Protein AF-0000000075087066 (afdb_homodimer)

Foldseek 3Di:
DVVVVVVPVVPPPLVPLPAFFEEEEEAQQDVLLCLLCVLQLQVSVVNPHQYEYQYQDDDDDGHPSYHYQHFPRDDLQVLLVHDQDQLLVLLPPDPVRCCVPGQLSSLLSSLLRSLPGPSNLVVLPDDDAGQEYEYEPGSNLLSLLVCQQRVYAYEYEYPFQDDQLLCVLQVNDNPLQQDADLFQDDLDCNDPVNSVSRVVVSVVCNVCCPPPSQVSSVVSNVVRRPDGDPPRDGSSVSSNLHLAYEGQHDCLLPPDDDDFPRYYYLHCVSPDDDPDDDDPVVVVLLVPQQLFEEEEDADDSNAPVSDDPQLNVLVQVLCLPDSGAYEYEHCDPDDPPHHPSYDYHVDDPLLNVLLRPRHQEYEYQQDRSSLSSNLQNQHAYEHEHRGTNRSVNQSSSVVLLQYDYDYPVNRGNVVVNVRVCVSSVDCPNSVSSVVSNVVVCPDPDHSSVVSVVVVSVCSVVRSPSVSGDPCSVPDPCVSVCVVVVVVVVVVVVVVVVVVVVVVVVVVVVVVVVVVVVVPPPDPPD/DVVVVVVPVVPPPLVPLPAFEEEEEEAQQDVLLCLLCVLQLQVSVVNPHQYEYQYQDDDDDGHPSYHYQHFPRDDLQVLLVHDQDQLLVLLPPDPVRCCVPGQLSSLLSSLLRSLPGPSNLVVLPDDDAGQEYEYEPGSNLLSLLVCQQRVYAYEYEYPFQDDQLLCVLQVNDNPLQQDADLFQDDLDCNDPVNSVSRVVVSVVCNVCCPPPSQVSSVVSNVVRRPDGDPPRDGSSVSSNLHLAYEGQHDCLLPPDDDDFPRYYYLHCVSPDDDPDDDDPVVVVLLVPQQLFEEEEDADDSNAPVSADPQLNVLVQVLCLPDSGAYEYEHCDPDDPPHHPSYDYHVDDPLLNNLLRPRHQEYEYQQDRSSLSSNLQNQHAYEHEHRGTNRSVNQSSSVVLLQYDYDYSVNRGNVVVNVRVCVSSVDCPNSVSSVVSNVVVCPDPDRSSVVSVVVVSVCSVVRSPSVSGDPCSVPDPCVSVCVVVVVVVVVVVVVVVVVVVVVVVVVVVVVVVVVVVVVPPPDPPD

InterPro domains:
  IPR002213 UDP-glucuronosyl/UDP-glucosyltransferase [PF00201] (32-506)
  IPR002213 UDP-glucuronosyl/UDP-glucosyltransferase [cd03784] (20-454)
  IPR035595 UDP-glycosyltransferase family, conserved site [PS00375] (347-390)
  IPR050271 UDP-glycosyltransferase [PTHR48043] (28-492)

Structure (mmCIF, N/CA/C/O backbone):
data_AF-0000000075087066-model_v1
#
loop_
_entity.id
_entity.type
_entity.pdbx_description
1 polymer UDP-glucuronosyltransferase
#
loop_
_atom_site.group_PDB
_atom_site.id
_atom_site.type_symbol
_atom_site.label_atom_id
_atom_site.label_alt_id
_atom_site.label_comp_id
_atom_site.label_asym_id
_atom_site.label_entity_id
_atom_site.label_seq_id
_atom_site.pdbx_PDB_ins_code
_atom_site.Cartn_x
_atom_site.Cartn_y
_atom_site.Cartn_z
_atom_site.occupancy
_atom_site.B_iso_or_equiv
_atom_site.auth_seq_id
_atom_site.auth_comp_id
_atom_site.auth_asym_id
_atom_site.auth_atom_id
_atom_site.pdbx_PDB_model_num
ATOM 1 N N . MET A 1 1 ? -14.82 23.375 -43.125 1 31.38 1 MET A N 1
ATOM 2 C CA . MET A 1 1 ? -14.906 21.922 -42.969 1 31.38 1 MET A CA 1
ATOM 3 C C . MET A 1 1 ? -13.969 21.438 -41.875 1 31.38 1 MET A C 1
ATOM 5 O O . MET A 1 1 ? -14.164 20.359 -41.312 1 31.38 1 MET A O 1
ATOM 9 N N . LEU A 1 2 ? -12.781 22.094 -41.719 1 35.44 2 LEU A N 1
ATOM 10 C CA . LEU A 1 2 ? -11.773 21.812 -40.688 1 35.44 2 LEU A CA 1
ATOM 11 C C . LEU A 1 2 ? -12.312 22.125 -39.312 1 35.44 2 LEU A C 1
ATOM 13 O O . LEU A 1 2 ? -11.891 21.5 -38.312 1 35.44 2 LEU A O 1
ATOM 17 N N . GLY A 1 3 ? -13.164 23.125 -39.125 1 34.19 3 GLY A N 1
ATOM 18 C CA . GLY A 1 3 ? -13.758 23.531 -37.875 1 34.19 3 GLY A CA 1
ATOM 19 C C . GLY A 1 3 ? -14.617 22.438 -37.25 1 34.19 3 GLY A C 1
ATOM 20 O O . GLY A 1 3 ? -14.734 22.375 -36 1 34.19 3 GLY A O 1
ATOM 21 N N . ILE A 1 4 ? -15.32 21.641 -38.062 1 40.78 4 ILE A N 1
ATOM 22 C CA . ILE A 1 4 ? -16.266 20.656 -37.562 1 40.78 4 ILE A CA 1
ATOM 23 C C . ILE A 1 4 ? -15.516 19.453 -37 1 40.78 4 ILE A C 1
ATOM 25 O O . ILE A 1 4 ? -16.047 18.734 -36.156 1 40.78 4 ILE A O 1
ATOM 29 N N . LEU A 1 5 ? -14.258 19.156 -37.5 1 32.03 5 LEU A N 1
ATOM 30 C CA . LEU A 1 5 ? -13.562 17.969 -37.031 1 32.03 5 LEU A CA 1
ATOM 31 C C . LEU A 1 5 ? -13.062 18.156 -35.594 1 32.03 5 LEU A C 1
ATOM 33 O O . LEU A 1 5 ? -12.891 17.188 -34.875 1 32.03 5 LEU A O 1
ATOM 37 N N . LYS A 1 6 ? -12.68 19.391 -35.188 1 33.41 6 LYS A N 1
ATOM 38 C CA . LYS A 1 6 ? -12.211 19.578 -33.844 1 33.41 6 LYS A CA 1
ATOM 39 C C . LYS A 1 6 ? -13.328 19.312 -32.812 1 33.41 6 LYS A C 1
ATOM 41 O O . LYS A 1 6 ? -13.07 18.938 -31.688 1 33.41 6 LYS A O 1
ATOM 46 N N . LEU A 1 7 ? -14.578 19.672 -33.344 1 37.97 7 LEU A N 1
ATOM 47 C CA . LEU A 1 7 ? -15.68 19.438 -32.406 1 37.97 7 LEU A CA 1
ATOM 48 C C . LEU A 1 7 ? -15.906 17.953 -32.188 1 37.97 7 LEU A C 1
ATOM 50 O O . LEU A 1 7 ? -16.281 17.531 -31.094 1 37.97 7 LEU A O 1
ATOM 54 N N . GLY A 1 8 ? -15.633 17.094 -33.219 1 34.28 8 GLY A N 1
ATOM 55 C CA . GLY A 1 8 ? -15.938 15.672 -33.094 1 34.28 8 GLY A CA 1
ATOM 56 C C . GLY A 1 8 ? -15.008 14.953 -32.125 1 34.28 8 GLY A C 1
ATOM 57 O O . GLY A 1 8 ? -15.406 13.984 -31.469 1 34.28 8 GLY A O 1
ATOM 58 N N . PHE A 1 9 ? -13.688 15.258 -32.219 1 35.59 9 PHE A N 1
ATOM 59 C CA . PHE A 1 9 ? -12.734 14.43 -31.5 1 35.59 9 PHE A CA 1
ATOM 60 C C . PHE A 1 9 ? -12.82 14.695 -30 1 35.59 9 PHE A C 1
ATOM 62 O O . PHE A 1 9 ? -12.258 13.945 -29.203 1 35.59 9 PHE A O 1
ATOM 69 N N . VAL A 1 10 ? -13.211 15.891 -29.578 1 36.47 10 VAL A N 1
ATOM 70 C CA . VAL A 1 10 ? -13.352 16.109 -28.141 1 36.47 10 VAL A CA 1
ATOM 71 C C . VAL A 1 10 ? -14.469 15.227 -27.594 1 36.47 10 VAL A C 1
ATOM 73 O O . VAL A 1 10 ? -14.727 15.227 -26.391 1 36.47 10 VAL A O 1
ATOM 76 N N . LEU A 1 11 ? -15.336 14.75 -28.453 1 35.25 11 LEU A N 1
ATOM 77 C CA . LEU A 1 11 ? -16.375 13.922 -27.844 1 35.25 11 LEU A CA 1
ATOM 78 C C . LEU A 1 11 ? -15.781 12.656 -27.25 1 35.25 11 LEU A C 1
ATOM 80 O O . LEU A 1 11 ? -16.5 11.812 -26.703 1 35.25 11 LEU A O 1
ATOM 84 N N . THR A 1 12 ? -14.711 12.109 -27.797 1 34.25 12 THR A N 1
ATOM 85 C CA . THR A 1 12 ? -14.438 10.711 -27.516 1 34.25 12 THR A CA 1
ATOM 86 C C . THR A 1 12 ? -14.352 10.477 -26 1 34.25 12 THR A C 1
ATOM 88 O O . THR A 1 12 ? -14.961 9.531 -25.484 1 34.25 12 THR A O 1
ATOM 91 N N . LEU A 1 13 ? -13.062 10.602 -25.391 1 35.25 13 LEU A N 1
ATOM 92 C CA . LEU A 1 13 ? -12.844 9.867 -24.156 1 35.25 13 LEU A CA 1
ATOM 93 C C . LEU A 1 13 ? -13.57 10.539 -23 1 35.25 13 LEU A C 1
ATOM 95 O O . LEU A 1 13 ? -12.938 11.039 -22.062 1 35.25 13 LEU A O 1
ATOM 99 N N . ALA A 1 14 ? -14.547 11.344 -23.219 1 37.16 14 ALA A N 1
ATOM 100 C CA . ALA A 1 14 ? -15.32 11.648 -22.016 1 37.16 14 ALA A CA 1
ATOM 101 C C . ALA A 1 14 ? -15.703 10.375 -21.266 1 37.16 14 ALA A C 1
ATOM 103 O O . ALA A 1 14 ? -16.531 9.594 -21.734 1 37.16 14 ALA A O 1
ATOM 104 N N . THR A 1 15 ? -14.859 9.695 -20.594 1 43.03 15 THR A N 1
ATOM 105 C CA . THR A 1 15 ? -15.328 8.711 -19.625 1 43.03 15 THR A CA 1
ATOM 106 C C . THR A 1 15 ? -16.688 9.133 -19.047 1 43.03 15 THR A C 1
ATOM 108 O O . THR A 1 15 ? -16.828 10.234 -18.516 1 43.03 15 THR A O 1
ATOM 111 N N . PHE A 1 16 ? -17.781 8.891 -19.656 1 46.22 16 PHE A N 1
ATOM 112 C CA . PHE A 1 16 ? -19.125 9.062 -19.125 1 46.22 16 PHE A CA 1
ATOM 113 C C . PHE A 1 16 ? -19.109 8.961 -17.594 1 46.22 16 PHE A C 1
ATOM 115 O O . PHE A 1 16 ? -19.047 7.859 -17.047 1 46.22 16 PHE A O 1
ATOM 122 N N . CYS A 1 17 ? -18.422 9.797 -17 1 58.84 17 CYS A N 1
ATOM 123 C CA . CYS A 1 17 ? -18.578 9.836 -15.555 1 58.84 17 CYS A CA 1
ATOM 124 C C . CYS A 1 17 ? -20.016 10.125 -15.172 1 58.84 17 CYS A C 1
ATOM 126 O O . CYS A 1 17 ? -20.609 11.102 -15.648 1 58.84 17 CYS A O 1
ATOM 128 N N . GLU A 1 18 ? -20.766 9.18 -14.805 1 74.44 18 GLU A N 1
ATOM 129 C CA . GLU A 1 18 ? -22.094 9.359 -14.219 1 74.44 18 GLU A CA 1
ATOM 130 C C . GLU A 1 18 ? -22.078 10.461 -13.164 1 74.44 18 GLU A C 1
ATOM 132 O O . GLU A 1 18 ? -21.234 10.469 -12.273 1 74.44 18 GLU A O 1
ATOM 137 N N . THR A 1 19 ? -22.75 11.531 -13.383 1 93 19 THR A N 1
ATOM 138 C CA . THR A 1 19 ? -22.875 12.656 -12.461 1 93 19 THR A CA 1
ATOM 139 C C . THR A 1 19 ? -23.422 12.188 -11.109 1 93 19 THR A C 1
ATOM 141 O O . THR A 1 19 ? -24.422 11.469 -11.055 1 93 19 THR A O 1
ATOM 144 N N . ALA A 1 20 ? -22.641 12.422 -10.094 1 98 20 ALA A N 1
ATOM 145 C CA . ALA A 1 20 ? -23.062 12.047 -8.742 1 98 20 ALA A CA 1
ATOM 146 C C . ALA A 1 20 ? -23.344 13.289 -7.898 1 98 20 ALA A C 1
ATOM 148 O O . ALA A 1 20 ? -22.828 14.367 -8.172 1 98 20 ALA A O 1
ATOM 149 N N . ASN A 1 21 ? -24.297 13.18 -6.965 1 98.56 21 ASN A N 1
ATOM 150 C CA . ASN A 1 21 ? -24.484 14.164 -5.906 1 98.56 21 ASN A CA 1
ATOM 151 C C . ASN A 1 21 ? -23.578 13.891 -4.711 1 98.56 21 ASN A C 1
ATOM 153 O O . ASN A 1 21 ? -23.734 12.875 -4.027 1 98.56 21 ASN A O 1
ATOM 157 N N . ILE A 1 22 ? -22.641 14.812 -4.43 1 98.88 22 ILE A N 1
ATOM 158 C CA . ILE A 1 22 ? -21.625 14.57 -3.424 1 98.88 22 ILE A CA 1
ATOM 159 C C . ILE A 1 22 ? -21.734 15.609 -2.309 1 98.88 22 ILE A C 1
ATOM 161 O O . ILE A 1 22 ? -21.828 16.812 -2.576 1 98.88 22 ILE A O 1
ATOM 165 N N . LEU A 1 23 ? -21.859 15.172 -1.07 1 98.88 23 LEU A N 1
ATOM 166 C CA . LEU A 1 23 ? -21.734 16.047 0.087 1 98.88 23 LEU A CA 1
ATOM 167 C C . LEU A 1 23 ? -20.312 16.078 0.603 1 98.88 23 LEU A C 1
ATOM 169 O O . LEU A 1 23 ? -19.766 15.055 1.002 1 98.88 23 LEU A O 1
ATOM 173 N N . TYR A 1 24 ? -19.703 17.203 0.531 1 98.88 24 TYR A N 1
ATOM 174 C CA . TYR A 1 24 ? -18.312 17.422 0.93 1 98.88 24 TYR A CA 1
ATOM 175 C C . TYR A 1 24 ? -18.234 18.234 2.219 1 98.88 24 TYR A C 1
ATOM 177 O O . TYR A 1 24 ? -18.359 19.453 2.197 1 98.88 24 TYR A O 1
ATOM 185 N N . ALA A 1 25 ? -17.969 17.547 3.361 1 98.81 25 ALA A N 1
ATOM 186 C CA . ALA A 1 25 ? -18.047 18.172 4.68 1 98.81 25 ALA A CA 1
ATOM 187 C C . ALA A 1 25 ? -16.641 18.516 5.195 1 98.81 25 ALA A C 1
ATOM 189 O O . ALA A 1 25 ? -16 17.688 5.848 1 98.81 25 ALA A O 1
ATOM 190 N N . ILE A 1 26 ? -16.219 19.734 5.027 1 98.25 26 ILE A N 1
ATOM 191 C CA . ILE A 1 26 ? -14.93 20.203 5.516 1 98.25 26 ILE A CA 1
ATOM 192 C C . ILE A 1 26 ? -15.102 21.516 6.27 1 98.25 26 ILE A C 1
ATOM 194 O O . ILE A 1 26 ? -14.484 22.531 5.922 1 98.25 26 ILE A O 1
ATOM 198 N N . PRO A 1 27 ? -15.812 21.5 7.379 1 97.38 27 PRO A N 1
ATOM 199 C CA . PRO A 1 27 ? -16.188 22.734 8.062 1 97.38 27 PRO A CA 1
ATOM 200 C C . PRO A 1 27 ? -15.086 23.281 8.969 1 97.38 27 PRO A C 1
ATOM 202 O O . PRO A 1 27 ? -15.219 24.375 9.523 1 97.38 27 PRO A O 1
ATOM 205 N N . TYR A 1 28 ? -13.992 22.516 9.195 1 95.44 28 TYR A N 1
ATOM 206 C CA . TYR A 1 28 ? -12.922 23 10.055 1 95.44 28 TYR A CA 1
ATOM 207 C C . TYR A 1 28 ? -12.367 24.328 9.547 1 95.44 28 TYR A C 1
ATOM 209 O O . TYR A 1 28 ? -11.961 24.438 8.391 1 95.44 28 TYR A O 1
ATOM 217 N N . SER A 1 29 ? -12.312 25.328 10.336 1 92.75 29 SER A N 1
ATOM 218 C CA . SER A 1 29 ? -12.172 26.703 9.875 1 92.75 29 SER A CA 1
ATOM 219 C C . SER A 1 29 ? -10.711 27.062 9.617 1 92.75 29 SER A C 1
ATOM 221 O O . SER A 1 29 ? -10.414 28.094 9.008 1 92.75 29 SER A O 1
ATOM 223 N N . VAL A 1 30 ? -9.766 26.25 10 1 90.94 30 VAL A N 1
ATOM 224 C CA . VAL A 1 30 ? -8.352 26.578 9.82 1 90.94 30 VAL A CA 1
ATOM 225 C C . VAL A 1 30 ? -8.016 26.594 8.328 1 90.94 30 VAL A C 1
ATOM 227 O O . VAL A 1 30 ? -8.281 25.641 7.605 1 90.94 30 VAL A O 1
ATOM 230 N N . LYS A 1 31 ? -7.402 27.641 7.918 1 90.31 31 LYS A N 1
ATOM 231 C CA . LYS A 1 31 ? -7.184 27.922 6.504 1 90.31 31 LYS A CA 1
ATOM 232 C C . LYS A 1 31 ? -6.289 26.859 5.863 1 90.31 31 LYS A C 1
ATOM 234 O O . LYS A 1 31 ? -6.508 26.469 4.719 1 90.31 31 LYS A O 1
ATOM 239 N N . SER A 1 32 ? -5.227 26.453 6.543 1 91.69 32 SER A N 1
ATOM 240 C CA . SER A 1 32 ? -4.301 25.469 5.98 1 91.69 32 SER A CA 1
ATOM 241 C C . SER A 1 32 ? -5.023 24.188 5.613 1 91.69 32 SER A C 1
ATOM 243 O O . SER A 1 32 ? -4.703 23.547 4.605 1 91.69 32 SER A O 1
ATOM 245 N N . HIS A 1 33 ? -6.039 23.781 6.391 1 95.06 33 HIS A N 1
ATOM 246 C CA . HIS A 1 33 ? -6.836 22.594 6.078 1 95.06 33 HIS A CA 1
ATOM 247 C C . HIS A 1 33 ? -7.641 22.797 4.797 1 95.06 33 HIS A C 1
ATOM 249 O O . HIS A 1 33 ? -7.711 21.891 3.957 1 95.06 33 HIS A O 1
ATOM 255 N N . TYR A 1 34 ? -8.156 23.984 4.738 1 95.31 34 TYR A N 1
ATOM 256 C CA . TYR A 1 34 ? -8.953 24.281 3.561 1 95.31 34 TYR A CA 1
ATOM 257 C C . TYR A 1 34 ? -8.094 24.297 2.303 1 95.31 34 TYR A C 1
ATOM 259 O O . TYR A 1 34 ? -8.508 23.797 1.254 1 95.31 34 TYR A O 1
ATOM 267 N N . ILE A 1 35 ? -6.891 24.859 2.424 1 93.88 35 ILE A N 1
ATOM 268 C CA . ILE A 1 35 ? -5.984 24.953 1.282 1 93.88 35 ILE A CA 1
ATOM 269 C C . ILE A 1 35 ? -5.746 23.562 0.703 1 93.88 35 ILE A C 1
ATOM 271 O O . ILE A 1 35 ? -5.805 23.375 -0.514 1 93.88 35 ILE A O 1
ATOM 275 N N . MET A 1 36 ? -5.543 22.625 1.483 1 96 36 MET A N 1
ATOM 276 C CA . MET A 1 36 ? -5.258 21.266 1.049 1 96 36 MET A CA 1
ATOM 277 C C . MET A 1 36 ? -6.496 20.625 0.424 1 96 36 MET A C 1
ATOM 279 O O . MET A 1 36 ? -6.391 19.891 -0.562 1 96 36 MET A O 1
ATOM 283 N N . GLN A 1 37 ? -7.656 20.891 0.969 1 97.69 37 GLN A N 1
ATOM 284 C CA . GLN A 1 37 ? -8.867 20.156 0.601 1 97.69 37 GLN A CA 1
ATOM 285 C C . GLN A 1 37 ? -9.609 20.875 -0.533 1 97.69 37 GLN A C 1
ATOM 287 O O . GLN A 1 37 ? -10.398 20.25 -1.248 1 97.69 37 GLN A O 1
ATOM 292 N N . ARG A 1 38 ? -9.328 22.125 -0.746 1 96.94 38 ARG A N 1
ATOM 293 C CA . ARG A 1 38 ? -10.016 23 -1.691 1 96.94 38 ARG A CA 1
ATOM 294 C C . ARG A 1 38 ? -10.023 22.391 -3.092 1 96.94 38 ARG A C 1
ATOM 296 O O . ARG A 1 38 ? -11.062 22.344 -3.75 1 96.94 38 ARG A O 1
ATOM 303 N N . PRO A 1 39 ? -8.938 21.859 -3.562 1 97.5 39 PRO A N 1
ATOM 304 C CA . PRO A 1 39 ? -8.914 21.359 -4.941 1 97.5 39 PRO A CA 1
ATOM 305 C C . PRO A 1 39 ? -9.852 20.188 -5.156 1 97.5 39 PRO A C 1
ATOM 307 O O . PRO A 1 39 ? -10.352 19.969 -6.27 1 97.5 39 PRO A O 1
ATOM 310 N N . VAL A 1 40 ? -10.156 19.406 -4.168 1 98.44 40 VAL A N 1
ATOM 311 C CA . VAL A 1 40 ? -10.961 18.188 -4.309 1 98.44 40 VAL A CA 1
ATOM 312 C C . VAL A 1 40 ? -12.383 18.562 -4.707 1 98.44 40 VAL A C 1
ATOM 314 O O . VAL A 1 40 ? -12.891 18.078 -5.727 1 98.44 40 VAL A O 1
ATOM 317 N N . GLY A 1 41 ? -12.984 19.453 -3.938 1 98.5 41 GLY A N 1
ATOM 318 C CA . GLY A 1 41 ? -14.359 19.844 -4.23 1 98.5 41 GLY A CA 1
ATOM 319 C C . GLY A 1 41 ? -14.508 20.516 -5.578 1 98.5 41 GLY A C 1
ATOM 320 O O . GLY A 1 41 ? -15.43 20.219 -6.332 1 98.5 41 GLY A O 1
ATOM 321 N N . LEU A 1 42 ? -13.617 21.391 -5.848 1 98.19 42 LEU A N 1
ATOM 322 C CA . LEU A 1 42 ? -13.688 22.156 -7.09 1 98.19 42 LEU A CA 1
ATOM 323 C C . LEU A 1 42 ? -13.484 21.25 -8.297 1 98.19 42 LEU A C 1
ATOM 325 O O . LEU A 1 42 ? -14.188 21.375 -9.305 1 98.19 42 LEU A O 1
ATOM 329 N N . GLU A 1 43 ? -12.539 20.312 -8.211 1 98.12 43 GLU A N 1
ATOM 330 C CA . GLU A 1 43 ? -12.281 19.406 -9.328 1 98.12 43 GLU A CA 1
ATOM 331 C C . GLU A 1 43 ? -13.445 18.453 -9.547 1 98.12 43 GLU A C 1
ATOM 333 O O . GLU A 1 43 ? -13.789 18.125 -10.68 1 98.12 43 GLU A O 1
ATOM 338 N N . LEU A 1 44 ? -14.062 18 -8.477 1 98.56 44 LEU A N 1
ATOM 339 C CA . LEU A 1 44 ? -15.25 17.156 -8.602 1 98.56 44 LEU A CA 1
ATOM 340 C C . LEU A 1 44 ? -16.359 17.891 -9.359 1 98.56 44 LEU A C 1
ATOM 342 O O . LEU A 1 44 ? -17 17.312 -10.227 1 98.56 44 LEU A O 1
ATOM 346 N N . ALA A 1 45 ? -16.547 19.141 -9.023 1 98.5 45 ALA A N 1
ATOM 347 C CA . ALA A 1 45 ? -17.562 19.953 -9.719 1 98.5 45 ALA A CA 1
ATOM 348 C C . ALA A 1 45 ? -17.188 20.141 -11.188 1 98.5 45 ALA A C 1
ATOM 350 O O . ALA A 1 45 ? -18.047 20.062 -12.062 1 98.5 45 ALA A O 1
ATOM 351 N N . ARG A 1 46 ? -15.945 20.406 -11.469 1 97.88 46 ARG A N 1
ATOM 352 C CA . ARG A 1 46 ? -15.484 20.609 -12.836 1 97.88 46 ARG A CA 1
ATOM 353 C C . ARG A 1 46 ? -15.695 19.344 -13.68 1 97.88 46 ARG A C 1
ATOM 355 O O . ARG A 1 46 ? -15.938 19.438 -14.883 1 97.88 46 ARG A O 1
ATOM 362 N N . ARG A 1 47 ? -15.648 18.234 -13.07 1 97.25 47 ARG A N 1
ATOM 363 C CA . ARG A 1 47 ? -15.82 16.953 -13.758 1 97.25 47 ARG A CA 1
ATOM 364 C C . ARG A 1 47 ? -17.297 16.625 -13.961 1 97.25 47 ARG A C 1
ATOM 366 O O . ARG A 1 47 ? -17.641 15.562 -14.469 1 97.25 47 ARG A O 1
ATOM 373 N N . GLY A 1 48 ? -18.156 17.484 -13.414 1 97.38 48 GLY A N 1
ATOM 374 C CA . GLY A 1 48 ? -19.562 17.344 -13.742 1 97.38 48 GLY A CA 1
ATOM 375 C C . GLY A 1 48 ? -20.406 16.875 -12.578 1 97.38 48 GLY A C 1
ATOM 376 O O . GLY A 1 48 ? -21.625 16.75 -12.688 1 97.38 48 GLY A O 1
ATOM 377 N N . HIS A 1 49 ? -19.828 16.641 -11.422 1 98.44 49 HIS A N 1
ATOM 378 C CA . HIS A 1 49 ? -20.594 16.219 -10.25 1 98.44 49 HIS A CA 1
ATOM 379 C C . HIS A 1 49 ? -21.297 17.422 -9.602 1 98.44 49 HIS A C 1
ATOM 381 O O . HIS A 1 49 ? -20.875 18.562 -9.781 1 98.44 49 HIS A O 1
ATOM 387 N N . ASN A 1 50 ? -22.406 17.141 -8.945 1 98.44 50 ASN A N 1
ATOM 388 C CA . ASN A 1 50 ? -23.016 18.125 -8.062 1 98.44 50 ASN A CA 1
ATOM 389 C C . ASN A 1 50 ? -22.422 18.078 -6.66 1 98.44 50 ASN A C 1
ATOM 391 O O . ASN A 1 50 ? -22.609 17.094 -5.934 1 98.44 50 ASN A O 1
ATOM 395 N N . VAL A 1 51 ? -21.75 19.109 -6.328 1 98.75 51 VAL A N 1
ATOM 396 C CA . VAL A 1 51 ? -21.016 19.094 -5.066 1 98.75 51 VAL A CA 1
ATOM 397 C C . VAL A 1 51 ? -21.625 20.094 -4.098 1 98.75 51 VAL A C 1
ATOM 399 O O . VAL A 1 51 ? -21.703 21.297 -4.402 1 98.75 51 VAL A O 1
ATOM 402 N N . THR A 1 52 ? -22.125 19.656 -3.021 1 98.81 52 THR A N 1
ATOM 403 C CA . THR A 1 52 ? -22.5 20.5 -1.896 1 98.81 52 THR A CA 1
ATOM 404 C C . THR A 1 52 ? -21.422 20.484 -0.817 1 98.81 52 THR A C 1
ATOM 406 O O . THR A 1 52 ? -21.156 19.453 -0.213 1 98.81 52 THR A O 1
ATOM 409 N N . VAL A 1 53 ? -20.875 21.656 -0.567 1 98.81 53 VAL A N 1
ATOM 410 C CA . VAL A 1 53 ? -19.719 21.703 0.329 1 98.81 53 VAL A CA 1
ATOM 411 C C . VAL A 1 53 ? -20.078 22.484 1.595 1 98.81 53 VAL A C 1
ATOM 413 O O . VAL A 1 53 ? -20.609 23.594 1.521 1 98.81 53 VAL A O 1
ATOM 416 N N . ILE A 1 54 ? -19.906 21.844 2.752 1 98.75 54 ILE A N 1
ATOM 417 C CA . ILE A 1 54 ? -19.984 22.516 4.039 1 98.75 54 ILE A CA 1
ATOM 418 C C . ILE A 1 54 ? -18.594 23.062 4.414 1 98.75 54 ILE A C 1
ATOM 420 O O . ILE A 1 54 ? -17.672 22.281 4.633 1 98.75 54 ILE A O 1
ATOM 424 N N . THR A 1 55 ? -18.422 24.344 4.508 1 98.19 55 THR A N 1
ATOM 425 C CA . THR A 1 55 ? -17.094 24.922 4.695 1 98.19 55 THR A CA 1
ATOM 426 C C . THR A 1 55 ? -17.188 26.281 5.383 1 98.19 55 THR A C 1
ATOM 428 O O . THR A 1 55 ? -18.25 26.891 5.434 1 98.19 55 THR A O 1
ATOM 431 N N . ALA A 1 56 ? -16.094 26.641 5.992 1 96.69 56 ALA A N 1
ATOM 432 C CA . ALA A 1 56 ? -15.984 27.969 6.598 1 96.69 56 ALA A CA 1
ATOM 433 C C . ALA A 1 56 ? -15.406 28.984 5.605 1 96.69 56 ALA A C 1
ATOM 435 O O . ALA A 1 56 ? -15.375 30.172 5.883 1 96.69 56 ALA A O 1
ATOM 436 N N . HIS A 1 57 ? -14.969 28.531 4.449 1 95.81 57 HIS A N 1
ATOM 437 C CA . HIS A 1 57 ? -14.281 29.375 3.477 1 95.81 57 HIS A CA 1
ATOM 438 C C . HIS A 1 57 ? -15.055 29.453 2.166 1 95.81 57 HIS A C 1
ATOM 440 O O . HIS A 1 57 ? -15.219 28.438 1.478 1 95.81 57 HIS A O 1
ATOM 446 N N . ARG A 1 58 ? -15.422 30.609 1.802 1 95.5 58 ARG A N 1
ATOM 447 C CA . ARG A 1 58 ? -16.219 30.797 0.598 1 95.5 58 ARG A CA 1
ATOM 448 C C . ARG A 1 58 ? -15.336 30.875 -0.642 1 95.5 58 ARG A C 1
ATOM 450 O O . ARG A 1 58 ? -14.289 31.531 -0.617 1 95.5 58 ARG A O 1
ATOM 457 N N . GLU A 1 59 ? -15.75 30.219 -1.643 1 95.69 59 GLU A N 1
ATOM 458 C CA . GLU A 1 59 ? -15.102 30.297 -2.951 1 95.69 59 GLU A CA 1
ATOM 459 C C . GLU A 1 59 ? -15.867 31.219 -3.891 1 95.69 59 GLU A C 1
ATOM 461 O O . GLU A 1 59 ? -17.062 31.031 -4.117 1 95.69 59 GLU A O 1
ATOM 466 N N . ILE A 1 60 ? -15.172 32.125 -4.414 1 94.88 60 ILE A N 1
ATOM 467 C CA . ILE A 1 60 ? -15.812 33.062 -5.328 1 94.88 60 ILE A CA 1
ATOM 468 C C . ILE A 1 60 ? -15.891 32.469 -6.727 1 94.88 60 ILE A C 1
ATOM 470 O O . ILE A 1 60 ? -16.953 32.438 -7.348 1 94.88 60 ILE A O 1
ATOM 474 N N . ASP A 1 61 ? -14.773 32 -7.18 1 94.19 61 ASP A N 1
ATOM 475 C CA . ASP A 1 61 ? -14.688 31.359 -8.492 1 94.19 61 ASP A CA 1
ATOM 476 C C . ASP A 1 61 ? -14.906 29.859 -8.383 1 94.19 61 ASP A C 1
ATOM 478 O O . ASP A 1 61 ? -14.062 29.141 -7.844 1 94.19 61 ASP A O 1
ATOM 482 N N . HIS A 1 62 ? -16.047 29.406 -8.773 1 96.75 62 HIS A N 1
ATOM 483 C CA . HIS A 1 62 ? -16.391 28 -8.703 1 96.75 62 HIS A CA 1
ATOM 484 C C . HIS A 1 62 ? -17.375 27.609 -9.797 1 96.75 62 HIS A C 1
ATOM 486 O O . HIS A 1 62 ? -18.141 28.469 -10.273 1 96.75 62 HIS A O 1
ATOM 492 N N . PRO A 1 63 ? -17.422 26.359 -10.234 1 97.44 63 PRO A N 1
ATOM 493 C CA . PRO A 1 63 ? -18.438 25.891 -11.18 1 97.44 63 PRO A CA 1
ATOM 494 C C . PRO A 1 63 ? -19.859 26.031 -10.633 1 97.44 63 PRO A C 1
ATOM 496 O O . PRO A 1 63 ? -20.047 26.078 -9.422 1 97.44 63 PRO A O 1
ATOM 499 N N . PRO A 1 64 ? -20.875 26.125 -11.492 1 97.44 64 PRO A N 1
ATOM 500 C CA . PRO A 1 64 ? -22.266 26.328 -11.055 1 97.44 64 PRO A CA 1
ATOM 501 C C . PRO A 1 64 ? -22.781 25.172 -10.203 1 97.44 64 PRO A C 1
ATOM 503 O O . PRO A 1 64 ? -23.672 25.375 -9.375 1 97.44 64 PRO A O 1
ATOM 506 N N . ASN A 1 65 ? -22.219 23.984 -10.438 1 98.12 65 ASN A N 1
ATOM 507 C CA . ASN A 1 65 ? -22.688 22.828 -9.695 1 98.12 65 ASN A CA 1
ATOM 508 C C . ASN A 1 65 ? -21.938 22.641 -8.391 1 98.12 65 ASN A C 1
ATOM 510 O O . ASN A 1 65 ? -21.922 21.547 -7.82 1 98.12 65 ASN A O 1
ATOM 514 N N . TYR A 1 66 ? -21.219 23.656 -7.961 1 98.38 66 TYR A N 1
ATOM 515 C CA . TYR A 1 66 ? -20.562 23.734 -6.66 1 98.38 66 TYR A CA 1
ATOM 516 C C . TYR A 1 66 ? -21.375 24.562 -5.68 1 98.38 66 TYR A C 1
ATOM 518 O O . TYR A 1 66 ? -21.328 25.797 -5.711 1 98.38 66 TYR A O 1
ATOM 526 N N . HIS A 1 67 ? -22.078 23.922 -4.781 1 98.31 67 HIS A N 1
ATOM 527 C CA . HIS A 1 67 ? -22.969 24.578 -3.842 1 98.31 67 HIS A CA 1
ATOM 528 C C . HIS A 1 67 ? -22.344 24.688 -2.461 1 98.31 67 HIS A C 1
ATOM 530 O O . HIS A 1 67 ? -21.969 23.688 -1.853 1 98.31 67 HIS A O 1
ATOM 536 N N . GLN A 1 68 ? -22.297 25.906 -1.947 1 98.25 68 GLN A N 1
ATOM 537 C CA . GLN A 1 68 ? -21.578 26.125 -0.701 1 98.25 68 GLN A CA 1
ATOM 538 C C . GLN A 1 68 ? -22.531 26.359 0.46 1 98.25 68 GLN A C 1
ATOM 540 O O . GLN A 1 68 ? -23.484 27.141 0.345 1 98.25 68 GLN A O 1
ATOM 545 N N . VAL A 1 69 ? -22.406 25.578 1.471 1 98.44 69 VAL A N 1
ATOM 546 C CA . VAL A 1 69 ? -23.062 25.734 2.764 1 98.44 69 VAL A CA 1
ATOM 547 C C . VAL A 1 69 ? -22.078 26.297 3.785 1 98.44 69 VAL A C 1
ATOM 549 O O . VAL A 1 69 ? -21.203 25.562 4.289 1 98.44 69 VAL A O 1
ATOM 552 N N . ILE A 1 70 ? -22.266 27.531 4.145 1 97.62 70 ILE A N 1
ATOM 553 C CA . ILE A 1 70 ? -21.234 28.25 4.883 1 97.62 70 ILE A CA 1
ATOM 554 C C . ILE A 1 70 ? -21.484 28.125 6.383 1 97.62 70 ILE A C 1
ATOM 556 O O . ILE A 1 70 ? -22.609 28.344 6.852 1 97.62 70 ILE A O 1
ATOM 560 N N . VAL A 1 71 ? -20.422 27.719 7.074 1 96.69 71 VAL A N 1
ATOM 561 C CA . VAL A 1 71 ? -20.469 27.688 8.531 1 96.69 71 VAL A CA 1
ATOM 562 C C . VAL A 1 71 ? -19.859 28.969 9.102 1 96.69 71 VAL A C 1
ATOM 564 O O . VAL A 1 71 ? -19.109 29.672 8.406 1 96.69 71 VAL A O 1
ATOM 567 N N . VAL A 1 72 ? -20.172 29.234 10.336 1 89.12 72 VAL A N 1
ATOM 568 C CA . VAL A 1 72 ? -19.594 30.422 10.969 1 89.12 72 VAL A CA 1
ATOM 569 C C . VAL A 1 72 ? -18.078 30.266 11.055 1 89.12 72 VAL A C 1
ATOM 571 O O . VAL A 1 72 ? -17.578 29.25 11.547 1 89.12 72 VAL A O 1
ATOM 574 N N . ASN A 1 73 ? -17.438 31.219 10.477 1 86.81 73 ASN A N 1
ATOM 575 C CA . ASN A 1 73 ? -15.984 31.172 10.445 1 86.81 73 ASN A CA 1
ATOM 576 C C . ASN A 1 73 ? -15.383 31.734 11.734 1 86.81 73 ASN A C 1
ATOM 578 O O . ASN A 1 73 ? -15.078 32.906 11.82 1 86.81 73 ASN A O 1
ATOM 582 N N . LYS A 1 74 ? -15.211 30.891 12.688 1 88.25 74 LYS A N 1
ATOM 583 C CA . LYS A 1 74 ? -14.578 31.234 13.961 1 88.25 74 LYS A CA 1
ATOM 584 C C . LYS A 1 74 ? -13.25 30.5 14.125 1 88.25 74 LYS A C 1
ATOM 586 O O . LYS A 1 74 ? -13.109 29.344 13.688 1 88.25 74 LYS A O 1
ATOM 591 N N . THR A 1 75 ? -12.359 31.219 14.734 1 88 75 THR A N 1
ATOM 592 C CA . THR A 1 75 ? -11.094 30.562 15.047 1 88 75 THR A CA 1
ATOM 593 C C . THR A 1 75 ? -11.25 29.641 16.25 1 88 75 THR A C 1
ATOM 595 O O . THR A 1 75 ? -12.25 29.703 16.969 1 88 75 THR A O 1
ATOM 598 N N . ILE A 1 76 ? -10.305 28.812 16.422 1 87.5 76 ILE A N 1
ATOM 599 C CA . ILE A 1 76 ? -10.32 27.875 17.531 1 87.5 76 ILE A CA 1
ATOM 600 C C . ILE A 1 76 ? -10.297 28.656 18.859 1 87.5 76 ILE A C 1
ATOM 602 O O . ILE A 1 76 ? -10.922 28.234 19.828 1 87.5 76 ILE A O 1
ATOM 606 N N . TRP A 1 77 ? -9.656 29.75 18.859 1 89.25 77 TRP A N 1
ATOM 607 C CA . TRP A 1 77 ? -9.562 30.562 20.078 1 89.25 77 TRP A CA 1
ATOM 608 C C . TRP A 1 77 ? -10.898 31.234 20.391 1 89.25 77 TRP A C 1
ATOM 610 O O . TRP A 1 77 ? -11.305 31.297 21.547 1 89.25 77 TRP A O 1
ATOM 620 N N . ASP A 1 78 ? -11.547 31.656 19.344 1 88.56 78 ASP A N 1
ATOM 621 C CA . ASP A 1 78 ? -12.867 32.25 19.516 1 88.56 78 ASP A CA 1
ATOM 622 C C . ASP A 1 78 ? -13.828 31.281 20.188 1 88.56 78 ASP A C 1
ATOM 624 O O . ASP A 1 78 ? -14.523 31.641 21.141 1 88.56 78 ASP A O 1
ATOM 628 N N . VAL A 1 79 ? -13.781 30.109 19.719 1 87.38 79 VAL A N 1
ATOM 629 C CA . VAL A 1 79 ? -14.773 29.141 20.172 1 87.38 79 VAL A CA 1
ATOM 630 C C . VAL A 1 79 ? -14.406 28.641 21.562 1 87.38 79 VAL A C 1
ATOM 632 O O . VAL A 1 79 ? -15.273 28.172 22.297 1 87.38 79 VAL A O 1
ATOM 635 N N . LEU A 1 80 ? -13.148 28.75 21.906 1 88.31 80 LEU A N 1
ATOM 636 C CA . LEU A 1 80 ? -12.711 28.359 23.234 1 88.31 80 LEU A CA 1
ATOM 637 C C . LEU A 1 80 ? -12.914 29.5 24.234 1 88.31 80 LEU A C 1
ATOM 639 O O . LEU A 1 80 ? -12.711 29.312 25.438 1 88.31 80 LEU A O 1
ATOM 643 N N . GLY A 1 81 ? -13.258 30.609 23.688 1 86.38 81 GLY A N 1
ATOM 644 C CA . GLY A 1 81 ? -13.492 31.766 24.547 1 86.38 81 GLY A CA 1
ATOM 645 C C . GLY A 1 81 ? -12.211 32.375 25.062 1 86.38 81 GLY A C 1
ATOM 646 O O . GLY A 1 81 ? -12.18 32.906 26.188 1 86.38 81 GLY A O 1
ATOM 647 N N . ARG A 1 82 ? -11.203 32.219 24.297 1 87.94 82 ARG A N 1
ATOM 648 C CA . ARG A 1 82 ? -9.898 32.719 24.688 1 87.94 82 ARG A CA 1
ATOM 649 C C . ARG A 1 82 ? -9.336 33.688 23.625 1 87.94 82 ARG A C 1
ATOM 651 O O . ARG A 1 82 ? -9.734 33.625 22.469 1 87.94 82 ARG A O 1
ATOM 658 N N . GLU A 1 83 ? -8.586 34.562 24.156 1 88.31 83 GLU A N 1
ATOM 659 C CA . GLU A 1 83 ? -7.812 35.375 23.203 1 88.31 83 GLU A CA 1
ATOM 660 C C . GLU A 1 83 ? -6.68 34.562 22.578 1 88.31 83 GLU A C 1
ATOM 662 O O . GLU A 1 83 ? -6.102 33.688 23.234 1 88.31 83 GLU A O 1
ATOM 667 N N . ARG A 1 84 ? -6.508 34.844 21.375 1 88.19 84 ARG A N 1
ATOM 668 C CA . ARG A 1 84 ? -5.387 34.188 20.719 1 88.19 84 ARG A CA 1
ATOM 669 C C . ARG A 1 84 ? -4.082 34.438 21.469 1 88.19 84 ARG A C 1
ATOM 671 O O . ARG A 1 84 ? -3.691 35.562 21.672 1 88.19 84 ARG A O 1
ATOM 678 N N . PRO A 1 85 ? -3.441 33.406 21.828 1 88.94 85 PRO A N 1
ATOM 679 C CA . PRO A 1 85 ? -2.164 33.625 22.516 1 88.94 85 PRO A CA 1
ATOM 680 C C . PRO A 1 85 ? -1.003 33.844 21.547 1 88.94 85 PRO A C 1
ATOM 682 O O . PRO A 1 85 ? -1.174 33.719 20.328 1 88.94 85 PRO A O 1
ATOM 685 N N . ASN A 1 86 ? 0.125 34.312 22.219 1 92.31 86 ASN A N 1
ATOM 686 C CA . ASN A 1 86 ? 1.373 34.188 21.469 1 92.31 86 ASN A CA 1
ATOM 687 C C . ASN A 1 86 ? 1.697 32.719 21.172 1 92.31 86 ASN A C 1
ATOM 689 O O . ASN A 1 86 ? 2.068 31.969 22.062 1 92.31 86 ASN A O 1
ATOM 693 N N . LEU A 1 87 ? 1.622 32.375 19.922 1 91.56 87 LEU A N 1
ATOM 694 C CA . LEU A 1 87 ? 1.664 30.953 19.547 1 91.56 87 LEU A CA 1
ATOM 695 C C . LEU A 1 87 ? 3.057 30.375 19.781 1 91.56 87 LEU A C 1
ATOM 697 O O . LEU A 1 87 ? 3.219 29.156 19.859 1 91.56 87 LEU A O 1
ATOM 701 N N . PHE A 1 88 ? 4.074 31.234 19.922 1 93 88 PHE A N 1
ATOM 702 C CA . PHE A 1 88 ? 5.402 30.719 20.25 1 93 88 PHE A CA 1
ATOM 703 C C . PHE A 1 88 ? 5.414 30.094 21.625 1 93 88 PHE A C 1
ATOM 705 O O . PHE A 1 88 ? 6.254 29.234 21.922 1 93 88 PHE A O 1
ATOM 712 N N . THR A 1 89 ? 4.496 30.469 22.438 1 91.62 89 THR A N 1
ATOM 713 C CA . THR A 1 89 ? 4.453 29.938 23.797 1 91.62 89 THR A CA 1
ATOM 714 C C . THR A 1 89 ? 3.984 28.5 23.812 1 91.62 89 THR A C 1
ATOM 716 O O . THR A 1 89 ? 4.145 27.781 24.812 1 91.62 89 THR A O 1
ATOM 719 N N . LEU A 1 90 ? 3.426 28.031 22.766 1 92.19 90 LEU A N 1
ATOM 720 C CA . LEU A 1 90 ? 2.932 26.656 22.703 1 92.19 90 LEU A CA 1
ATOM 721 C C . LEU A 1 90 ? 4.09 25.656 22.672 1 92.19 90 LEU A C 1
ATOM 723 O O . LEU A 1 90 ? 3.883 24.453 22.844 1 92.19 90 LEU A O 1
ATOM 727 N N . VAL A 1 91 ? 5.289 26.172 22.5 1 92.75 91 VAL A N 1
ATOM 728 C CA . VAL A 1 91 ? 6.473 25.328 22.547 1 92.75 91 VAL A CA 1
ATOM 729 C C . VAL A 1 91 ? 6.559 24.625 23.891 1 92.75 91 VAL A C 1
ATOM 731 O O . VAL A 1 91 ? 7.156 23.547 24 1 92.75 91 VAL A O 1
ATOM 734 N N . GLU A 1 92 ? 5.902 25.25 24.812 1 91.94 92 GLU A N 1
ATOM 735 C CA . GLU A 1 92 ? 5.977 24.719 26.172 1 91.94 92 GLU A CA 1
ATOM 736 C C . GLU A 1 92 ? 4.961 23.594 26.375 1 91.94 92 GLU A C 1
ATOM 738 O O . GLU A 1 92 ? 5.023 22.875 27.375 1 91.94 92 GLU A O 1
ATOM 743 N N . TYR A 1 93 ? 4.07 23.406 25.453 1 91.81 93 TYR A N 1
ATOM 744 C CA . TYR A 1 93 ? 3.043 22.375 25.578 1 91.81 93 TYR A CA 1
ATOM 745 C C . TYR A 1 93 ? 3.592 21.016 25.203 1 91.81 93 TYR A C 1
ATOM 747 O O . TYR A 1 93 ? 4.258 20.859 24.172 1 91.81 93 TYR A O 1
ATOM 755 N N . SER A 1 94 ? 3.336 20.047 26.094 1 90.56 94 SER A N 1
ATOM 756 C CA . SER A 1 94 ? 3.52 18.656 25.672 1 90.56 94 SER A CA 1
ATOM 757 C C . SER A 1 94 ? 2.461 18.25 24.656 1 90.56 94 SER A C 1
ATOM 759 O O . SER A 1 94 ? 1.476 18.953 24.453 1 90.56 94 SER A O 1
ATOM 761 N N . ALA A 1 95 ? 2.668 17.094 24.016 1 91.19 95 ALA A N 1
ATOM 762 C CA . ALA A 1 95 ? 1.673 16.578 23.078 1 91.19 95 ALA A CA 1
ATOM 763 C C . ALA A 1 95 ? 0.333 16.344 23.781 1 91.19 95 ALA A C 1
ATOM 765 O O . ALA A 1 95 ? -0.723 16.641 23.219 1 91.19 95 ALA A O 1
ATOM 766 N N . GLU A 1 96 ? 0.375 15.938 25.047 1 94.06 96 GLU A N 1
ATOM 767 C CA . GLU A 1 96 ? -0.839 15.688 25.812 1 94.06 96 GLU A CA 1
ATOM 768 C C . GLU A 1 96 ? -1.597 16.984 26.078 1 94.06 96 GLU A C 1
ATOM 770 O O . GLU A 1 96 ? -2.82 17.031 25.938 1 94.06 96 GLU A O 1
ATOM 775 N N . GLN A 1 97 ? -0.837 17.953 26.438 1 92.94 97 GLN A N 1
ATOM 776 C CA . GLN A 1 97 ? -1.45 19.25 26.734 1 92.94 97 GLN A CA 1
ATOM 777 C C . GLN A 1 97 ? -2.07 19.859 25.484 1 92.94 97 GLN A C 1
ATOM 779 O O . GLN A 1 97 ? -3.156 20.453 25.547 1 92.94 97 GLN A O 1
ATOM 784 N N . LEU A 1 98 ? -1.359 19.812 24.422 1 92 98 LEU A N 1
ATOM 785 C CA . LEU A 1 98 ? -1.891 20.312 23.156 1 92 98 LEU A CA 1
ATOM 786 C C . LEU A 1 98 ? -3.205 19.609 22.812 1 92 98 LEU A C 1
ATOM 788 O O . LEU A 1 98 ? -4.168 20.266 22.406 1 92 98 LEU A O 1
ATOM 792 N N . HIS A 1 99 ? -3.27 18.297 22.969 1 91.81 99 HIS A N 1
ATOM 793 C CA . HIS A 1 99 ? -4.473 17.531 22.672 1 91.81 99 HIS A CA 1
ATOM 794 C C . HIS A 1 99 ? -5.625 17.938 23.578 1 91.81 99 HIS A C 1
ATOM 796 O O . HIS A 1 99 ? -6.707 18.297 23.094 1 91.81 99 HIS A O 1
ATOM 802 N N . LYS A 1 100 ? -5.34 17.984 24.812 1 92.12 100 LYS A N 1
ATOM 803 C CA . LYS A 1 100 ? -6.375 18.203 25.812 1 92.12 100 LYS A CA 1
ATOM 804 C C . LYS A 1 100 ? -6.906 19.641 25.75 1 92.12 100 LYS A C 1
ATOM 806 O O . LYS A 1 100 ? -8.117 19.859 25.75 1 92.12 100 LYS A O 1
ATOM 811 N N . GLU A 1 101 ? -6.012 20.578 25.594 1 91.31 101 GLU A N 1
ATOM 812 C CA . GLU A 1 101 ? -6.391 21.969 25.797 1 91.31 101 GLU A CA 1
ATOM 813 C C . GLU A 1 101 ? -6.809 22.625 24.484 1 91.31 101 GLU A C 1
ATOM 815 O O . GLU A 1 101 ? -7.566 23.594 24.484 1 91.31 101 GLU A O 1
ATOM 820 N N . ILE A 1 102 ? -6.355 22.031 23.422 1 91.88 102 ILE A N 1
ATOM 821 C CA . ILE A 1 102 ? -6.582 22.766 22.172 1 91.88 102 ILE A CA 1
ATOM 822 C C . ILE A 1 102 ? -7.309 21.859 21.172 1 91.88 102 ILE A C 1
ATOM 824 O O . ILE A 1 102 ? -8.414 22.172 20.734 1 91.88 102 ILE A O 1
ATOM 828 N N . LEU A 1 103 ? -6.785 20.734 20.875 1 92.81 103 LEU A N 1
ATOM 829 C CA . LEU A 1 103 ? -7.285 19.938 19.766 1 92.81 103 LEU A CA 1
ATOM 830 C C . LEU A 1 103 ? -8.641 19.312 20.094 1 92.81 103 LEU A C 1
ATOM 832 O O . LEU A 1 103 ? -9.586 19.422 19.312 1 92.81 103 LEU A O 1
ATOM 836 N N . TRP A 1 104 ? -8.766 18.719 21.25 1 95.38 104 TRP A N 1
ATOM 837 C CA . TRP A 1 104 ? -10.023 18.078 21.609 1 95.38 104 TRP A CA 1
ATOM 838 C C . TRP A 1 104 ? -11.086 19.109 21.969 1 95.38 104 TRP A C 1
ATOM 840 O O . TRP A 1 104 ? -12.195 19.078 21.422 1 95.38 104 TRP A O 1
ATOM 850 N N . LYS A 1 105 ? -10.758 20.047 22.828 1 94.69 105 LYS A N 1
ATOM 851 C CA . LYS A 1 105 ? -11.711 21.078 23.203 1 94.69 105 LYS A CA 1
ATOM 852 C C . LYS A 1 105 ? -12.078 21.953 22.016 1 94.69 105 LYS A C 1
ATOM 854 O O . LYS A 1 105 ? -13.242 22.297 21.812 1 94.69 105 LYS A O 1
ATOM 859 N N . GLY A 1 106 ? -11.047 22.344 21.312 1 94.06 106 GLY A N 1
ATOM 860 C CA . GLY A 1 106 ? -11.289 23.141 20.109 1 94.06 106 GLY A CA 1
ATOM 861 C C . GLY A 1 106 ? -12.086 22.406 19.062 1 94.06 106 GLY A C 1
ATOM 862 O O . GLY A 1 106 ? -12.969 22.984 18.422 1 94.06 106 GLY A O 1
ATOM 863 N N . GLY A 1 107 ? -11.758 21.109 18.859 1 95.62 107 GLY A N 1
ATOM 864 C CA . GLY A 1 107 ? -12.5 20.281 17.922 1 95.62 107 GLY A CA 1
ATOM 865 C C . GLY A 1 107 ? -13.977 20.172 18.25 1 95.62 107 GLY A C 1
ATOM 866 O O . GLY A 1 107 ? -14.828 20.281 17.375 1 95.62 107 GLY A O 1
ATOM 867 N N . LEU A 1 108 ? -14.25 19.969 19.5 1 96.94 108 LEU A N 1
ATOM 868 C CA . LEU A 1 108 ? -15.641 19.875 19.938 1 96.94 108 LEU A CA 1
ATOM 869 C C . LEU A 1 108 ? -16.375 21.203 19.719 1 96.94 108 LEU A C 1
ATOM 871 O O . LEU A 1 108 ? -17.484 21.203 19.188 1 96.94 108 LEU A O 1
ATOM 875 N N . ALA A 1 109 ? -15.703 22.266 20.094 1 96.06 109 ALA A N 1
ATOM 876 C CA . ALA A 1 109 ? -16.328 23.578 19.984 1 96.06 109 ALA A CA 1
ATOM 877 C C . ALA A 1 109 ? -16.562 23.953 18.516 1 96.06 109 ALA A C 1
ATOM 879 O O . ALA A 1 109 ? -17.625 24.5 18.172 1 96.06 109 ALA A O 1
ATOM 880 N N . LEU A 1 110 ? -15.625 23.703 17.703 1 96.44 110 LEU A N 1
ATOM 881 C CA . LEU A 1 110 ? -15.758 24 16.297 1 96.44 110 LEU A CA 1
ATOM 882 C C . LEU A 1 110 ? -16.828 23.141 15.648 1 96.44 110 LEU A C 1
ATOM 884 O O . LEU A 1 110 ? -17.578 23.609 14.781 1 96.44 110 LEU A O 1
ATOM 888 N N . THR A 1 111 ? -16.875 21.859 16.047 1 97.56 111 THR A N 1
ATOM 889 C CA . THR A 1 111 ? -17.906 20.969 15.523 1 97.56 111 THR A CA 1
ATOM 890 C C . THR A 1 111 ? -19.297 21.469 15.891 1 97.56 111 THR A C 1
ATOM 892 O O . THR A 1 111 ? -20.188 21.516 15.039 1 97.56 111 THR A O 1
ATOM 895 N N . GLU A 1 112 ? -19.406 21.859 17.141 1 97.19 112 GLU A N 1
ATOM 896 C CA . GLU A 1 112 ? -20.703 22.359 17.578 1 97.19 112 GLU A CA 1
ATOM 897 C C . GLU A 1 112 ? -21.094 23.625 16.797 1 97.19 112 GLU A C 1
ATOM 899 O O . GLU A 1 112 ? -22.234 23.766 16.359 1 97.19 112 GLU A O 1
ATOM 904 N N . GLY A 1 113 ? -20.141 24.531 16.688 1 95.88 113 GLY A N 1
ATOM 905 C CA . GLY A 1 113 ? -20.391 25.75 15.914 1 95.88 113 GLY A CA 1
ATOM 906 C C . GLY A 1 113 ? -20.797 25.469 14.484 1 95.88 113 GLY A C 1
ATOM 907 O O . GLY A 1 113 ? -21.688 26.141 13.938 1 95.88 113 GLY A O 1
ATOM 908 N N . SER A 1 114 ? -20.203 24.484 13.898 1 96.75 114 SER A N 1
ATOM 909 C CA . SER A 1 114 ? -20.484 24.125 12.508 1 96.75 114 SER A CA 1
ATOM 910 C C . SER A 1 114 ? -21.875 23.531 12.375 1 96.75 114 SER A C 1
ATOM 912 O O . SER A 1 114 ? -22.641 23.922 11.492 1 96.75 114 SER A O 1
ATOM 914 N N . LEU A 1 115 ? -22.219 22.594 13.242 1 97.38 115 LEU A N 1
ATOM 915 C CA . LEU A 1 115 ? -23.5 21.891 13.148 1 97.38 115 LEU A CA 1
ATOM 916 C C . LEU A 1 115 ? -24.656 22.828 13.484 1 97.38 115 LEU A C 1
ATOM 918 O O . LEU A 1 115 ? -25.75 22.672 12.945 1 97.38 115 LEU A O 1
ATOM 922 N N . LYS A 1 116 ? -24.359 23.812 14.297 1 95.94 116 LYS A N 1
ATOM 923 C CA . LYS A 1 116 ? -25.406 24.75 14.734 1 95.94 116 LYS A CA 1
ATOM 924 C C . LYS A 1 116 ? -25.641 25.844 13.688 1 95.94 116 LYS A C 1
ATOM 926 O O . LYS A 1 116 ? -26.656 26.531 13.719 1 95.94 116 LYS A O 1
ATOM 931 N N . SER A 1 117 ? -24.734 26.016 12.812 1 96.81 117 SER A N 1
ATOM 932 C CA . SER A 1 117 ? -24.828 27.062 11.812 1 96.81 117 SER A CA 1
ATOM 933 C C . SER A 1 117 ? -26.141 26.984 11.039 1 96.81 117 SER A C 1
ATOM 935 O O . SER A 1 117 ? -26.609 25.875 10.711 1 96.81 117 SER A O 1
ATOM 937 N N . ALA A 1 118 ? -26.703 28.109 10.688 1 97.12 118 ALA A N 1
ATOM 938 C CA . ALA A 1 118 ? -28.031 28.203 10.094 1 97.12 118 ALA A CA 1
ATOM 939 C C . ALA A 1 118 ? -28.094 27.469 8.758 1 97.12 118 ALA A C 1
ATOM 941 O O . ALA A 1 118 ? -29.031 26.734 8.484 1 97.12 118 ALA A O 1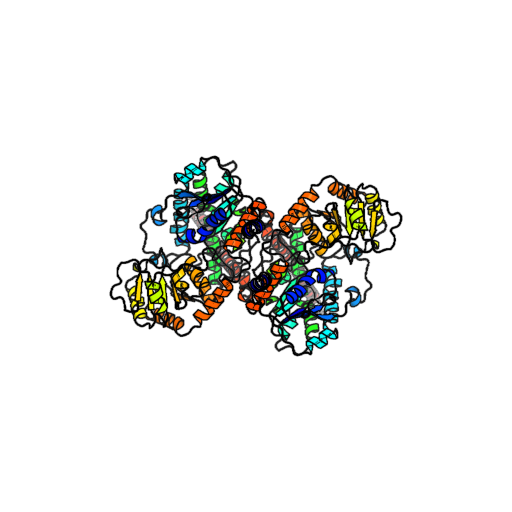
ATOM 942 N N . GLU A 1 119 ? -27.094 27.641 7.941 1 97.81 119 GLU A N 1
ATOM 943 C CA . GLU A 1 119 ? -27.125 27.031 6.617 1 97.81 119 GLU A CA 1
ATOM 944 C C . GLU A 1 119 ? -26.984 25.5 6.707 1 97.81 119 GLU A C 1
ATOM 946 O O . GLU A 1 119 ? -27.562 24.781 5.898 1 97.81 119 GLU A O 1
ATOM 951 N N . VAL A 1 120 ? -26.25 25.078 7.656 1 98.25 120 VAL A N 1
ATOM 952 C CA . VAL A 1 120 ? -26.109 23.641 7.852 1 98.25 120 VAL A CA 1
ATOM 953 C C . VAL A 1 120 ? -27.438 23.047 8.32 1 98.25 120 VAL A C 1
ATOM 955 O O . VAL A 1 120 ? -27.875 22 7.82 1 98.25 120 VAL A O 1
ATOM 958 N N . GLN A 1 121 ? -28.047 23.75 9.281 1 97.94 121 GLN A N 1
ATOM 959 C CA . GLN A 1 121 ? -29.344 23.297 9.758 1 97.94 121 GLN A CA 1
ATOM 960 C C . GLN A 1 121 ? -30.375 23.266 8.633 1 97.94 121 GLN A C 1
ATOM 962 O O . GLN A 1 121 ? -31.203 22.359 8.555 1 97.94 121 GLN A O 1
ATOM 967 N N . SER A 1 122 ? -30.328 24.219 7.766 1 97.62 122 SER A N 1
ATOM 968 C CA . SER A 1 122 ? -31.219 24.25 6.613 1 97.62 122 SER A CA 1
ATOM 969 C C . SER A 1 122 ? -30.969 23.062 5.688 1 97.62 122 SER A C 1
ATOM 971 O O . SER A 1 122 ? -31.922 22.422 5.215 1 97.62 122 SER A O 1
ATOM 973 N N . LEU A 1 123 ? -29.719 22.781 5.406 1 97.81 123 LEU A N 1
ATOM 974 C CA . LEU A 1 123 ? -29.344 21.641 4.582 1 97.81 123 LEU A CA 1
ATOM 975 C C . LEU A 1 123 ? -29.891 20.344 5.18 1 97.81 123 LEU A C 1
ATOM 977 O O . LEU A 1 123 ? -30.453 19.516 4.469 1 97.81 123 LEU A O 1
ATOM 981 N N . LEU A 1 124 ? -29.75 20.219 6.504 1 97.62 124 LEU A N 1
ATOM 982 C CA . LEU A 1 124 ? -30.109 19 7.199 1 97.62 124 LEU A CA 1
ATOM 983 C C . LEU A 1 124 ? -31.625 18.828 7.223 1 97.62 124 LEU A C 1
ATOM 985 O O . LEU A 1 124 ? -32.125 17.703 7.32 1 97.62 124 LEU A O 1
ATOM 989 N N . ALA A 1 125 ? -32.344 19.906 7.117 1 95.88 125 ALA A N 1
ATOM 990 C CA . ALA A 1 125 ? -33.812 19.875 7.145 1 95.88 125 ALA A CA 1
ATOM 991 C C . ALA A 1 125 ? -34.375 19.5 5.777 1 95.88 125 ALA A C 1
ATOM 993 O O . ALA A 1 125 ? -35.5 19.031 5.676 1 95.88 125 ALA A O 1
ATOM 994 N N . GLU A 1 126 ? -33.562 19.656 4.801 1 94.44 126 GLU A N 1
ATOM 995 C CA . GLU A 1 126 ? -34 19.375 3.439 1 94.44 126 GLU A CA 1
ATOM 996 C C . GLU A 1 126 ? -33.938 17.875 3.135 1 94.44 126 GLU A C 1
ATOM 998 O O . GLU A 1 126 ? -33.125 17.156 3.701 1 94.44 126 GLU A O 1
ATOM 1003 N N . ASN A 1 127 ? -34.875 17.5 2.248 1 91.12 127 ASN A N 1
ATOM 1004 C CA . ASN A 1 127 ? -34.844 16.125 1.765 1 91.12 127 ASN A CA 1
ATOM 1005 C C . ASN A 1 127 ? -33.938 15.977 0.531 1 91.12 127 ASN A C 1
ATOM 1007 O O . ASN A 1 127 ? -34.438 16.047 -0.599 1 91.12 127 ASN A O 1
ATOM 1011 N N . ARG A 1 128 ? -32.719 15.797 0.812 1 93.38 128 ARG A N 1
ATOM 1012 C CA . ARG A 1 128 ? -31.75 15.633 -0.263 1 93.38 128 ARG A CA 1
ATOM 1013 C C . ARG A 1 128 ? -31.172 14.227 -0.258 1 93.38 128 ARG A C 1
ATOM 1015 O O . ARG A 1 128 ? -31.234 13.516 0.75 1 93.38 128 ARG A O 1
ATOM 1022 N N . THR A 1 129 ? -30.75 13.883 -1.443 1 96 129 THR A N 1
ATOM 1023 C CA . THR A 1 129 ? -30.062 12.609 -1.581 1 96 129 THR A CA 1
ATOM 1024 C C . THR A 1 129 ? -28.625 12.82 -2.057 1 96 129 THR A C 1
ATOM 1026 O O . THR A 1 129 ? -28.359 13.688 -2.895 1 96 129 THR A O 1
ATOM 1029 N N . PHE A 1 130 ? -27.734 12.07 -1.477 1 98.25 130 PHE A N 1
ATOM 1030 C CA . PHE A 1 130 ? -26.344 12.094 -1.872 1 98.25 130 PHE A CA 1
ATOM 1031 C C . PHE A 1 130 ? -25.844 10.695 -2.209 1 98.25 130 PHE A C 1
ATOM 1033 O O . PHE A 1 130 ? -26.25 9.719 -1.57 1 98.25 130 PHE A O 1
ATOM 1040 N N . ASP A 1 131 ? -24.938 10.625 -3.217 1 98.38 131 ASP A N 1
ATOM 1041 C CA . ASP A 1 131 ? -24.359 9.359 -3.639 1 98.38 131 ASP A CA 1
ATOM 1042 C C . ASP A 1 131 ? -23.062 9.07 -2.867 1 98.38 131 ASP A C 1
ATOM 1044 O O . ASP A 1 131 ? -22.578 7.938 -2.867 1 98.38 131 ASP A O 1
ATOM 1048 N N . LEU A 1 132 ? -22.547 10.086 -2.221 1 98.75 132 LEU A N 1
ATOM 1049 C CA . LEU A 1 132 ? -21.266 10 -1.511 1 98.75 132 LEU A CA 1
ATOM 1050 C C . LEU A 1 132 ? -21.141 11.133 -0.494 1 98.75 132 LEU A C 1
ATOM 1052 O O . LEU A 1 132 ? -21.562 12.258 -0.757 1 98.75 132 LEU A O 1
ATOM 1056 N N . VAL A 1 133 ? -20.609 10.82 0.646 1 98.88 133 VAL A N 1
ATOM 1057 C CA . VAL A 1 133 ? -20.219 11.812 1.645 1 98.88 133 VAL A CA 1
ATOM 1058 C C . VAL A 1 133 ? -18.719 11.766 1.859 1 98.88 133 VAL A C 1
ATOM 1060 O O . VAL A 1 133 ? -18.141 10.695 2.051 1 98.88 133 VAL A O 1
ATOM 1063 N N . ILE A 1 134 ? -18.047 12.898 1.746 1 98.94 134 ILE A N 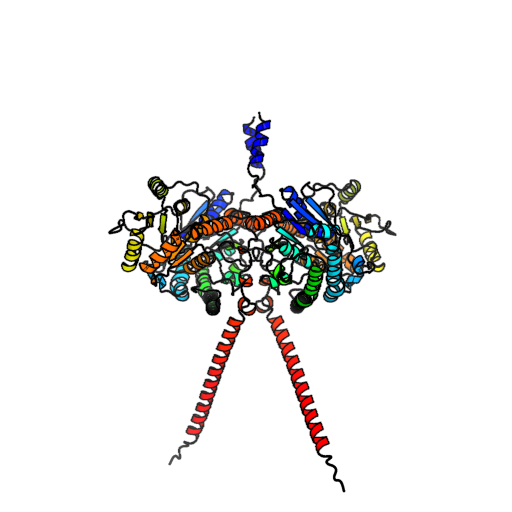1
ATOM 1064 C CA . ILE A 1 134 ? -16.625 13.039 2.041 1 98.94 134 ILE A CA 1
ATOM 1065 C C . ILE A 1 134 ? -16.438 13.945 3.258 1 98.94 134 ILE A C 1
ATOM 1067 O O . ILE A 1 134 ? -16.984 15.055 3.303 1 98.94 134 ILE A O 1
ATOM 1071 N N . SER A 1 135 ? -15.727 13.461 4.234 1 98.81 135 SER A N 1
ATOM 1072 C CA . SER A 1 135 ? -15.484 14.234 5.449 1 98.81 135 SER A CA 1
ATOM 1073 C C . SER A 1 135 ? -13.992 14.336 5.746 1 98.81 135 SER A C 1
ATOM 1075 O O . SER A 1 135 ? -13.219 13.438 5.402 1 98.81 135 SER A O 1
ATOM 1077 N N . GLU A 1 136 ? -13.633 15.43 6.355 1 98.19 136 GLU A N 1
ATOM 1078 C CA . GLU A 1 136 ? -12.266 15.57 6.852 1 98.19 136 GLU A CA 1
ATOM 1079 C C . GLU A 1 136 ? -12.023 14.672 8.062 1 98.19 136 GLU A C 1
ATOM 1081 O O . GLU A 1 136 ? -12.883 14.547 8.93 1 98.19 136 GLU A O 1
ATOM 1086 N N . LEU A 1 137 ? -10.953 13.945 8.016 1 97.75 137 LEU A N 1
ATOM 1087 C CA . LEU A 1 137 ? -10.492 13.227 9.203 1 97.75 137 LEU A CA 1
ATOM 1088 C C . LEU A 1 137 ? -9.539 14.094 10.016 1 97.75 137 LEU A C 1
ATOM 1090 O O . LEU A 1 137 ? -8.344 14.18 9.703 1 97.75 137 LEU A O 1
ATOM 1094 N N . PHE A 1 138 ? -10.094 14.562 10.953 1 94.75 138 PHE A N 1
ATOM 1095 C CA . PHE A 1 138 ? -9.391 15.367 11.953 1 94.75 138 PHE A CA 1
ATOM 1096 C C . PHE A 1 138 ? -10.18 15.406 13.258 1 94.75 138 PHE A C 1
ATOM 1098 O O . PHE A 1 138 ? -10.469 14.359 13.852 1 94.75 138 PHE A O 1
ATOM 1105 N N . PHE A 1 139 ? -10.641 16.359 13.805 1 95.06 139 PHE A N 1
ATOM 1106 C CA . PHE A 1 139 ? -11.297 16.453 15.102 1 95.06 139 PHE A CA 1
ATOM 1107 C C . PHE A 1 139 ? -12.742 16.922 14.953 1 95.06 139 PHE A C 1
ATOM 1109 O O . PHE A 1 139 ? -13.211 17.734 15.742 1 95.06 139 PHE A O 1
ATOM 1116 N N . GLN A 1 140 ? -13.406 16.391 13.914 1 97.12 140 GLN A N 1
ATOM 1117 C CA . GLN A 1 140 ? -14.82 16.656 13.695 1 97.12 140 GLN A CA 1
ATOM 1118 C C . GLN A 1 140 ? -15.562 15.398 13.273 1 97.12 140 GLN A C 1
ATOM 1120 O O . GLN A 1 140 ? -16.281 15.406 12.266 1 97.12 140 GLN A O 1
ATOM 1125 N N . GLU A 1 141 ? -15.523 14.398 14.016 1 98.38 141 GLU A N 1
ATOM 1126 C CA . GLU A 1 141 ? -16.016 13.062 13.68 1 98.38 141 GLU A CA 1
ATOM 1127 C C . GLU A 1 141 ? -17.547 13.047 13.578 1 98.38 141 GLU A C 1
ATOM 1129 O O . GLU A 1 141 ? -18.109 12.172 12.922 1 98.38 141 GLU A O 1
ATOM 1134 N N . ALA A 1 142 ? -18.203 14.031 14.172 1 98.75 142 ALA A N 1
ATOM 1135 C CA . ALA A 1 142 ? -19.656 14.102 14.109 1 98.75 142 ALA A CA 1
ATOM 1136 C C . ALA A 1 142 ? -20.141 14.156 12.656 1 98.75 142 ALA A C 1
ATOM 1138 O O . ALA A 1 142 ? -21.234 13.695 12.344 1 98.75 142 ALA A O 1
ATOM 1139 N N . THR A 1 143 ? -19.344 14.68 11.773 1 98.69 143 THR A N 1
ATOM 1140 C CA . THR A 1 143 ? -19.719 14.828 10.375 1 98.69 143 THR A CA 1
ATOM 1141 C C . THR A 1 143 ? -19.844 13.461 9.703 1 98.69 143 THR A C 1
ATOM 1143 O O . THR A 1 143 ? -20.469 13.344 8.648 1 98.69 143 THR A O 1
ATOM 1146 N N . TYR A 1 144 ? -19.25 12.406 10.297 1 98.75 144 TYR A N 1
ATOM 1147 C CA . TYR A 1 144 ? -19.359 11.07 9.719 1 98.75 144 TYR A CA 1
ATOM 1148 C C . TYR A 1 144 ? -20.812 10.602 9.695 1 98.75 144 TYR A C 1
ATOM 1150 O O . TYR A 1 144 ? -21.188 9.789 8.844 1 98.75 144 TYR A O 1
ATOM 1158 N N . ALA A 1 145 ? -21.625 11.109 10.625 1 98.69 145 ALA A N 1
ATOM 1159 C CA . ALA A 1 145 ? -23.016 10.703 10.742 1 98.69 145 ALA A CA 1
ATOM 1160 C C . ALA A 1 145 ? -23.812 11.086 9.5 1 98.69 145 ALA A C 1
ATOM 1162 O O . ALA A 1 145 ? -24.875 10.508 9.227 1 98.69 145 ALA A O 1
ATOM 1163 N N . LEU A 1 146 ? -23.297 12.008 8.766 1 98.75 146 LEU A N 1
ATOM 1164 C CA . LEU A 1 146 ? -23.969 12.43 7.543 1 98.75 146 LEU A CA 1
ATOM 1165 C C . LEU A 1 146 ? -24.016 11.289 6.535 1 98.75 146 LEU A C 1
ATOM 1167 O O . LEU A 1 146 ? -24.969 11.195 5.746 1 98.75 146 LEU A O 1
ATOM 1171 N N . ALA A 1 147 ? -23.031 10.453 6.52 1 98.69 147 ALA A N 1
ATOM 1172 C CA . ALA A 1 147 ? -23.062 9.281 5.645 1 98.69 147 ALA A CA 1
ATOM 1173 C C . ALA A 1 147 ? -24.234 8.375 5.98 1 98.69 147 ALA A C 1
ATOM 1175 O O . ALA A 1 147 ? -24.875 7.828 5.078 1 98.69 147 ALA A O 1
ATOM 1176 N N . HIS A 1 148 ? -24.453 8.227 7.258 1 98.31 148 HIS A N 1
ATOM 1177 C CA . HIS A 1 148 ? -25.594 7.434 7.703 1 98.31 148 HIS A CA 1
ATOM 1178 C C . HIS A 1 148 ? -26.906 8.133 7.375 1 98.31 148 HIS A C 1
ATOM 1180 O O . HIS A 1 148 ? -27.844 7.504 6.887 1 98.31 148 HIS A O 1
ATOM 1186 N N . LYS A 1 149 ? -26.969 9.438 7.652 1 98.06 149 LYS A N 1
ATOM 1187 C CA . LYS A 1 149 ? -28.188 10.203 7.395 1 98.06 149 LYS A CA 1
ATOM 1188 C C . LYS A 1 149 ? -28.641 10.039 5.949 1 98.06 149 LYS A C 1
ATOM 1190 O O . LYS A 1 149 ? -29.844 9.891 5.684 1 98.06 149 LYS A O 1
ATOM 1195 N N . TYR A 1 150 ? -27.734 10.062 5.07 1 97.94 150 TYR A N 1
ATOM 1196 C CA . TYR A 1 150 ? -28.094 10.102 3.652 1 97.94 150 TYR A CA 1
ATOM 1197 C C . TYR A 1 150 ? -27.875 8.742 3 1 97.94 150 TYR A C 1
ATOM 1199 O O . TYR A 1 150 ? -27.938 8.617 1.775 1 97.94 150 TYR A O 1
ATOM 1207 N N . ASN A 1 151 ? -27.562 7.727 3.76 1 97.56 151 ASN A N 1
ATOM 1208 C CA . ASN A 1 151 ? -27.344 6.359 3.289 1 97.56 151 ASN A CA 1
ATOM 1209 C C . ASN A 1 151 ? -26.359 6.32 2.119 1 97.56 151 ASN A C 1
ATOM 1211 O O . ASN A 1 151 ? -26.688 5.785 1.057 1 97.56 151 ASN A O 1
ATOM 1215 N N . ALA A 1 152 ? -25.219 6.914 2.357 1 98.38 152 ALA A N 1
ATOM 1216 C CA . ALA A 1 152 ? -24.188 7.02 1.339 1 98.38 152 ALA A CA 1
ATOM 1217 C C . ALA A 1 152 ? -22.844 6.559 1.882 1 98.38 152 ALA A C 1
ATOM 1219 O O . ALA A 1 152 ? -22.594 6.609 3.09 1 98.38 152 ALA A O 1
ATOM 1220 N N . PRO A 1 153 ? -21.922 6.039 0.962 1 98.62 153 PRO A N 1
ATOM 1221 C CA . PRO A 1 153 ? -20.578 5.691 1.419 1 98.62 153 PRO A CA 1
ATOM 1222 C C . PRO A 1 153 ? -19.812 6.895 1.971 1 98.62 153 PRO A C 1
ATOM 1224 O O . PRO A 1 153 ? -20.094 8.031 1.595 1 98.62 153 PRO A O 1
ATOM 1227 N N . LEU A 1 154 ? -18.875 6.609 2.883 1 98.81 154 LEU A N 1
ATOM 1228 C CA . LEU A 1 154 ? -18.062 7.637 3.529 1 98.81 154 LEU A CA 1
ATOM 1229 C C . LEU A 1 154 ? -16.609 7.57 3.057 1 98.81 154 LEU A C 1
ATOM 1231 O O . LEU A 1 154 ? -16.016 6.496 3.055 1 98.81 154 LEU A O 1
ATOM 1235 N N . ILE A 1 155 ? -16.094 8.648 2.582 1 98.88 155 ILE A N 1
ATOM 1236 C CA . ILE A 1 155 ? -14.672 8.82 2.33 1 98.88 155 ILE A CA 1
ATOM 1237 C C . ILE A 1 155 ? -14.094 9.836 3.311 1 98.88 155 ILE A C 1
ATOM 1239 O O . ILE A 1 155 ? -14.727 10.852 3.604 1 98.88 155 ILE A O 1
ATOM 1243 N N . LEU A 1 156 ? -12.922 9.539 3.807 1 98.81 156 LEU A N 1
ATOM 1244 C CA . LEU A 1 156 ? -12.25 10.453 4.719 1 98.81 156 LEU A CA 1
ATOM 1245 C C . LEU A 1 156 ? -10.984 11.031 4.082 1 98.81 156 LEU A C 1
ATOM 1247 O O . LEU A 1 156 ? -10.266 10.32 3.373 1 98.81 156 LEU A O 1
ATOM 1251 N N . ILE A 1 157 ? -10.727 12.289 4.316 1 98.62 157 ILE A N 1
ATOM 1252 C CA . ILE A 1 157 ? -9.492 12.945 3.908 1 98.62 157 ILE A CA 1
ATOM 1253 C C . ILE A 1 157 ? -8.766 13.492 5.137 1 98.62 157 ILE A C 1
ATOM 1255 O O . ILE A 1 157 ? -9.281 14.375 5.828 1 98.62 157 ILE A O 1
ATOM 1259 N N . SER A 1 158 ? -7.605 12.938 5.348 1 97.69 158 SER A N 1
ATOM 1260 C CA . SER A 1 158 ? -6.801 13.422 6.465 1 97.69 158 SER A CA 1
ATOM 1261 C C . SER A 1 158 ? -5.961 14.625 6.059 1 97.69 158 SER A C 1
ATOM 1263 O O . SER A 1 158 ? -5.285 14.602 5.027 1 97.69 158 SER A O 1
ATOM 1265 N N . THR A 1 159 ? -5.996 15.617 6.855 1 96.25 159 THR A N 1
ATOM 1266 C CA . THR A 1 159 ? -5.141 16.781 6.625 1 96.25 159 THR A CA 1
ATOM 1267 C C . THR A 1 159 ? -3.791 16.594 7.316 1 96.25 159 THR A C 1
ATOM 1269 O O . THR A 1 159 ? -2.912 17.453 7.203 1 96.25 159 THR A O 1
ATOM 1272 N N . MET A 1 160 ? -3.621 15.453 7.949 1 93.62 160 MET A N 1
ATOM 1273 C CA . MET A 1 160 ? -2.354 15.055 8.555 1 93.62 160 MET A CA 1
ATOM 1274 C C . MET A 1 160 ? -1.678 13.961 7.73 1 93.62 160 MET A C 1
ATOM 1276 O O . MET A 1 160 ? -2.289 13.398 6.824 1 93.62 160 MET A O 1
ATOM 1280 N N . VAL A 1 161 ? -0.453 13.648 8.008 1 90.88 161 VAL A N 1
ATOM 1281 C CA . VAL A 1 161 ? 0.331 12.672 7.262 1 90.88 161 VAL A CA 1
ATOM 1282 C C . VAL A 1 161 ? -0.161 11.266 7.586 1 90.88 161 VAL A C 1
ATOM 1284 O O . VAL A 1 161 ? -0.164 10.383 6.719 1 90.88 161 VAL A O 1
ATOM 1287 N N . ASN A 1 162 ? -0.442 10.945 8.75 1 85.44 162 ASN A N 1
ATOM 1288 C CA . ASN A 1 162 ? -0.928 9.641 9.172 1 85.44 162 ASN A CA 1
ATOM 1289 C C . ASN A 1 162 ? -1.994 9.758 10.258 1 85.44 162 ASN A C 1
ATOM 1291 O O . ASN A 1 162 ? -2.143 10.812 10.867 1 85.44 162 ASN A O 1
ATOM 1295 N N . CYS A 1 163 ? -2.773 8.844 10.32 1 88 163 CYS A N 1
ATOM 1296 C CA . CYS A 1 163 ? -3.721 8.719 11.422 1 88 163 CYS A CA 1
ATOM 1297 C C . CYS A 1 163 ? -3.678 7.312 12.016 1 88 163 CYS A C 1
ATOM 1299 O O . CYS A 1 163 ? -4.379 6.414 11.547 1 88 163 CYS A O 1
ATOM 1301 N N . MET A 1 164 ? -2.92 7.199 13.086 1 93.88 164 MET A N 1
ATOM 1302 C CA . MET A 1 164 ? -2.645 5.891 13.664 1 93.88 164 MET A CA 1
ATOM 1303 C C . MET A 1 164 ? -3.924 5.246 14.188 1 93.88 164 MET A C 1
ATOM 1305 O O . MET A 1 164 ? -4.098 4.031 14.086 1 93.88 164 MET A O 1
ATOM 1309 N N . LYS A 1 165 ? -4.789 6.07 14.727 1 93.94 165 LYS A N 1
ATOM 1310 C CA . LYS A 1 165 ? -6.027 5.512 15.25 1 93.94 165 LYS A CA 1
ATOM 1311 C C . LYS A 1 165 ? -6.879 4.906 14.141 1 93.94 165 LYS A C 1
ATOM 1313 O O . LYS A 1 165 ? -7.539 3.887 14.336 1 93.94 165 LYS A O 1
ATOM 1318 N N . HIS A 1 166 ? -6.875 5.566 12.984 1 94.31 166 HIS A N 1
ATOM 1319 C CA . HIS A 1 166 ? -7.609 5.008 11.852 1 94.31 166 HIS A CA 1
ATOM 1320 C C . HIS A 1 166 ? -7.027 3.662 11.43 1 94.31 166 HIS A C 1
ATOM 1322 O O . HIS A 1 166 ? -7.77 2.74 11.086 1 94.31 166 HIS A O 1
ATOM 1328 N N . SER A 1 167 ? -5.715 3.543 11.422 1 94.12 167 SER A N 1
ATOM 1329 C CA . SER A 1 167 ? -5.066 2.273 11.102 1 94.12 167 SER A CA 1
ATOM 1330 C C . SER A 1 167 ? -5.488 1.18 12.078 1 94.12 167 SER A C 1
ATOM 1332 O O . SER A 1 167 ? -5.789 0.056 11.672 1 94.12 167 SER A O 1
ATOM 1334 N N . LEU A 1 168 ? -5.492 1.561 13.289 1 92.56 168 LEU A N 1
ATOM 1335 C CA . LEU A 1 168 ? -5.902 0.601 14.305 1 92.56 168 LEU A CA 1
ATOM 1336 C C . LEU A 1 168 ? -7.34 0.14 14.078 1 92.56 168 LEU A C 1
ATOM 1338 O O . LEU A 1 168 ? -7.637 -1.053 14.172 1 92.56 168 LEU A O 1
ATOM 1342 N N . LEU A 1 169 ? -8.164 1.075 13.734 1 93.25 169 LEU A N 1
ATOM 1343 C CA . LEU A 1 169 ? -9.586 0.827 13.57 1 93.25 169 LEU A CA 1
ATOM 1344 C C . LEU A 1 169 ? -9.844 -0.019 12.328 1 93.25 169 LEU A C 1
ATOM 1346 O O . LEU A 1 169 ? -10.766 -0.843 12.312 1 93.25 169 LEU A O 1
ATOM 1350 N N . THR A 1 170 ? -9.086 0.149 11.312 1 93.56 170 THR A N 1
ATOM 1351 C CA . THR A 1 170 ? -9.398 -0.441 10.016 1 93.56 170 THR A CA 1
ATOM 1352 C C . THR A 1 170 ? -8.547 -1.68 9.766 1 93.56 170 THR A C 1
ATOM 1354 O O . THR A 1 170 ? -8.688 -2.342 8.742 1 93.56 170 THR A O 1
ATOM 1357 N N . GLY A 1 171 ? -7.676 -1.959 10.625 1 91.81 171 GLY A N 1
ATOM 1358 C CA . GLY A 1 171 ? -6.855 -3.154 10.5 1 91.81 171 GLY A CA 1
ATOM 1359 C C . GLY A 1 171 ? -5.609 -2.936 9.664 1 91.81 171 GLY A C 1
ATOM 1360 O O . GLY A 1 171 ? -4.984 -3.896 9.211 1 91.81 171 GLY A O 1
ATOM 1361 N N . ASN A 1 172 ? -5.266 -1.7 9.367 1 95.81 172 ASN A N 1
ATOM 1362 C CA . ASN A 1 172 ? -3.969 -1.441 8.75 1 95.81 172 ASN A CA 1
ATOM 1363 C C . ASN A 1 172 ? -2.824 -1.663 9.734 1 95.81 172 ASN A C 1
ATOM 1365 O O . ASN A 1 172 ? -2.918 -1.271 10.898 1 95.81 172 ASN A O 1
ATOM 1369 N N . PRO A 1 173 ? -1.762 -2.271 9.266 1 94.5 173 PRO A N 1
ATOM 1370 C CA . PRO A 1 173 ? -0.636 -2.467 10.18 1 94.5 173 PRO A CA 1
ATOM 1371 C C . PRO A 1 173 ? -0.105 -1.154 10.75 1 94.5 173 PRO A C 1
ATOM 1373 O O . PRO A 1 173 ? -0.016 -0.155 10.031 1 94.5 173 PRO A O 1
ATOM 1376 N N . LEU A 1 174 ? 0.265 -1.153 12.008 1 94.06 174 LEU A N 1
ATOM 1377 C CA . LEU A 1 174 ? 0.651 0.083 12.68 1 94.06 174 LEU A CA 1
ATOM 1378 C C . LEU A 1 174 ? 2.123 0.398 12.438 1 94.06 174 LEU A C 1
ATOM 1380 O O . LEU A 1 174 ? 2.512 1.566 12.383 1 94.06 174 LEU A O 1
ATOM 1384 N N . GLU A 1 175 ? 2.953 -0.645 12.359 1 94.75 175 GLU A N 1
ATOM 1385 C CA . GLU A 1 175 ? 4.387 -0.472 12.148 1 94.75 175 GLU A CA 1
ATOM 1386 C C . GLU A 1 175 ? 4.973 0.529 13.141 1 94.75 175 GLU A C 1
ATOM 1388 O O . GLU A 1 175 ? 5.652 1.479 12.742 1 94.75 175 GLU A O 1
ATOM 1393 N N . LEU A 1 176 ? 4.859 0.294 14.383 1 95.06 176 LEU A N 1
ATOM 1394 C CA . LEU A 1 176 ? 5.121 1.251 15.453 1 95.06 176 LEU A CA 1
ATOM 1395 C C . LEU A 1 176 ? 6.605 1.583 15.539 1 95.06 176 LEU A C 1
ATOM 1397 O O . LEU 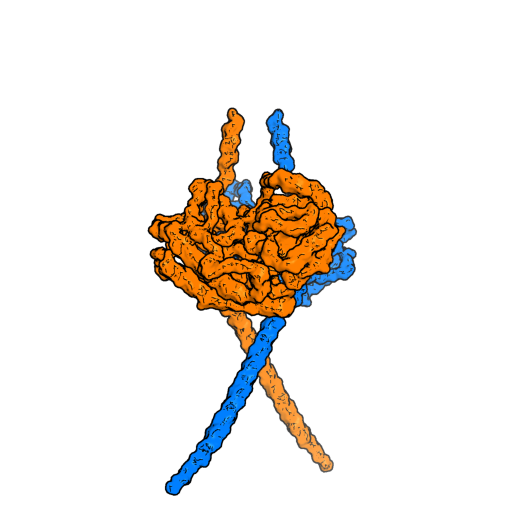A 1 176 ? 6.984 2.625 16.078 1 95.06 176 LEU A O 1
ATOM 1401 N N . ALA A 1 177 ? 7.426 0.743 15.016 1 95.12 177 ALA A N 1
ATOM 1402 C CA . ALA A 1 177 ? 8.859 0.991 15.086 1 95.12 177 ALA A CA 1
ATOM 1403 C C . ALA A 1 177 ? 9.281 2.08 14.102 1 95.12 177 ALA A C 1
ATOM 1405 O O . ALA A 1 177 ? 10.273 2.777 14.32 1 95.12 177 ALA A O 1
ATOM 1406 N N . THR A 1 178 ? 8.5 2.207 13.047 1 93.31 178 THR A N 1
ATOM 1407 C CA . THR A 1 178 ? 8.977 3.068 11.969 1 93.31 178 THR A CA 1
ATOM 1408 C C . THR A 1 178 ? 7.945 4.148 11.641 1 93.31 178 THR A C 1
ATOM 1410 O O . THR A 1 178 ? 8.25 5.105 10.922 1 93.31 178 THR A O 1
ATOM 1413 N N . THR A 1 179 ? 6.758 3.996 12.109 1 93.38 179 THR A N 1
ATOM 1414 C CA . THR A 1 179 ? 5.703 4.984 11.906 1 93.38 179 THR A CA 1
ATOM 1415 C C . THR A 1 179 ? 5.398 5.727 13.203 1 93.38 179 THR A C 1
ATOM 1417 O O . THR A 1 179 ? 5.082 5.109 14.219 1 93.38 179 THR A O 1
ATOM 1420 N N . SER A 1 180 ? 5.43 6.996 13.117 1 91.62 180 SER A N 1
ATOM 1421 C CA . SER A 1 180 ? 5.289 7.797 14.328 1 91.62 180 SER A CA 1
ATOM 1422 C C . SER A 1 180 ? 3.875 8.359 14.453 1 91.62 180 SER A C 1
ATOM 1424 O O . SER A 1 180 ? 3.205 8.602 13.453 1 91.62 180 SER A O 1
ATOM 1426 N N . PHE A 1 181 ? 3.535 8.555 15.695 1 93.19 181 PHE A N 1
ATOM 1427 C CA . PHE A 1 181 ? 2.328 9.305 16.016 1 93.19 181 PHE A CA 1
ATOM 1428 C C . PHE A 1 181 ? 2.352 10.68 15.375 1 93.19 181 PHE A C 1
ATOM 1430 O O . PHE A 1 181 ? 3.414 11.297 15.242 1 93.19 181 PHE A O 1
ATOM 1437 N N . GLU A 1 182 ? 1.258 11.195 14.992 1 90.31 182 GLU A N 1
ATOM 1438 C CA . GLU A 1 182 ? 1.147 12.414 14.195 1 90.31 182 GLU A CA 1
ATOM 1439 C C . GLU A 1 182 ? 1.747 13.609 14.922 1 90.31 182 GLU A C 1
ATOM 1441 O O . GLU A 1 182 ? 2.33 14.492 14.297 1 90.31 182 GLU A O 1
ATOM 1446 N N . PHE A 1 183 ? 1.647 13.609 16.266 1 89.56 183 PHE A N 1
ATOM 1447 C CA . PHE A 1 183 ? 2.129 14.734 17.062 1 89.56 183 PHE A CA 1
ATOM 1448 C C . PHE A 1 183 ? 3.27 14.305 17.984 1 89.56 183 PHE A C 1
ATOM 1450 O O . PHE A 1 183 ? 3.379 14.781 19.109 1 89.56 183 PHE A O 1
ATOM 1457 N N . LEU A 1 184 ? 4.012 13.391 17.469 1 82.56 184 LEU A N 1
ATOM 1458 C CA . LEU A 1 184 ? 5.121 12.891 18.266 1 82.56 184 LEU A CA 1
ATOM 1459 C C . LEU A 1 184 ? 6.113 14.008 18.578 1 82.56 184 LEU A C 1
ATOM 1461 O O . LEU A 1 184 ? 6.504 14.758 17.672 1 82.56 184 LEU A O 1
ATOM 1465 N N . ASP A 1 185 ? 6.484 14.109 19.766 1 82.62 185 ASP A N 1
ATOM 1466 C CA . ASP A 1 185 ? 7.438 15.109 20.234 1 82.62 185 ASP A CA 1
ATOM 1467 C C . ASP A 1 185 ? 8.75 14.461 20.672 1 82.62 185 ASP A C 1
ATOM 1469 O O . ASP A 1 185 ? 9.195 14.672 21.812 1 82.62 185 ASP A O 1
ATOM 1473 N N . ALA A 1 186 ? 9.297 13.648 19.812 1 84.25 186 ALA A N 1
ATOM 1474 C CA . ALA A 1 186 ? 10.57 12.992 20.094 1 84.25 186 ALA A CA 1
ATOM 1475 C C . ALA A 1 186 ? 11.602 13.289 19 1 84.25 186 ALA A C 1
ATOM 1477 O O . ALA A 1 186 ? 11.281 13.227 17.812 1 84.25 186 ALA A O 1
ATOM 1478 N N . SER A 1 187 ? 12.773 13.555 19.453 1 84.5 187 SER A N 1
ATOM 1479 C CA . SER A 1 187 ? 13.828 13.938 18.516 1 84.5 187 SER A CA 1
ATOM 1480 C C . SER A 1 187 ? 14.344 12.734 17.734 1 84.5 187 SER A C 1
ATOM 1482 O O . SER A 1 187 ? 14.789 12.875 16.594 1 84.5 187 SER A O 1
ATOM 1484 N N . ASN A 1 188 ? 14.344 11.586 18.406 1 90.25 188 ASN A N 1
ATOM 1485 C CA . ASN A 1 188 ? 14.781 10.352 17.766 1 90.25 188 ASN A CA 1
ATOM 1486 C C . ASN A 1 188 ? 13.711 9.273 17.828 1 90.25 188 ASN A C 1
ATOM 1488 O O . ASN A 1 188 ? 13.805 8.344 18.641 1 90.25 188 ASN A O 1
ATOM 1492 N N . PRO A 1 189 ? 12.883 9.336 16.906 1 90.19 189 PRO A N 1
ATOM 1493 C CA . PRO A 1 189 ? 11.711 8.461 16.984 1 90.19 189 PRO A CA 1
ATOM 1494 C C . PRO A 1 189 ? 12.07 6.98 16.891 1 90.19 189 PRO A C 1
ATOM 1496 O O . PRO A 1 189 ? 11.297 6.129 17.344 1 90.19 189 PRO A O 1
ATOM 1499 N N . THR A 1 190 ? 13.203 6.613 16.359 1 91 190 THR A N 1
ATOM 1500 C CA . THR A 1 190 ? 13.539 5.211 16.141 1 91 190 THR A CA 1
ATOM 1501 C C . THR A 1 190 ? 14.352 4.672 17.328 1 91 190 THR A C 1
ATOM 1503 O O . THR A 1 190 ? 14.602 3.465 17.406 1 91 190 THR A O 1
ATOM 1506 N N . SER A 1 191 ? 14.797 5.566 18.266 1 94.06 191 SER A N 1
ATOM 1507 C CA . SER A 1 191 ? 15.477 5.117 19.469 1 94.06 191 SER A CA 1
ATOM 1508 C C . SER A 1 191 ? 14.531 4.367 20.391 1 94.06 191 SER A C 1
ATOM 1510 O O . SER A 1 191 ? 13.312 4.383 20.188 1 94.06 191 SER A O 1
ATOM 1512 N N . PHE A 1 192 ? 15.125 3.666 21.422 1 96.19 192 PHE A N 1
ATOM 1513 C CA . PHE A 1 192 ? 14.305 2.949 22.391 1 96.19 192 PHE A CA 1
ATOM 1514 C C . PHE A 1 192 ? 13.297 3.887 23.047 1 96.19 192 PHE A C 1
ATOM 1516 O O . PHE A 1 192 ? 12.102 3.594 23.078 1 96.19 192 PHE A O 1
ATOM 1523 N N . TRP A 1 193 ? 13.742 5.043 23.484 1 96.31 193 TRP A N 1
ATOM 1524 C CA . TRP A 1 193 ? 12.891 6 24.172 1 96.31 193 TRP A CA 1
ATOM 1525 C C . TRP A 1 193 ? 11.898 6.645 23.219 1 96.31 193 TRP A C 1
ATOM 1527 O O . TRP A 1 193 ? 10.766 6.969 23.594 1 96.31 193 TRP A O 1
ATOM 1537 N N . GLY A 1 194 ? 12.383 6.895 21.984 1 95.5 194 GLY A N 1
ATOM 1538 C CA . GLY A 1 194 ? 11.484 7.41 20.969 1 95.5 194 GLY A CA 1
ATOM 1539 C C . GLY A 1 194 ? 10.328 6.473 20.656 1 95.5 194 GLY A C 1
ATOM 1540 O O . GLY A 1 194 ? 9.18 6.902 20.578 1 95.5 194 GLY A O 1
ATOM 1541 N N . ARG A 1 195 ? 10.641 5.176 20.578 1 96.69 195 ARG A N 1
ATOM 1542 C CA . ARG A 1 195 ? 9.625 4.168 20.281 1 96.69 195 ARG A CA 1
ATOM 1543 C C . ARG A 1 195 ? 8.68 3.979 21.469 1 96.69 195 ARG A C 1
ATOM 1545 O O . ARG A 1 195 ? 7.477 3.777 21.281 1 96.69 195 ARG A O 1
ATOM 1552 N N . LEU A 1 196 ? 9.25 4.031 22.641 1 97.31 196 LEU A N 1
ATOM 1553 C CA . LEU A 1 196 ? 8.422 3.947 23.844 1 97.31 196 LEU A CA 1
ATOM 1554 C C . LEU A 1 196 ? 7.445 5.117 23.906 1 97.31 196 LEU A C 1
ATOM 1556 O O . LEU A 1 196 ? 6.258 4.93 24.188 1 97.31 196 LEU A O 1
ATOM 1560 N N . ARG A 1 197 ? 7.949 6.355 23.688 1 96.56 197 ARG A N 1
ATOM 1561 C CA . ARG A 1 197 ? 7.105 7.547 23.656 1 96.56 197 ARG A CA 1
ATOM 1562 C C . ARG A 1 197 ? 6.047 7.449 22.562 1 96.56 197 ARG A C 1
ATOM 1564 O O . ARG A 1 197 ? 4.895 7.836 22.781 1 96.56 197 ARG A O 1
ATOM 1571 N N . ASN A 1 198 ? 6.492 6.945 21.453 1 96.06 198 ASN A N 1
ATOM 1572 C CA . ASN A 1 198 ? 5.578 6.73 20.328 1 96.06 198 ASN A CA 1
ATOM 1573 C C . ASN A 1 198 ? 4.434 5.797 20.719 1 96.06 198 ASN A C 1
ATOM 1575 O O . ASN A 1 198 ? 3.268 6.102 20.469 1 96.06 198 ASN A O 1
ATOM 1579 N N . LEU A 1 199 ? 4.766 4.676 21.281 1 97 199 LEU A N 1
ATOM 1580 C CA . LEU A 1 199 ? 3.756 3.725 21.734 1 97 199 LEU A CA 1
ATOM 1581 C C . LEU A 1 199 ? 2.824 4.363 22.766 1 97 199 LEU A C 1
ATOM 1583 O O . LEU A 1 199 ? 1.604 4.219 22.672 1 97 199 LEU A O 1
ATOM 1587 N N . TYR A 1 200 ? 3.359 5.039 23.734 1 96.75 200 TYR A N 1
ATOM 1588 C CA . TYR A 1 200 ? 2.582 5.691 24.781 1 96.75 200 TYR A CA 1
ATOM 1589 C C . TYR A 1 200 ? 1.565 6.656 24.188 1 96.75 200 TYR A C 1
ATOM 1591 O O . TYR A 1 200 ? 0.384 6.621 24.531 1 96.75 200 TYR A O 1
ATOM 1599 N N . LEU A 1 201 ? 2.031 7.523 23.281 1 95.94 201 LEU A N 1
ATOM 1600 C CA . LEU A 1 201 ? 1.147 8.539 22.719 1 95.94 201 LEU A CA 1
ATOM 1601 C C . LEU A 1 201 ? 0.049 7.902 21.875 1 95.94 201 LEU A C 1
ATOM 1603 O O . LEU A 1 201 ? -1.082 8.398 21.844 1 95.94 201 LEU A O 1
ATOM 1607 N N . ASN A 1 202 ? 0.405 6.824 21.172 1 96.12 202 ASN A N 1
ATOM 1608 C CA . ASN A 1 202 ? -0.616 6.113 20.406 1 96.12 202 ASN A CA 1
ATOM 1609 C C . ASN A 1 202 ? -1.704 5.547 21.312 1 96.12 202 ASN A C 1
ATOM 1611 O O . ASN A 1 202 ? -2.893 5.656 21.016 1 96.12 202 ASN A O 1
ATOM 1615 N N . VAL A 1 203 ? -1.294 4.973 22.375 1 96.19 203 VAL A N 1
ATOM 1616 C CA . VAL A 1 203 ? -2.24 4.387 23.328 1 96.19 203 VAL A CA 1
ATOM 1617 C C . VAL A 1 203 ? -3.053 5.492 23.984 1 96.19 203 VAL A C 1
ATOM 1619 O O . VAL A 1 203 ? -4.277 5.391 24.109 1 96.19 203 VAL A O 1
ATOM 1622 N N . TYR A 1 204 ? -2.336 6.535 24.391 1 96.06 204 TYR A N 1
ATOM 1623 C CA . TYR A 1 204 ? -2.975 7.676 25.047 1 96.06 204 TYR A CA 1
ATOM 1624 C C . TYR A 1 204 ? -4.039 8.289 24.141 1 96.06 204 TYR A C 1
ATOM 1626 O O . TYR A 1 204 ? -5.18 8.492 24.562 1 96.06 204 TYR A O 1
ATOM 1634 N N . ASP A 1 205 ? -3.645 8.602 22.969 1 95.19 205 ASP A N 1
ATOM 1635 C CA . ASP A 1 205 ? -4.551 9.234 22.016 1 95.19 205 ASP A CA 1
ATOM 1636 C C . ASP A 1 205 ? -5.746 8.328 21.719 1 95.19 205 ASP A C 1
ATOM 1638 O O . ASP A 1 205 ? -6.891 8.789 21.703 1 95.19 205 ASP A O 1
ATOM 1642 N N . TYR A 1 206 ? -5.531 7.062 21.5 1 95.69 206 TYR A N 1
ATOM 1643 C CA . TYR A 1 206 ? -6.602 6.125 21.188 1 95.69 206 TYR A CA 1
ATOM 1644 C C . TYR A 1 206 ? -7.605 6.039 22.328 1 95.69 206 TYR A C 1
ATOM 1646 O O . TYR A 1 206 ? -8.82 6.051 22.109 1 95.69 206 TYR A O 1
ATOM 1654 N N . PHE A 1 207 ? -7.094 5.941 23.484 1 96.44 207 PHE A N 1
ATOM 1655 C CA . PHE A 1 207 ? -7.938 5.746 24.656 1 96.44 207 PHE A CA 1
ATOM 1656 C C . PHE A 1 207 ? -8.883 6.93 24.844 1 96.44 207 PHE A C 1
ATOM 1658 O O . PHE A 1 207 ? -10.094 6.75 24.953 1 96.44 207 PHE A O 1
ATOM 1665 N N . TRP A 1 208 ? -8.352 8.109 24.844 1 96.56 208 TRP A N 1
ATOM 1666 C CA . TRP A 1 208 ? -9.164 9.297 25.094 1 96.56 208 TRP A CA 1
ATOM 1667 C C . TRP A 1 208 ? -10.062 9.602 23.906 1 96.56 208 TRP A C 1
ATOM 1669 O O . TRP A 1 208 ? -11.18 10.094 24.078 1 96.56 208 TRP A O 1
ATOM 1679 N N . TRP A 1 209 ? -9.539 9.336 22.734 1 96.62 209 TRP A N 1
ATOM 1680 C CA . TRP A 1 209 ? -10.352 9.508 21.531 1 96.62 209 TRP A CA 1
ATOM 1681 C C . TRP A 1 209 ? -11.555 8.57 21.547 1 96.62 209 TRP A C 1
ATOM 1683 O O . TRP A 1 209 ? -12.688 9.008 21.359 1 96.62 209 TRP A O 1
ATOM 1693 N N . ARG A 1 210 ? -11.375 7.277 21.859 1 96.56 210 ARG A N 1
ATOM 1694 C CA . ARG A 1 210 ? -12.398 6.242 21.781 1 96.56 210 ARG A CA 1
ATOM 1695 C C . ARG A 1 210 ? -13.43 6.398 22.906 1 96.56 210 ARG A C 1
ATOM 1697 O O . ARG A 1 210 ? -14.633 6.25 22.672 1 96.56 210 ARG A O 1
ATOM 1704 N N . TYR A 1 211 ? -13 6.727 24.094 1 96.94 211 TYR A N 1
ATOM 1705 C CA . TYR A 1 211 ? -13.883 6.555 25.234 1 96.94 211 TYR A CA 1
ATOM 1706 C C . TYR A 1 211 ? -14.359 7.902 25.766 1 96.94 211 TYR A C 1
ATOM 1708 O O . TYR A 1 211 ? -15.227 7.961 26.641 1 96.94 211 TYR A O 1
ATOM 1716 N N . TRP A 1 212 ? -13.828 8.914 25.281 1 97.69 212 TRP A N 1
ATOM 1717 C CA . TRP A 1 212 ? -14.305 10.227 25.719 1 97.69 212 TRP A CA 1
ATOM 1718 C C . TRP A 1 212 ? -14.672 11.102 24.531 1 97.69 212 TRP A C 1
ATOM 1720 O O . TRP A 1 212 ? -15.797 11.578 24.422 1 97.69 212 TRP A O 1
ATOM 1730 N N . PHE A 1 213 ? -13.797 11.391 23.625 1 97.88 213 PHE A N 1
ATOM 1731 C CA . PHE A 1 213 ? -13.969 12.352 22.547 1 97.88 213 PHE A CA 1
ATOM 1732 C C . PHE A 1 213 ? -15.109 11.93 21.625 1 97.88 213 PHE A C 1
ATOM 1734 O O . PHE A 1 213 ? -15.945 12.75 21.25 1 97.88 213 PHE A O 1
ATOM 1741 N N . LEU A 1 214 ? -15.102 10.633 21.203 1 98.06 214 LEU A N 1
ATOM 1742 C CA . LEU A 1 214 ? -16.156 10.156 20.312 1 98.06 214 LEU A CA 1
ATOM 1743 C C . LEU A 1 214 ? -17.516 10.25 20.984 1 98.06 214 LEU A C 1
ATOM 1745 O O . LEU A 1 214 ? -18.531 10.531 20.328 1 98.06 214 LEU A O 1
ATOM 1749 N N . GLU A 1 215 ? -17.562 10.008 22.266 1 98.06 215 GLU A N 1
ATOM 1750 C CA . GLU A 1 215 ? -18.828 10.148 22.984 1 98.06 215 GLU A CA 1
ATOM 1751 C C . GLU A 1 215 ? -19.328 11.586 22.938 1 98.06 215 GLU A C 1
ATOM 1753 O O . GLU A 1 215 ? -20.531 11.82 22.734 1 98.06 215 GLU A O 1
ATOM 1758 N N . LYS A 1 216 ? -18.438 12.477 23.156 1 98.56 216 LYS A N 1
ATOM 1759 C CA . LYS A 1 216 ? -18.812 13.891 23.094 1 98.56 216 LYS A CA 1
ATOM 1760 C C . LYS A 1 216 ? -19.266 14.273 21.688 1 98.56 216 LYS A C 1
ATOM 1762 O O . LYS A 1 216 ? -20.203 15.062 21.531 1 98.56 216 LYS A O 1
ATOM 1767 N N . GLN A 1 217 ? -18.625 13.789 20.688 1 98.62 217 GLN A N 1
ATOM 1768 C CA . GLN A 1 217 ? -19.031 14.023 19.297 1 98.62 217 GLN A CA 1
ATOM 1769 C C . GLN A 1 217 ? -20.406 13.43 19.016 1 98.62 217 GLN A C 1
ATOM 1771 O O . GLN A 1 217 ? -21.203 14.016 18.297 1 98.62 217 GLN A O 1
ATOM 1776 N N . GLU A 1 218 ? -20.672 12.289 19.547 1 98.44 218 GLU A N 1
ATOM 1777 C CA . GLU A 1 218 ? -21.969 11.641 19.359 1 98.44 218 GLU A CA 1
ATOM 1778 C C . GLU A 1 218 ? -23.078 12.445 20.016 1 98.44 218 GLU A C 1
ATOM 1780 O O . GLU A 1 218 ? -24.219 12.484 19.516 1 98.44 218 GLU A O 1
ATOM 1785 N N . GLU A 1 219 ? -22.766 13.055 21.172 1 98.31 219 GLU A N 1
ATOM 1786 C CA . GLU A 1 219 ? -23.719 13.953 21.797 1 98.31 219 GLU A CA 1
ATOM 1787 C C . GLU A 1 219 ? -24.094 15.094 20.844 1 98.31 219 GLU A C 1
ATOM 1789 O O . GLU A 1 219 ? -25.266 15.484 20.766 1 98.31 219 GLU A O 1
ATOM 1794 N N . LEU A 1 220 ? -23.094 15.617 20.172 1 98.56 220 LEU A N 1
ATOM 1795 C CA . LEU A 1 220 ? -23.359 16.688 19.203 1 98.56 220 LEU A CA 1
ATOM 1796 C C . LEU A 1 220 ? -24.219 16.172 18.047 1 98.56 220 LEU A C 1
ATOM 1798 O O . LEU A 1 220 ? -25.094 16.906 17.562 1 98.56 220 LEU A O 1
ATOM 1802 N N . VAL A 1 221 ? -23.969 14.945 17.594 1 98.62 221 VAL A N 1
ATOM 1803 C CA . VAL A 1 221 ? -24.766 14.328 16.547 1 98.62 221 VAL A CA 1
ATOM 1804 C C . VAL A 1 221 ? -26.234 14.266 16.984 1 98.62 221 VAL A C 1
ATOM 1806 O O . VAL A 1 221 ? -27.125 14.688 16.25 1 98.62 221 VAL A O 1
ATOM 1809 N N . ARG A 1 222 ? -26.5 13.812 18.156 1 97.69 222 ARG A N 1
ATOM 1810 C CA . ARG A 1 222 ? -27.859 13.68 18.688 1 97.69 222 ARG A CA 1
ATOM 1811 C C . ARG A 1 222 ? -28.516 15.047 18.812 1 97.69 222 ARG A C 1
ATOM 1813 O O . ARG A 1 222 ? -29.719 15.18 18.547 1 97.69 222 ARG A O 1
ATOM 1820 N N . LYS A 1 223 ? -27.766 15.953 19.141 1 97.88 223 LYS A N 1
ATOM 1821 C CA . LYS A 1 223 ? -28.312 17.281 19.438 1 97.88 223 LYS A CA 1
ATOM 1822 C C . LYS A 1 223 ? -28.625 18.047 18.156 1 97.88 223 LYS A C 1
ATOM 1824 O O . LYS A 1 223 ? -29.609 18.766 18.078 1 97.88 223 LYS A O 1
ATOM 1829 N N . TYR A 1 224 ? -27.781 17.875 17.109 1 97.94 224 TYR A N 1
ATOM 1830 C CA . TYR A 1 224 ? -27.844 18.859 16.047 1 97.94 224 TYR A CA 1
ATOM 1831 C C . TYR A 1 224 ? -28.172 18.219 14.703 1 97.94 224 TYR A C 1
ATOM 1833 O O . TYR A 1 224 ? -28.453 18.906 13.719 1 97.94 224 TYR A O 1
ATOM 1841 N N . ILE A 1 225 ? -28.094 16.906 14.57 1 97.5 225 ILE A N 1
ATOM 1842 C CA . ILE A 1 225 ? -28.438 16.25 13.32 1 97.5 225 ILE A CA 1
ATOM 1843 C C . ILE A 1 225 ? -29.781 15.516 13.469 1 97.5 225 ILE A C 1
ATOM 1845 O O . ILE A 1 225 ? -29.844 14.461 14.094 1 97.5 225 ILE A O 1
ATOM 1849 N N . PRO A 1 226 ? -30.75 16.047 12.828 1 92.94 226 PRO A N 1
ATOM 1850 C CA . PRO A 1 226 ? -32.094 15.492 13 1 92.94 226 PRO A CA 1
ATOM 1851 C C . PRO A 1 226 ? -32.375 14.305 12.078 1 92.94 226 PRO A C 1
ATOM 1853 O O . PRO A 1 226 ? -31.641 14.094 11.109 1 92.94 226 PRO A O 1
ATOM 1856 N N . ASN A 1 227 ? -33.344 13.461 12.375 1 92.75 227 ASN A N 1
ATOM 1857 C CA . ASN A 1 227 ? -33.969 12.445 11.531 1 92.75 227 ASN A CA 1
ATOM 1858 C C . ASN A 1 227 ? -32.938 11.398 11.078 1 92.75 227 ASN A C 1
ATOM 1860 O O . ASN A 1 227 ? -32.906 11.047 9.898 1 92.75 227 ASN A O 1
ATOM 1864 N N . LEU A 1 228 ? -32.156 11.031 11.953 1 95.69 228 LEU A N 1
ATOM 1865 C CA . LEU A 1 228 ? -31.25 9.93 11.648 1 95.69 228 LEU A CA 1
ATOM 1866 C C . LEU A 1 228 ? -31.984 8.602 11.664 1 95.69 228 LEU A C 1
ATOM 1868 O O . LEU A 1 228 ? -32.719 8.297 12.617 1 95.69 228 LEU A O 1
ATOM 1872 N N . PRO A 1 229 ? -31.797 7.828 10.609 1 95.56 229 PRO A N 1
ATOM 1873 C CA . PRO A 1 229 ? -32.375 6.477 10.656 1 95.56 229 PRO A CA 1
ATOM 1874 C C . PRO A 1 229 ? -31.844 5.664 11.844 1 95.56 229 PRO A C 1
ATOM 1876 O O . PRO A 1 229 ? -30.672 5.758 12.195 1 95.56 229 PRO A O 1
ATOM 1879 N N . GLN A 1 230 ? -32.781 4.93 12.461 1 95.94 230 GLN A N 1
ATOM 1880 C CA . GLN A 1 230 ? -32.438 4.152 13.633 1 95.94 230 GLN A CA 1
ATOM 1881 C C . GLN A 1 230 ? -32.219 2.68 13.281 1 95.94 230 GLN A C 1
ATOM 1883 O O . GLN A 1 230 ? -32.906 2.145 12.414 1 95.94 230 GLN A O 1
ATOM 1888 N N . PRO A 1 231 ? -31.312 1.934 13.914 1 96.56 231 PRO A N 1
ATOM 1889 C CA . PRO A 1 231 ? -30.375 2.428 14.922 1 96.56 231 PRO A CA 1
ATOM 1890 C C . PRO A 1 231 ? -29.203 3.195 14.312 1 96.56 231 PRO A C 1
ATOM 1892 O O . PRO A 1 231 ? -28.734 2.861 13.211 1 96.56 231 PRO A O 1
ATOM 1895 N N . VAL A 1 232 ? -28.734 4.215 15.039 1 96.69 232 VAL A N 1
ATOM 1896 C CA . VAL A 1 232 ? -27.594 5.012 14.57 1 96.69 232 VAL A CA 1
ATOM 1897 C C . VAL A 1 232 ? -26.281 4.305 14.922 1 96.69 232 VAL A C 1
ATOM 1899 O O . VAL A 1 232 ? -26.016 4.035 16.094 1 96.69 232 VAL A O 1
ATOM 1902 N N . PRO A 1 233 ? -25.469 3.975 13.922 1 97.69 233 PRO A N 1
ATOM 1903 C CA . PRO A 1 233 ? -24.156 3.418 14.25 1 97.69 233 PRO A CA 1
ATOM 1904 C C . PRO A 1 233 ? -23.281 4.391 15.039 1 97.69 233 PRO A C 1
ATOM 1906 O O . PRO A 1 233 ? -23.469 5.609 14.945 1 97.69 233 PRO A O 1
ATOM 1909 N N . SER A 1 234 ? -22.375 3.84 15.828 1 97.94 234 SER A N 1
ATOM 1910 C CA . SER A 1 234 ? -21.406 4.707 16.5 1 97.94 234 SER A CA 1
ATOM 1911 C C . SER A 1 234 ? -20.484 5.379 15.492 1 97.94 234 SER A C 1
ATOM 1913 O O . SER A 1 234 ? -20.312 4.891 14.375 1 97.94 234 SER A O 1
ATOM 1915 N N . LEU A 1 235 ? -19.969 6.496 15.898 1 98.44 235 LEU A N 1
ATOM 1916 C CA . LEU A 1 235 ? -18.984 7.156 15.055 1 98.44 235 LEU A CA 1
ATOM 1917 C C . LEU A 1 235 ? -17.766 6.258 14.836 1 98.44 235 LEU A C 1
ATOM 1919 O O . LEU A 1 235 ? -17.141 6.293 13.766 1 98.44 235 LEU A O 1
ATOM 1923 N N . TYR A 1 236 ? -17.469 5.488 15.836 1 97.38 236 TYR A N 1
ATOM 1924 C CA . TYR A 1 236 ? -16.422 4.477 15.742 1 97.38 236 TYR A CA 1
ATOM 1925 C C . TYR A 1 236 ? -16.688 3.51 14.602 1 97.38 236 TYR A C 1
ATOM 1927 O O . TYR A 1 236 ? -15.812 3.248 13.773 1 97.38 236 TYR A O 1
ATOM 1935 N N . ASP A 1 237 ? -17.906 3.018 14.539 1 97 237 ASP A N 1
ATOM 1936 C CA . ASP A 1 237 ? -18.297 2.053 13.508 1 97 237 ASP A CA 1
ATOM 1937 C C . ASP A 1 237 ? -18.344 2.709 12.133 1 97 237 ASP A C 1
ATOM 1939 O O . ASP A 1 237 ? -18 2.08 11.125 1 97 237 ASP A O 1
ATOM 1943 N N . LEU A 1 238 ? -18.75 3.947 12.102 1 98.25 238 LEU A N 1
ATOM 1944 C CA . LEU A 1 238 ? -18.797 4.664 10.828 1 98.25 238 LEU A CA 1
ATOM 1945 C C . LEU A 1 238 ? -17.391 4.852 10.258 1 98.25 238 LEU A C 1
ATOM 1947 O O . LEU A 1 238 ? -17.172 4.645 9.062 1 98.25 238 LEU A O 1
ATOM 1951 N N . GLU A 1 239 ? -16.469 5.27 11.102 1 97.88 239 GLU A N 1
ATOM 1952 C CA . GLU A 1 239 ? -15.102 5.426 10.633 1 97.88 239 GLU A CA 1
ATOM 1953 C C . GLU A 1 239 ? -14.5 4.086 10.227 1 97.88 239 GLU A C 1
ATOM 1955 O O . GLU A 1 239 ? -13.797 3.996 9.219 1 97.88 239 GLU A O 1
ATOM 1960 N N . LYS A 1 240 ? -14.766 3.086 11 1 96.38 240 LYS A N 1
ATOM 1961 C CA . LYS A 1 240 ? -14.281 1.736 10.734 1 96.38 240 LYS A CA 1
ATOM 1962 C C . LYS A 1 240 ? -14.75 1.242 9.367 1 96.38 240 LYS A C 1
ATOM 1964 O O . LYS A 1 240 ? -14.023 0.518 8.68 1 96.38 240 LYS A O 1
ATOM 1969 N N . ASN A 1 241 ? -15.898 1.678 8.977 1 96.44 241 ASN A N 1
ATOM 1970 C CA . ASN A 1 241 ? -16.5 1.185 7.746 1 96.44 241 ASN A CA 1
ATOM 1971 C C . ASN A 1 241 ? -16.328 2.172 6.598 1 96.44 241 ASN A C 1
ATOM 1973 O O . ASN A 1 241 ? -16.984 2.051 5.559 1 96.44 241 ASN A O 1
ATOM 1977 N N . ALA A 1 242 ? -15.508 3.205 6.809 1 98.19 242 ALA A N 1
ATOM 1978 C CA . ALA A 1 242 ? -15.25 4.148 5.723 1 98.19 242 ALA A CA 1
ATOM 1979 C C . ALA A 1 242 ? -14.688 3.434 4.5 1 98.19 242 ALA A C 1
ATOM 1981 O O . ALA A 1 242 ? -13.898 2.494 4.629 1 98.19 242 ALA A O 1
ATOM 1982 N N . SER A 1 243 ? -15.047 3.896 3.311 1 98.25 243 SER A N 1
ATOM 1983 C CA . SER A 1 243 ? -14.656 3.268 2.053 1 98.25 243 SER A CA 1
ATOM 1984 C C . SER A 1 243 ? -13.195 3.537 1.731 1 98.25 243 SER A C 1
ATOM 1986 O O . SER A 1 243 ? -12.508 2.686 1.155 1 98.25 243 SER A O 1
ATOM 1988 N N . LEU A 1 244 ? -12.789 4.734 2.082 1 97.75 244 LEU A N 1
ATOM 1989 C CA . LEU A 1 244 ? -11.469 5.195 1.659 1 97.75 244 LEU A CA 1
ATOM 1990 C C . LEU A 1 244 ? -10.93 6.25 2.619 1 97.75 244 LEU A C 1
ATOM 1992 O O . LEU A 1 244 ? -11.703 6.988 3.232 1 97.75 244 LEU A O 1
ATOM 1996 N N . LEU A 1 245 ? -9.641 6.203 2.777 1 98.38 245 LEU A N 1
ATOM 1997 C CA . LEU A 1 245 ? -8.922 7.27 3.471 1 98.38 245 LEU A CA 1
ATOM 1998 C C . LEU A 1 245 ? -7.824 7.852 2.584 1 98.38 245 LEU A C 1
ATOM 2000 O O . LEU A 1 245 ? -7.004 7.109 2.037 1 98.38 245 LEU A O 1
ATOM 2004 N N . PHE A 1 246 ? -7.879 9.133 2.434 1 98.56 246 PHE A N 1
ATOM 2005 C CA . PHE A 1 246 ? -6.77 9.844 1.808 1 98.56 246 PHE A CA 1
ATOM 2006 C C . PHE A 1 246 ? -5.84 10.43 2.861 1 98.56 246 PHE A C 1
ATOM 2008 O O . PHE A 1 246 ? -6.293 11.016 3.846 1 98.56 246 PHE A O 1
ATOM 2015 N N . LEU A 1 247 ? -4.574 10.234 2.621 1 97.75 247 LEU A N 1
ATOM 2016 C CA . LEU A 1 247 ? -3.57 10.781 3.527 1 97.75 247 LEU A CA 1
ATOM 2017 C C . LEU A 1 247 ? -2.795 11.914 2.863 1 97.75 247 LEU A C 1
ATOM 2019 O O . LEU A 1 247 ? -2.467 11.836 1.678 1 97.75 247 LEU A O 1
ATOM 2023 N N . ASN A 1 248 ? -2.545 12.93 3.654 1 97.44 248 ASN A N 1
ATOM 2024 C CA . ASN A 1 248 ? -1.74 14.047 3.172 1 97.44 248 ASN A CA 1
ATOM 2025 C C . ASN A 1 248 ? -0.248 13.742 3.266 1 97.44 248 ASN A C 1
ATOM 2027 O O . ASN A 1 248 ? 0.51 14.508 3.861 1 97.44 248 ASN A O 1
ATOM 2031 N N . SER A 1 249 ? 0.16 12.688 2.672 1 96.19 249 SER A N 1
ATOM 2032 C CA . SER A 1 249 ? 1.539 12.219 2.709 1 96.19 249 SER A CA 1
ATOM 2033 C C . SER A 1 249 ? 1.95 11.609 1.372 1 96.19 249 SER A C 1
ATOM 2035 O O . SER A 1 249 ? 1.127 11.477 0.464 1 96.19 249 SER A O 1
ATOM 2037 N N . HIS A 1 250 ? 3.18 11.422 1.252 1 97 250 HIS A N 1
ATOM 2038 C CA . HIS A 1 250 ? 3.771 10.664 0.153 1 97 250 HIS A CA 1
ATOM 2039 C C . HIS A 1 250 ? 5.062 9.977 0.589 1 97 250 HIS A C 1
ATOM 2041 O O . HIS A 1 250 ? 5.859 10.555 1.329 1 97 250 HIS A O 1
ATOM 2047 N N . PHE A 1 251 ? 5.297 8.852 0.079 1 96 251 PHE A N 1
ATOM 2048 C CA . PHE A 1 251 ? 6.391 8.023 0.569 1 96 251 PHE A CA 1
ATOM 2049 C C . PHE A 1 251 ? 7.738 8.656 0.233 1 96 251 PHE A C 1
ATOM 2051 O O . PHE A 1 251 ? 8.75 8.328 0.858 1 96 251 PHE A O 1
ATOM 2058 N N . SER A 1 252 ? 7.836 9.516 -0.774 1 95.38 252 SER A N 1
ATOM 2059 C CA . SER A 1 252 ? 9.109 10.117 -1.16 1 95.38 252 SER A CA 1
ATOM 2060 C C . SER A 1 252 ? 9.617 11.07 -0.089 1 95.38 252 SER A C 1
ATOM 2062 O O . SER A 1 252 ? 10.82 11.352 -0.016 1 95.38 252 SER A O 1
ATOM 2064 N N . PHE A 1 253 ? 8.719 11.617 0.652 1 95.31 253 PHE A N 1
ATOM 2065 C CA . PHE A 1 253 ? 9.109 12.555 1.699 1 95.31 253 PHE A CA 1
ATOM 2066 C C . PHE A 1 253 ? 8.852 11.961 3.08 1 95.31 253 PHE A C 1
ATOM 2068 O O . PHE A 1 253 ? 9.688 12.062 3.975 1 95.31 253 PHE A O 1
ATOM 2075 N N . GLN A 1 254 ? 7.676 11.328 3.055 1 91.88 254 GLN A N 1
ATOM 2076 C CA . GLN A 1 254 ? 7.375 10.625 4.297 1 91.88 254 GLN A CA 1
ATOM 2077 C C . GLN A 1 254 ? 7.906 9.195 4.258 1 91.88 254 GLN A C 1
ATOM 2079 O O . GLN A 1 254 ? 8.164 8.648 3.182 1 91.88 254 GLN A O 1
ATOM 2084 N N . SER A 1 255 ? 8.242 8.617 5.406 1 88.56 255 SER A N 1
ATOM 2085 C CA . SER A 1 255 ? 8.742 7.25 5.457 1 88.56 255 SER A CA 1
ATOM 2086 C C . SER A 1 255 ? 7.754 6.277 4.816 1 88.56 255 SER A C 1
ATOM 2088 O O . SER A 1 255 ? 6.539 6.418 4.98 1 88.56 255 SER A O 1
ATOM 2090 N N . PRO A 1 256 ? 8.328 5.336 4.008 1 95.31 256 PRO A N 1
ATOM 2091 C CA . PRO A 1 256 ? 7.457 4.301 3.443 1 95.31 256 PRO A CA 1
ATOM 2092 C C . PRO A 1 256 ? 6.676 3.539 4.512 1 95.31 256 PRO A C 1
ATOM 2094 O O . PRO A 1 256 ? 7.242 3.148 5.535 1 95.31 256 PRO A O 1
ATOM 2097 N N . VAL A 1 257 ? 5.441 3.445 4.301 1 96.06 257 VAL A N 1
ATOM 2098 C CA . VAL A 1 257 ? 4.527 2.715 5.172 1 96.06 257 VAL A CA 1
ATOM 2099 C C . VAL A 1 257 ? 3.689 1.743 4.34 1 96.06 257 VAL A C 1
ATOM 2101 O O . VAL A 1 257 ? 3.346 2.033 3.193 1 96.06 257 VAL A O 1
ATOM 2104 N N . ALA A 1 258 ? 3.432 0.58 4.891 1 96.94 258 ALA A N 1
ATOM 2105 C CA . ALA A 1 258 ? 2.529 -0.351 4.219 1 96.94 258 ALA A CA 1
ATOM 2106 C C . ALA A 1 258 ? 1.073 0.062 4.41 1 96.94 258 ALA A C 1
ATOM 2108 O O . ALA A 1 258 ? 0.602 0.196 5.543 1 96.94 258 ALA A O 1
ATOM 2109 N N . PHE A 1 259 ? 0.382 0.247 3.305 1 97.19 259 PHE A N 1
ATOM 2110 C CA . PHE A 1 259 ? -1.019 0.644 3.383 1 97.19 259 PHE A CA 1
ATOM 2111 C C . PHE A 1 259 ? -1.909 -0.368 2.672 1 97.19 259 PHE A C 1
ATOM 2113 O O . PHE A 1 259 ? -1.51 -0.952 1.661 1 97.19 259 PHE A O 1
ATOM 2120 N N . LEU A 1 260 ? -3.064 -0.543 3.244 1 97.31 260 LEU A N 1
ATOM 2121 C CA . LEU A 1 260 ? -4.133 -1.238 2.537 1 97.31 260 LEU A CA 1
ATOM 2122 C C . LEU A 1 260 ? -4.523 -0.489 1.267 1 97.31 260 LEU A C 1
ATOM 2124 O O . LEU A 1 260 ? -4.27 0.712 1.147 1 97.31 260 LEU A O 1
ATOM 2128 N N . PRO A 1 261 ? -5.184 -1.183 0.345 1 96.69 261 PRO A N 1
ATOM 2129 C CA . PRO A 1 261 ? -5.523 -0.544 -0.928 1 96.69 261 PRO A CA 1
ATOM 2130 C C . PRO A 1 261 ? -6.438 0.667 -0.755 1 96.69 261 PRO A C 1
ATOM 2132 O O . PRO A 1 261 ? -6.469 1.548 -1.617 1 96.69 261 PRO A O 1
ATOM 2135 N N . ASN A 1 262 ? -7.207 0.724 0.305 1 97.38 262 ASN A N 1
ATOM 2136 C CA . ASN A 1 262 ? -8.164 1.816 0.466 1 97.38 262 ASN A CA 1
ATOM 2137 C C . ASN A 1 262 ? -7.574 2.957 1.293 1 97.38 262 ASN A C 1
ATOM 2139 O O . ASN A 1 262 ? -8.312 3.799 1.809 1 97.38 262 ASN A O 1
ATOM 2143 N N . ILE A 1 263 ? -6.312 2.945 1.553 1 97.81 263 ILE A N 1
ATOM 2144 C CA . ILE A 1 263 ? -5.578 4.066 2.129 1 97.81 263 ILE A CA 1
ATOM 2145 C C . ILE A 1 263 ? -4.602 4.625 1.097 1 97.81 263 ILE A C 1
ATOM 2147 O O . ILE A 1 263 ? -3.646 3.953 0.707 1 97.81 263 ILE A O 1
ATOM 2151 N N . ILE A 1 264 ? -4.867 5.855 0.682 1 97.88 264 ILE A N 1
ATOM 2152 C CA . ILE A 1 264 ? -4.18 6.395 -0.488 1 97.88 264 ILE A CA 1
ATOM 2153 C C . ILE A 1 264 ? -3.494 7.711 -0.123 1 97.88 264 ILE A C 1
ATOM 2155 O O . ILE A 1 264 ? -4.105 8.586 0.488 1 97.88 264 ILE A O 1
ATOM 2159 N N . GLU A 1 265 ? -2.242 7.809 -0.542 1 97.62 265 GLU A N 1
ATOM 2160 C CA . GLU A 1 265 ? -1.492 9.031 -0.296 1 97.62 265 GLU A CA 1
ATOM 2161 C C . GLU A 1 265 ? -1.739 10.062 -1.397 1 97.62 265 GLU A C 1
ATOM 2163 O O . GLU A 1 265 ? -1.601 9.758 -2.584 1 97.62 265 GLU A O 1
ATOM 2168 N N . ILE A 1 266 ? -2.047 11.289 -0.963 1 98.12 266 ILE A N 1
ATOM 2169 C CA . ILE A 1 266 ? -2.297 12.336 -1.948 1 98.12 266 ILE A CA 1
ATOM 2170 C C . ILE A 1 266 ? -1.569 13.609 -1.538 1 98.12 266 ILE A C 1
ATOM 2172 O O . ILE A 1 266 ? -2.07 14.719 -1.76 1 98.12 266 ILE A O 1
ATOM 2176 N N . GLY A 1 267 ? -0.431 13.406 -0.849 1 97.56 267 GLY A N 1
ATOM 2177 C CA . GLY A 1 267 ? 0.36 14.57 -0.465 1 97.56 267 GLY A CA 1
ATOM 2178 C C . GLY A 1 267 ? 0.699 15.477 -1.635 1 97.56 267 GLY A C 1
ATOM 2179 O O . GLY A 1 267 ? 1.083 14.992 -2.705 1 97.56 267 GLY A O 1
ATOM 2180 N N . GLY A 1 268 ? 0.533 16.844 -1.438 1 96.75 268 GLY A N 1
ATOM 2181 C CA . GLY A 1 268 ? 0.829 17.812 -2.48 1 96.75 268 GLY A CA 1
ATOM 2182 C C . GLY A 1 268 ? -0.361 18.109 -3.375 1 96.75 268 GLY A C 1
ATOM 2183 O O . GLY A 1 268 ? -0.214 18.75 -4.422 1 96.75 268 GLY A O 1
ATOM 2184 N N . ILE A 1 269 ? -1.527 17.672 -2.955 1 97.31 269 ILE A N 1
ATOM 2185 C CA . ILE A 1 269 ? -2.723 17.812 -3.779 1 97.31 269 ILE A CA 1
ATOM 2186 C C . ILE A 1 269 ? -3.006 19.297 -4.02 1 97.31 269 ILE A C 1
ATOM 2188 O O . ILE A 1 269 ? -3.615 19.656 -5.027 1 97.31 269 ILE A O 1
ATOM 2192 N N . HIS A 1 270 ? -2.523 20.203 -3.154 1 93.94 270 HIS A N 1
ATOM 2193 C CA . HIS A 1 270 ? -2.738 21.641 -3.271 1 93.94 270 HIS A CA 1
ATOM 2194 C C . HIS A 1 270 ? -1.7 22.266 -4.188 1 93.94 270 HIS A C 1
ATOM 2196 O O . HIS A 1 270 ? -1.77 23.469 -4.469 1 93.94 270 HIS A O 1
ATOM 2202 N N . LEU A 1 271 ? -0.772 21.438 -4.652 1 93.75 271 LEU A N 1
ATOM 2203 C CA . LEU A 1 271 ? 0.365 22 -5.379 1 93.75 271 LEU A CA 1
ATOM 2204 C C . LEU A 1 271 ? 0.196 21.812 -6.883 1 93.75 271 LEU A C 1
ATOM 2206 O O . LEU A 1 271 ? -0.241 20.75 -7.332 1 93.75 271 LEU A O 1
ATOM 2210 N N . LYS A 1 272 ? 0.313 22.797 -7.586 1 84.75 272 LYS A N 1
ATOM 2211 C CA . LYS A 1 272 ? 0.386 22.812 -9.047 1 84.75 272 LYS A CA 1
ATOM 2212 C C . LYS A 1 272 ? 1.495 23.734 -9.531 1 84.75 272 LYS A C 1
ATOM 2214 O O . LYS A 1 272 ? 1.893 24.656 -8.82 1 84.75 272 LYS A O 1
ATOM 2219 N N . GLU A 1 273 ? 1.979 23.297 -10.703 1 76.5 273 GLU A N 1
ATOM 2220 C CA . GLU A 1 273 ? 2.939 24.219 -11.297 1 76.5 273 GLU A CA 1
ATOM 2221 C C . GLU A 1 273 ? 2.287 25.562 -11.609 1 76.5 273 GLU A C 1
ATOM 2223 O O . GLU A 1 273 ? 1.14 25.609 -12.055 1 76.5 273 GLU A O 1
ATOM 2228 N N . SER A 1 274 ? 2.695 26.516 -10.883 1 64.62 274 SER A N 1
ATOM 2229 C CA . SER A 1 274 ? 2.045 27.828 -10.922 1 64.62 274 SER A CA 1
ATOM 2230 C C . SER A 1 274 ? 2.307 28.531 -12.25 1 64.62 274 SER A C 1
ATOM 2232 O O . SER A 1 274 ? 3.436 28.531 -12.75 1 64.62 274 SER A O 1
ATOM 2234 N N . ASP A 1 275 ? 1.224 28.875 -12.773 1 63.81 275 ASP A N 1
ATOM 2235 C CA . ASP A 1 275 ? 1.334 29.781 -13.906 1 63.81 275 ASP A CA 1
ATOM 2236 C C . ASP A 1 275 ? 1.251 31.234 -13.461 1 63.81 275 ASP A C 1
ATOM 2238 O O . ASP A 1 275 ? 1.328 32.156 -14.281 1 63.81 275 ASP A O 1
ATOM 2242 N N . SER A 1 276 ? 1.179 31.328 -12.141 1 70.81 276 SER A N 1
ATOM 2243 C CA . SER A 1 276 ? 0.982 32.719 -11.68 1 70.81 276 SER A CA 1
ATOM 2244 C C . SER A 1 276 ? 2.309 33.438 -11.578 1 70.81 276 SER A C 1
ATOM 2246 O O . SER A 1 276 ? 3.352 32.844 -11.328 1 70.81 276 SER A O 1
ATOM 2248 N N . GLN A 1 277 ? 2.146 34.75 -11.82 1 82.88 277 GLN A N 1
ATOM 2249 C CA . GLN A 1 277 ? 3.324 35.594 -11.812 1 82.88 277 GLN A CA 1
ATOM 2250 C C . GLN A 1 277 ? 3.457 36.344 -10.484 1 82.88 277 GLN A C 1
ATOM 2252 O O . GLN A 1 277 ? 2.455 36.688 -9.859 1 82.88 277 GLN A O 1
ATOM 2257 N N . LEU A 1 278 ? 4.645 36.438 -10.023 1 91.38 278 LEU A N 1
ATOM 2258 C CA . LEU A 1 278 ? 4.961 37.25 -8.867 1 91.38 278 LEU A CA 1
ATOM 2259 C C . LEU A 1 278 ? 4.66 38.719 -9.164 1 91.38 278 LEU A C 1
ATOM 2261 O O . LEU A 1 278 ? 4.758 39.156 -10.312 1 91.38 278 LEU A O 1
ATOM 2265 N N . PRO A 1 279 ? 4.246 39.438 -8.062 1 92.31 279 PRO A N 1
ATOM 2266 C CA . PRO A 1 279 ? 4.219 40.875 -8.266 1 92.31 279 PRO A CA 1
ATOM 2267 C C . PRO A 1 279 ? 5.531 41.438 -8.828 1 92.31 279 PRO A C 1
ATOM 2269 O O . PRO A 1 279 ? 6.605 40.938 -8.484 1 92.31 279 PRO A O 1
ATOM 2272 N N . ALA A 1 280 ? 5.414 42.469 -9.617 1 94.12 280 ALA A N 1
ATOM 2273 C CA . ALA A 1 280 ? 6.555 42.969 -10.367 1 94.12 280 ALA A CA 1
ATOM 2274 C C . ALA A 1 280 ? 7.699 43.344 -9.43 1 94.12 280 ALA A C 1
ATOM 2276 O O . ALA A 1 280 ? 8.867 43.125 -9.742 1 94.12 280 ALA A O 1
ATOM 2277 N N . ASP A 1 281 ? 7.406 43.938 -8.367 1 94.94 281 ASP A N 1
ATOM 2278 C CA . ASP A 1 281 ? 8.43 44.375 -7.426 1 94.94 281 ASP A CA 1
ATOM 2279 C C . ASP A 1 281 ? 9.148 43.188 -6.793 1 94.94 281 ASP A C 1
ATOM 2281 O O . ASP A 1 281 ? 10.375 43.219 -6.664 1 94.94 281 ASP A O 1
ATOM 2285 N N . LEU A 1 282 ? 8.414 42.156 -6.469 1 95.88 282 LEU A N 1
ATOM 2286 C CA . LEU A 1 282 ? 9.008 40.969 -5.883 1 95.88 282 LEU A CA 1
ATOM 2287 C C . LEU A 1 282 ? 9.82 40.219 -6.922 1 95.88 282 LEU A C 1
ATOM 2289 O O . LEU A 1 282 ? 10.867 39.625 -6.602 1 95.88 282 LEU A O 1
ATOM 2293 N N . GLN A 1 283 ? 9.289 40.188 -8.125 1 95.69 283 GLN A N 1
ATOM 2294 C CA . GLN A 1 283 ? 10.023 39.531 -9.211 1 95.69 283 GLN A CA 1
ATOM 2295 C C . GLN A 1 283 ? 11.391 40.156 -9.414 1 95.69 283 GLN A C 1
ATOM 2297 O O . GLN A 1 283 ? 12.406 39.469 -9.5 1 95.69 283 GLN A O 1
ATOM 2302 N N . LYS A 1 284 ? 11.328 41.5 -9.484 1 96.62 284 LYS A N 1
ATOM 2303 C CA . LYS A 1 284 ? 12.578 42.219 -9.672 1 96.62 284 LYS A CA 1
ATOM 2304 C C . LYS A 1 284 ? 13.547 41.969 -8.516 1 96.62 284 LYS A C 1
ATOM 2306 O O . LYS A 1 284 ? 14.727 41.719 -8.734 1 96.62 284 LYS A O 1
ATOM 2311 N N . LEU A 1 285 ? 13 42 -7.34 1 97.12 285 LEU A N 1
ATOM 2312 C CA . LEU A 1 285 ? 13.805 41.812 -6.145 1 97.12 285 LEU A CA 1
ATOM 2313 C C . LEU A 1 285 ? 14.477 40.438 -6.176 1 97.12 285 LEU A C 1
ATOM 2315 O O . LEU A 1 285 ? 15.68 40.312 -5.918 1 97.12 285 LEU A O 1
ATOM 2319 N N . LEU A 1 286 ? 13.75 39.438 -6.508 1 97.44 286 LEU A N 1
ATOM 2320 C CA . LEU A 1 286 ? 14.258 38.062 -6.504 1 97.44 286 LEU A CA 1
ATOM 2321 C C . LEU A 1 286 ? 15.227 37.844 -7.66 1 97.44 286 LEU A C 1
ATOM 2323 O O . LEU A 1 286 ? 16.25 37.156 -7.5 1 97.44 286 LEU A O 1
ATOM 2327 N N . ASP A 1 287 ? 14.922 38.438 -8.805 1 96.94 287 ASP A N 1
ATOM 2328 C CA . ASP A 1 287 ? 15.805 38.312 -9.961 1 96.94 287 ASP A CA 1
ATOM 2329 C C . ASP A 1 287 ? 17.172 38.938 -9.68 1 96.94 287 ASP A C 1
ATOM 2331 O O . ASP A 1 287 ? 18.203 38.438 -10.133 1 96.94 287 ASP A O 1
ATOM 2335 N N . GLU A 1 288 ? 17.172 39.969 -8.961 1 97.12 288 GLU A N 1
ATOM 2336 C CA . GLU A 1 288 ? 18.391 40.719 -8.711 1 97.12 288 GLU A CA 1
ATOM 2337 C C . GLU A 1 288 ? 19.172 40.156 -7.531 1 97.12 288 GLU A C 1
ATOM 2339 O O . GLU A 1 288 ? 20.328 40.531 -7.312 1 97.12 288 GLU A O 1
ATOM 2344 N N . ALA A 1 289 ? 18.531 39.281 -6.781 1 96.94 289 ALA A N 1
ATOM 2345 C CA . ALA A 1 289 ? 19.203 38.656 -5.637 1 96.94 289 ALA A CA 1
ATOM 2346 C C . ALA A 1 289 ? 20.109 37.531 -6.082 1 96.94 289 ALA A C 1
ATOM 2348 O O . ALA A 1 289 ? 19.875 36.344 -5.734 1 96.94 289 ALA A O 1
ATOM 2349 N N . THR A 1 290 ? 21.219 37.844 -6.695 1 94 290 THR A N 1
ATOM 2350 C CA . THR A 1 290 ? 22.078 36.875 -7.371 1 94 290 THR A CA 1
ATOM 2351 C C . THR A 1 290 ? 22.844 36.031 -6.355 1 94 290 THR A C 1
ATOM 2353 O O . THR A 1 290 ? 23.281 34.906 -6.656 1 94 290 THR A O 1
ATOM 2356 N N . GLU A 1 291 ? 23.016 36.625 -5.109 1 95.06 291 GLU A N 1
ATOM 2357 C CA . GLU A 1 291 ? 23.688 35.844 -4.066 1 95.06 291 GLU A CA 1
ATOM 2358 C C . GLU A 1 291 ? 22.719 34.875 -3.398 1 95.06 291 GLU A C 1
ATOM 2360 O O . GLU A 1 291 ? 23.141 34.031 -2.578 1 95.06 291 GLU A O 1
ATOM 2365 N N . GLY A 1 292 ? 21.484 35 -3.764 1 96.5 292 GLY A N 1
ATOM 2366 C CA . GLY A 1 292 ? 20.484 34.125 -3.213 1 96.5 292 GLY A CA 1
ATOM 2367 C C . GLY A 1 292 ? 19.531 34.812 -2.24 1 96.5 292 GLY A C 1
ATOM 2368 O O . GLY A 1 292 ? 19.734 35.969 -1.902 1 96.5 292 GLY A O 1
ATOM 2369 N N . VAL A 1 293 ? 18.5 34.062 -1.863 1 98.19 293 VAL A N 1
ATOM 2370 C CA . VAL A 1 293 ? 17.469 34.625 -0.991 1 98.19 293 VAL A CA 1
ATOM 2371 C C . VAL A 1 293 ? 17.203 33.656 0.167 1 98.19 293 VAL A C 1
ATOM 2373 O O . VAL A 1 293 ? 17.125 32.438 -0.033 1 98.19 293 VAL A O 1
ATOM 2376 N N . VAL A 1 294 ? 17.172 34.188 1.349 1 98.44 294 VAL A N 1
ATOM 2377 C CA . VAL A 1 294 ? 16.641 33.5 2.525 1 98.44 294 VAL A CA 1
ATOM 2378 C C . VAL A 1 294 ? 15.195 33.938 2.756 1 98.44 294 VAL A C 1
ATOM 2380 O O . VAL A 1 294 ? 14.922 35.094 3.018 1 98.44 294 VAL A O 1
ATOM 2383 N N . TYR A 1 295 ? 14.305 33 2.629 1 98.5 295 TYR A N 1
ATOM 2384 C CA . TYR A 1 295 ? 12.891 33.281 2.801 1 98.5 295 TYR A CA 1
ATOM 2385 C C . TYR A 1 295 ? 12.414 32.906 4.195 1 98.5 295 TYR A C 1
ATOM 2387 O O . TYR A 1 295 ? 12.531 31.75 4.602 1 98.5 295 TYR A O 1
ATOM 2395 N N . VAL A 1 296 ? 11.859 33.844 4.934 1 98.06 296 VAL A N 1
ATOM 2396 C CA . VAL A 1 296 ? 11.438 33.625 6.312 1 98.06 296 VAL A CA 1
ATOM 2397 C C . VAL A 1 296 ? 9.93 33.844 6.426 1 98.06 296 VAL A C 1
ATOM 2399 O O . VAL A 1 296 ? 9.414 34.938 6.195 1 98.06 296 VAL A O 1
ATOM 2402 N N . ASN A 1 297 ? 9.227 32.812 6.777 1 97.06 297 ASN A N 1
ATOM 2403 C CA . ASN A 1 297 ? 7.777 32.844 6.934 1 97.06 297 ASN A CA 1
ATOM 2404 C C . ASN A 1 297 ? 7.305 31.766 7.93 1 97.06 297 ASN A C 1
ATOM 2406 O O . ASN A 1 297 ? 7.48 30.578 7.699 1 97.06 297 ASN A O 1
ATOM 2410 N N . PHE A 1 298 ? 6.672 32.188 8.984 1 93.81 298 PHE A N 1
ATOM 2411 C CA . PHE A 1 298 ? 6.242 31.25 10.031 1 93.81 298 PHE A CA 1
ATOM 2412 C C . PHE A 1 298 ? 4.754 30.938 9.898 1 93.81 298 PHE A C 1
ATOM 2414 O O . PHE A 1 298 ? 4.094 30.609 10.883 1 93.81 298 PHE A O 1
ATOM 2421 N N . GLY A 1 299 ? 4.184 31.188 8.711 1 86.44 299 GLY A N 1
ATOM 2422 C CA . GLY A 1 299 ? 2.811 30.812 8.43 1 86.44 299 GLY A CA 1
ATOM 2423 C C . GLY A 1 299 ? 1.801 31.859 8.844 1 86.44 299 GLY A C 1
ATOM 2424 O O . GLY A 1 299 ? 2.174 33 9.172 1 86.44 299 GLY A O 1
ATOM 2425 N N . SER A 1 300 ? 0.467 31.484 8.82 1 78.62 300 SER A N 1
ATOM 2426 C CA . SER A 1 300 ? -0.615 32.438 9.078 1 78.62 300 SER A CA 1
ATOM 2427 C C . SER A 1 300 ? -0.908 32.531 10.57 1 78.62 300 SER A C 1
ATOM 2429 O O . SER A 1 300 ? -1.439 33.562 11.031 1 78.62 300 SER A O 1
ATOM 2431 N N . ASN A 1 301 ? -0.502 31.516 11.266 1 82.62 301 ASN A N 1
ATOM 2432 C CA . ASN A 1 301 ? -0.881 31.5 12.672 1 82.62 301 ASN A CA 1
ATOM 2433 C C . ASN A 1 301 ? 0.236 32.031 13.562 1 82.62 301 ASN A C 1
ATOM 2435 O O . ASN A 1 301 ? -0.007 32.875 14.438 1 82.62 301 ASN A O 1
ATOM 2439 N N . VAL A 1 302 ? 1.408 31.594 13.273 1 88.75 302 VAL A N 1
ATOM 2440 C CA . VAL A 1 302 ? 2.564 32.094 14.023 1 88.75 302 VAL A CA 1
ATOM 2441 C C . VAL A 1 302 ? 3.039 33.406 13.43 1 88.75 302 VAL A C 1
ATOM 2443 O O . VAL A 1 302 ? 3.363 33.5 12.242 1 88.75 302 VAL A O 1
ATOM 2446 N N . ARG A 1 303 ? 3.166 34.406 14.336 1 92.31 303 ARG A N 1
ATOM 2447 C CA . ARG A 1 303 ? 3.514 35.75 13.875 1 92.31 303 ARG A CA 1
ATOM 2448 C C . ARG A 1 303 ? 4.941 36.094 14.266 1 92.31 303 ARG A C 1
ATOM 2450 O O . ARG A 1 303 ? 5.297 36.062 15.445 1 92.31 303 ARG A O 1
ATOM 2457 N N . SER A 1 304 ? 5.633 36.531 13.281 1 93.88 304 SER A N 1
ATOM 2458 C CA . SER A 1 304 ? 7.016 36.938 13.523 1 93.88 304 SER A CA 1
ATOM 2459 C C . SER A 1 304 ? 7.098 38.062 14.516 1 93.88 304 SER A C 1
ATOM 2461 O O . SER A 1 304 ? 8.047 38.156 15.297 1 93.88 304 SER A O 1
ATOM 2463 N N . THR A 1 305 ? 6.125 38.875 14.508 1 93.69 305 THR A N 1
ATOM 2464 C CA . THR A 1 305 ? 6.117 40.062 15.359 1 93.69 305 THR A CA 1
ATOM 2465 C C . THR A 1 305 ? 6.016 39.656 16.828 1 93.69 305 THR A C 1
ATOM 2467 O O . THR A 1 305 ? 6.25 40.5 17.719 1 93.69 305 THR A O 1
ATOM 2470 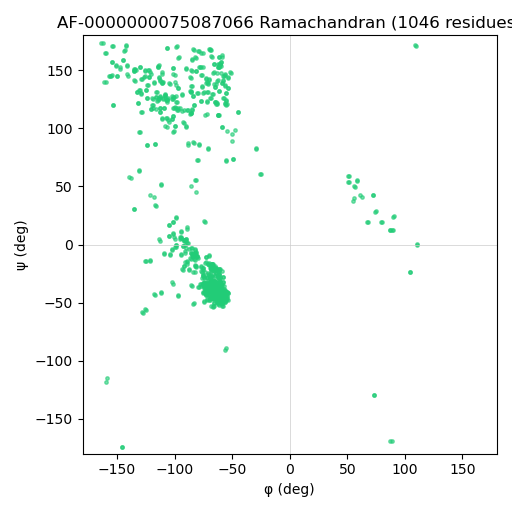N N . GLU A 1 306 ? 5.629 38.469 17 1 94.31 306 GLU A N 1
ATOM 2471 C CA . GLU A 1 306 ? 5.426 38 18.375 1 94.31 306 GLU A CA 1
ATOM 2472 C C . GLU A 1 306 ? 6.684 37.344 18.922 1 94.31 306 GLU A C 1
ATOM 2474 O O . GLU A 1 306 ? 6.707 36.875 20.078 1 94.31 306 GLU A O 1
ATOM 2479 N N . LEU A 1 307 ? 7.719 37.344 18.203 1 94.19 307 LEU A N 1
ATOM 2480 C CA . LEU A 1 307 ? 9 36.844 18.688 1 94.19 307 LEU A CA 1
ATOM 2481 C C . LEU A 1 307 ? 9.492 37.656 19.875 1 94.19 307 LEU A C 1
ATOM 2483 O O . LEU A 1 307 ? 9.391 38.875 19.891 1 94.19 307 LEU A O 1
ATOM 2487 N N . PRO A 1 308 ? 10.062 36.938 20.797 1 94.44 308 PRO A N 1
ATOM 2488 C CA . PRO A 1 308 ? 10.742 37.719 21.844 1 94.44 308 PRO A CA 1
ATOM 2489 C C . PRO A 1 308 ? 11.867 38.594 21.297 1 94.44 308 PRO A C 1
ATOM 2491 O O . PRO A 1 308 ? 12.555 38.188 20.344 1 94.44 308 PRO A O 1
ATOM 2494 N N . ILE A 1 309 ? 12.125 39.594 21.984 1 94.25 309 ILE A N 1
ATOM 2495 C CA . ILE A 1 309 ? 13.047 40.625 21.516 1 94.25 309 ILE A CA 1
ATOM 2496 C C . ILE A 1 309 ? 14.43 40.031 21.312 1 94.25 309 ILE A C 1
ATOM 2498 O O . ILE A 1 309 ? 15.117 40.344 20.344 1 94.25 309 ILE A O 1
ATOM 2502 N N . GLU A 1 310 ? 14.82 39.188 22.234 1 95.56 310 GLU A N 1
ATOM 2503 C CA . GLU A 1 310 ? 16.141 38.594 22.156 1 95.56 310 GLU A CA 1
ATOM 2504 C C . GLU A 1 310 ? 16.281 37.719 20.891 1 95.56 310 GLU A C 1
ATOM 2506 O O . GLU A 1 310 ? 17.328 37.781 20.234 1 95.56 310 GLU A O 1
ATOM 2511 N N . LYS A 1 311 ? 15.289 37 20.578 1 96.06 311 LYS A N 1
ATOM 2512 C CA . LYS A 1 311 ? 15.336 36.125 19.422 1 96.06 311 LYS A CA 1
ATOM 2513 C C . LYS A 1 311 ? 15.203 36.938 18.125 1 96.06 311 LYS A C 1
ATOM 2515 O O . LYS A 1 311 ? 15.82 36.594 17.109 1 96.06 311 LYS A O 1
ATOM 2520 N N . LYS A 1 312 ? 14.305 37.906 18.141 1 95.38 312 LYS A N 1
ATOM 2521 C CA . LYS A 1 312 ? 14.188 38.844 17.016 1 95.38 312 LYS A CA 1
ATOM 2522 C C . LYS A 1 312 ? 15.523 39.5 16.688 1 95.38 312 LYS A C 1
ATOM 2524 O O . LYS A 1 312 ? 15.945 39.531 15.523 1 95.38 312 LYS A O 1
ATOM 2529 N N . ASN A 1 313 ? 16.156 39.969 17.75 1 95.69 313 ASN A N 1
ATOM 2530 C CA . ASN A 1 313 ? 17.453 40.625 17.562 1 95.69 313 ASN A CA 1
ATOM 2531 C C . ASN A 1 313 ? 18.5 39.656 17.031 1 95.69 313 ASN A C 1
ATOM 2533 O O . ASN A 1 313 ? 19.344 40.031 16.203 1 95.69 313 ASN A O 1
ATOM 2537 N N . ALA A 1 314 ? 18.453 38.469 17.516 1 96.81 314 ALA A N 1
ATOM 2538 C CA . ALA A 1 314 ? 19.391 37.438 17.016 1 96.81 314 ALA A CA 1
ATOM 2539 C C . ALA A 1 314 ? 19.219 37.25 15.508 1 96.81 314 ALA A C 1
ATOM 2541 O O . ALA A 1 314 ? 20.188 37.188 14.766 1 96.81 314 ALA A O 1
ATOM 2542 N N . LEU A 1 315 ? 18 37.156 15.07 1 97 315 LEU A N 1
ATOM 2543 C CA . LEU A 1 315 ? 17.719 37 13.648 1 97 315 LEU A CA 1
ATOM 2544 C C . LEU A 1 315 ? 18.219 38.188 12.844 1 97 315 LEU A C 1
ATOM 2546 O O . LEU A 1 315 ? 18.938 38.031 11.859 1 97 315 LEU A O 1
ATOM 2550 N N . ILE A 1 316 ? 17.906 39.344 13.328 1 97 316 ILE A N 1
ATOM 2551 C CA . ILE A 1 316 ? 18.25 40.562 12.625 1 97 316 ILE A CA 1
ATOM 2552 C C . ILE A 1 316 ? 19.766 40.688 12.523 1 97 316 ILE A C 1
ATOM 2554 O O . ILE A 1 316 ? 20.297 41 11.453 1 97 316 ILE A O 1
ATOM 2558 N N . ASN A 1 317 ? 20.453 40.438 13.617 1 97.12 317 ASN A N 1
ATOM 2559 C CA . ASN A 1 317 ? 21.906 40.531 13.648 1 97.12 317 ASN A CA 1
ATOM 2560 C C . ASN A 1 317 ? 22.562 39.562 12.672 1 97.12 317 ASN A C 1
ATOM 2562 O O . ASN A 1 317 ? 23.547 39.938 12.008 1 97.12 317 ASN A O 1
ATOM 2566 N N . VAL A 1 318 ? 22.062 38.438 12.609 1 97.88 318 VAL A N 1
ATOM 2567 C CA . VAL A 1 318 ? 22.625 37.438 11.719 1 97.88 318 VAL A CA 1
ATOM 2568 C C . VAL A 1 318 ? 22.281 37.781 10.266 1 97.88 318 VAL A C 1
ATOM 2570 O O . VAL A 1 318 ? 23.141 37.688 9.383 1 97.88 318 VAL A O 1
ATOM 2573 N N . PHE A 1 319 ? 21.062 38.219 9.992 1 97.81 319 PHE A N 1
ATOM 2574 C CA . PHE A 1 319 ? 20.641 38.562 8.641 1 97.81 319 PHE A CA 1
ATOM 2575 C C . PHE A 1 319 ? 21.469 39.719 8.086 1 97.81 319 PHE A C 1
ATOM 2577 O O . PHE A 1 319 ? 21.812 39.719 6.898 1 97.81 319 PHE A O 1
ATOM 2584 N N . LYS A 1 320 ? 21.766 40.562 8.969 1 96.69 320 LYS A N 1
ATOM 2585 C CA . LYS A 1 320 ? 22.547 41.75 8.578 1 96.69 320 LYS A CA 1
ATOM 2586 C C . LYS A 1 320 ? 23.891 41.344 8 1 96.69 320 LYS A C 1
ATOM 2588 O O . LYS A 1 320 ? 24.438 42.062 7.152 1 96.69 320 LYS A O 1
ATOM 2593 N N . ARG A 1 321 ? 24.406 40.312 8.367 1 96.25 321 ARG A N 1
ATOM 2594 C CA . ARG A 1 321 ? 25.75 39.906 7.996 1 96.25 321 ARG A CA 1
ATOM 2595 C C . ARG A 1 321 ? 25.719 39.031 6.738 1 96.25 321 ARG A C 1
ATOM 2597 O O . ARG A 1 321 ? 26.781 38.688 6.203 1 96.25 321 ARG A O 1
ATOM 2604 N N . LEU A 1 322 ? 24.594 38.75 6.215 1 96.56 322 LEU A N 1
ATOM 2605 C CA . LEU A 1 322 ? 24.469 37.906 5.035 1 96.56 322 LEU A CA 1
ATOM 2606 C C . LEU A 1 322 ? 24.625 38.719 3.758 1 96.56 322 LEU A C 1
ATOM 2608 O O . LEU A 1 322 ? 24.188 39.875 3.695 1 96.56 322 LEU A O 1
ATOM 2612 N N . ASN A 1 323 ? 25.266 38.094 2.773 1 95.5 323 ASN A N 1
ATOM 2613 C CA . ASN A 1 323 ? 25.281 38.688 1.438 1 95.5 323 ASN A CA 1
ATOM 2614 C C . ASN A 1 323 ? 23.953 38.469 0.716 1 95.5 323 ASN A C 1
ATOM 2616 O O . ASN A 1 323 ? 23.625 39.188 -0.227 1 95.5 323 ASN A O 1
ATOM 2620 N N . GLN A 1 324 ? 23.203 37.531 1.175 1 97.38 324 GLN A N 1
ATOM 2621 C CA . GLN A 1 324 ? 21.922 37.188 0.586 1 97.38 324 GLN A CA 1
ATOM 2622 C C . GLN A 1 324 ? 20.844 38.188 0.966 1 97.38 324 GLN A C 1
ATOM 2624 O O . GLN A 1 324 ? 20.938 38.844 2.004 1 97.38 324 GLN A O 1
ATOM 2629 N N . THR A 1 325 ? 19.906 38.281 0.115 1 98.06 325 THR A N 1
ATOM 2630 C CA . THR A 1 325 ? 18.688 39 0.457 1 98.06 325 THR A CA 1
ATOM 2631 C C . THR A 1 325 ? 17.797 38.156 1.374 1 98.06 325 THR A C 1
ATOM 2633 O O . THR A 1 325 ? 17.672 36.969 1.181 1 98.06 325 THR A O 1
ATOM 2636 N N . VAL A 1 326 ? 17.266 38.812 2.389 1 98.19 326 VAL A N 1
ATOM 2637 C CA . VAL A 1 326 ? 16.344 38.125 3.289 1 98.19 326 VAL A CA 1
ATOM 2638 C C . VAL A 1 326 ? 14.93 38.656 3.07 1 98.19 326 VAL A C 1
ATOM 2640 O O . VAL A 1 326 ? 14.68 39.875 3.203 1 98.19 326 VAL A O 1
ATOM 2643 N N . LEU A 1 327 ? 14.055 37.812 2.652 1 97.88 327 LEU A N 1
ATOM 2644 C CA . LEU A 1 327 ? 12.625 38.094 2.59 1 97.88 327 LEU A CA 1
ATOM 2645 C C . LEU A 1 327 ? 11.906 37.594 3.826 1 97.88 327 LEU A C 1
ATOM 2647 O O . LEU A 1 327 ? 11.875 36.375 4.066 1 97.88 327 LEU A O 1
ATOM 2651 N N . TRP A 1 328 ? 11.32 38.469 4.578 1 97.5 328 TRP A N 1
ATOM 2652 C CA . TRP A 1 328 ? 10.766 38.094 5.875 1 97.5 328 TRP A CA 1
ATOM 2653 C C . TRP A 1 328 ? 9.328 38.562 6.008 1 97.5 328 TRP A C 1
ATOM 2655 O O . TRP A 1 328 ? 9.062 39.781 6.012 1 97.5 328 TRP A O 1
ATOM 2665 N N . LYS A 1 329 ? 8.352 37.625 6.09 1 96.5 329 LYS A N 1
ATOM 2666 C CA . LYS A 1 329 ? 6.973 38.031 6.387 1 96.5 329 LYS A CA 1
ATOM 2667 C C . LYS A 1 329 ? 6.859 38.625 7.781 1 96.5 329 LYS A C 1
ATOM 2669 O O . LYS A 1 329 ? 7.195 37.969 8.773 1 96.5 329 LYS A O 1
ATOM 2674 N N . TRP A 1 330 ? 6.41 39.781 7.832 1 94.62 330 TRP A N 1
ATOM 2675 C CA . TRP A 1 330 ? 6.328 40.594 9.047 1 94.62 330 TRP A CA 1
ATOM 2676 C C . TRP A 1 330 ? 4.953 41.219 9.18 1 94.62 330 TRP A C 1
ATOM 2678 O O . TRP A 1 330 ? 4.539 42 8.32 1 94.62 330 TRP A O 1
ATOM 2688 N N . GLU A 1 331 ? 4.246 40.938 10.289 1 92.62 331 GLU A N 1
ATOM 2689 C CA . GLU A 1 331 ? 2.828 41.25 10.391 1 92.62 331 GLU A CA 1
ATOM 2690 C C . GLU A 1 331 ? 2.631 42.719 10.805 1 92.62 331 GLU A C 1
ATOM 2692 O O . GLU A 1 331 ? 1.523 43.25 10.719 1 92.62 331 GLU A O 1
ATOM 2697 N N . ALA A 1 332 ? 3.672 43.406 11.18 1 90.81 332 ALA A N 1
ATOM 2698 C CA . ALA A 1 332 ? 3.582 44.844 11.531 1 90.81 332 ALA A CA 1
ATOM 2699 C C . ALA A 1 332 ? 4.004 45.719 10.359 1 90.81 332 ALA A C 1
ATOM 2701 O O . ALA A 1 332 ? 4.508 45.219 9.344 1 90.81 332 ALA A O 1
ATOM 2702 N N . GLU A 1 333 ? 3.789 46.969 10.477 1 86.5 333 GLU A N 1
ATOM 2703 C CA . GLU A 1 333 ? 4.039 47.906 9.398 1 86.5 333 GLU A CA 1
ATOM 2704 C C . GLU A 1 333 ? 5.535 48.094 9.172 1 86.5 333 GLU A C 1
ATOM 2706 O O . GLU A 1 333 ? 5.977 48.281 8.039 1 86.5 333 GLU A O 1
ATOM 2711 N N . SER A 1 334 ? 6.172 48.125 10.32 1 85.81 334 SER A N 1
ATOM 2712 C CA . SER A 1 334 ? 7.602 48.375 10.156 1 85.81 334 SER A CA 1
ATOM 2713 C C . SER A 1 334 ? 8.414 47.531 11.125 1 85.81 334 SER A C 1
ATOM 2715 O O . SER A 1 334 ? 7.914 47.125 12.172 1 85.81 334 SER A O 1
ATOM 2717 N N . LEU A 1 335 ? 9.555 47.156 10.586 1 89.38 335 LEU A N 1
ATOM 2718 C CA . LEU A 1 335 ? 10.594 46.531 11.406 1 89.38 335 LEU A CA 1
ATOM 2719 C C . LEU A 1 335 ? 11.672 47.562 11.773 1 89.38 335 LEU A C 1
ATOM 2721 O O . LEU A 1 335 ? 12.352 48.094 10.906 1 89.38 335 LEU A O 1
ATOM 2725 N N . ASP A 1 336 ? 11.773 47.781 13.047 1 83.81 336 ASP A N 1
ATOM 2726 C CA . ASP A 1 336 ? 12.758 48.781 13.5 1 83.81 336 ASP A CA 1
ATOM 2727 C C . ASP A 1 336 ? 14.18 48.312 13.188 1 83.81 336 ASP A C 1
ATOM 2729 O O . ASP A 1 336 ? 14.508 47.125 13.336 1 83.81 336 ASP A O 1
ATOM 2733 N N . GLU A 1 337 ? 15.031 49.25 12.711 1 83.5 337 GLU A N 1
ATOM 2734 C CA . GLU A 1 337 ? 16.438 49 12.398 1 83.5 337 GLU A CA 1
ATOM 2735 C C . GLU A 1 337 ? 16.578 47.844 11.398 1 83.5 337 GLU A C 1
ATOM 2737 O O . GLU A 1 337 ? 17.422 46.969 11.578 1 83.5 337 GLU A O 1
ATOM 2742 N N . LYS A 1 338 ? 15.727 47.844 10.516 1 89.75 338 LYS A N 1
ATOM 2743 C CA . LYS A 1 338 ? 15.773 46.812 9.477 1 89.75 338 LYS A CA 1
ATOM 2744 C C . LYS A 1 338 ? 17.031 46.969 8.625 1 89.75 338 LYS A C 1
ATOM 2746 O O . LYS A 1 338 ? 17.281 48.031 8.055 1 89.75 338 LYS A O 1
ATOM 2751 N N . PRO A 1 339 ? 17.828 45.938 8.562 1 94.88 339 PRO A N 1
ATOM 2752 C CA . PRO A 1 339 ? 19 45.969 7.68 1 94.88 339 PRO A CA 1
ATOM 2753 C C . PRO A 1 339 ? 18.625 46.188 6.219 1 94.88 339 PRO A C 1
ATOM 2755 O O . PRO A 1 339 ? 17.516 45.875 5.805 1 94.88 339 PRO A O 1
ATOM 2758 N N . ASP A 1 340 ? 19.578 46.625 5.352 1 94.69 340 ASP A N 1
ATOM 2759 C CA . ASP A 1 340 ? 19.344 46.969 3.951 1 94.69 340 ASP A CA 1
ATOM 2760 C C . ASP A 1 340 ? 18.984 45.719 3.135 1 94.69 340 ASP A C 1
ATOM 2762 O O . ASP A 1 340 ? 18.234 45.781 2.164 1 94.69 340 ASP A O 1
ATOM 2766 N N . ASN A 1 341 ? 19.531 44.656 3.549 1 97.12 341 ASN A N 1
ATOM 2767 C CA . ASN A 1 341 ? 19.328 43.438 2.756 1 97.12 341 ASN A CA 1
ATOM 2768 C C . ASN A 1 341 ? 18.094 42.656 3.207 1 97.12 341 ASN A C 1
ATOM 2770 O O . ASN A 1 341 ? 17.828 41.562 2.727 1 97.12 341 ASN A O 1
ATOM 2774 N N . VAL A 1 342 ? 17.359 43.219 4.152 1 97.38 342 VAL A N 1
ATOM 2775 C CA . VAL A 1 342 ? 16.141 42.562 4.652 1 97.38 342 VAL A CA 1
ATOM 2776 C C . VAL A 1 342 ? 14.914 43.281 4.109 1 97.38 342 VAL A C 1
ATOM 2778 O O . VAL A 1 342 ? 14.789 44.5 4.254 1 97.38 342 VAL A O 1
ATOM 2781 N N . VAL A 1 343 ? 14.055 42.531 3.498 1 96.25 343 VAL A N 1
ATOM 2782 C CA . VAL A 1 343 ? 12.797 43.062 2.984 1 96.25 343 VAL A CA 1
ATOM 2783 C C . VAL A 1 343 ? 11.633 42.406 3.725 1 96.25 343 VAL A C 1
ATOM 2785 O O . VAL A 1 343 ? 11.57 41.188 3.846 1 96.25 343 VAL A O 1
ATOM 2788 N N . VAL A 1 344 ? 10.656 43.219 4.219 1 95.94 344 VAL A N 1
ATOM 2789 C CA . VAL A 1 344 ? 9.531 42.656 4.98 1 95.94 344 VAL A CA 1
ATOM 2790 C C . VAL A 1 344 ? 8.219 43.031 4.281 1 95.94 344 VAL A C 1
ATOM 2792 O O . VAL A 1 344 ? 8.125 44.062 3.611 1 95.94 344 VAL A O 1
ATOM 2795 N N . ARG A 1 345 ? 7.273 42.125 4.414 1 93.62 345 ARG A N 1
ATOM 2796 C CA . ARG A 1 345 ? 5.902 42.312 3.957 1 93.62 345 ARG A CA 1
ATOM 2797 C C . ARG A 1 345 ? 4.906 41.594 4.855 1 93.62 345 ARG A C 1
ATOM 2799 O O . ARG A 1 345 ? 5.242 40.594 5.465 1 93.62 345 ARG A O 1
ATOM 2806 N N . LYS A 1 346 ? 3.703 42.188 4.879 1 93.06 346 LYS A N 1
ATOM 2807 C CA . LYS A 1 346 ? 2.658 41.594 5.711 1 93.06 346 LYS A CA 1
ATOM 2808 C C . LYS A 1 346 ? 2.168 40.25 5.117 1 93.06 346 LYS A C 1
ATOM 2810 O O . LYS A 1 346 ? 1.743 39.375 5.852 1 93.06 346 LYS A O 1
ATOM 2815 N N . TRP A 1 347 ? 2.156 40.25 3.828 1 90.81 347 TRP A N 1
ATOM 2816 C CA . TRP A 1 347 ? 1.75 39.062 3.115 1 90.81 347 TRP A CA 1
ATOM 2817 C C . TRP A 1 347 ? 2.701 38.75 1.961 1 90.81 347 TRP A C 1
ATOM 2819 O O . TRP A 1 347 ? 3.193 39.656 1.302 1 90.81 347 TRP A O 1
ATOM 2829 N N . MET A 1 348 ? 2.977 37.469 1.765 1 92.5 348 MET A N 1
ATOM 2830 C CA . MET A 1 348 ? 3.879 37 0.713 1 92.5 348 MET A CA 1
ATOM 2831 C C . MET A 1 348 ? 3.27 35.844 -0.058 1 92.5 348 MET A C 1
ATOM 2833 O O . MET A 1 348 ? 2.73 34.906 0.542 1 92.5 348 MET A O 1
ATOM 2837 N N . PRO A 1 349 ? 3.297 35.938 -1.41 1 92.38 349 PRO A N 1
ATOM 2838 C CA . PRO A 1 349 ? 2.887 34.75 -2.197 1 92.38 349 PRO A CA 1
ATOM 2839 C C . PRO A 1 349 ? 3.896 33.625 -2.133 1 92.38 349 PRO A C 1
ATOM 2841 O O . PRO A 1 349 ? 4.668 33.406 -3.074 1 92.38 349 PRO A O 1
ATOM 2844 N N . GLN A 1 350 ? 3.838 32.844 -1.102 1 92.94 350 GLN A N 1
ATOM 2845 C CA . GLN A 1 350 ? 4.855 31.859 -0.728 1 92.94 350 GLN A CA 1
ATOM 2846 C C . GLN A 1 350 ? 5.105 30.859 -1.856 1 92.94 350 GLN A C 1
ATOM 2848 O O . GLN A 1 350 ? 6.254 30.547 -2.172 1 92.94 350 GLN A O 1
ATOM 2853 N N . LYS A 1 351 ? 4.016 30.344 -2.465 1 89.31 351 LYS A N 1
ATOM 2854 C CA . LYS A 1 351 ? 4.156 29.344 -3.518 1 89.31 351 LYS A CA 1
ATOM 2855 C C . LYS A 1 351 ? 5.008 29.859 -4.668 1 89.31 351 LYS A C 1
ATOM 2857 O O . LYS A 1 351 ? 5.914 29.172 -5.141 1 89.31 351 LYS A O 1
ATOM 2862 N N . GLU A 1 352 ? 4.711 31.062 -5.047 1 92.44 352 GLU A N 1
ATOM 2863 C CA . GLU A 1 352 ? 5.441 31.688 -6.148 1 92.44 352 GLU A CA 1
ATOM 2864 C C . GLU A 1 352 ? 6.867 32.031 -5.742 1 92.44 352 GLU A C 1
ATOM 2866 O O . GLU A 1 352 ? 7.801 31.891 -6.539 1 92.44 352 GLU A O 1
ATOM 2871 N N . ILE A 1 353 ? 7.023 32.438 -4.551 1 95.81 353 ILE A N 1
ATOM 2872 C CA . ILE A 1 353 ? 8.352 32.781 -4.062 1 95.81 353 ILE A CA 1
ATOM 2873 C C . ILE A 1 353 ? 9.234 31.547 -4.027 1 95.81 353 ILE A C 1
ATOM 2875 O O . ILE A 1 353 ? 10.359 31.578 -4.531 1 95.81 353 ILE A O 1
ATOM 2879 N N . LEU A 1 354 ? 8.695 30.484 -3.527 1 95.81 354 LEU A N 1
ATOM 2880 C CA . LEU A 1 354 ? 9.469 29.266 -3.375 1 95.81 354 LEU A CA 1
ATOM 2881 C C . LEU A 1 354 ? 9.812 28.656 -4.734 1 95.81 354 LEU A C 1
ATOM 2883 O O . LEU A 1 354 ? 10.734 27.859 -4.848 1 95.81 354 LEU A O 1
ATOM 2887 N N . SER A 1 355 ? 9.102 29.047 -5.766 1 93.88 355 SER A N 1
ATOM 2888 C CA . SER A 1 355 ? 9.359 28.516 -7.102 1 93.88 355 SER A CA 1
ATOM 2889 C C . SER A 1 355 ? 10.508 29.266 -7.781 1 93.88 355 SER A C 1
ATOM 2891 O O . SER A 1 355 ? 11.023 28.812 -8.805 1 93.88 355 SER A O 1
ATOM 2893 N N . HIS A 1 356 ? 10.922 30.391 -7.238 1 95.25 356 HIS A N 1
ATOM 2894 C CA . HIS A 1 356 ? 11.984 31.188 -7.852 1 95.25 356 HIS A CA 1
ATOM 2895 C C . HIS A 1 356 ? 13.344 30.516 -7.68 1 95.25 356 HIS A C 1
ATOM 2897 O O . HIS A 1 356 ? 13.656 30 -6.605 1 95.25 356 HIS A O 1
ATOM 2903 N N . PRO A 1 357 ? 14.188 30.516 -8.648 1 94.44 357 PRO A N 1
ATOM 2904 C CA . PRO A 1 357 ? 15.438 29.75 -8.617 1 94.44 357 PRO A CA 1
ATOM 2905 C C . PRO A 1 357 ? 16.453 30.328 -7.633 1 94.44 357 PRO A C 1
ATOM 2907 O O . PRO A 1 357 ? 17.391 29.641 -7.234 1 94.44 357 PRO A O 1
ATOM 2910 N N . ASN A 1 358 ? 16.266 31.578 -7.191 1 96.75 358 ASN A N 1
ATOM 2911 C CA . ASN A 1 358 ? 17.266 32.219 -6.34 1 96.75 358 ASN A CA 1
ATOM 2912 C C . ASN A 1 358 ? 16.984 31.953 -4.859 1 96.75 358 ASN A C 1
ATOM 2914 O O . ASN A 1 358 ? 17.766 32.375 -3.998 1 96.75 358 ASN A O 1
ATOM 2918 N N . ILE A 1 359 ? 15.891 31.266 -4.547 1 97.5 359 ILE A N 1
ATOM 2919 C CA . ILE A 1 359 ? 15.625 30.922 -3.154 1 97.5 359 ILE A CA 1
ATOM 2920 C C . ILE A 1 359 ? 16.594 29.844 -2.691 1 97.5 359 ILE A C 1
ATOM 2922 O O . ILE A 1 359 ? 16.641 28.734 -3.256 1 97.5 359 ILE A O 1
ATOM 2926 N N . LYS A 1 360 ? 17.344 30.141 -1.608 1 97.69 360 LYS A N 1
ATOM 2927 C CA . LYS A 1 360 ? 18.375 29.203 -1.158 1 97.69 360 LYS A CA 1
ATOM 2928 C C . LYS A 1 360 ? 17.906 28.406 0.05 1 97.69 360 LYS A C 1
ATOM 2930 O O . LYS A 1 360 ? 18.328 27.266 0.241 1 97.69 360 LYS A O 1
ATOM 2935 N N . VAL A 1 361 ? 17.109 29.031 0.84 1 98.06 361 VAL A N 1
ATOM 2936 C CA . VAL A 1 361 ? 16.672 28.359 2.053 1 98.06 361 VAL A CA 1
ATOM 2937 C C . VAL A 1 361 ? 15.344 28.953 2.527 1 98.06 361 VAL A C 1
ATOM 2939 O O . VAL A 1 361 ? 15.094 30.156 2.326 1 98.06 361 VAL A O 1
ATOM 2942 N N . PHE A 1 362 ? 14.492 28.156 3.08 1 98.62 362 PHE A N 1
ATOM 2943 C CA . PHE A 1 362 ? 13.203 28.531 3.654 1 98.62 362 PHE A CA 1
ATOM 2944 C C . PHE A 1 362 ? 13.219 28.375 5.168 1 98.62 362 PHE A C 1
ATOM 2946 O O . PHE A 1 362 ? 13.32 27.25 5.68 1 98.62 362 PHE A O 1
ATOM 2953 N N . LEU A 1 363 ? 13.219 29.453 5.875 1 98.25 363 LEU A N 1
ATOM 2954 C CA . LEU A 1 363 ? 13.055 29.438 7.324 1 98.25 363 LEU A CA 1
ATOM 2955 C C . LEU A 1 363 ? 11.586 29.438 7.711 1 98.25 363 LEU A C 1
ATOM 2957 O O . LEU A 1 363 ? 10.867 30.406 7.449 1 98.25 363 LEU A O 1
ATOM 2961 N N . SER A 1 364 ? 11.102 28.344 8.312 1 96.94 364 SER A N 1
ATOM 2962 C CA . SER A 1 364 ? 9.672 28.156 8.562 1 96.94 364 SER A CA 1
ATOM 2963 C C . SER A 1 364 ? 9.438 27.484 9.914 1 96.94 364 SER A C 1
ATOM 2965 O O . SER A 1 364 ? 10.383 27.094 10.594 1 96.94 364 SER A O 1
ATOM 2967 N N . HIS A 1 365 ? 8.195 27.422 10.336 1 95.81 365 HIS A N 1
ATOM 2968 C CA . HIS A 1 365 ? 7.879 26.719 11.57 1 95.81 365 HIS A CA 1
ATOM 2969 C C . HIS A 1 365 ? 7.672 25.234 11.312 1 95.81 365 HIS A C 1
ATOM 2971 O O . HIS A 1 365 ? 7.418 24.469 12.242 1 95.81 365 HIS A O 1
ATOM 2977 N N . GLY A 1 366 ? 7.648 24.812 10.062 1 95.06 366 GLY A N 1
ATOM 2978 C CA . GLY A 1 366 ? 7.617 23.391 9.742 1 95.06 366 GLY A CA 1
ATOM 2979 C C . GLY A 1 366 ? 6.207 22.844 9.625 1 95.06 366 GLY A C 1
ATOM 2980 O O . GLY A 1 366 ? 5.988 21.641 9.805 1 95.06 366 GLY A O 1
ATOM 2981 N N . GLY A 1 367 ? 5.227 23.688 9.328 1 95.06 367 GLY A N 1
ATOM 2982 C CA . GLY A 1 367 ? 3.893 23.203 9.016 1 95.06 367 GLY A CA 1
ATOM 2983 C C . GLY A 1 367 ? 3.852 22.312 7.785 1 95.06 367 GLY A C 1
ATOM 2984 O O . GLY A 1 367 ? 4.695 22.453 6.895 1 95.06 367 GLY A O 1
ATOM 2985 N N . LEU A 1 368 ? 2.91 21.5 7.707 1 95 368 LEU A N 1
ATOM 2986 C CA . LEU A 1 368 ? 2.881 20.484 6.652 1 95 368 LEU A CA 1
ATOM 2987 C C . LEU A 1 368 ? 2.719 21.141 5.281 1 95 368 LEU A C 1
ATOM 2989 O O . LEU A 1 368 ? 3.43 20.797 4.336 1 95 368 LEU A O 1
ATOM 2993 N N . ILE A 1 369 ? 1.814 22.109 5.105 1 94.19 369 ILE A N 1
ATOM 2994 C CA . ILE A 1 369 ? 1.549 22.734 3.814 1 94.19 369 ILE A CA 1
ATOM 2995 C C . ILE A 1 369 ? 2.807 23.438 3.316 1 94.19 369 ILE A C 1
ATOM 2997 O O . ILE A 1 369 ? 3.221 23.25 2.17 1 94.19 369 ILE A O 1
ATOM 3001 N N . GLY A 1 370 ? 3.396 24.266 4.211 1 94.81 370 GLY A N 1
ATOM 3002 C CA . GLY A 1 370 ? 4.625 24.953 3.846 1 94.81 370 GLY A CA 1
ATOM 3003 C C . GLY A 1 370 ? 5.773 24 3.549 1 94.81 370 GLY A C 1
ATOM 3004 O O . GLY A 1 370 ? 6.547 24.234 2.617 1 94.81 370 GLY A O 1
ATOM 3005 N N . THR A 1 371 ? 5.863 22.984 4.344 1 96.62 371 THR A N 1
ATOM 3006 C CA . THR A 1 371 ? 6.914 22 4.141 1 96.62 371 THR A CA 1
ATOM 3007 C C . THR A 1 371 ? 6.75 21.312 2.791 1 96.62 371 THR A C 1
ATOM 3009 O O . THR A 1 371 ? 7.723 21.125 2.059 1 96.62 371 THR A O 1
ATOM 3012 N N . LEU A 1 372 ? 5.531 20.922 2.438 1 97 372 LEU A N 1
ATOM 3013 C CA . LEU A 1 372 ? 5.285 20.266 1.156 1 97 372 LEU A CA 1
ATOM 3014 C C . LEU A 1 372 ? 5.555 21.234 -0.001 1 97 372 LEU A C 1
ATOM 3016 O O . LEU A 1 372 ? 6.008 20.812 -1.067 1 97 372 LEU A O 1
ATOM 3020 N N . GLU A 1 373 ? 5.285 22.516 0.206 1 96.19 373 GLU A N 1
ATOM 3021 C CA . GLU A 1 373 ? 5.625 23.516 -0.809 1 96.19 373 GLU A CA 1
ATOM 3022 C C . GLU A 1 373 ? 7.133 23.578 -1.033 1 96.19 373 GLU A C 1
ATOM 3024 O O . GLU A 1 373 ? 7.594 23.641 -2.176 1 96.19 373 GLU A O 1
ATOM 3029 N N . ALA A 1 374 ? 7.836 23.562 0.064 1 97.56 374 ALA A N 1
ATOM 3030 C CA . ALA A 1 374 ? 9.297 23.562 -0.03 1 97.56 374 ALA A CA 1
ATOM 3031 C C . ALA A 1 374 ? 9.797 22.312 -0.745 1 97.56 374 ALA A C 1
ATOM 3033 O O . ALA A 1 374 ? 10.664 22.406 -1.617 1 97.56 374 ALA A O 1
ATOM 3034 N N . VAL A 1 375 ? 9.242 21.172 -0.416 1 97.88 375 VAL A N 1
ATOM 3035 C CA . VAL A 1 375 ? 9.609 19.906 -1.043 1 97.88 375 VAL A CA 1
ATOM 3036 C C . VAL A 1 375 ? 9.305 19.969 -2.537 1 97.88 375 VAL A C 1
ATOM 3038 O O . VAL A 1 375 ? 10.148 19.609 -3.365 1 97.88 375 VAL A O 1
ATOM 3041 N N . PHE A 1 376 ? 8.164 20.406 -2.852 1 97.38 376 PHE A N 1
ATOM 3042 C CA . PHE A 1 376 ? 7.703 20.469 -4.234 1 97.38 376 PHE A CA 1
ATOM 3043 C C . PHE A 1 376 ? 8.625 21.344 -5.074 1 97.38 376 PHE A C 1
ATOM 3045 O O . PHE A 1 376 ? 8.938 21.016 -6.219 1 97.38 376 PHE A O 1
ATOM 3052 N N . HIS A 1 377 ? 9.109 22.422 -4.5 1 96.69 377 HIS A N 1
ATOM 3053 C CA . HIS A 1 377 ? 9.898 23.375 -5.262 1 96.69 377 HIS A CA 1
ATOM 3054 C C . HIS A 1 377 ? 11.391 23.156 -5.047 1 96.69 377 HIS A C 1
ATOM 3056 O O . HIS A 1 377 ? 12.219 23.859 -5.617 1 96.69 377 HIS A O 1
ATOM 3062 N N . GLY A 1 378 ? 11.773 22.188 -4.242 1 97.56 378 GLY A N 1
ATOM 3063 C CA . GLY A 1 378 ? 13.172 21.828 -4.051 1 97.56 378 GLY A CA 1
ATOM 3064 C C . GLY A 1 378 ? 13.953 22.844 -3.248 1 97.56 378 GLY A C 1
ATOM 3065 O O . GLY A 1 378 ? 15.078 23.203 -3.605 1 97.56 378 GLY A O 1
ATOM 3066 N N . VAL A 1 379 ? 13.344 23.344 -2.193 1 98.31 379 VAL A N 1
ATOM 3067 C CA . VAL A 1 379 ? 13.992 24.344 -1.341 1 98.31 379 VAL A CA 1
ATOM 3068 C C . VAL A 1 379 ? 14.281 23.734 0.031 1 98.31 379 VAL A C 1
ATOM 3070 O O . VAL A 1 379 ? 13.391 23.156 0.659 1 98.31 379 VAL A O 1
ATOM 3073 N N . PRO A 1 380 ? 15.5 23.797 0.525 1 98.38 380 PRO A N 1
ATOM 3074 C CA . PRO A 1 380 ? 15.797 23.281 1.866 1 98.38 380 PRO A CA 1
ATOM 3075 C C . PRO A 1 380 ? 15.141 24.109 2.969 1 98.38 380 PRO A C 1
ATOM 3077 O O . PRO A 1 380 ? 14.82 25.281 2.76 1 98.38 380 PRO A O 1
ATOM 3080 N N . ILE A 1 381 ? 15.047 23.516 4.176 1 98.44 381 ILE A N 1
ATOM 3081 C CA . ILE A 1 381 ? 14.258 24.141 5.23 1 98.44 381 ILE A CA 1
ATOM 3082 C C . ILE A 1 381 ? 15.086 24.234 6.512 1 98.44 381 ILE A C 1
ATOM 3084 O O . ILE A 1 381 ? 15.742 23.25 6.902 1 98.44 381 ILE A O 1
ATOM 3088 N N . ILE A 1 382 ? 15.125 25.328 7.074 1 98.44 382 ILE A N 1
ATOM 3089 C CA . ILE A 1 382 ? 15.469 25.5 8.484 1 98.44 382 ILE A CA 1
ATOM 3090 C C . ILE A 1 382 ? 14.195 25.719 9.297 1 98.44 382 ILE A C 1
ATOM 3092 O O . ILE A 1 382 ? 13.547 26.766 9.188 1 98.44 382 ILE A O 1
ATOM 3096 N N . GLY A 1 383 ? 13.898 24.734 10.07 1 97.38 383 GLY A N 1
ATOM 3097 C CA . GLY A 1 383 ? 12.617 24.75 10.742 1 97.38 383 GLY A CA 1
ATOM 3098 C C . GLY A 1 383 ? 12.719 25.109 12.219 1 97.38 383 GLY A C 1
ATOM 3099 O O . GLY A 1 383 ? 13.633 24.656 12.906 1 97.38 383 GLY A O 1
ATOM 3100 N N . ILE A 1 384 ? 11.82 25.922 12.672 1 96.62 384 ILE A N 1
ATOM 3101 C CA . ILE A 1 384 ? 11.625 26.25 14.078 1 96.62 384 ILE A CA 1
ATOM 3102 C C . ILE A 1 384 ? 10.242 25.781 14.531 1 96.62 384 ILE A C 1
ATOM 3104 O O . ILE A 1 384 ? 9.289 26.562 14.523 1 96.62 384 ILE A O 1
ATOM 3108 N N . PRO A 1 385 ? 10.172 24.516 14.953 1 95.25 385 PRO A N 1
ATOM 3109 C CA . PRO A 1 385 ? 8.852 24 15.32 1 95.25 385 PRO A CA 1
ATOM 3110 C C . PRO A 1 385 ? 8.305 24.625 16.609 1 95.25 385 PRO A C 1
ATOM 3112 O O . PRO A 1 385 ? 9.07 24.891 17.547 1 95.25 385 PRO A O 1
ATOM 3115 N N . VAL A 1 386 ? 7.027 24.859 16.594 1 93.56 386 VAL A N 1
ATOM 3116 C CA . VAL A 1 386 ? 6.387 25.516 17.734 1 93.56 386 VAL A CA 1
ATOM 3117 C C . VAL A 1 386 ? 5.359 24.562 18.359 1 93.56 386 VAL A C 1
ATOM 3119 O O . VAL A 1 386 ? 5.258 24.484 19.578 1 93.56 386 VAL A O 1
ATOM 3122 N N . TYR A 1 387 ? 4.555 23.859 17.562 1 89.62 387 TYR A N 1
ATOM 3123 C CA . TYR A 1 387 ? 3.539 22.969 18.094 1 89.62 387 TYR A CA 1
ATOM 3124 C C . TYR A 1 387 ? 3.109 21.938 17.062 1 89.62 387 TYR A C 1
ATOM 3126 O O . TYR A 1 387 ? 3.471 22.031 15.891 1 89.62 387 TYR A O 1
ATOM 3134 N N . GLY A 1 388 ? 2.439 20.906 17.516 1 88.88 388 GLY A N 1
ATOM 3135 C CA . GLY A 1 388 ? 1.728 19.969 16.656 1 88.88 388 GLY A CA 1
ATOM 3136 C C . GLY A 1 388 ? 2.65 19.047 15.883 1 88.88 388 GLY A C 1
ATOM 3137 O O . GLY A 1 388 ? 3.549 18.422 16.453 1 88.88 388 GLY A O 1
ATOM 3138 N N . ASP A 1 389 ? 2.355 19.031 14.562 1 91.38 389 ASP A N 1
ATOM 3139 C CA . ASP A 1 389 ? 3.064 18.062 13.719 1 91.38 389 ASP A CA 1
ATOM 3140 C C . ASP A 1 389 ? 4.344 18.672 13.148 1 91.38 389 ASP A C 1
ATOM 3142 O O . ASP A 1 389 ? 5.066 18.016 12.398 1 91.38 389 ASP A O 1
ATOM 3146 N N . GLN A 1 390 ? 4.668 19.859 13.516 1 94.06 390 GLN A N 1
ATOM 3147 C CA . GLN A 1 390 ? 5.773 20.609 12.93 1 94.06 390 GLN A CA 1
ATOM 3148 C C . GLN A 1 390 ? 7.105 19.906 13.18 1 94.06 390 GLN A C 1
ATOM 3150 O O . GLN A 1 390 ? 7.902 19.734 12.25 1 94.06 390 GLN A O 1
ATOM 3155 N N . TYR A 1 391 ? 7.246 19.5 14.406 1 92.62 391 TYR A N 1
ATOM 3156 C CA . TYR A 1 391 ? 8.5 18.828 14.758 1 92.62 391 TYR A CA 1
ATOM 3157 C C . TYR A 1 391 ? 8.695 17.562 13.922 1 92.62 391 TYR A C 1
ATOM 3159 O O . TYR A 1 391 ? 9.789 17.328 13.398 1 92.62 391 TYR A O 1
ATOM 3167 N N . LYS A 1 392 ? 7.738 16.812 13.789 1 92.5 392 LYS A N 1
ATOM 3168 C CA . LYS A 1 392 ? 7.805 15.57 13.016 1 92.5 392 LYS A CA 1
ATOM 3169 C C . LYS A 1 392 ? 8.125 15.859 11.547 1 92.5 392 LYS A C 1
ATOM 3171 O O . LYS A 1 392 ? 8.922 15.148 10.93 1 92.5 392 LYS A O 1
ATOM 3176 N N . ASN A 1 393 ? 7.477 16.828 10.984 1 94.5 393 ASN A N 1
ATOM 3177 C CA . ASN A 1 393 ? 7.734 17.203 9.594 1 94.5 393 ASN A CA 1
ATOM 3178 C C . ASN A 1 393 ? 9.195 17.562 9.375 1 94.5 393 ASN A C 1
ATOM 3180 O O . ASN A 1 393 ? 9.789 17.188 8.367 1 94.5 393 ASN A O 1
ATOM 3184 N N . LEU A 1 394 ? 9.742 18.25 10.344 1 95.38 394 LEU A N 1
ATOM 3185 C CA . LEU A 1 394 ? 11.109 18.719 10.211 1 95.38 394 LEU A CA 1
ATOM 3186 C C . LEU A 1 394 ? 12.102 17.562 10.383 1 95.38 394 LEU A C 1
ATOM 3188 O O . LEU A 1 394 ? 13.164 17.562 9.758 1 95.38 394 LEU A O 1
ATOM 3192 N N . ILE A 1 395 ? 11.734 16.656 11.203 1 93.62 395 ILE A N 1
ATOM 3193 C CA . ILE A 1 395 ? 12.57 15.461 11.344 1 93.62 395 ILE A CA 1
ATOM 3194 C C . ILE A 1 395 ? 12.672 14.734 10.008 1 93.62 395 ILE A C 1
ATOM 3196 O O . ILE A 1 395 ? 13.742 14.242 9.648 1 93.62 395 ILE A O 1
ATOM 3200 N N . LYS A 1 396 ? 11.625 14.656 9.297 1 94.12 396 LYS A N 1
ATOM 3201 C CA . LYS A 1 396 ? 11.641 14.016 7.988 1 94.12 396 LYS A CA 1
ATOM 3202 C C . LYS A 1 396 ? 12.531 14.781 7.012 1 94.12 396 LYS A C 1
ATOM 3204 O O . LYS A 1 396 ? 13.227 14.172 6.195 1 94.12 396 LYS A O 1
ATOM 3209 N N . ALA A 1 397 ? 12.484 16.094 7.098 1 96.12 397 ALA A N 1
ATOM 3210 C CA . ALA A 1 397 ? 13.375 16.906 6.273 1 96.12 397 ALA A CA 1
ATOM 3211 C C . ALA A 1 397 ? 14.836 16.625 6.613 1 96.12 397 ALA A C 1
ATOM 3213 O O . ALA A 1 397 ? 15.688 16.547 5.719 1 96.12 397 ALA A O 1
ATOM 3214 N N . GLU A 1 398 ? 15.094 16.469 7.848 1 95.31 398 GLU A N 1
ATOM 3215 C CA . GLU A 1 398 ? 16.453 16.156 8.289 1 95.31 398 GLU A CA 1
ATOM 3216 C C . GLU A 1 398 ? 16.891 14.789 7.773 1 95.31 398 GLU A C 1
ATOM 3218 O O . GLU A 1 398 ? 18.016 14.641 7.281 1 95.31 398 GLU A O 1
ATOM 3223 N N . GLU A 1 399 ? 16 13.883 7.879 1 92.31 399 GLU A N 1
ATOM 3224 C CA . GLU A 1 399 ? 16.312 12.531 7.418 1 92.31 399 GLU A CA 1
ATOM 3225 C C . GLU A 1 399 ? 16.594 12.508 5.918 1 92.31 399 GLU A C 1
ATOM 3227 O O . GLU A 1 399 ? 17.422 11.727 5.453 1 92.31 399 GLU A O 1
ATOM 3232 N N . ALA A 1 400 ? 15.914 13.336 5.223 1 94.62 400 ALA A N 1
ATOM 3233 C CA . ALA A 1 400 ? 16.094 13.422 3.777 1 94.62 400 ALA A CA 1
ATOM 3234 C C . ALA A 1 400 ? 17.328 14.242 3.424 1 94.62 400 ALA A C 1
ATOM 3236 O O . ALA A 1 400 ? 17.719 14.312 2.258 1 94.62 400 ALA A O 1
ATOM 3237 N N . GLY A 1 401 ? 17.922 14.938 4.391 1 95.62 401 GLY A N 1
ATOM 3238 C CA . GLY A 1 401 ? 19.078 15.781 4.168 1 95.62 401 GLY A CA 1
ATOM 3239 C C . GLY A 1 401 ? 18.75 17.125 3.57 1 95.62 401 GLY A C 1
ATOM 3240 O O . GLY A 1 401 ? 19.594 17.781 2.965 1 95.62 401 GLY A O 1
ATOM 3241 N N . THR A 1 402 ? 17.5 17.5 3.713 1 97.62 402 THR A N 1
ATOM 3242 C CA . THR A 1 402 ? 17.062 18.719 3.055 1 97.62 402 THR A CA 1
ATOM 3243 C C . THR A 1 402 ? 16.703 19.797 4.082 1 97.62 402 THR A C 1
ATOM 3245 O O . THR A 1 402 ? 16.234 20.875 3.725 1 97.62 402 THR A O 1
ATOM 3248 N N . GLY A 1 403 ? 16.922 19.516 5.332 1 97.12 403 GLY A N 1
ATOM 3249 C CA . GLY A 1 403 ? 16.578 20.5 6.34 1 97.12 403 GLY A CA 1
ATOM 3250 C C . GLY A 1 403 ? 17.219 20.234 7.684 1 97.12 403 GLY A C 1
ATOM 3251 O O . GLY A 1 403 ? 17.953 19.25 7.844 1 97.12 403 GLY A O 1
ATOM 3252 N N . THR A 1 404 ? 17.031 21.188 8.547 1 96.5 404 THR A N 1
ATOM 3253 C CA . THR A 1 404 ? 17.469 21.062 9.93 1 96.5 404 THR A CA 1
ATOM 3254 C C . THR A 1 404 ? 16.5 21.75 10.875 1 96.5 404 THR A C 1
ATOM 3256 O O . THR A 1 404 ? 15.664 22.547 10.438 1 96.5 404 THR A O 1
ATOM 3259 N N . THR A 1 405 ? 16.578 21.328 12.102 1 96.25 405 THR A N 1
ATOM 3260 C CA . THR A 1 405 ? 15.703 21.891 13.117 1 96.25 405 THR A CA 1
ATOM 3261 C C . THR A 1 405 ? 16.484 22.812 14.055 1 96.25 405 THR A C 1
ATOM 3263 O O . THR A 1 405 ? 17.516 22.422 14.586 1 96.25 405 THR A O 1
ATOM 3266 N N . LEU A 1 406 ? 16.047 24 14.156 1 96.81 406 LEU A N 1
ATOM 3267 C CA . LEU A 1 406 ? 16.469 24.922 15.195 1 96.81 406 LEU A CA 1
ATOM 3268 C C . LEU A 1 406 ? 15.398 25.094 16.266 1 96.81 406 LEU A C 1
ATOM 3270 O O . LEU A 1 406 ? 14.398 25.781 16.047 1 96.81 406 LEU A O 1
ATOM 3274 N N . LEU A 1 407 ? 15.633 24.5 17.375 1 95.62 407 LEU A N 1
ATOM 3275 C CA . LEU A 1 407 ? 14.633 24.562 18.438 1 95.62 407 LEU A CA 1
ATOM 3276 C C . LEU A 1 407 ? 14.461 25.984 18.953 1 95.62 407 LEU A C 1
ATOM 3278 O O . LEU A 1 407 ? 15.43 26.734 19.047 1 95.62 407 LEU A O 1
ATOM 3282 N N . TYR A 1 408 ? 13.305 26.25 19.344 1 95.56 408 TYR A N 1
ATOM 3283 C CA . TYR A 1 408 ? 12.914 27.594 19.781 1 95.56 408 TYR A CA 1
ATOM 3284 C C . TYR A 1 408 ? 13.844 28.094 20.891 1 95.56 408 TYR A C 1
ATOM 3286 O O . TYR A 1 408 ? 14.312 29.234 20.844 1 95.56 408 TYR A O 1
ATOM 3294 N N . HIS A 1 409 ? 14.203 27.297 21.781 1 95.62 409 HIS A N 1
ATOM 3295 C CA . HIS A 1 409 ? 15 27.703 22.938 1 95.62 409 HIS A CA 1
ATOM 3296 C C . HIS A 1 409 ? 16.484 27.812 22.578 1 95.62 409 HIS A C 1
ATOM 3298 O O . HIS A 1 409 ? 17.266 28.359 23.344 1 95.62 409 HIS A O 1
ATOM 3304 N N . ASP A 1 410 ? 16.797 27.344 21.422 1 96.5 410 ASP A N 1
ATOM 3305 C CA . ASP A 1 410 ? 18.203 27.375 20.984 1 96.5 410 ASP A CA 1
ATOM 3306 C C . ASP A 1 410 ? 18.453 28.547 20.047 1 96.5 410 ASP A C 1
ATOM 3308 O O . ASP A 1 410 ? 19.578 28.719 19.547 1 96.5 410 ASP A O 1
ATOM 3312 N N . ILE A 1 411 ? 17.5 29.391 19.828 1 97.25 411 ILE A N 1
ATOM 3313 C CA . ILE A 1 411 ? 17.656 30.531 18.922 1 97.25 411 ILE A CA 1
ATOM 3314 C C . ILE A 1 411 ? 18.578 31.562 19.562 1 97.25 411 ILE A C 1
ATOM 3316 O O . ILE A 1 411 ? 18.234 32.156 20.594 1 97.25 411 ILE A O 1
ATOM 3320 N N . ASN A 1 412 ? 19.641 31.703 19.031 1 97.69 412 ASN A N 1
ATOM 3321 C CA . ASN A 1 412 ? 20.609 32.75 19.312 1 97.69 412 ASN A CA 1
ATOM 3322 C C . ASN A 1 412 ? 21.516 33.031 18.109 1 97.69 412 ASN A C 1
ATOM 3324 O O . ASN A 1 412 ? 21.438 32.312 17.109 1 97.69 412 ASN A O 1
ATOM 3328 N N . GLU A 1 413 ? 22.266 34.062 18.219 1 97.75 413 GLU A N 1
ATOM 3329 C CA . GLU A 1 413 ? 23.062 34.5 17.078 1 97.75 413 GLU A CA 1
ATOM 3330 C C . GLU A 1 413 ? 24.047 33.438 16.641 1 97.75 413 GLU A C 1
ATOM 3332 O O . GLU A 1 413 ? 24.188 33.156 15.438 1 97.75 413 GLU A O 1
ATOM 3337 N N . GLU A 1 414 ? 24.609 32.75 17.547 1 97.94 414 GLU A N 1
ATOM 3338 C CA . GLU A 1 414 ? 25.641 31.766 17.25 1 97.94 414 GLU A CA 1
ATOM 3339 C C . GLU A 1 414 ? 25.031 30.578 16.5 1 97.94 414 GLU A C 1
ATOM 3341 O O . GLU A 1 414 ? 25.531 30.172 15.453 1 97.94 414 GLU A O 1
ATOM 3346 N N . ASN A 1 415 ? 24.016 30.016 17.031 1 98.06 415 ASN A N 1
ATOM 3347 C CA . ASN A 1 415 ? 23.375 28.844 16.438 1 98.06 415 ASN A CA 1
ATOM 3348 C C . ASN A 1 415 ? 22.797 29.172 15.055 1 98.06 415 ASN A C 1
ATOM 3350 O O . ASN A 1 415 ? 22.953 28.406 14.109 1 98.06 415 ASN A O 1
ATOM 3354 N N . LEU A 1 416 ? 22.141 30.281 15 1 98 416 LEU A N 1
ATOM 3355 C CA . LEU A 1 416 ? 21.531 30.688 13.742 1 98 416 LEU A CA 1
ATOM 3356 C C . LEU A 1 416 ? 22.578 30.922 12.672 1 98 416 LEU A C 1
ATOM 3358 O O . LEU A 1 416 ? 22.422 30.516 11.523 1 98 416 LEU A O 1
ATOM 3362 N N . GLU A 1 417 ? 23.609 31.641 13.078 1 97.56 417 GLU A N 1
ATOM 3363 C CA . GLU A 1 417 ? 24.688 31.922 12.133 1 97.56 417 GLU A CA 1
ATOM 3364 C C . GLU A 1 417 ? 25.328 30.625 11.625 1 97.56 417 GLU A C 1
ATOM 3366 O O . GLU A 1 417 ? 25.578 30.484 10.43 1 97.56 417 GLU A O 1
ATOM 3371 N N . ARG A 1 418 ? 25.578 29.75 12.516 1 97.38 418 ARG A N 1
ATOM 3372 C CA . ARG A 1 418 ? 26.188 28.469 12.156 1 97.38 418 ARG A CA 1
ATOM 3373 C C . ARG A 1 418 ? 25.312 27.703 11.164 1 97.38 418 ARG A C 1
ATOM 3375 O O . ARG A 1 418 ? 25.797 27.219 10.148 1 97.38 418 ARG A O 1
ATOM 3382 N N . ILE A 1 419 ? 24.047 27.594 11.414 1 97.5 419 ILE A N 1
ATOM 3383 C CA . ILE A 1 419 ? 23.109 26.828 10.586 1 97.5 419 ILE A CA 1
ATOM 3384 C C . ILE A 1 419 ? 22.984 27.5 9.211 1 97.5 419 ILE A C 1
ATOM 3386 O O . ILE A 1 419 ? 23.078 26.828 8.18 1 97.5 419 ILE A O 1
ATOM 3390 N N . LEU A 1 420 ? 22.828 28.828 9.188 1 97.56 420 LEU A N 1
ATOM 3391 C CA . LEU A 1 420 ? 22.672 29.531 7.918 1 97.56 420 LEU A CA 1
ATOM 3392 C C . LEU A 1 420 ? 23.938 29.422 7.074 1 97.56 420 LEU A C 1
ATOM 3394 O O . LEU A 1 420 ? 23.859 29.266 5.852 1 97.56 420 LEU A O 1
ATOM 3398 N N . HIS A 1 421 ? 25.031 29.5 7.723 1 96.19 421 HIS A N 1
ATOM 3399 C CA . HIS A 1 421 ? 26.297 29.359 7 1 96.19 421 HIS A CA 1
ATOM 3400 C C . HIS A 1 421 ? 26.422 27.969 6.367 1 96.19 421 HIS A C 1
ATOM 3402 O O . HIS A 1 421 ? 26.906 27.844 5.242 1 96.19 421 HIS A O 1
ATOM 3408 N N . GLU A 1 422 ? 26.062 26.969 7.105 1 95.88 422 GLU A N 1
ATOM 3409 C CA . GLU A 1 422 ? 26.109 25.609 6.586 1 95.88 422 GLU A CA 1
ATOM 3410 C C . GLU A 1 422 ? 25.219 25.453 5.355 1 95.88 422 GLU A C 1
ATOM 3412 O O . GLU A 1 422 ? 25.609 24.797 4.391 1 95.88 422 GLU A O 1
ATOM 3417 N N . PHE A 1 423 ? 24.094 26.062 5.363 1 96.62 423 PHE A N 1
ATOM 3418 C CA . PHE A 1 423 ? 23.109 25.938 4.281 1 96.62 423 PHE A CA 1
ATOM 3419 C C . PHE A 1 423 ? 23.547 26.766 3.072 1 96.62 423 PHE A C 1
ATOM 3421 O O . PHE A 1 423 ? 23.25 26.406 1.932 1 96.62 423 PHE A O 1
ATOM 3428 N N . LEU A 1 424 ? 24.297 27.844 3.324 1 95.94 424 LEU A N 1
ATOM 3429 C CA . LEU A 1 424 ? 24.578 28.812 2.262 1 95.94 424 LEU A CA 1
ATOM 3430 C C . LEU A 1 424 ? 26 28.641 1.742 1 95.94 424 LEU A C 1
ATOM 3432 O O . LEU A 1 424 ? 26.375 29.266 0.741 1 95.94 424 LEU A O 1
ATOM 3436 N N . LYS A 1 425 ? 26.75 27.797 2.461 1 90.75 425 LYS A N 1
ATOM 3437 C CA . LYS A 1 425 ? 28.172 27.641 2.109 1 90.75 425 LYS A CA 1
ATOM 3438 C C . LYS A 1 425 ? 28.312 27.016 0.724 1 90.75 425 LYS A C 1
ATOM 3440 O O . LYS A 1 425 ? 29.219 27.391 -0.027 1 90.75 425 LYS A O 1
ATOM 3445 N N . ASP A 1 426 ? 27.5 26 0.466 1 87.5 426 ASP A N 1
ATOM 3446 C CA . ASP A 1 426 ? 27.484 25.359 -0.847 1 87.5 426 ASP A CA 1
ATOM 3447 C C . ASP A 1 426 ? 26.078 24.891 -1.212 1 87.5 426 ASP A C 1
ATOM 3449 O O . ASP A 1 426 ? 25.109 25.25 -0.533 1 87.5 426 ASP A O 1
ATOM 3453 N N . ASP A 1 427 ? 25.984 24.203 -2.322 1 91.12 427 ASP A N 1
ATOM 3454 C CA . ASP A 1 427 ? 24.656 23.875 -2.836 1 91.12 427 ASP A CA 1
ATOM 3455 C C . ASP A 1 427 ? 24.25 22.453 -2.467 1 91.12 427 ASP A C 1
ATOM 3457 O O . ASP A 1 427 ? 23.391 21.859 -3.111 1 91.12 427 ASP A O 1
ATOM 3461 N N . SER A 1 428 ? 24.875 21.953 -1.389 1 95.19 428 SER A N 1
ATOM 3462 C CA . SER A 1 428 ? 24.625 20.562 -1.059 1 95.19 428 SER A CA 1
ATOM 3463 C C . SER A 1 428 ? 23.172 20.344 -0.63 1 95.19 428 SER A C 1
ATOM 3465 O O . SER A 1 428 ? 22.5 19.438 -1.111 1 95.19 428 SER A O 1
ATOM 3467 N N . TYR A 1 429 ? 22.688 21.219 0.267 1 96.75 429 TYR A N 1
ATOM 3468 C CA . TYR A 1 429 ? 21.297 21.109 0.696 1 96.75 429 TYR A CA 1
ATOM 3469 C C . TYR A 1 429 ? 20.344 21.359 -0.467 1 96.75 429 TYR A C 1
ATOM 3471 O O . TYR A 1 429 ? 19.328 20.688 -0.598 1 96.75 429 TYR A O 1
ATOM 3479 N N . LEU A 1 430 ? 20.703 22.312 -1.248 1 96.75 430 LEU A N 1
ATOM 3480 C CA . LEU A 1 430 ? 19.875 22.656 -2.395 1 96.75 430 LEU A CA 1
ATOM 3481 C C . LEU A 1 430 ? 19.797 21.5 -3.381 1 96.75 430 LEU A C 1
ATOM 3483 O O . LEU A 1 430 ? 18.719 21.188 -3.908 1 96.75 430 LEU A O 1
ATOM 3487 N N . LYS A 1 431 ? 20.906 20.875 -3.629 1 97.06 431 LYS A N 1
ATOM 3488 C CA . LYS A 1 431 ? 20.953 19.734 -4.551 1 97.06 431 LYS A CA 1
ATOM 3489 C C . LYS A 1 431 ? 20.094 18.578 -4.047 1 97.06 431 LYS A C 1
ATOM 3491 O O . LYS A 1 431 ? 19.344 17.984 -4.816 1 97.06 431 LYS A O 1
ATOM 3496 N N . ARG A 1 432 ? 20.141 18.297 -2.783 1 97.5 432 ARG A N 1
ATOM 3497 C CA . ARG A 1 432 ? 19.328 17.234 -2.197 1 97.5 432 ARG A CA 1
ATOM 3498 C C . ARG A 1 432 ? 17.859 17.594 -2.215 1 97.5 432 ARG A C 1
ATOM 3500 O O . ARG A 1 432 ? 17 16.719 -2.422 1 97.5 432 ARG A O 1
ATOM 3507 N N . ALA A 1 433 ? 17.562 18.828 -1.973 1 98.25 433 ALA A N 1
ATOM 3508 C CA . ALA A 1 433 ? 16.188 19.281 -2.018 1 98.25 433 ALA A CA 1
ATOM 3509 C C . ALA A 1 433 ? 15.602 19.141 -3.422 1 98.25 433 ALA A C 1
ATOM 3511 O O . ALA A 1 433 ? 14.445 18.75 -3.584 1 98.25 433 ALA A O 1
ATOM 3512 N N . LYS A 1 434 ? 16.391 19.438 -4.383 1 97.81 434 LYS A N 1
ATOM 3513 C CA . LYS A 1 434 ? 15.938 19.297 -5.766 1 97.81 434 LYS A CA 1
ATOM 3514 C C . LYS A 1 434 ? 15.719 17.844 -6.133 1 97.81 434 LYS A C 1
ATOM 3516 O O . LYS A 1 434 ? 14.781 17.516 -6.859 1 97.81 434 LYS A O 1
ATOM 3521 N N . GLU A 1 435 ? 16.578 17.031 -5.637 1 97.12 435 GLU A N 1
ATOM 3522 C CA . GLU A 1 435 ? 16.406 15.602 -5.848 1 97.12 435 GLU A CA 1
ATOM 3523 C C . GLU A 1 435 ? 15.117 15.102 -5.207 1 97.12 435 GLU A C 1
ATOM 3525 O O . GLU A 1 435 ? 14.375 14.328 -5.812 1 97.12 435 GLU A O 1
ATOM 3530 N N . LEU A 1 436 ? 14.891 15.531 -4.02 1 97.5 436 LEU A N 1
ATOM 3531 C CA . LEU A 1 436 ? 13.664 15.156 -3.332 1 97.5 436 LEU A CA 1
ATOM 3532 C C . LEU A 1 436 ? 12.438 15.664 -4.09 1 97.5 436 LEU A C 1
ATOM 3534 O O . LEU A 1 436 ? 11.43 14.961 -4.191 1 97.5 436 LEU A O 1
ATOM 3538 N N . SER A 1 437 ? 12.508 16.859 -4.57 1 97.44 437 SER A N 1
ATOM 3539 C CA . SER A 1 437 ? 11.43 17.438 -5.363 1 97.44 437 SER A CA 1
ATOM 3540 C C . SER A 1 437 ? 11.109 16.562 -6.578 1 97.44 437 SER A C 1
ATOM 3542 O O . SER A 1 437 ? 9.945 16.312 -6.875 1 97.44 437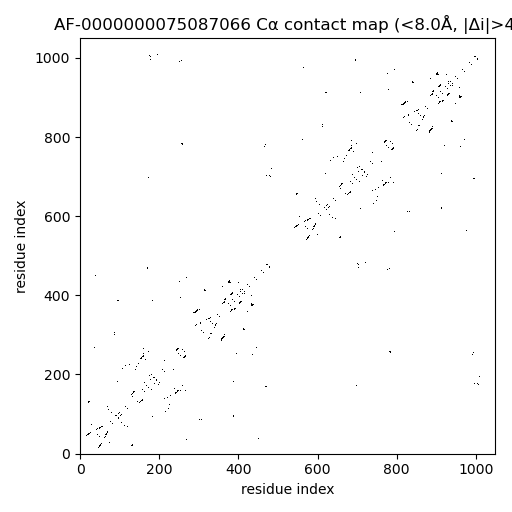 SER A O 1
ATOM 3544 N N . ARG A 1 438 ? 12.133 16.125 -7.25 1 97.06 438 ARG A N 1
ATOM 3545 C CA . ARG A 1 438 ? 11.961 15.258 -8.406 1 97.06 438 ARG A CA 1
ATOM 3546 C C . ARG A 1 438 ? 11.258 13.961 -8.023 1 97.06 438 ARG A C 1
ATOM 3548 O O . ARG A 1 438 ? 10.336 13.516 -8.711 1 97.06 438 ARG A O 1
ATOM 3555 N N . ARG A 1 439 ? 11.695 13.375 -6.969 1 96.94 439 ARG A N 1
ATOM 3556 C CA . ARG A 1 439 ? 11.094 12.133 -6.496 1 96.94 439 ARG A CA 1
ATOM 3557 C C . ARG A 1 439 ? 9.641 12.344 -6.102 1 96.94 439 ARG A C 1
ATOM 3559 O O . ARG A 1 439 ? 8.789 11.5 -6.375 1 96.94 439 ARG A O 1
ATOM 3566 N N . PHE A 1 440 ? 9.375 13.492 -5.445 1 97.25 440 PHE A N 1
ATOM 3567 C CA . PHE A 1 440 ? 8.031 13.828 -4.977 1 97.25 440 PHE A CA 1
ATOM 3568 C C . PHE A 1 440 ? 7.074 13.992 -6.152 1 97.25 440 PHE A C 1
ATOM 3570 O O . PHE A 1 440 ? 5.906 13.609 -6.062 1 97.25 440 PHE A O 1
ATOM 3577 N N . LYS A 1 441 ? 7.57 14.477 -7.238 1 96.44 441 LYS A N 1
ATOM 3578 C CA . LYS A 1 441 ? 6.754 14.742 -8.414 1 96.44 441 LYS A CA 1
ATOM 3579 C C . LYS A 1 441 ? 6.68 13.523 -9.328 1 96.44 441 LYS A C 1
ATOM 3581 O O . LYS A 1 441 ? 5.84 13.461 -10.227 1 96.44 441 LYS A O 1
ATOM 3586 N N . ASP A 1 442 ? 7.582 12.562 -9.078 1 96.81 442 ASP A N 1
ATOM 3587 C CA . ASP A 1 442 ? 7.625 11.352 -9.891 1 96.81 442 ASP A CA 1
ATOM 3588 C C . ASP A 1 442 ? 6.527 10.375 -9.477 1 96.81 442 ASP A C 1
ATOM 3590 O O . ASP A 1 442 ? 6.766 9.461 -8.68 1 96.81 442 ASP A O 1
ATOM 3594 N N . ARG A 1 443 ? 5.363 10.562 -10.039 1 95.38 443 ARG A N 1
ATOM 3595 C CA . ARG A 1 443 ? 4.164 9.797 -9.727 1 95.38 443 ARG A CA 1
ATOM 3596 C C . ARG A 1 443 ? 3.438 9.383 -11.008 1 95.38 443 ARG A C 1
ATOM 3598 O O . ARG A 1 443 ? 3.49 10.086 -12.016 1 95.38 443 ARG A O 1
ATOM 3605 N N . PRO A 1 444 ? 2.766 8.219 -10.93 1 95.12 444 PRO A N 1
ATOM 3606 C CA . PRO A 1 444 ? 2.016 7.816 -12.117 1 95.12 444 PRO A CA 1
ATOM 3607 C C . PRO A 1 444 ? 0.915 8.812 -12.484 1 95.12 444 PRO A C 1
ATOM 3609 O O . PRO A 1 444 ? 0.622 9.008 -13.672 1 95.12 444 PRO A O 1
ATOM 3612 N N . MET A 1 445 ? 0.255 9.328 -11.477 1 95.94 445 MET A N 1
ATOM 3613 C CA . MET A 1 445 ? -0.791 10.344 -11.594 1 95.94 445 MET A CA 1
ATOM 3614 C C . MET A 1 445 ? -0.578 11.461 -10.578 1 95.94 445 MET A C 1
ATOM 3616 O O . MET A 1 445 ? -0.041 11.227 -9.492 1 95.94 445 MET A O 1
ATOM 3620 N N . SER A 1 446 ? -1.033 12.664 -10.961 1 96.44 446 SER A N 1
ATOM 3621 C CA . SER A 1 446 ? -0.973 13.734 -9.977 1 96.44 446 SER A CA 1
ATOM 3622 C C . SER A 1 446 ? -1.791 13.398 -8.734 1 96.44 446 SER A C 1
ATOM 3624 O O . SER A 1 446 ? -2.684 12.547 -8.789 1 96.44 446 SER A O 1
ATOM 3626 N N . PRO A 1 447 ? -1.461 14.016 -7.641 1 97.69 447 PRO A N 1
ATOM 3627 C CA . PRO A 1 447 ? -2.26 13.758 -6.441 1 97.69 447 PRO A CA 1
ATOM 3628 C C . PRO A 1 447 ? -3.748 14.023 -6.652 1 97.69 447 PRO A C 1
ATOM 3630 O O . PRO A 1 447 ? -4.59 13.258 -6.188 1 97.69 447 PRO A O 1
ATOM 3633 N N . LEU A 1 448 ? -4.07 15.047 -7.332 1 97.94 448 LEU A N 1
ATOM 3634 C CA . LEU A 1 448 ? -5.465 15.398 -7.578 1 97.94 448 LEU A CA 1
ATOM 3635 C C . LEU A 1 448 ? -6.141 14.352 -8.461 1 97.94 448 LEU A C 1
ATOM 3637 O O . LEU A 1 448 ? -7.246 13.898 -8.164 1 97.94 448 LEU A O 1
ATOM 3641 N N . ASP A 1 449 ? -5.48 13.953 -9.531 1 97.75 449 ASP A N 1
ATOM 3642 C CA . ASP A 1 449 ? -6.035 12.922 -10.398 1 97.75 449 ASP A CA 1
ATOM 3643 C C . ASP A 1 449 ? -6.195 11.602 -9.648 1 97.75 449 ASP A C 1
ATOM 3645 O O . ASP A 1 449 ? -7.148 10.859 -9.891 1 97.75 449 ASP A O 1
ATOM 3649 N N . THR A 1 450 ? -5.246 11.344 -8.797 1 98.31 450 THR A N 1
ATOM 3650 C CA . THR A 1 450 ? -5.344 10.148 -7.969 1 98.31 450 THR A CA 1
ATOM 3651 C C . THR A 1 450 ? -6.59 10.203 -7.09 1 98.31 450 THR A C 1
ATOM 3653 O O . THR A 1 450 ? -7.352 9.234 -7.031 1 98.31 450 THR A O 1
ATOM 3656 N N . ALA A 1 451 ? -6.785 11.312 -6.445 1 98.69 451 ALA A N 1
ATOM 3657 C CA . ALA A 1 451 ? -7.969 11.477 -5.605 1 98.69 451 ALA A CA 1
ATOM 3658 C C . ALA A 1 451 ? -9.25 11.312 -6.422 1 98.69 451 ALA A C 1
ATOM 3660 O O . ALA A 1 451 ? -10.172 10.609 -6.008 1 98.69 451 ALA A O 1
ATOM 3661 N N . MET A 1 452 ? -9.305 11.945 -7.621 1 98.44 452 MET A N 1
ATOM 3662 C CA . MET A 1 452 ? -10.484 11.867 -8.469 1 98.44 452 MET A CA 1
ATOM 3663 C C . MET A 1 452 ? -10.781 10.43 -8.875 1 98.44 452 MET A C 1
ATOM 3665 O O . MET A 1 452 ? -11.922 9.977 -8.797 1 98.44 452 MET A O 1
ATOM 3669 N N . TYR A 1 453 ? -9.75 9.727 -9.281 1 98.25 453 TYR A N 1
ATOM 3670 C CA . TYR A 1 453 ? -9.938 8.352 -9.711 1 98.25 453 TYR A CA 1
ATOM 3671 C C . TYR A 1 453 ? -10.578 7.512 -8.609 1 98.25 453 TYR A C 1
ATOM 3673 O O . TYR A 1 453 ? -11.555 6.797 -8.844 1 98.25 453 TYR A O 1
ATOM 3681 N N . TRP A 1 454 ? -10.055 7.594 -7.434 1 98.5 454 TRP A N 1
ATOM 3682 C CA . TRP A 1 454 ? -10.484 6.695 -6.367 1 98.5 454 TRP A CA 1
ATOM 3683 C C . TRP A 1 454 ? -11.828 7.125 -5.793 1 98.5 454 TRP A C 1
ATOM 3685 O O . TRP A 1 454 ? -12.625 6.285 -5.363 1 98.5 454 TRP A O 1
ATOM 3695 N N . ILE A 1 455 ? -12.078 8.461 -5.754 1 98.75 455 ILE A N 1
ATOM 3696 C CA . ILE A 1 455 ? -13.414 8.906 -5.359 1 98.75 455 ILE A CA 1
ATOM 3697 C C . ILE A 1 455 ? -14.453 8.336 -6.32 1 98.75 455 ILE A C 1
ATOM 3699 O O . ILE A 1 455 ? -15.453 7.754 -5.891 1 98.75 455 ILE A O 1
ATOM 3703 N N . GLU A 1 456 ? -14.234 8.477 -7.559 1 98.44 456 GLU A N 1
ATOM 3704 C CA . GLU A 1 456 ? -15.148 7.957 -8.57 1 98.44 456 GLU A CA 1
ATOM 3705 C C . GLU A 1 456 ? -15.203 6.434 -8.539 1 98.44 456 GLU A C 1
ATOM 3707 O O . GLU A 1 456 ? -16.234 5.836 -8.859 1 98.44 456 GLU A O 1
ATOM 3712 N N . TYR A 1 457 ? -14.078 5.793 -8.188 1 98 457 TYR A N 1
ATOM 3713 C CA . TYR A 1 457 ? -14.047 4.352 -7.988 1 98 457 TYR A CA 1
ATOM 3714 C C . TYR A 1 457 ? -15.07 3.924 -6.941 1 98 457 TYR A C 1
ATOM 3716 O O . TYR A 1 457 ? -15.789 2.941 -7.133 1 98 457 TYR A O 1
ATOM 3724 N N . VAL A 1 458 ? -15.125 4.652 -5.816 1 98.25 458 VAL A N 1
ATOM 3725 C CA . VAL A 1 458 ? -16.062 4.348 -4.742 1 98.25 458 VAL A CA 1
ATOM 3726 C C . VAL A 1 458 ? -17.5 4.535 -5.238 1 98.25 458 VAL A C 1
ATOM 3728 O O . VAL A 1 458 ? -18.375 3.73 -4.926 1 98.25 458 VAL A O 1
ATOM 3731 N N . ILE A 1 459 ? -17.703 5.59 -6.031 1 97.75 459 ILE A N 1
ATOM 3732 C CA . ILE A 1 459 ? -19.047 5.871 -6.555 1 97.75 459 ILE A CA 1
ATOM 3733 C C . ILE A 1 459 ? -19.469 4.754 -7.508 1 97.75 459 ILE A C 1
ATOM 3735 O O . ILE A 1 459 ? -20.531 4.148 -7.332 1 97.75 459 ILE A O 1
ATOM 3739 N N . ARG A 1 460 ? -18.609 4.41 -8.461 1 95.44 460 ARG A N 1
ATOM 3740 C CA . ARG A 1 460 ? -19.016 3.469 -9.5 1 95.44 460 ARG A CA 1
ATOM 3741 C C . ARG A 1 460 ? -19.047 2.041 -8.961 1 95.44 460 ARG A C 1
ATOM 3743 O O . ARG A 1 460 ? -19.703 1.167 -9.539 1 95.44 460 ARG A O 1
ATOM 3750 N N . ASN A 1 461 ? -18.328 1.792 -7.844 1 95.81 461 ASN A N 1
ATOM 3751 C CA . ASN A 1 461 ? -18.359 0.468 -7.23 1 95.81 461 ASN A CA 1
ATOM 3752 C C . ASN A 1 461 ? -19.219 0.454 -5.965 1 95.81 461 ASN A C 1
ATOM 3754 O O . ASN A 1 461 ? -19.062 -0.431 -5.121 1 95.81 461 ASN A O 1
ATOM 3758 N N . LYS A 1 462 ? -20.062 1.444 -5.754 1 94.5 462 LYS A N 1
ATOM 3759 C CA . LYS A 1 462 ? -21.109 1.492 -4.746 1 94.5 462 LYS A CA 1
ATOM 3760 C C . LYS A 1 462 ? -20.547 1.274 -3.346 1 94.5 462 LYS A C 1
ATOM 3762 O O . LYS A 1 462 ? -21.016 0.408 -2.605 1 94.5 462 LYS A O 1
ATOM 3767 N N . GLY A 1 463 ? -19.531 1.998 -3.037 1 97 463 GLY A N 1
ATOM 3768 C CA . GLY A 1 463 ? -18.953 1.96 -1.7 1 97 463 GLY A CA 1
ATOM 3769 C C . GLY A 1 463 ? -17.656 1.181 -1.629 1 97 463 GLY A C 1
ATOM 3770 O O . GLY A 1 463 ? -16.891 1.331 -0.676 1 97 463 GLY A O 1
ATOM 3771 N N . ALA A 1 464 ? -17.422 0.208 -2.621 1 96.75 464 ALA A N 1
ATOM 3772 C CA . ALA A 1 464 ? -16.172 -0.532 -2.793 1 96.75 464 ALA A CA 1
ATOM 3773 C C . ALA A 1 464 ? -15.82 -1.301 -1.524 1 96.75 464 ALA A C 1
ATOM 3775 O O . ALA A 1 464 ? -14.695 -1.189 -1.021 1 96.75 464 ALA A O 1
ATOM 3776 N N . ASP A 1 465 ? -16.656 -2.105 -1.006 1 94.94 465 ASP A N 1
ATOM 3777 C CA . ASP A 1 465 ? -16.422 -2.875 0.212 1 94.94 465 ASP A CA 1
ATOM 3778 C C . ASP A 1 465 ? -15.273 -3.869 0.024 1 94.94 465 ASP A C 1
ATOM 3780 O O . ASP A 1 465 ? -14.555 -4.188 0.976 1 94.94 465 ASP A O 1
ATOM 3784 N N . HIS A 1 466 ? -15.031 -4.242 -1.2 1 93.75 466 HIS A N 1
ATOM 3785 C CA . HIS A 1 466 ? -14.07 -5.293 -1.521 1 93.75 466 HIS A CA 1
ATOM 3786 C C . HIS A 1 466 ? -12.641 -4.809 -1.328 1 93.75 466 HIS A C 1
ATOM 3788 O O . HIS A 1 466 ? -11.703 -5.609 -1.324 1 93.75 466 HIS A O 1
ATOM 3794 N N . ILE A 1 467 ? -12.406 -3.49 -1.127 1 95.5 467 ILE A N 1
ATOM 3795 C CA . ILE A 1 467 ? -11.039 -2.998 -1.001 1 95.5 467 ILE A CA 1
ATOM 3796 C C . ILE A 1 467 ? -10.688 -2.822 0.475 1 95.5 467 ILE A C 1
ATOM 3798 O O . ILE A 1 467 ? -9.555 -2.473 0.813 1 95.5 467 ILE A O 1
ATOM 3802 N N . LYS A 1 468 ? -11.648 -3.08 1.354 1 95.75 468 LYS A N 1
ATOM 3803 C CA . LYS A 1 468 ? -11.422 -2.955 2.791 1 95.75 468 LYS A CA 1
ATOM 3804 C C . LYS A 1 468 ? -10.734 -4.195 3.35 1 95.75 468 LYS A C 1
ATOM 3806 O O . LYS A 1 468 ? -10.766 -5.262 2.734 1 95.75 468 LYS A O 1
ATOM 3811 N N . SER A 1 469 ? -10.156 -4.062 4.469 1 93.88 469 SER A N 1
ATOM 3812 C CA . SER A 1 469 ? -9.445 -5.156 5.121 1 93.88 469 SER A CA 1
ATOM 3813 C C . SER A 1 469 ? -10.391 -6.285 5.504 1 93.88 469 SER A C 1
ATOM 3815 O O . SER A 1 469 ? -11.453 -6.047 6.09 1 93.88 469 SER A O 1
ATOM 3817 N N . PRO A 1 470 ? -9.969 -7.52 5.23 1 92.25 470 PRO A N 1
ATOM 3818 C CA . PRO A 1 470 ? -10.781 -8.641 5.695 1 92.25 470 PRO A CA 1
ATOM 3819 C C . PRO A 1 470 ? -10.797 -8.773 7.215 1 92.25 470 PRO A C 1
ATOM 3821 O O . PRO A 1 470 ? -11.68 -9.43 7.773 1 92.25 470 PRO A O 1
ATOM 3824 N N . SER A 1 471 ? -9.852 -8.133 7.852 1 92.31 471 SER A N 1
ATOM 3825 C CA . SER A 1 471 ? -9.758 -8.227 9.305 1 92.31 471 SER A CA 1
ATOM 3826 C C . SER A 1 471 ? -10.953 -7.574 9.984 1 92.31 471 SER A C 1
ATOM 3828 O O . SER A 1 471 ? -11.219 -7.82 11.156 1 92.31 471 SER A O 1
ATOM 3830 N N . LEU A 1 472 ? -11.641 -6.746 9.266 1 93.19 472 LEU A N 1
ATOM 3831 C CA . LEU A 1 472 ? -12.797 -6.059 9.812 1 93.19 472 LEU A CA 1
ATOM 3832 C C . LEU A 1 472 ? -13.875 -7.062 10.234 1 93.19 472 LEU A C 1
ATOM 3834 O O . LEU A 1 472 ? -14.734 -6.742 11.055 1 93.19 472 LEU A O 1
ATOM 3838 N N . LYS A 1 473 ? -13.773 -8.219 9.664 1 90.38 473 LYS A N 1
ATOM 3839 C CA . LYS A 1 473 ? -14.758 -9.258 9.961 1 90.38 473 LYS A CA 1
ATOM 3840 C C . LYS A 1 473 ? -14.273 -10.172 11.078 1 90.38 473 LYS A C 1
ATOM 3842 O O . LYS A 1 473 ? -14.906 -11.18 11.391 1 90.38 473 LYS A O 1
ATOM 3847 N N . MET A 1 474 ? -13.18 -9.852 11.648 1 92.62 474 MET A N 1
ATOM 3848 C CA . MET A 1 474 ? -12.57 -10.656 12.711 1 92.62 474 MET A CA 1
ATOM 3849 C C . MET A 1 474 ? -12.562 -9.898 14.031 1 92.62 474 MET A C 1
ATOM 3851 O O . MET A 1 474 ? -12.562 -8.664 14.039 1 92.62 474 MET A O 1
ATOM 3855 N N . ASN A 1 475 ? -12.57 -10.711 15.078 1 91.25 475 ASN A N 1
ATOM 3856 C CA . ASN A 1 475 ? -12.359 -10.047 16.359 1 91.25 475 ASN A CA 1
ATOM 3857 C C . ASN A 1 475 ? -10.883 -9.75 16.594 1 91.25 475 ASN A C 1
ATOM 3859 O O . ASN A 1 475 ? -10.023 -10.258 15.875 1 91.25 475 ASN A O 1
ATOM 3863 N N . TRP A 1 476 ? -10.625 -8.922 17.578 1 88.19 476 TRP A N 1
ATOM 3864 C CA . TRP A 1 476 ? -9.281 -8.414 17.828 1 88.19 476 TRP A CA 1
ATOM 3865 C C . TRP A 1 476 ? -8.328 -9.547 18.188 1 88.19 476 TRP A C 1
ATOM 3867 O O . TRP A 1 476 ? -7.168 -9.539 17.766 1 88.19 476 TRP A O 1
ATOM 3877 N N . ILE A 1 477 ? -8.719 -10.508 18.906 1 93.31 477 ILE A N 1
ATOM 3878 C CA . ILE A 1 477 ? -7.898 -11.641 19.344 1 93.31 477 ILE A CA 1
ATOM 3879 C C . ILE A 1 477 ? -7.496 -12.469 18.125 1 93.31 477 ILE A C 1
ATOM 3881 O O . ILE A 1 477 ? -6.324 -12.828 17.969 1 93.31 477 ILE A O 1
ATOM 3885 N N . THR A 1 478 ? -8.461 -12.695 17.203 1 94.5 478 THR A N 1
ATOM 3886 C CA . THR A 1 478 ? -8.25 -13.523 16.031 1 94.5 478 THR A CA 1
ATOM 3887 C C . THR A 1 478 ? -7.355 -12.812 15.016 1 94.5 478 THR A C 1
ATOM 3889 O O . THR A 1 478 ? -6.414 -13.406 14.492 1 94.5 478 THR A O 1
ATOM 3892 N N . TYR A 1 479 ? -7.652 -11.539 14.852 1 92.44 479 TYR A N 1
ATOM 3893 C CA . TYR A 1 479 ? -6.902 -10.82 13.828 1 92.44 479 TYR A CA 1
ATOM 3894 C C . TYR A 1 479 ? -5.445 -10.656 14.234 1 92.44 479 TYR A C 1
ATOM 3896 O O . TYR A 1 479 ? -4.555 -10.625 13.383 1 92.44 479 TYR A O 1
ATOM 3904 N N . ASN A 1 480 ? -5.172 -10.625 15.508 1 91 480 ASN A N 1
ATOM 3905 C CA . ASN A 1 480 ? -3.797 -10.492 15.977 1 91 480 ASN A CA 1
ATOM 3906 C C . ASN A 1 480 ? -3.168 -11.852 16.281 1 91 480 ASN A C 1
ATOM 3908 O O . ASN A 1 480 ? -2.066 -11.922 16.828 1 91 480 ASN A O 1
ATOM 3912 N N . MET A 1 481 ? -3.793 -12.922 16 1 95.75 481 MET A N 1
ATOM 3913 C CA . MET A 1 481 ? -3.287 -14.289 16.109 1 95.75 481 MET A CA 1
ATOM 3914 C C . MET A 1 481 ? -3.045 -14.672 17.578 1 95.75 481 MET A C 1
ATOM 3916 O O . MET A 1 481 ? -2.254 -15.57 17.859 1 95.75 481 MET A O 1
ATOM 3920 N N . LEU A 1 482 ? -3.648 -13.969 18.484 1 95.12 482 LEU A N 1
ATOM 3921 C CA . LEU A 1 482 ? -3.363 -14.18 19.906 1 95.12 482 LEU A CA 1
ATOM 3922 C C . LEU A 1 482 ? -3.85 -15.555 20.359 1 95.12 482 LEU A C 1
ATOM 3924 O O . LEU A 1 482 ? -3.236 -16.172 21.234 1 95.12 482 LEU A O 1
ATOM 3928 N N . ASP A 1 483 ? -5.023 -15.961 19.828 1 96.75 483 ASP A N 1
ATOM 3929 C CA . ASP A 1 483 ? -5.516 -17.297 20.172 1 96.75 483 ASP A CA 1
ATOM 3930 C C . ASP A 1 483 ? -4.535 -18.375 19.703 1 96.75 483 ASP A C 1
ATOM 3932 O O . ASP A 1 483 ? -4.234 -19.312 20.453 1 96.75 483 ASP A O 1
ATOM 3936 N N . VAL A 1 484 ? -3.961 -18.203 18.5 1 97.5 484 VAL A N 1
ATOM 3937 C CA . VAL A 1 484 ? -3.016 -19.156 17.938 1 97.5 484 VAL A CA 1
ATOM 3938 C C . VAL A 1 484 ? -1.715 -19.125 18.734 1 97.5 484 VAL A C 1
ATOM 3940 O O . VAL A 1 484 ? -1.194 -20.172 19.125 1 97.5 484 VAL A O 1
ATOM 3943 N N . TYR A 1 485 ? -1.172 -17.969 19.047 1 96.06 485 TYR A N 1
ATOM 3944 C CA . TYR A 1 485 ? 0.044 -17.859 19.844 1 96.06 485 TYR A CA 1
ATOM 3945 C C . TYR A 1 485 ? -0.165 -18.406 21.25 1 96.06 485 TYR A C 1
ATOM 3947 O O . TYR A 1 485 ? 0.708 -19.094 21.781 1 96.06 485 TYR A O 1
ATOM 3955 N N . GLY A 1 486 ? -1.273 -18.062 21.844 1 95.94 486 GLY A N 1
ATOM 3956 C CA . GLY A 1 486 ? -1.593 -18.609 23.141 1 95.94 486 GLY A CA 1
ATOM 3957 C C . GLY A 1 486 ? -1.598 -20.125 23.172 1 95.94 486 GLY A C 1
ATOM 3958 O O . GLY A 1 486 ? -1.054 -20.75 24.094 1 95.94 486 GLY A O 1
ATOM 3959 N N . PHE A 1 487 ? -2.227 -20.703 22.188 1 97.19 487 PHE A N 1
ATOM 3960 C CA . PHE A 1 487 ? -2.266 -22.156 22.047 1 97.19 487 PHE A CA 1
ATOM 3961 C C . PHE A 1 487 ? -0.856 -22.734 21.984 1 97.19 487 PHE A C 1
ATOM 3963 O O . PHE A 1 487 ? -0.549 -23.719 22.656 1 97.19 487 PHE A O 1
ATOM 3970 N N . ILE A 1 488 ? -0.001 -22.141 21.188 1 97 488 ILE A N 1
ATOM 3971 C CA . ILE A 1 488 ? 1.372 -22.609 21.016 1 97 488 ILE A CA 1
ATOM 3972 C C . ILE A 1 488 ? 2.119 -22.5 22.344 1 97 488 ILE A C 1
ATOM 3974 O O . ILE A 1 488 ? 2.846 -23.422 22.719 1 97 488 ILE A O 1
ATOM 3978 N N . VAL A 1 489 ? 1.966 -21.391 23.047 1 94.94 489 VAL A N 1
ATOM 3979 C CA . VAL A 1 489 ? 2.619 -21.203 24.328 1 94.94 489 VAL A CA 1
ATOM 3980 C C . VAL A 1 489 ? 2.156 -22.266 25.312 1 94.94 489 VAL A C 1
ATOM 3982 O O . VAL A 1 489 ? 2.961 -22.812 26.078 1 94.94 489 VAL A O 1
ATOM 3985 N N . ILE A 1 490 ? 0.921 -22.562 25.328 1 96.25 490 ILE A N 1
ATOM 3986 C CA . ILE A 1 490 ? 0.366 -23.578 26.219 1 96.25 490 ILE A CA 1
ATOM 3987 C C . ILE A 1 490 ? 0.974 -24.938 25.906 1 96.25 490 ILE A C 1
ATOM 3989 O O . ILE A 1 490 ? 1.405 -25.656 26.812 1 96.25 490 ILE A O 1
ATOM 3993 N N . ILE A 1 491 ? 0.997 -25.281 24.641 1 96.25 491 ILE A N 1
ATOM 3994 C CA . ILE A 1 491 ? 1.548 -26.562 24.219 1 96.25 491 ILE A CA 1
ATOM 3995 C C . ILE A 1 491 ? 3.023 -26.641 24.609 1 96.25 491 ILE A C 1
ATOM 3997 O O . ILE A 1 491 ? 3.484 -27.672 25.109 1 96.25 491 ILE A O 1
ATOM 4001 N N . PHE A 1 492 ? 3.713 -25.594 24.344 1 94.88 492 PHE A N 1
ATOM 4002 C CA . PHE A 1 492 ? 5.129 -25.562 24.688 1 94.88 492 PHE A CA 1
ATOM 4003 C C . PHE A 1 492 ? 5.328 -25.672 26.203 1 94.88 492 PHE A C 1
ATOM 4005 O O . PHE A 1 492 ? 6.238 -26.359 26.656 1 94.88 492 PHE A O 1
ATOM 4012 N N . SER A 1 493 ? 4.547 -25.016 26.938 1 95.38 493 SER A N 1
ATOM 4013 C CA . SER A 1 493 ? 4.633 -25.078 28.391 1 95.38 493 SER A CA 1
ATOM 4014 C C . SER A 1 493 ? 4.324 -26.484 28.906 1 95.38 493 SER A C 1
ATOM 4016 O O . SER A 1 493 ? 4.988 -26.969 29.812 1 95.38 493 SER A O 1
ATOM 4018 N N . LEU A 1 494 ? 3.359 -27.078 28.359 1 96.06 494 LEU A N 1
ATOM 4019 C CA . LEU A 1 494 ? 2.992 -28.438 28.75 1 96.06 494 LEU A CA 1
ATOM 4020 C C . LEU A 1 494 ? 4.109 -29.406 28.422 1 96.06 494 LEU A C 1
ATOM 4022 O O . LEU A 1 494 ? 4.438 -30.281 29.234 1 96.06 494 LEU A O 1
ATOM 4026 N N . CYS A 1 495 ? 4.645 -29.25 27.25 1 95.81 495 CYS A N 1
ATOM 4027 C CA . CYS A 1 495 ? 5.758 -30.109 26.844 1 95.81 495 CYS A CA 1
ATOM 4028 C C . CYS A 1 495 ? 6.949 -29.906 27.781 1 95.81 495 CYS A C 1
ATOM 4030 O O . CYS A 1 495 ? 7.59 -30.891 28.188 1 95.81 495 CYS A O 1
ATOM 4032 N N . SER A 1 496 ? 7.262 -28.719 28.094 1 95.38 496 SER A N 1
ATOM 4033 C CA . SER A 1 496 ? 8.367 -28.422 29 1 95.38 496 SER A CA 1
ATOM 4034 C C . SER A 1 496 ? 8.117 -29.016 30.375 1 95.38 496 SER A C 1
ATOM 4036 O O . SER A 1 496 ? 9.039 -29.516 31.016 1 95.38 496 SER A O 1
ATOM 4038 N N . TYR A 1 497 ? 6.938 -28.906 30.797 1 94.62 497 TYR A N 1
ATOM 4039 C CA . TYR A 1 497 ? 6.562 -29.469 32.094 1 94.62 497 TYR A CA 1
ATOM 4040 C C . TYR A 1 497 ? 6.746 -30.984 32.094 1 94.62 497 TYR A C 1
ATOM 4042 O O . TYR A 1 497 ? 7.277 -31.547 33.031 1 94.62 497 TYR A O 1
ATOM 4050 N N . VAL A 1 498 ? 6.332 -31.625 31.062 1 95.56 498 VAL A N 1
ATOM 4051 C CA . VAL A 1 498 ? 6.461 -33.062 30.938 1 95.56 498 VAL A CA 1
ATOM 4052 C C . VAL A 1 498 ? 7.938 -33.469 30.906 1 95.56 498 VAL A C 1
ATOM 4054 O O . VAL A 1 498 ? 8.344 -34.406 31.578 1 95.56 498 VAL A O 1
ATOM 4057 N N . ILE A 1 499 ? 8.648 -32.75 30.125 1 95.31 499 ILE A N 1
ATOM 4058 C CA . ILE A 1 499 ? 10.086 -33 30.062 1 95.31 499 ILE A CA 1
ATOM 4059 C C . ILE A 1 499 ? 10.703 -32.844 31.453 1 95.31 499 ILE A C 1
ATOM 4061 O O . ILE A 1 499 ? 11.539 -33.625 31.859 1 95.31 499 ILE A O 1
ATOM 4065 N N . TYR A 1 500 ? 10.344 -31.812 32.156 1 94.5 500 TYR A N 1
ATOM 4066 C CA . TYR A 1 500 ? 10.828 -31.562 33.5 1 94.5 500 TYR A CA 1
ATOM 4067 C C . TYR A 1 500 ? 10.461 -32.719 34.438 1 94.5 500 TYR A C 1
ATOM 4069 O O . TYR A 1 500 ? 11.289 -33.156 35.219 1 94.5 500 TYR A O 1
ATOM 4077 N N . LYS A 1 501 ? 9.305 -33.188 34.312 1 94.25 501 LYS A N 1
ATOM 4078 C CA . LYS A 1 501 ? 8.836 -34.281 35.156 1 94.25 501 LYS A CA 1
ATOM 4079 C C . LYS A 1 501 ? 9.578 -35.594 34.844 1 94.25 501 LYS A C 1
ATOM 4081 O O . LYS A 1 501 ? 9.883 -36.375 35.719 1 94.25 501 LYS A O 1
ATOM 4086 N N . ILE A 1 502 ? 9.812 -35.781 33.625 1 94.56 502 ILE A N 1
ATOM 4087 C CA . ILE A 1 502 ? 10.578 -36.969 33.219 1 94.56 502 ILE A CA 1
ATOM 4088 C C . ILE A 1 502 ? 12 -36.875 33.75 1 94.56 502 ILE A C 1
ATOM 4090 O O . ILE A 1 502 ? 12.547 -37.844 34.25 1 94.56 502 ILE A O 1
ATOM 4094 N N . TRP A 1 503 ? 12.531 -35.719 33.656 1 93.38 503 TRP A N 1
ATOM 4095 C CA . TRP A 1 503 ? 13.875 -35.5 34.156 1 93.38 503 TRP A CA 1
ATOM 4096 C C . TRP A 1 503 ? 13.914 -35.719 35.688 1 93.38 503 TRP A C 1
ATOM 4098 O O . TRP A 1 503 ? 14.859 -36.312 36.188 1 93.38 503 TRP A O 1
ATOM 4108 N N . GLU A 1 504 ? 12.906 -35.25 36.312 1 92.56 504 GLU A N 1
ATOM 4109 C CA . GLU A 1 504 ? 12.805 -35.438 37.75 1 92.56 504 GLU A CA 1
ATOM 4110 C C . GLU A 1 504 ? 12.695 -36.938 38.094 1 92.56 504 GLU A C 1
ATOM 4112 O O . GLU A 1 504 ? 13.32 -37.406 39.062 1 92.56 504 GLU A O 1
ATOM 4117 N N . LEU A 1 505 ? 11.992 -37.625 37.375 1 92.56 505 LEU A N 1
ATOM 4118 C CA . LEU A 1 505 ? 11.805 -39.062 37.594 1 92.56 505 LEU A CA 1
ATOM 4119 C C . LEU A 1 505 ? 13.094 -39.844 37.312 1 92.56 505 LEU A C 1
ATOM 4121 O O . LEU A 1 505 ? 13.445 -40.75 38.062 1 92.56 505 LEU A O 1
ATOM 4125 N N . VAL A 1 506 ? 13.758 -39.438 36.344 1 92.5 506 VAL A N 1
ATOM 4126 C CA . VAL A 1 506 ? 15.008 -40.094 36 1 92.5 506 VAL A CA 1
ATOM 4127 C C . VAL A 1 506 ? 16.078 -39.781 37.031 1 92.5 506 VAL A C 1
ATOM 4129 O O . VAL A 1 506 ? 16.859 -40.656 37.406 1 92.5 506 VAL A O 1
ATOM 4132 N N . SER A 1 507 ? 16.062 -38.594 37.531 1 90.38 507 SER A N 1
ATOM 4133 C CA . SER A 1 507 ? 17.031 -38.188 38.562 1 90.38 507 SER A CA 1
ATOM 4134 C C . SER A 1 507 ? 16.781 -38.906 39.875 1 90.38 507 SER A C 1
ATOM 4136 O O . SER A 1 507 ? 17.719 -39.281 40.594 1 90.38 507 SER A O 1
ATOM 4138 N N . GLN A 1 508 ? 15.586 -39.219 40.156 1 88.69 508 GLN A N 1
ATOM 4139 C CA . GLN A 1 508 ? 15.234 -39.938 41.375 1 88.69 508 GLN A CA 1
ATOM 4140 C C . GLN A 1 508 ? 15.602 -41.406 41.25 1 88.69 508 GLN A C 1
ATOM 4142 O O . GLN A 1 508 ? 16.062 -42.031 42.219 1 88.69 508 GLN A O 1
ATOM 4147 N N . CYS A 1 509 ? 15.492 -41.906 40.062 1 83 509 CYS A N 1
ATOM 4148 C CA . CYS A 1 509 ? 15.859 -43.312 39.844 1 83 509 CYS A CA 1
ATOM 4149 C C . CYS A 1 509 ? 17.375 -43.469 39.906 1 83 509 CYS A C 1
ATOM 4151 O O . CYS A 1 509 ? 17.859 -44.469 40.469 1 83 509 CYS A O 1
ATOM 4153 N N . LYS A 1 510 ? 18.094 -42.594 39.406 1 74.06 510 LYS A N 1
ATOM 4154 C CA . LYS A 1 510 ? 19.547 -42.656 39.531 1 74.06 510 LYS A CA 1
ATOM 4155 C C . LYS A 1 510 ? 19.984 -42.594 40.969 1 74.06 510 LYS A C 1
ATOM 4157 O O . LYS A 1 510 ? 20.922 -43.281 41.375 1 74.06 510 LYS A O 1
ATOM 4162 N N . PHE A 1 511 ? 19.328 -41.75 41.688 1 73.44 511 PHE A N 1
ATOM 4163 C CA . PHE A 1 511 ? 19.641 -41.625 43.125 1 73.44 511 PHE A CA 1
ATOM 4164 C C . PHE A 1 511 ? 19.328 -42.906 43.844 1 73.44 511 PHE A C 1
ATOM 4166 O O . PHE A 1 511 ? 20.109 -43.344 44.688 1 73.44 511 PHE A O 1
ATOM 4173 N N . LEU A 1 512 ? 18.391 -43.594 43.469 1 69.81 512 LEU A N 1
ATOM 4174 C CA . LEU A 1 512 ? 18 -44.844 44.094 1 69.81 512 LEU A CA 1
ATOM 4175 C C . LEU A 1 512 ? 18.938 -46 43.688 1 69.81 512 LEU A C 1
ATOM 4177 O O . LEU A 1 512 ? 19.297 -46.844 44.531 1 69.81 512 LEU A O 1
ATOM 4181 N N . VAL A 1 513 ? 19.359 -45.938 42.469 1 73.19 513 VAL A N 1
ATOM 4182 C CA . VAL A 1 513 ? 20.297 -46.969 42 1 73.19 513 VAL A CA 1
ATOM 4183 C C . VAL A 1 513 ? 21.641 -46.75 42.688 1 73.19 513 VAL A C 1
ATOM 4185 O O . VAL A 1 513 ? 22.297 -47.75 43.094 1 73.19 513 VAL A O 1
ATOM 4188 N N . ARG A 1 514 ? 22.094 -45.625 42.938 1 70.94 514 ARG A N 1
ATOM 4189 C CA . ARG A 1 514 ? 23.344 -45.312 43.656 1 70.94 514 ARG A CA 1
ATOM 4190 C C . ARG A 1 514 ? 23.281 -45.719 45.094 1 70.94 514 ARG A C 1
ATOM 4192 O O . ARG A 1 514 ? 24.25 -46.25 45.656 1 70.94 514 ARG A O 1
ATOM 4199 N N . ILE A 1 515 ? 22.281 -45.625 45.719 1 70.38 515 ILE A N 1
ATOM 4200 C CA . ILE A 1 515 ? 22.125 -46.031 47.094 1 70.38 515 ILE A CA 1
ATOM 4201 C C . ILE A 1 515 ? 22.047 -47.562 47.156 1 70.38 515 ILE A C 1
ATOM 4203 O O . ILE A 1 515 ? 22.625 -48.188 48.062 1 70.38 515 ILE A O 1
ATOM 4207 N N . GLY A 1 516 ? 21.484 -48.156 46.219 1 63.31 516 GLY A N 1
ATOM 4208 C CA . GLY A 1 516 ? 21.406 -49.625 46.219 1 63.31 516 GLY A CA 1
ATOM 4209 C C . GLY A 1 516 ? 22.75 -50.281 45.969 1 63.31 516 GLY A C 1
ATOM 4210 O O . GLY A 1 516 ? 23.062 -51.281 46.594 1 63.31 516 GLY A O 1
ATOM 4211 N N . PHE A 1 517 ? 23.484 -49.781 45.094 1 62.72 517 PHE A N 1
ATOM 4212 C CA . PHE A 1 517 ? 24.766 -50.438 44.812 1 62.72 517 PHE A CA 1
ATOM 4213 C C . PHE A 1 517 ? 25.828 -49.969 45.812 1 62.72 517 PHE A C 1
ATOM 4215 O O . PHE A 1 517 ? 26.891 -50.594 45.938 1 62.72 517 PHE A O 1
ATOM 4222 N N . GLY A 1 518 ? 25.75 -48.906 46.406 1 55.59 518 GLY A N 1
ATOM 4223 C CA . GLY A 1 518 ? 26.75 -48.562 47.406 1 55.59 518 GLY A CA 1
ATOM 4224 C C . GLY A 1 518 ? 26.688 -49.438 48.625 1 55.59 518 GLY A C 1
ATOM 4225 O O . GLY A 1 518 ? 27.641 -49.469 49.438 1 55.59 518 GLY A O 1
ATOM 4226 N N . HIS A 1 519 ? 25.672 -50.125 48.938 1 49.56 519 HIS A N 1
ATOM 4227 C CA . HIS A 1 519 ? 25.734 -51 50.125 1 49.56 519 HIS A CA 1
ATOM 4228 C C . HIS A 1 519 ? 26.281 -52.375 49.75 1 49.56 519 HIS A C 1
ATOM 4230 O O . HIS A 1 519 ? 26.375 -53.25 50.594 1 49.56 519 HIS A O 1
ATOM 4236 N N . ARG A 1 520 ? 26.609 -52.844 48.531 1 39.97 520 ARG A N 1
ATOM 4237 C CA . ARG A 1 520 ? 27.281 -54.125 48.375 1 39.97 520 ARG A CA 1
ATOM 4238 C C . ARG A 1 520 ? 28.797 -53.969 48.5 1 39.97 520 ARG A C 1
ATOM 4240 O O . ARG A 1 520 ? 29.484 -53.656 47.531 1 39.97 520 ARG A O 1
ATOM 4247 N N . LYS A 1 521 ? 29.375 -53.25 49.625 1 43.25 521 LYS A N 1
ATOM 4248 C CA . LYS A 1 521 ? 30.766 -53.562 49.969 1 43.25 521 LYS A CA 1
ATOM 4249 C C . LYS A 1 521 ? 30.922 -55.062 50.219 1 43.25 521 LYS A C 1
ATOM 4251 O O . LYS A 1 521 ? 30.156 -55.656 51 1 43.25 521 LYS A O 1
ATOM 4256 N N . LEU A 1 522 ? 31.828 -55.75 49.375 1 29.2 522 LEU A N 1
ATOM 4257 C CA . LEU A 1 522 ? 32.375 -57.125 49.469 1 29.2 522 LEU A CA 1
ATOM 4258 C C . LEU A 1 522 ? 33.031 -57.312 50.844 1 29.2 522 LEU A C 1
ATOM 4260 O O . LEU A 1 522 ? 33.875 -56.531 51.25 1 29.2 522 LEU A O 1
ATOM 4264 N N . LYS A 1 523 ? 32.344 -57.906 51.844 1 37.75 523 LYS A N 1
ATOM 4265 C CA . LYS A 1 523 ? 33.031 -58.719 52.812 1 37.75 523 LYS A CA 1
ATOM 4266 C C . LYS A 1 523 ? 33.844 -59.844 52.156 1 37.75 523 LYS A C 1
ATOM 4268 O O . LYS A 1 523 ? 33.25 -60.719 51.5 1 37.75 523 LYS A O 1
ATOM 4273 N N . CYS A 1 524 ? 35.062 -59.438 51.438 1 26.33 524 CYS A N 1
ATOM 4274 C CA . CYS A 1 524 ? 36.125 -60.406 51.125 1 26.33 524 CYS A CA 1
ATOM 4275 C C . CYS A 1 524 ? 36.469 -61.25 52.375 1 26.33 524 CYS A C 1
ATOM 4277 O O . CYS A 1 524 ? 36.75 -60.688 53.438 1 26.33 524 CYS A O 1
ATOM 4279 N N . LEU A 1 525 ? 35.906 -62.5 52.5 1 23.77 525 LEU A N 1
ATOM 4280 C CA . LEU A 1 525 ? 36.719 -63.562 53.094 1 23.77 525 LEU A CA 1
ATOM 4281 C C . LEU A 1 525 ? 37.969 -63.812 52.219 1 23.77 525 LEU A C 1
ATOM 4283 O O . LEU A 1 525 ? 37.906 -63.812 51 1 23.77 525 LEU A O 1
ATOM 4287 N N . MET B 1 1 ? 1.297 19.688 -47.375 1 30.92 1 MET B N 1
ATOM 4288 C CA . MET B 1 1 ? 1.577 20.5 -46.188 1 30.92 1 MET B CA 1
ATOM 4289 C C . MET B 1 1 ? 0.991 19.844 -44.938 1 30.92 1 MET B C 1
ATOM 4291 O O . MET B 1 1 ? 1.415 20.156 -43.812 1 30.92 1 MET B O 1
ATOM 4295 N N . LEU B 1 2 ? -0.165 19.156 -45.094 1 34.72 2 LEU B N 1
ATOM 4296 C CA . LEU B 1 2 ? -0.854 18.438 -44.031 1 34.72 2 LEU B CA 1
ATOM 4297 C C . LEU B 1 2 ? -0.017 17.25 -43.562 1 34.72 2 LEU B C 1
ATOM 4299 O O . LEU B 1 2 ? -0.142 16.828 -42.406 1 34.72 2 LEU B O 1
ATOM 4303 N N . GLY B 1 3 ? 0.788 16.625 -44.406 1 32.03 3 GLY B N 1
ATOM 4304 C CA . GLY B 1 3 ? 1.639 15.492 -44.062 1 32.03 3 GLY B CA 1
ATOM 4305 C C . GLY B 1 3 ? 2.709 15.82 -43.031 1 32.03 3 GLY B C 1
ATOM 4306 O O . GLY B 1 3 ? 3.141 14.953 -42.281 1 32.03 3 GLY B O 1
ATOM 4307 N N . ILE B 1 4 ? 3.258 17.078 -43.062 1 39.88 4 ILE B N 1
ATOM 4308 C CA . ILE B 1 4 ? 4.367 17.453 -42.188 1 39.88 4 ILE B CA 1
ATOM 4309 C C . ILE B 1 4 ? 3.867 17.656 -40.781 1 39.88 4 ILE B C 1
ATOM 4311 O O . ILE B 1 4 ? 4.633 17.516 -39.812 1 39.88 4 ILE B O 1
ATOM 4315 N N . LEU B 1 5 ? 2.553 18.062 -40.594 1 31.17 5 LEU B N 1
ATOM 4316 C CA . LEU B 1 5 ? 2.092 18.344 -39.25 1 31.17 5 LEU B CA 1
ATOM 4317 C C . LEU B 1 5 ? 1.934 17.062 -38.438 1 31.17 5 LEU B C 1
ATOM 4319 O O . LEU B 1 5 ? 2.031 17.078 -37.219 1 31.17 5 LEU B O 1
ATOM 4323 N N . LYS B 1 6 ? 1.553 15.953 -39.062 1 33.38 6 LYS B N 1
ATOM 4324 C CA . LYS B 1 6 ? 1.423 14.719 -38.281 1 33.38 6 LYS B CA 1
ATOM 4325 C C . LYS B 1 6 ? 2.775 14.258 -37.75 1 33.38 6 LYS B C 1
ATOM 4327 O O . LYS B 1 6 ? 2.846 13.578 -36.719 1 33.38 6 LYS B O 1
ATOM 4332 N N . LEU B 1 7 ? 3.816 14.625 -38.594 1 37.41 7 LEU B N 1
ATOM 4333 C CA . LEU B 1 7 ? 5.129 14.195 -38.125 1 37.41 7 LEU B CA 1
ATOM 4334 C C . LEU B 1 7 ? 5.547 14.992 -36.906 1 37.41 7 LEU B C 1
ATOM 4336 O O . LEU B 1 7 ? 6.219 14.461 -36 1 37.41 7 LEU B O 1
ATOM 4340 N N . GLY B 1 8 ? 5.102 16.281 -36.781 1 34.03 8 GLY B N 1
ATOM 4341 C CA . GLY B 1 8 ? 5.578 17.109 -35.688 1 34.03 8 GLY B CA 1
ATOM 4342 C C . GLY B 1 8 ? 4.984 16.703 -34.344 1 34.03 8 GLY B C 1
ATOM 4343 O O . GLY B 1 8 ? 5.633 16.844 -33.312 1 34.03 8 GLY B O 1
ATOM 4344 N N . PHE B 1 9 ? 3.646 16.422 -34.344 1 35.62 9 PHE B N 1
ATOM 4345 C CA . PHE B 1 9 ? 2.992 16.266 -33.031 1 35.62 9 PHE B CA 1
ATOM 4346 C C . PHE B 1 9 ? 3.41 14.961 -32.375 1 35.62 9 PHE B C 1
ATOM 4348 O O . PHE B 1 9 ? 3.145 14.75 -31.203 1 35.62 9 PHE B O 1
ATOM 4355 N N . VAL B 1 10 ? 3.764 13.93 -33.156 1 36.41 10 VAL B N 1
ATOM 4356 C CA . VAL B 1 10 ? 4.203 12.703 -32.5 1 36.41 10 VAL B CA 1
ATOM 4357 C C . VAL B 1 10 ? 5.516 12.945 -31.766 1 36.41 10 VAL B C 1
ATOM 4359 O O . VAL B 1 10 ? 6.047 12.047 -31.109 1 36.41 10 VAL B O 1
ATOM 4362 N N . LEU B 1 11 ? 6.207 14.016 -32.094 1 34.94 11 LEU B N 1
ATOM 4363 C CA . LEU B 1 11 ? 7.453 14.172 -31.359 1 34.94 11 LEU B CA 1
ATOM 4364 C C . LEU B 1 11 ? 7.18 14.43 -29.875 1 34.94 11 LEU B C 1
ATOM 4366 O O . LEU B 1 11 ? 8.109 14.602 -29.094 1 34.94 11 LEU B O 1
ATOM 4370 N N . THR B 1 12 ? 6.105 15.094 -29.531 1 34.28 12 THR B N 1
ATOM 4371 C CA . THR B 1 12 ? 6.102 15.719 -28.219 1 34.28 12 THR B CA 1
ATOM 4372 C C . THR B 1 12 ? 6.383 14.688 -27.125 1 34.28 12 THR B C 1
ATOM 4374 O O . THR B 1 12 ? 7.207 14.922 -26.25 1 34.28 12 THR B O 1
ATOM 4377 N N . LEU B 1 13 ? 5.258 14.008 -26.578 1 35.53 13 LEU B N 1
ATOM 4378 C CA . LEU B 1 13 ? 5.426 13.469 -25.234 1 35.53 13 LEU B CA 1
ATOM 4379 C C . LEU B 1 13 ? 6.32 12.234 -25.25 1 35.53 13 LEU B C 1
ATOM 4381 O O . LEU B 1 13 ? 5.871 11.133 -24.922 1 35.53 13 LEU B O 1
ATOM 4385 N N . ALA B 1 14 ? 7.098 12.008 -26.234 1 37.41 14 ALA B N 1
ATOM 4386 C CA . ALA B 1 14 ? 8.086 10.969 -25.969 1 37.41 14 ALA B CA 1
ATOM 4387 C C . ALA B 1 14 ? 8.805 11.219 -24.641 1 37.41 14 ALA B C 1
ATOM 4389 O O . ALA B 1 14 ? 9.586 12.172 -24.531 1 37.41 14 ALA B O 1
ATOM 4390 N N . THR B 1 15 ? 8.258 11.023 -23.516 1 43.31 15 THR B N 1
ATOM 4391 C CA . THR B 1 15 ? 9.086 10.93 -22.312 1 43.31 15 THR B CA 1
ATOM 4392 C C . THR B 1 15 ? 10.469 10.383 -22.656 1 43.31 15 THR B C 1
ATOM 4394 O O . THR B 1 15 ? 10.594 9.312 -23.234 1 43.31 15 THR B O 1
ATOM 4397 N N . PHE B 1 16 ? 11.398 11.148 -23.125 1 46.44 16 PHE B N 1
ATOM 4398 C CA . PHE B 1 16 ? 12.805 10.773 -23.281 1 46.44 16 PHE B CA 1
ATOM 4399 C C . PHE B 1 16 ? 13.18 9.656 -22.312 1 46.44 16 PHE B C 1
ATOM 4401 O O . PHE B 1 16 ? 13.406 9.906 -21.125 1 46.44 16 PHE B O 1
ATOM 4408 N N . CYS B 1 17 ? 12.547 8.602 -22.438 1 58.94 17 CYS B N 1
ATOM 4409 C CA . CYS B 1 17 ? 13.047 7.473 -21.656 1 58.94 17 CYS B CA 1
ATOM 4410 C C . CYS B 1 17 ? 14.5 7.16 -22.016 1 58.94 17 CYS B C 1
ATOM 4412 O O . CYS B 1 17 ? 14.82 6.977 -23.188 1 58.94 17 CYS B O 1
ATOM 4414 N N . GLU B 1 18 ? 15.422 7.562 -21.25 1 74.62 18 GLU B N 1
ATOM 4415 C CA . GLU B 1 18 ? 16.812 7.152 -21.375 1 74.62 18 GLU B CA 1
ATOM 4416 C C . GLU B 1 18 ? 16.938 5.648 -21.594 1 74.62 18 GLU B C 1
ATOM 4418 O O . GLU B 1 18 ? 16.328 4.859 -20.875 1 74.62 18 GLU B O 1
ATOM 4423 N N . THR B 1 19 ? 17.391 5.227 -22.719 1 93.06 19 THR B N 1
ATOM 4424 C CA . THR B 1 19 ? 17.625 3.828 -23.062 1 93.06 19 THR B CA 1
ATOM 4425 C C . THR B 1 19 ? 18.531 3.154 -22.047 1 93.06 19 THR B C 1
ATOM 4427 O O . THR B 1 19 ? 19.594 3.684 -21.703 1 93.06 19 THR B O 1
ATOM 4430 N N . ALA B 1 20 ? 18.016 2.129 -21.438 1 98 20 ALA B N 1
ATOM 4431 C CA . ALA B 1 20 ? 18.781 1.376 -20.453 1 98 20 ALA B CA 1
ATOM 4432 C C . ALA B 1 20 ? 19.125 -0.017 -20.969 1 98 20 ALA B C 1
ATOM 4434 O O . ALA B 1 20 ? 18.422 -0.551 -21.828 1 98 20 ALA B O 1
ATOM 4435 N N . ASN B 1 21 ? 20.281 -0.549 -20.578 1 98.56 21 ASN B N 1
ATOM 4436 C CA . ASN B 1 21 ? 20.609 -1.96 -20.75 1 98.56 21 ASN B CA 1
ATOM 4437 C C . ASN B 1 21 ? 20.062 -2.811 -19.609 1 98.56 21 ASN B C 1
ATOM 4439 O O . ASN B 1 21 ? 20.516 -2.678 -18.469 1 98.56 21 ASN B O 1
ATOM 4443 N N . ILE B 1 22 ? 19.141 -3.727 -19.906 1 98.88 22 ILE B N 1
ATOM 4444 C CA . ILE B 1 22 ? 18.438 -4.473 -18.875 1 98.88 22 ILE B CA 1
ATOM 4445 C C . ILE B 1 22 ? 18.703 -5.965 -19.047 1 98.88 22 ILE B C 1
ATOM 4447 O O . ILE B 1 22 ? 18.562 -6.508 -20.141 1 98.88 22 ILE B O 1
ATOM 4451 N N . LEU B 1 23 ? 19.172 -6.621 -18 1 98.88 23 LEU B N 1
ATOM 4452 C CA . LEU B 1 23 ? 19.25 -8.078 -17.969 1 98.88 23 LEU B CA 1
ATOM 4453 C C . LEU B 1 23 ? 18 -8.672 -17.328 1 98.88 23 LEU B C 1
ATOM 4455 O O . LEU B 1 23 ? 17.688 -8.398 -16.172 1 98.88 23 LEU B O 1
ATOM 4459 N N . TYR B 1 24 ? 17.25 -9.391 -18.094 1 98.88 24 TYR B N 1
ATOM 4460 C CA . TYR B 1 24 ? 16 -10 -17.688 1 98.88 24 TYR B CA 1
ATOM 4461 C C . TYR B 1 24 ? 16.141 -11.508 -17.516 1 98.88 24 TYR B C 1
ATOM 4463 O O . TYR B 1 24 ? 16.109 -12.25 -18.5 1 98.88 24 TYR B O 1
ATOM 4471 N N . ALA B 1 25 ? 16.266 -11.984 -16.25 1 98.81 25 ALA B N 1
ATOM 4472 C CA . ALA B 1 25 ? 16.578 -13.383 -15.977 1 98.81 25 ALA B CA 1
ATOM 4473 C C . ALA B 1 25 ? 15.328 -14.164 -15.586 1 98.81 25 ALA B C 1
ATOM 4475 O O . ALA B 1 25 ? 14.977 -14.219 -14.406 1 98.81 25 ALA B O 1
ATOM 4476 N N . ILE B 1 26 ? 14.727 -14.852 -16.516 1 98.25 26 ILE B N 1
ATOM 4477 C CA . ILE B 1 26 ? 13.547 -15.672 -16.266 1 98.25 26 ILE B CA 1
ATOM 4478 C C . ILE B 1 26 ? 13.75 -17.062 -16.859 1 98.25 26 ILE B C 1
ATOM 4480 O O . ILE B 1 26 ? 12.945 -17.5 -17.688 1 98.25 26 ILE B O 1
ATOM 4484 N N . PRO B 1 27 ? 14.719 -17.812 -16.375 1 97.38 27 PRO B N 1
ATOM 4485 C CA . PRO B 1 27 ? 15.102 -19.078 -17.016 1 97.38 27 PRO B CA 1
ATOM 4486 C C . PRO B 1 27 ? 14.211 -20.234 -16.609 1 97.38 27 PRO B C 1
ATOM 4488 O O . PRO B 1 27 ? 14.336 -21.344 -17.156 1 97.38 27 PRO B O 1
ATOM 4491 N N . TYR B 1 28 ? 13.289 -20.062 -15.617 1 95.38 28 TYR B N 1
ATOM 4492 C CA . TYR B 1 28 ? 12.422 -21.156 -15.219 1 95.38 28 TYR B CA 1
ATOM 4493 C C . TYR B 1 28 ? 11.602 -21.672 -16.391 1 95.38 28 TYR B C 1
ATOM 4495 O O . TYR B 1 28 ? 10.906 -20.891 -17.062 1 95.38 28 TYR B O 1
ATOM 4503 N N . SER B 1 29 ? 11.625 -22.922 -16.688 1 92.69 29 SER B N 1
ATOM 4504 C CA . SER B 1 29 ? 11.211 -23.453 -17.984 1 92.69 29 SER B CA 1
ATOM 4505 C C . SER B 1 29 ? 9.703 -23.656 -18.031 1 92.69 29 SER B C 1
ATOM 4507 O O . SER B 1 29 ? 9.141 -23.875 -19.109 1 92.69 29 SER B O 1
ATOM 4509 N N . VAL B 1 30 ? 8.984 -23.547 -16.953 1 90.88 30 VAL B N 1
ATOM 4510 C CA . VAL B 1 30 ? 7.539 -23.781 -16.953 1 90.88 30 VAL B CA 1
ATOM 4511 C C . VAL B 1 30 ? 6.844 -22.703 -17.781 1 90.88 30 VAL B C 1
ATOM 4513 O O . VAL B 1 30 ? 7.039 -21.5 -17.531 1 90.88 30 VAL B O 1
ATOM 4516 N N . LYS B 1 31 ? 6.027 -23.109 -18.656 1 90.31 31 LYS B N 1
ATOM 4517 C CA . LYS B 1 31 ? 5.43 -22.234 -19.672 1 90.31 31 LYS B CA 1
ATOM 4518 C C . LYS B 1 31 ? 4.539 -21.188 -19.016 1 90.31 31 LYS B C 1
ATOM 4520 O O . LYS B 1 31 ? 4.512 -20.031 -19.438 1 90.31 31 LYS B O 1
ATOM 4525 N N . SER B 1 32 ? 3.738 -21.578 -18.016 1 91.62 32 SER B N 1
ATOM 4526 C CA . SER B 1 32 ? 2.83 -20.625 -17.375 1 91.62 32 SER B CA 1
ATOM 4527 C C . SER B 1 32 ? 3.59 -19.453 -16.781 1 91.62 32 SER B C 1
ATOM 4529 O O . SER B 1 32 ? 3.104 -18.312 -16.797 1 91.62 32 SER B O 1
ATOM 4531 N N . HIS B 1 33 ? 4.809 -19.672 -16.266 1 95.06 33 HIS B N 1
ATOM 4532 C CA . HIS B 1 33 ? 5.641 -18.594 -15.75 1 95.06 33 HIS B CA 1
ATOM 4533 C C . HIS B 1 33 ? 6.066 -17.641 -16.859 1 95.06 33 HIS B C 1
ATOM 4535 O O . HIS B 1 33 ? 6.035 -16.422 -16.688 1 95.06 33 HIS B O 1
ATOM 4541 N N . TYR B 1 34 ? 6.398 -18.281 -17.938 1 95.31 34 TYR B N 1
ATOM 4542 C CA . TYR B 1 34 ? 6.836 -17.469 -19.062 1 95.31 34 TYR B CA 1
ATOM 4543 C C . TYR B 1 34 ? 5.691 -16.625 -19.594 1 95.31 34 TYR B C 1
ATOM 4545 O O . TYR B 1 34 ? 5.883 -15.445 -19.938 1 95.31 34 TYR B O 1
ATOM 4553 N N . ILE B 1 35 ? 4.5 -17.219 -19.672 1 93.88 35 ILE B N 1
ATOM 4554 C CA . ILE B 1 35 ? 3.334 -16.5 -20.188 1 93.88 35 ILE B CA 1
ATOM 4555 C C . ILE B 1 35 ? 3.127 -15.211 -19.391 1 93.88 35 ILE B C 1
ATOM 4557 O O . ILE B 1 35 ? 2.9 -14.148 -19.984 1 93.88 35 ILE B O 1
ATOM 4561 N N . MET B 1 36 ? 3.238 -15.25 -18.172 1 96.06 36 MET B N 1
ATOM 4562 C CA . MET B 1 36 ? 3.021 -14.086 -17.297 1 96.06 36 MET B CA 1
ATOM 4563 C C . MET B 1 36 ? 4.133 -13.062 -17.484 1 96.06 36 MET B C 1
ATOM 4565 O O . MET B 1 36 ? 3.873 -11.852 -17.484 1 96.06 36 MET B O 1
ATOM 4569 N N . GLN B 1 37 ? 5.355 -13.492 -17.656 1 97.69 37 GLN B N 1
ATOM 4570 C CA . GLN B 1 37 ? 6.516 -12.609 -17.625 1 97.69 37 GLN B CA 1
ATOM 4571 C C . GLN B 1 37 ? 6.859 -12.102 -19.016 1 97.69 37 GLN B C 1
ATOM 4573 O O . GLN B 1 37 ? 7.52 -11.07 -19.156 1 97.69 37 GLN B O 1
ATOM 4578 N N . ARG B 1 38 ? 6.387 -12.75 -20.031 1 96.94 38 ARG B N 1
ATOM 4579 C CA . ARG B 1 38 ? 6.699 -12.5 -21.438 1 96.94 38 ARG B CA 1
ATOM 4580 C C . ARG B 1 38 ? 6.434 -11.047 -21.797 1 96.94 38 ARG B C 1
ATOM 4582 O O . ARG B 1 38 ? 7.277 -10.391 -22.406 1 96.94 38 ARG B O 1
ATOM 4589 N N . PRO B 1 39 ? 5.336 -10.477 -21.406 1 97.5 39 PRO B N 1
ATOM 4590 C CA . PRO B 1 39 ? 5.035 -9.109 -21.828 1 97.5 39 PRO B CA 1
ATOM 4591 C C . PRO B 1 39 ? 6.023 -8.086 -21.281 1 97.5 39 PRO B C 1
ATOM 4593 O O . PRO B 1 39 ? 6.254 -7.047 -21.906 1 97.5 39 PRO B O 1
ATOM 4596 N N . VAL B 1 40 ? 6.652 -8.32 -20.188 1 98.44 40 VAL B N 1
ATOM 4597 C CA . VAL B 1 40 ? 7.531 -7.352 -19.531 1 98.44 40 VAL B CA 1
ATOM 4598 C C . VAL B 1 40 ? 8.758 -7.105 -20.406 1 98.44 40 VAL B C 1
ATOM 4600 O O . VAL B 1 40 ? 9.047 -5.961 -20.766 1 98.44 40 VAL B O 1
ATOM 4603 N N . GLY B 1 41 ? 9.43 -8.18 -20.781 1 98.5 41 GLY B N 1
ATOM 4604 C CA . GLY B 1 41 ? 10.633 -8.031 -21.578 1 98.5 41 GLY B CA 1
ATOM 4605 C C . GLY B 1 41 ? 10.359 -7.414 -22.938 1 98.5 41 GLY B C 1
ATOM 4606 O O . GLY B 1 41 ? 11.102 -6.531 -23.391 1 98.5 41 GLY B O 1
ATOM 4607 N N . LEU B 1 42 ? 9.328 -7.863 -23.547 1 98.19 42 LEU B N 1
ATOM 4608 C CA . LEU B 1 42 ? 9 -7.383 -24.891 1 98.19 42 LEU B CA 1
ATOM 4609 C C . LEU B 1 42 ? 8.617 -5.91 -24.859 1 98.19 42 LEU B C 1
ATOM 4611 O O . LEU B 1 42 ? 9.031 -5.137 -25.719 1 98.19 42 LEU B O 1
ATOM 4615 N N . GLU B 1 43 ? 7.832 -5.508 -23.844 1 98.12 43 GLU B N 1
ATOM 4616 C CA . GLU B 1 43 ? 7.418 -4.113 -23.766 1 98.12 43 GLU B CA 1
ATOM 4617 C C . GLU B 1 43 ? 8.602 -3.203 -23.438 1 98.12 43 GLU B C 1
ATOM 4619 O O . GLU B 1 43 ? 8.68 -2.082 -23.953 1 98.12 43 GLU B O 1
ATOM 4624 N N . LEU B 1 44 ? 9.508 -3.658 -22.625 1 98.56 44 LEU B N 1
ATOM 4625 C CA . LEU B 1 44 ? 10.719 -2.887 -22.344 1 98.56 44 LEU B CA 1
ATOM 4626 C C . LEU B 1 44 ? 11.508 -2.635 -23.625 1 98.56 44 LEU B C 1
ATOM 4628 O O . LEU B 1 44 ? 11.984 -1.521 -23.859 1 98.56 44 LEU B O 1
ATOM 4632 N N . ALA B 1 45 ? 11.625 -3.656 -24.438 1 98.5 45 ALA B N 1
ATOM 4633 C CA . ALA B 1 45 ? 12.328 -3.512 -25.719 1 98.5 45 ALA B CA 1
ATOM 4634 C C . ALA B 1 45 ? 11.586 -2.553 -26.641 1 98.5 45 ALA B C 1
ATOM 4636 O O . ALA B 1 45 ? 12.203 -1.722 -27.312 1 98.5 45 ALA B O 1
ATOM 4637 N N . ARG B 1 46 ? 10.289 -2.654 -26.703 1 97.88 46 ARG B N 1
ATOM 4638 C CA . ARG B 1 46 ? 9.484 -1.784 -27.547 1 97.88 46 ARG B CA 1
ATOM 4639 C C . ARG B 1 46 ? 9.625 -0.324 -27.141 1 97.88 46 ARG B C 1
ATOM 4641 O O . ARG B 1 46 ? 9.547 0.576 -27.969 1 97.88 46 ARG B O 1
ATOM 4648 N N . ARG B 1 47 ? 9.867 -0.094 -25.906 1 97.25 47 ARG B N 1
ATOM 4649 C CA . ARG B 1 47 ? 10.016 1.258 -25.375 1 97.25 47 ARG B CA 1
ATOM 4650 C C . ARG B 1 47 ? 11.422 1.793 -25.609 1 97.25 47 ARG B C 1
ATOM 4652 O O . ARG B 1 47 ? 11.758 2.896 -25.172 1 97.25 47 ARG B O 1
ATOM 4659 N N . GLY B 1 48 ? 12.273 0.95 -26.156 1 97.38 48 GLY B N 1
ATOM 4660 C CA . GLY B 1 48 ? 13.562 1.456 -26.594 1 97.38 48 GLY B CA 1
ATOM 4661 C C . GLY B 1 48 ? 14.719 0.959 -25.75 1 97.38 48 GLY B C 1
ATOM 4662 O O . GLY B 1 48 ? 15.875 1.268 -26.031 1 97.38 48 GLY B O 1
ATOM 4663 N N . HIS B 1 49 ? 14.484 0.157 -24.75 1 98.44 49 HIS B N 1
ATOM 4664 C CA . HIS B 1 49 ? 15.555 -0.392 -23.938 1 98.44 49 HIS B CA 1
ATOM 4665 C C . HIS B 1 49 ? 16.25 -1.555 -24.641 1 98.44 49 HIS B C 1
ATOM 4667 O O . HIS B 1 49 ? 15.664 -2.184 -25.516 1 98.44 49 HIS B O 1
ATOM 4673 N N . ASN B 1 50 ? 17.5 -1.753 -24.312 1 98.44 50 ASN B N 1
ATOM 4674 C CA . ASN B 1 50 ? 18.203 -2.975 -24.703 1 98.44 50 ASN B CA 1
ATOM 4675 C C . ASN B 1 50 ? 17.984 -4.09 -23.688 1 98.44 50 ASN B C 1
ATOM 4677 O O . ASN B 1 50 ? 18.469 -4.008 -22.547 1 98.44 50 ASN B O 1
ATOM 4681 N N . VAL B 1 51 ? 17.281 -5.09 -24.109 1 98.75 51 VAL B N 1
ATOM 4682 C CA . VAL B 1 51 ? 16.906 -6.133 -23.172 1 98.75 51 VAL B CA 1
ATOM 4683 C C . VAL B 1 51 ? 17.609 -7.438 -23.516 1 98.75 51 VAL B C 1
ATOM 4685 O O . VAL B 1 51 ? 17.484 -7.941 -24.641 1 98.75 51 VAL B O 1
ATOM 4688 N N . THR B 1 52 ? 18.406 -7.918 -22.672 1 98.81 52 THR B N 1
ATOM 4689 C CA . THR B 1 52 ? 18.969 -9.266 -22.75 1 98.81 52 THR B CA 1
ATOM 4690 C C . THR B 1 52 ? 18.188 -10.219 -21.828 1 98.81 52 THR B C 1
ATOM 4692 O O . THR B 1 52 ? 18.203 -10.055 -20.609 1 98.81 52 THR B O 1
ATOM 4695 N N . VAL B 1 53 ? 17.578 -11.211 -22.453 1 98.81 53 VAL B N 1
ATOM 4696 C CA . VAL B 1 53 ? 16.688 -12.07 -21.672 1 98.81 53 VAL B CA 1
ATOM 4697 C C . VAL B 1 53 ? 17.266 -13.484 -21.609 1 98.81 53 VAL B C 1
ATOM 4699 O O . VAL B 1 53 ? 17.609 -14.062 -22.641 1 98.81 53 VAL B O 1
ATOM 4702 N N . ILE B 1 54 ? 17.453 -13.992 -20.391 1 98.75 54 ILE B N 1
ATOM 4703 C CA . ILE B 1 54 ? 17.766 -15.398 -20.172 1 98.75 54 ILE B CA 1
ATOM 4704 C C . ILE B 1 54 ? 16.469 -16.188 -20.016 1 98.75 54 ILE B C 1
ATOM 4706 O O . ILE B 1 54 ? 15.719 -15.992 -19.047 1 98.75 54 ILE B O 1
ATOM 4710 N N . THR B 1 55 ? 16.156 -17.094 -20.906 1 98.19 55 THR B N 1
ATOM 4711 C CA . THR B 1 55 ? 14.859 -17.766 -20.906 1 98.19 55 THR B CA 1
ATOM 4712 C C . THR B 1 55 ? 14.945 -19.141 -21.562 1 98.19 55 THR B C 1
ATOM 4714 O O . THR B 1 55 ? 15.914 -19.422 -22.266 1 98.19 55 THR B O 1
ATOM 4717 N N . ALA B 1 56 ? 14.016 -19.969 -21.203 1 96.62 56 ALA B N 1
ATOM 4718 C CA . ALA B 1 56 ? 13.906 -21.266 -21.844 1 96.62 56 ALA B CA 1
ATOM 4719 C C . ALA B 1 56 ? 12.977 -21.219 -23.062 1 96.62 56 ALA B C 1
ATOM 4721 O O . ALA B 1 56 ? 12.859 -22.188 -23.797 1 96.62 56 ALA B O 1
ATOM 4722 N N . HIS B 1 57 ? 12.32 -20.109 -23.312 1 95.81 57 HIS B N 1
ATOM 4723 C CA . HIS B 1 57 ? 11.32 -19.969 -24.359 1 95.81 57 HIS B CA 1
ATOM 4724 C C . HIS B 1 57 ? 11.734 -18.906 -25.375 1 95.81 57 HIS B C 1
ATOM 4726 O O . HIS B 1 57 ? 11.844 -17.734 -25.047 1 95.81 57 HIS B O 1
ATOM 4732 N N . ARG B 1 58 ? 11.859 -19.297 -26.562 1 95.44 58 ARG B N 1
ATOM 4733 C CA . ARG B 1 58 ? 12.312 -18.391 -27.625 1 95.44 58 ARG B CA 1
ATOM 4734 C C . ARG B 1 58 ? 11.141 -17.609 -28.203 1 95.44 58 ARG B C 1
ATOM 4736 O O . ARG B 1 58 ? 10.062 -18.172 -28.438 1 95.44 58 ARG B O 1
ATOM 4743 N N . GLU B 1 59 ? 11.359 -16.375 -28.391 1 95.75 59 GLU B N 1
ATOM 4744 C CA . GLU B 1 59 ? 10.406 -15.5 -29.078 1 95.75 59 GLU B CA 1
ATOM 4745 C C . GLU B 1 59 ? 10.797 -15.289 -30.531 1 95.75 59 GLU B C 1
ATOM 4747 O O . GLU B 1 59 ? 11.922 -14.867 -30.812 1 95.75 59 GLU B O 1
ATOM 4752 N N . ILE B 1 60 ? 9.891 -15.531 -31.359 1 94.94 60 ILE B N 1
ATOM 4753 C CA . ILE B 1 60 ? 10.164 -15.344 -32.781 1 94.94 60 ILE B CA 1
ATOM 4754 C C . ILE B 1 60 ? 9.961 -13.875 -33.156 1 94.94 60 ILE B C 1
ATOM 4756 O O . ILE B 1 60 ? 10.836 -13.258 -33.781 1 94.94 60 ILE B O 1
ATOM 4760 N N . ASP B 1 61 ? 8.828 -13.367 -32.781 1 94.25 61 ASP B N 1
ATOM 4761 C CA . ASP B 1 61 ? 8.5 -11.969 -33.062 1 94.25 61 ASP B CA 1
ATOM 4762 C C . ASP B 1 61 ? 8.914 -11.086 -31.891 1 94.25 61 ASP B C 1
ATOM 4764 O O . ASP B 1 61 ? 8.328 -11.156 -30.797 1 94.25 61 ASP B O 1
ATOM 4768 N N . HIS B 1 62 ? 9.961 -10.375 -32.062 1 96.75 62 HIS B N 1
ATOM 4769 C CA . HIS B 1 62 ? 10.477 -9.492 -31.016 1 96.75 62 HIS B CA 1
ATOM 4770 C C . HIS B 1 62 ? 11.211 -8.297 -31.609 1 96.75 62 HIS B C 1
ATOM 4772 O O . HIS B 1 62 ? 11.711 -8.375 -32.719 1 96.75 62 HIS B O 1
ATOM 4778 N N . PRO B 1 63 ? 11.281 -7.164 -30.906 1 97.38 63 PRO B N 1
ATOM 4779 C CA . PRO B 1 63 ? 12.078 -6.027 -31.359 1 97.38 63 PRO B CA 1
ATOM 4780 C C . PRO B 1 63 ? 13.562 -6.359 -31.5 1 97.38 63 PRO B C 1
ATOM 4782 O O . PRO B 1 63 ? 14.047 -7.301 -30.859 1 97.38 63 PRO B O 1
ATOM 4785 N N . PRO B 1 64 ? 14.336 -5.652 -32.344 1 97.38 64 PRO B N 1
ATOM 4786 C CA . PRO B 1 64 ? 15.75 -5.953 -32.562 1 97.38 64 PRO B CA 1
ATOM 4787 C C . PRO B 1 64 ? 16.609 -5.816 -31.312 1 97.38 64 PRO B C 1
ATOM 4789 O O . PRO B 1 64 ? 17.641 -6.477 -31.203 1 97.38 64 PRO B O 1
ATOM 4792 N N . ASN B 1 65 ? 16.141 -4.961 -30.406 1 98.12 65 ASN B N 1
ATOM 4793 C CA . ASN B 1 65 ? 16.922 -4.734 -29.188 1 98.12 65 ASN B CA 1
ATOM 4794 C C . ASN B 1 65 ? 16.547 -5.719 -28.094 1 98.12 65 ASN B C 1
ATOM 4796 O O . ASN B 1 65 ? 16.812 -5.477 -26.906 1 98.12 65 ASN B O 1
ATOM 4800 N N . TYR B 1 66 ? 15.836 -6.762 -28.422 1 98.38 66 TYR B N 1
ATOM 4801 C CA . TYR B 1 66 ? 15.516 -7.879 -27.547 1 98.38 66 TYR B CA 1
ATOM 4802 C C . TYR B 1 66 ? 16.438 -9.062 -27.812 1 98.38 66 TYR B C 1
ATOM 4804 O O . TYR B 1 66 ? 16.234 -9.828 -28.766 1 98.38 66 TYR B O 1
ATOM 4812 N N . HIS B 1 67 ? 17.422 -9.258 -26.969 1 98.31 67 HIS B N 1
ATOM 4813 C CA . HIS B 1 67 ? 18.438 -10.281 -27.141 1 98.31 67 HIS B CA 1
ATOM 4814 C C . HIS B 1 67 ? 18.156 -11.492 -26.266 1 98.31 67 HIS B C 1
ATOM 4816 O O . HIS B 1 67 ? 18.078 -11.367 -25.031 1 98.31 67 HIS B O 1
ATOM 4822 N N . GLN B 1 68 ? 18.094 -12.648 -26.875 1 98.31 68 GLN B N 1
ATOM 4823 C CA . GLN B 1 68 ? 17.688 -13.836 -26.141 1 98.31 68 GLN B CA 1
ATOM 4824 C C . GLN B 1 68 ? 18.859 -14.758 -25.859 1 98.31 68 GLN B C 1
ATOM 4826 O O . GLN B 1 68 ? 19.641 -15.055 -26.781 1 98.31 68 GLN B O 1
ATOM 4831 N N . VAL B 1 69 ? 19.094 -15.055 -24.641 1 98.44 69 VAL B N 1
ATOM 4832 C CA . VAL B 1 69 ? 20.031 -16.062 -24.156 1 98.44 69 VAL B CA 1
ATOM 4833 C C . VAL B 1 69 ? 19.266 -17.328 -23.734 1 98.44 69 VAL B C 1
ATOM 4835 O O . VAL B 1 69 ? 18.641 -17.359 -22.672 1 98.44 69 VAL B O 1
ATOM 4838 N N . ILE B 1 70 ? 19.391 -18.359 -24.516 1 97.56 70 ILE B N 1
ATOM 4839 C CA . ILE B 1 70 ? 18.484 -19.5 -24.375 1 97.56 70 ILE B CA 1
ATOM 4840 C C . ILE B 1 70 ? 19.109 -20.531 -23.453 1 97.56 70 ILE B C 1
ATOM 4842 O O . ILE B 1 70 ? 20.281 -20.906 -23.641 1 97.56 70 ILE B O 1
ATOM 4846 N N . VAL B 1 71 ? 18.328 -20.938 -22.484 1 96.69 71 VAL B N 1
ATOM 4847 C CA . VAL B 1 71 ? 18.734 -22.031 -21.609 1 96.69 71 VAL B CA 1
ATOM 4848 C C . VAL B 1 71 ? 18.125 -23.344 -22.094 1 96.69 71 VAL B C 1
ATOM 4850 O O . VAL B 1 71 ? 17.156 -23.344 -22.859 1 96.69 71 VAL B O 1
ATOM 4853 N N . VAL B 1 72 ? 18.703 -24.438 -21.656 1 88.94 72 VAL B N 1
ATOM 4854 C CA . VAL B 1 72 ? 18.172 -25.734 -22.047 1 88.94 72 VAL B CA 1
ATOM 4855 C C . VAL B 1 72 ? 16.75 -25.891 -21.5 1 88.94 72 VAL B C 1
ATOM 4857 O O . VAL B 1 72 ? 16.516 -25.688 -20.297 1 88.94 72 VAL B O 1
ATOM 4860 N N . ASN B 1 73 ? 15.875 -26.109 -22.406 1 86.62 73 ASN B N 1
ATOM 4861 C CA . ASN B 1 73 ? 14.469 -26.234 -22.031 1 86.62 73 ASN B CA 1
ATOM 4862 C C . ASN B 1 73 ? 14.141 -27.641 -21.547 1 86.62 73 ASN B C 1
ATOM 4864 O O . ASN B 1 73 ? 13.727 -28.5 -22.328 1 86.62 73 ASN B O 1
ATOM 4868 N N . LYS B 1 74 ? 14.328 -27.875 -20.281 1 88.06 74 LYS B N 1
ATOM 4869 C CA . LYS B 1 74 ? 14 -29.141 -19.641 1 88.06 74 LYS B CA 1
ATOM 4870 C C . LYS B 1 74 ? 12.852 -28.969 -18.641 1 88.06 74 LYS B C 1
ATOM 4872 O O . LYS B 1 74 ? 12.734 -27.922 -18 1 88.06 74 LYS B O 1
ATOM 4877 N N . THR B 1 75 ? 12.055 -30 -18.625 1 87.88 75 THR B N 1
ATOM 4878 C CA . THR B 1 75 ? 10.992 -29.984 -17.609 1 87.88 75 THR B CA 1
ATOM 4879 C C . THR B 1 75 ? 11.555 -30.297 -16.234 1 87.88 75 THR B C 1
ATOM 4881 O O . THR B 1 75 ? 12.688 -30.766 -16.109 1 87.88 75 THR B O 1
ATOM 4884 N N . ILE 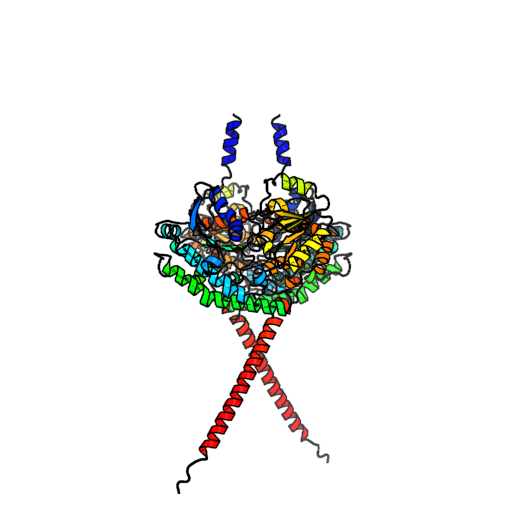B 1 76 ? 10.789 -30.016 -15.273 1 87.44 76 ILE B N 1
ATOM 4885 C CA . ILE B 1 76 ? 11.195 -30.297 -13.898 1 87.44 76 ILE B CA 1
ATOM 4886 C C . ILE B 1 76 ? 11.406 -31.797 -13.711 1 87.44 76 ILE B C 1
ATOM 4888 O O . ILE B 1 76 ? 12.305 -32.219 -12.977 1 87.44 76 ILE B O 1
ATOM 4892 N N . TRP B 1 77 ? 10.664 -32.562 -14.375 1 89.25 77 TRP B N 1
ATOM 4893 C CA . TRP B 1 77 ? 10.773 -34 -14.266 1 89.25 77 TRP B CA 1
ATOM 4894 C C . TRP B 1 77 ? 12.055 -34.5 -14.922 1 89.25 77 TRP B C 1
ATOM 4896 O O . TRP B 1 77 ? 12.734 -35.406 -14.383 1 89.25 77 TRP B O 1
ATOM 4906 N N . ASP B 1 78 ? 12.367 -33.906 -16.031 1 88.5 78 ASP B N 1
ATOM 4907 C CA . ASP B 1 78 ? 13.602 -34.25 -16.719 1 88.5 78 ASP B CA 1
ATOM 4908 C C . ASP B 1 78 ? 14.812 -34.031 -15.805 1 88.5 78 ASP B C 1
ATOM 4910 O O . ASP B 1 78 ? 15.68 -34.906 -15.695 1 88.5 78 ASP B O 1
ATOM 4914 N N . VAL B 1 79 ? 14.797 -32.938 -15.18 1 87.38 79 VAL B N 1
ATOM 4915 C CA . VAL B 1 79 ? 15.977 -32.562 -14.422 1 87.38 79 VAL B CA 1
ATOM 4916 C C . VAL B 1 79 ? 16.031 -33.375 -13.117 1 87.38 79 VAL B C 1
ATOM 4918 O O . VAL B 1 79 ? 17.109 -33.531 -12.531 1 87.38 79 VAL B O 1
ATOM 4921 N N . LEU B 1 80 ? 14.891 -33.844 -12.68 1 88.44 80 LEU B N 1
ATOM 4922 C CA . LEU B 1 80 ? 14.852 -34.656 -11.484 1 88.44 80 LEU B CA 1
ATOM 4923 C C . LEU B 1 80 ? 15.156 -36.125 -11.812 1 88.44 80 LEU B C 1
ATOM 4925 O O . LEU B 1 80 ? 15.281 -36.969 -10.914 1 88.44 80 LEU B O 1
ATOM 4929 N N . GLY B 1 81 ? 15.227 -36.375 -13.086 1 86.38 81 GLY B N 1
ATOM 4930 C CA . GLY B 1 81 ? 15.516 -37.719 -13.523 1 86.38 81 GLY B CA 1
ATOM 4931 C C . GLY B 1 81 ? 14.344 -38.688 -13.367 1 86.38 81 GLY B C 1
ATOM 4932 O O . GLY B 1 81 ? 14.531 -39.875 -13.086 1 86.38 81 GLY B O 1
ATOM 4933 N N . ARG B 1 82 ? 13.195 -38.094 -13.438 1 87.88 82 ARG B N 1
ATOM 4934 C CA . ARG B 1 82 ? 11.977 -38.875 -13.281 1 87.88 82 ARG B CA 1
ATOM 4935 C C . ARG B 1 82 ? 11.07 -38.75 -14.492 1 87.88 82 ARG B C 1
ATOM 4937 O O . ARG B 1 82 ? 11.164 -37.75 -15.234 1 87.88 82 ARG B O 1
ATOM 4944 N N . GLU B 1 83 ? 10.375 -39.781 -14.68 1 88.12 83 GLU B N 1
ATOM 4945 C CA . GLU B 1 83 ? 9.305 -39.656 -15.664 1 88.12 83 GLU B CA 1
ATOM 4946 C C . GLU B 1 83 ? 8.156 -38.812 -15.133 1 88.12 83 GLU B C 1
ATOM 4948 O O . GLU B 1 83 ? 7.871 -38.844 -13.93 1 88.12 83 GLU B O 1
ATOM 4953 N N . ARG B 1 84 ? 7.648 -38.094 -16.016 1 88.06 84 ARG B N 1
ATOM 4954 C CA . ARG B 1 84 ? 6.484 -37.312 -15.625 1 88.06 84 ARG B CA 1
ATOM 4955 C C . ARG B 1 84 ? 5.387 -38.188 -15.039 1 88.06 84 ARG B C 1
ATOM 4957 O O . ARG B 1 84 ? 4.922 -39.125 -15.703 1 88.06 84 ARG B O 1
ATOM 4964 N N . PRO B 1 85 ? 4.984 -37.906 -13.891 1 88.62 85 PRO B N 1
ATOM 4965 C CA . PRO B 1 85 ? 3.904 -38.719 -13.32 1 88.62 85 PRO B CA 1
ATOM 4966 C C . PRO B 1 85 ? 2.521 -38.25 -13.781 1 88.62 85 PRO B C 1
ATOM 4968 O O . PRO B 1 85 ? 2.398 -37.219 -14.453 1 88.62 85 PRO B O 1
ATOM 4971 N N . ASN B 1 86 ? 1.537 -39.188 -13.469 1 92.12 86 ASN B N 1
ATOM 4972 C CA . ASN B 1 86 ? 0.169 -38.688 -13.508 1 92.12 86 ASN B CA 1
ATOM 4973 C C . ASN B 1 86 ? -0.046 -37.594 -12.477 1 92.12 86 ASN B C 1
ATOM 4975 O O . ASN B 1 86 ? -0.085 -37.844 -11.273 1 92.12 86 ASN B O 1
ATOM 4979 N N . LEU B 1 87 ? -0.24 -36.375 -12.961 1 91.38 87 LEU B N 1
ATOM 4980 C CA . LEU B 1 87 ? -0.204 -35.219 -12.086 1 91.38 87 LEU B CA 1
ATOM 4981 C C . LEU B 1 87 ? -1.418 -35.188 -11.156 1 91.38 87 LEU B C 1
ATOM 4983 O O . LEU B 1 87 ? -1.409 -34.5 -10.133 1 91.38 87 LEU B O 1
ATOM 4987 N N . PHE B 1 88 ? -2.457 -35.969 -11.477 1 92.88 88 PHE B N 1
ATOM 4988 C CA . PHE B 1 88 ? -3.596 -36.062 -10.57 1 92.88 88 PHE B CA 1
ATOM 4989 C C . PHE B 1 88 ? -3.189 -36.719 -9.258 1 92.88 88 PHE B C 1
ATOM 4991 O O . PHE B 1 88 ? -3.826 -36.5 -8.227 1 92.88 88 PHE B O 1
ATOM 4998 N N . THR B 1 89 ? -2.148 -37.469 -9.289 1 91.44 89 THR B N 1
ATOM 4999 C CA . THR B 1 89 ? -1.709 -38.188 -8.094 1 91.44 89 THR B CA 1
ATOM 5000 C C . THR B 1 89 ? -1.081 -37.219 -7.094 1 91.44 89 THR B C 1
ATOM 5002 O O . THR B 1 89 ? -0.906 -37.562 -5.922 1 91.44 89 THR B O 1
ATOM 5005 N N . LEU B 1 90 ? -0.743 -36.062 -7.5 1 92.06 90 LEU B N 1
ATOM 5006 C CA . LEU B 1 90 ? -0.122 -35.094 -6.613 1 92.06 90 LEU B CA 1
ATOM 5007 C C . LEU B 1 90 ? -1.12 -34.562 -5.578 1 92.06 90 LEU B C 1
ATOM 5009 O O . LEU B 1 90 ? -0.734 -33.938 -4.605 1 92.06 90 LEU B O 1
ATOM 5013 N N . VAL B 1 91 ? -2.381 -34.906 -5.766 1 92.62 91 VAL B N 1
ATOM 5014 C CA . VAL B 1 91 ? -3.404 -34.531 -4.793 1 92.62 91 VAL B CA 1
ATOM 5015 C C . VAL B 1 91 ? -3.07 -35.156 -3.434 1 92.62 91 VAL B C 1
ATOM 5017 O O . VAL B 1 91 ? -3.488 -34.625 -2.396 1 92.62 91 VAL B O 1
ATOM 5020 N N . GLU B 1 92 ? -2.277 -36.156 -3.533 1 91.88 92 GLU B N 1
ATOM 5021 C CA . GLU B 1 92 ? -1.947 -36.875 -2.307 1 91.88 92 GLU B CA 1
ATOM 5022 C C . GLU B 1 92 ? -0.787 -36.219 -1.572 1 91.88 92 GLU B C 1
ATOM 5024 O O . GLU B 1 92 ? -0.513 -36.531 -0.413 1 91.88 92 GLU B O 1
ATOM 5029 N N . TYR B 1 93 ? -0.145 -35.281 -2.203 1 91.75 93 TYR B N 1
ATOM 5030 C CA . TYR B 1 93 ? 1 -34.594 -1.595 1 91.75 93 TYR B CA 1
ATOM 5031 C C . TYR B 1 93 ? 0.547 -33.531 -0.627 1 91.75 93 TYR B C 1
ATOM 5033 O O . TYR B 1 93 ? -0.33 -32.719 -0.954 1 91.75 93 TYR B O 1
ATOM 5041 N N . SER B 1 94 ? 1.132 -33.562 0.58 1 90.56 94 SER B N 1
ATOM 5042 C CA . SER B 1 94 ? 1.019 -32.375 1.437 1 90.56 94 SER B CA 1
ATOM 5043 C C . SER B 1 94 ? 1.835 -31.219 0.888 1 90.56 94 SER B C 1
ATOM 5045 O O . SER B 1 94 ? 2.643 -31.391 -0.026 1 90.56 94 SER B O 1
ATOM 5047 N N . ALA B 1 95 ? 1.621 -30.031 1.433 1 91.25 95 ALA B N 1
ATOM 5048 C CA . ALA B 1 95 ? 2.41 -28.875 1.036 1 91.25 95 ALA B CA 1
ATOM 5049 C C . ALA B 1 95 ? 3.896 -29.109 1.287 1 91.25 95 ALA B C 1
ATOM 5051 O O . ALA B 1 95 ? 4.738 -28.734 0.469 1 91.25 95 ALA B O 1
ATOM 5052 N N . GLU B 1 96 ? 4.223 -29.812 2.371 1 94.19 96 GLU B N 1
ATOM 5053 C CA . GLU B 1 96 ? 5.613 -30.109 2.717 1 94.19 96 GLU B CA 1
ATOM 5054 C C . GLU B 1 96 ? 6.25 -31.031 1.69 1 94.19 96 GLU B C 1
ATOM 5056 O O . GLU B 1 96 ? 7.387 -30.812 1.266 1 94.19 96 GLU B O 1
ATOM 5061 N N . GLN B 1 97 ? 5.488 -32 1.343 1 93 97 GLN B N 1
ATOM 5062 C CA . GLN B 1 97 ? 6 -32.969 0.384 1 93 97 GLN B CA 1
ATOM 5063 C C . GLN B 1 97 ? 6.215 -32.344 -0.986 1 93 97 GLN B C 1
ATOM 5065 O O . GLN B 1 97 ? 7.207 -32.625 -1.66 1 93 97 GLN B O 1
ATOM 5070 N N . LEU B 1 98 ? 5.273 -31.578 -1.389 1 92 98 LEU B N 1
ATOM 5071 C CA . LEU B 1 98 ? 5.41 -30.859 -2.652 1 92 98 LEU B CA 1
ATOM 5072 C C . LEU B 1 98 ? 6.668 -30 -2.654 1 92 98 LEU B C 1
ATOM 5074 O O . LEU B 1 98 ? 7.414 -29.984 -3.635 1 92 98 LEU B O 1
ATOM 5078 N N . HIS B 1 99 ? 6.91 -29.281 -1.572 1 91.81 99 HIS B N 1
ATOM 5079 C CA . HIS B 1 99 ? 8.086 -28.422 -1.449 1 91.81 99 HIS B CA 1
ATOM 5080 C C . HIS B 1 99 ? 9.375 -29.234 -1.521 1 91.81 99 HIS B C 1
ATOM 5082 O O . HIS B 1 99 ? 10.25 -28.953 -2.336 1 91.81 99 HIS B O 1
ATOM 5088 N N . LYS B 1 100 ? 9.406 -30.25 -0.752 1 92.12 100 LYS B N 1
ATOM 5089 C CA . LYS B 1 100 ? 10.625 -31.031 -0.59 1 92.12 100 LYS B CA 1
ATOM 5090 C C . LYS B 1 100 ? 10.945 -31.812 -1.858 1 92.12 100 LYS B C 1
ATOM 5092 O O . LYS B 1 100 ? 12.086 -31.812 -2.322 1 92.12 100 LYS B O 1
ATOM 5097 N N . GLU B 1 101 ? 9.93 -32.406 -2.445 1 91.31 101 GLU B N 1
ATOM 5098 C CA . GLU B 1 101 ? 10.18 -33.375 -3.49 1 91.31 101 GLU B CA 1
ATOM 5099 C C . GLU B 1 101 ? 10.18 -32.75 -4.871 1 91.31 101 GLU B C 1
ATOM 5101 O O . GLU B 1 101 ? 10.797 -33.25 -5.805 1 91.31 101 GLU B O 1
ATOM 5106 N N . ILE B 1 102 ? 9.539 -31.609 -4.938 1 91.88 102 ILE B N 1
ATOM 5107 C CA . ILE B 1 102 ? 9.359 -31.094 -6.285 1 91.88 102 ILE B CA 1
ATOM 5108 C C . ILE B 1 102 ? 9.922 -29.672 -6.363 1 91.88 102 ILE B C 1
ATOM 5110 O O . ILE B 1 102 ? 10.836 -29.391 -7.141 1 91.88 102 ILE B O 1
ATOM 5114 N N . LEU B 1 103 ? 9.484 -28.797 -5.551 1 92.88 103 LEU B N 1
ATOM 5115 C CA . LEU B 1 103 ? 9.781 -27.375 -5.723 1 92.88 103 LEU B CA 1
ATOM 5116 C C . LEU B 1 103 ? 11.234 -27.078 -5.391 1 92.88 103 LEU B C 1
ATOM 5118 O O . LEU B 1 103 ? 11.938 -26.438 -6.176 1 92.88 103 LEU B O 1
ATOM 5122 N N . TRP B 1 104 ? 11.719 -27.562 -4.281 1 95.38 104 TRP B N 1
ATOM 5123 C CA . TRP B 1 104 ? 13.094 -27.266 -3.887 1 95.38 104 TRP B CA 1
ATOM 5124 C C . TRP B 1 104 ? 14.086 -28.062 -4.73 1 95.38 104 TRP B C 1
ATOM 5126 O O . TRP B 1 104 ? 15.023 -27.5 -5.301 1 95.38 104 TRP B O 1
ATOM 5136 N N . LYS B 1 105 ? 13.867 -29.359 -4.863 1 94.75 105 LYS B N 1
ATOM 5137 C CA . LYS B 1 105 ? 14.758 -30.188 -5.668 1 94.75 105 LYS B CA 1
ATOM 5138 C C . LYS B 1 105 ? 14.703 -29.781 -7.141 1 94.75 105 LYS B C 1
ATOM 5140 O O . LYS B 1 105 ? 15.734 -29.703 -7.805 1 94.75 105 LYS B O 1
ATOM 5145 N N . GLY B 1 106 ? 13.5 -29.609 -7.598 1 94.06 106 GLY B N 1
ATOM 5146 C CA . GLY B 1 106 ? 13.336 -29.156 -8.977 1 94.06 106 GLY B CA 1
ATOM 5147 C C . GLY B 1 106 ? 13.93 -27.781 -9.227 1 94.06 106 GLY B C 1
ATOM 5148 O O . GLY B 1 106 ? 14.547 -27.547 -10.266 1 94.06 106 GLY B O 1
ATOM 5149 N N . GLY B 1 107 ? 13.719 -26.859 -8.266 1 95.75 107 GLY B N 1
ATOM 5150 C CA . GLY B 1 107 ? 14.289 -25.531 -8.375 1 95.75 107 GLY B CA 1
ATOM 5151 C C . GLY B 1 107 ? 15.805 -25.547 -8.461 1 95.75 107 GLY B C 1
ATOM 5152 O O . GLY B 1 107 ? 16.391 -24.844 -9.289 1 95.75 107 GLY B O 1
ATOM 5153 N N . LEU B 1 108 ? 16.406 -26.344 -7.648 1 96.94 108 LEU B N 1
ATOM 5154 C CA . LEU B 1 108 ? 17.859 -26.453 -7.66 1 96.94 108 LEU B CA 1
ATOM 5155 C C . LEU B 1 108 ? 18.344 -27.016 -8.984 1 96.94 108 LEU B C 1
ATOM 5157 O O . LEU B 1 108 ? 19.281 -26.484 -9.586 1 96.94 108 LEU B O 1
ATOM 5161 N N . ALA B 1 109 ? 17.672 -28.062 -9.414 1 96 109 ALA B N 1
ATOM 5162 C CA . ALA B 1 109 ? 18.094 -28.734 -10.641 1 96 109 ALA B CA 1
ATOM 5163 C C . ALA B 1 109 ? 17.906 -27.828 -11.852 1 96 109 ALA B C 1
ATOM 5165 O O . ALA B 1 109 ? 18.781 -27.766 -12.734 1 96 109 ALA B O 1
ATOM 5166 N N . LEU B 1 110 ? 16.828 -27.156 -11.898 1 96.44 110 LEU B N 1
ATOM 5167 C CA . LEU B 1 110 ? 16.578 -26.234 -13.008 1 96.44 110 LEU B CA 1
ATOM 5168 C C . LEU B 1 110 ? 17.547 -25.062 -12.992 1 96.44 110 LEU B C 1
ATOM 5170 O O . LEU B 1 110 ? 18 -24.609 -14.047 1 96.44 110 LEU B O 1
ATOM 5174 N N . THR B 1 111 ? 17.844 -24.562 -11.797 1 97.56 111 THR B N 1
ATOM 5175 C CA . THR B 1 111 ? 18.812 -23.484 -11.672 1 97.56 111 THR B CA 1
ATOM 5176 C C . THR B 1 111 ? 20.172 -23.906 -12.188 1 97.56 111 THR B C 1
ATOM 5178 O O . THR B 1 111 ? 20.812 -23.172 -12.938 1 97.56 111 THR B O 1
ATOM 5181 N N . GLU B 1 112 ? 20.547 -25.094 -11.773 1 97.12 112 GLU B N 1
ATOM 5182 C CA . GLU B 1 112 ? 21.844 -25.594 -12.227 1 97.12 112 GLU B CA 1
ATOM 5183 C C . GLU B 1 112 ? 21.875 -25.75 -13.742 1 97.12 112 GLU B C 1
ATOM 5185 O O . GLU B 1 112 ? 22.828 -25.359 -14.398 1 97.12 112 GLU B O 1
ATOM 5190 N N . GLY B 1 113 ? 20.828 -26.359 -14.273 1 95.81 113 GLY B N 1
ATOM 5191 C CA . GLY B 1 113 ? 20.719 -26.5 -15.719 1 95.81 113 GLY B CA 1
ATOM 5192 C C . GLY B 1 113 ? 20.797 -25.172 -16.453 1 95.81 113 GLY B C 1
ATOM 5193 O O . GLY B 1 113 ? 21.438 -25.062 -17.5 1 95.81 113 GLY B O 1
ATOM 5194 N N . SER B 1 114 ? 20.188 -24.172 -15.906 1 96.75 114 SER B N 1
ATOM 5195 C CA . SER B 1 114 ? 20.156 -22.844 -16.516 1 96.75 114 SER B CA 1
ATOM 5196 C C . SER B 1 114 ? 21.547 -22.203 -16.484 1 96.75 114 SER B C 1
ATOM 5198 O O . SER B 1 114 ? 22.016 -21.672 -17.5 1 96.75 114 SER B O 1
ATOM 5200 N N . LEU B 1 115 ? 22.203 -22.234 -15.336 1 97.38 115 LEU B N 1
ATOM 5201 C CA . LEU B 1 115 ? 23.484 -21.578 -15.172 1 97.38 115 LEU B CA 1
ATOM 5202 C C . LEU B 1 115 ? 24.562 -22.281 -15.977 1 97.38 115 LEU B C 1
ATOM 5204 O O . LEU B 1 115 ? 25.5 -21.641 -16.453 1 97.38 115 LEU B O 1
ATOM 5208 N N . LYS B 1 116 ? 24.375 -23.562 -16.188 1 95.94 116 LYS B N 1
ATOM 5209 C CA . LYS B 1 116 ? 25.359 -24.359 -16.906 1 95.94 116 LYS B CA 1
ATOM 5210 C C . LYS B 1 116 ? 25.203 -24.219 -18.406 1 95.94 116 LYS B C 1
ATOM 5212 O O . LYS B 1 116 ? 26.109 -24.562 -19.172 1 95.94 116 LYS B O 1
ATOM 5217 N N . SER B 1 117 ? 24.094 -23.766 -18.844 1 96.88 117 SER B N 1
ATOM 5218 C CA . SER B 1 117 ? 23.812 -23.641 -20.266 1 96.88 117 SER B CA 1
ATOM 5219 C C . SER B 1 117 ? 24.891 -22.844 -20.969 1 96.88 117 SER B C 1
ATOM 5221 O O . SER B 1 117 ? 25.391 -21.844 -20.438 1 96.88 117 SER B O 1
ATOM 5223 N N . ALA B 1 118 ? 25.203 -23.219 -22.188 1 97.12 118 ALA B N 1
ATOM 5224 C CA . ALA B 1 118 ? 26.328 -22.656 -22.953 1 97.12 118 ALA B CA 1
ATOM 5225 C C . ALA B 1 118 ? 26.141 -21.156 -23.188 1 97.12 118 ALA B C 1
ATOM 5227 O O . ALA B 1 118 ? 27.062 -20.375 -23.016 1 97.12 118 ALA B O 1
ATOM 5228 N N . GLU B 1 119 ? 24.953 -20.766 -23.562 1 97.81 119 GLU B N 1
ATOM 5229 C CA . GLU B 1 119 ? 24.719 -19.359 -23.891 1 97.81 119 GLU B CA 1
ATOM 5230 C C . GLU B 1 119 ? 24.797 -18.484 -22.625 1 97.81 119 GLU B C 1
ATOM 5232 O O . GLU B 1 119 ? 25.234 -17.344 -22.688 1 97.81 119 GLU B O 1
ATOM 5237 N N . VAL B 1 120 ? 24.375 -19.031 -21.547 1 98.25 120 VAL B N 1
ATOM 5238 C CA . VAL B 1 120 ? 24.469 -18.297 -20.297 1 98.25 120 VAL B CA 1
ATOM 5239 C C . VAL B 1 120 ? 25.938 -18.125 -19.891 1 98.25 120 VAL B C 1
ATOM 5241 O O . VAL B 1 120 ? 26.359 -17.031 -19.5 1 98.25 120 VAL B O 1
ATOM 5244 N N . GLN B 1 121 ? 26.688 -19.234 -20.016 1 97.94 121 GLN B N 1
ATOM 5245 C CA . GLN B 1 121 ? 28.109 -19.156 -19.703 1 97.94 121 GLN B CA 1
ATOM 5246 C C . GLN B 1 121 ? 28.812 -18.141 -20.609 1 97.94 121 GLN B C 1
ATOM 5248 O O . GLN B 1 121 ? 29.703 -17.422 -20.156 1 97.94 121 GLN B O 1
ATOM 5253 N N . SER B 1 122 ? 28.422 -18.094 -21.844 1 97.62 122 SER B N 1
ATOM 5254 C CA . SER B 1 122 ? 29 -17.109 -22.766 1 97.62 122 SER B CA 1
ATOM 5255 C C . SER B 1 122 ? 28.672 -15.688 -22.328 1 97.62 122 SER B C 1
ATOM 5257 O O . SER B 1 122 ? 29.531 -14.812 -22.359 1 97.62 122 SER B O 1
ATOM 5259 N N . LEU B 1 123 ? 27.422 -15.453 -21.984 1 97.88 123 LEU B N 1
ATOM 5260 C CA . LEU B 1 123 ? 27.016 -14.141 -21.5 1 97.88 123 LEU B CA 1
ATOM 5261 C C . LEU B 1 123 ? 27.828 -13.719 -20.281 1 97.88 123 LEU B C 1
ATOM 5263 O O . LEU B 1 123 ? 28.297 -12.578 -20.203 1 97.88 123 LEU B O 1
ATOM 5267 N N . LEU B 1 124 ? 28.031 -14.68 -19.375 1 97.62 124 LEU B N 1
ATOM 5268 C CA . LEU B 1 124 ? 28.719 -14.391 -18.109 1 97.62 124 LEU B CA 1
ATOM 5269 C C . LEU B 1 124 ? 30.188 -14.117 -18.344 1 97.62 124 LEU B C 1
ATOM 5271 O O . LEU B 1 124 ? 30.828 -13.43 -17.547 1 97.62 124 LEU B O 1
ATOM 5275 N N . ALA B 1 125 ? 30.734 -14.633 -19.406 1 95.88 125 ALA B N 1
ATOM 5276 C CA . ALA B 1 125 ? 32.156 -14.461 -19.719 1 95.88 125 ALA B CA 1
ATOM 5277 C C . ALA B 1 125 ? 32.406 -13.109 -20.391 1 95.88 125 ALA B C 1
ATOM 5279 O O . ALA B 1 125 ? 33.531 -12.602 -20.359 1 95.88 125 ALA B O 1
ATOM 5280 N N . GLU B 1 126 ? 31.359 -12.547 -20.891 1 94.5 126 GLU B N 1
ATOM 5281 C CA . GLU B 1 126 ? 31.484 -11.273 -21.578 1 94.5 126 GLU B CA 1
ATOM 5282 C C . GLU B 1 126 ? 31.531 -10.109 -20.609 1 94.5 126 GLU B C 1
ATOM 5284 O O . GLU B 1 126 ? 30.969 -10.188 -19.516 1 94.5 126 GLU B O 1
ATOM 5289 N N . ASN B 1 127 ? 32.25 -9.078 -21.062 1 91.12 127 ASN B N 1
ATOM 5290 C CA . ASN B 1 127 ? 32.25 -7.844 -20.281 1 91.12 127 ASN B CA 1
ATOM 5291 C C . ASN B 1 127 ? 31.094 -6.918 -20.688 1 91.12 127 ASN B C 1
ATOM 5293 O O . ASN B 1 127 ? 31.266 -6.043 -21.531 1 91.12 127 ASN B O 1
ATOM 5297 N N . ARG B 1 128 ? 30.016 -7.156 -20.062 1 93.31 128 ARG B N 1
ATOM 5298 C CA . ARG B 1 128 ? 28.828 -6.352 -20.328 1 93.31 128 ARG B CA 1
ATOM 5299 C C . ARG B 1 128 ? 28.438 -5.539 -19.109 1 93.31 128 ARG B C 1
ATOM 5301 O O . ARG B 1 128 ? 28.828 -5.863 -17.984 1 93.31 128 ARG B O 1
ATOM 5308 N N . THR B 1 129 ? 27.781 -4.465 -19.453 1 96 129 THR B N 1
ATOM 5309 C CA . THR B 1 129 ? 27.234 -3.641 -18.375 1 96 129 THR B CA 1
ATOM 5310 C C . THR B 1 129 ? 25.703 -3.58 -18.469 1 96 129 THR B C 1
ATOM 5312 O O . THR B 1 129 ? 25.156 -3.518 -19.562 1 96 129 THR B O 1
ATOM 5315 N N . PHE B 1 130 ? 25.094 -3.643 -17.328 1 98.25 130 PHE B N 1
ATOM 5316 C CA . PHE B 1 130 ? 23.656 -3.525 -17.234 1 98.25 130 PHE B CA 1
ATOM 5317 C C . PHE B 1 130 ? 23.25 -2.441 -16.234 1 98.25 130 PHE B C 1
ATOM 5319 O O . PHE B 1 130 ? 23.922 -2.266 -15.211 1 98.25 130 PHE B O 1
ATOM 5326 N N . ASP B 1 131 ? 22.156 -1.739 -16.562 1 98.38 131 ASP B N 1
ATOM 5327 C CA . ASP B 1 131 ? 21.625 -0.688 -15.695 1 98.38 131 ASP B CA 1
ATOM 5328 C C . ASP B 1 131 ? 20.625 -1.251 -14.695 1 98.38 131 ASP B C 1
ATOM 5330 O O . ASP B 1 131 ? 20.281 -0.597 -13.703 1 98.38 131 ASP B O 1
ATOM 5334 N N . LEU B 1 132 ? 20.141 -2.453 -14.969 1 98.75 132 LEU B N 1
ATOM 5335 C CA . LEU B 1 132 ? 19.109 -3.098 -14.164 1 98.75 132 LEU B CA 1
ATOM 5336 C C . LEU B 1 132 ? 19.109 -4.605 -14.398 1 98.75 132 LEU B C 1
ATOM 5338 O O . LEU B 1 132 ? 19.297 -5.062 -15.523 1 98.75 132 LEU B O 1
ATOM 5342 N N . VAL B 1 133 ? 18.922 -5.348 -13.359 1 98.88 133 VAL B N 1
ATOM 5343 C CA . VAL B 1 133 ? 18.688 -6.785 -13.43 1 98.88 133 VAL B CA 1
ATOM 5344 C C . VAL B 1 133 ? 17.281 -7.105 -12.891 1 98.88 133 VAL B C 1
ATOM 5346 O O . VAL B 1 133 ? 16.906 -6.645 -11.812 1 98.88 133 VAL B O 1
ATOM 5349 N N . ILE B 1 134 ? 16.484 -7.809 -13.656 1 98.94 134 ILE B N 1
ATOM 5350 C CA . ILE B 1 134 ? 15.172 -8.297 -13.242 1 98.94 134 ILE B CA 1
ATOM 5351 C C . ILE B 1 134 ? 15.188 -9.82 -13.172 1 98.94 134 ILE B C 1
ATOM 5353 O O . ILE B 1 134 ? 15.594 -10.492 -14.133 1 98.94 134 ILE B O 1
ATOM 5357 N N . SER B 1 135 ? 14.812 -10.344 -12.039 1 98.81 135 SER B N 1
ATOM 5358 C CA . SER B 1 135 ? 14.781 -11.797 -11.859 1 98.81 135 SER B CA 1
ATOM 5359 C C . SER B 1 135 ? 13.406 -12.266 -11.391 1 98.81 135 SER B C 1
ATOM 5361 O O . SER B 1 135 ? 12.695 -11.531 -10.711 1 98.81 135 SER B O 1
ATOM 5363 N N . GLU B 1 136 ? 13.086 -13.477 -11.773 1 98.19 136 GLU B N 1
ATOM 5364 C CA . GLU B 1 136 ? 11.883 -14.109 -11.25 1 98.19 136 GLU B CA 1
ATOM 5365 C C . GLU B 1 136 ? 12.055 -14.492 -9.781 1 98.19 136 GLU B C 1
ATOM 5367 O O . GLU B 1 136 ? 13.117 -14.977 -9.383 1 98.19 136 GLU B O 1
ATOM 5372 N N . LEU B 1 137 ? 11.102 -14.133 -8.992 1 97.69 137 LEU B N 1
ATOM 5373 C CA . LEU B 1 137 ? 11.031 -14.648 -7.625 1 97.69 137 LEU B CA 1
ATOM 5374 C C . LEU B 1 137 ? 10.219 -15.938 -7.566 1 97.69 137 LEU B C 1
ATOM 5376 O O . LEU B 1 137 ? 8.984 -15.898 -7.527 1 97.69 137 LEU B O 1
ATOM 5380 N N . PHE B 1 138 ? 10.914 -16.891 -7.512 1 94.81 138 PHE B N 1
ATOM 5381 C CA . PHE B 1 138 ? 10.391 -18.25 -7.359 1 94.81 138 PHE B CA 1
ATOM 5382 C C . PHE B 1 138 ? 11.453 -19.188 -6.805 1 94.81 138 PHE B C 1
ATOM 5384 O O . PHE B 1 138 ? 11.945 -18.984 -5.695 1 94.81 138 PHE B O 1
ATOM 5391 N N . PHE B 1 139 ? 11.953 -20.141 -7.371 1 95.19 139 PHE B N 1
ATOM 5392 C CA . PHE B 1 139 ? 12.898 -21.094 -6.824 1 95.19 139 PHE B CA 1
ATOM 5393 C C . PHE B 1 139 ? 14.188 -21.109 -7.629 1 95.19 139 PHE B C 1
ATOM 5395 O O . PHE B 1 139 ? 14.742 -22.172 -7.918 1 95.19 139 PHE B O 1
ATOM 5402 N N . GLN B 1 140 ? 14.641 -19.891 -7.992 1 97.19 140 GLN B N 1
ATOM 5403 C CA . GLN B 1 140 ? 15.922 -19.734 -8.68 1 97.19 140 GLN B CA 1
ATOM 5404 C C . GLN B 1 140 ? 16.672 -18.516 -8.148 1 97.19 140 GLN B C 1
ATOM 5406 O O . GLN B 1 140 ? 17.125 -17.672 -8.922 1 97.19 140 GLN B O 1
ATOM 5411 N N . GLU B 1 141 ? 16.938 -18.469 -6.93 1 98.38 141 GLU B N 1
ATOM 5412 C CA . GLU B 1 141 ? 17.484 -17.312 -6.223 1 98.38 141 GLU B CA 1
ATOM 5413 C C . GLU B 1 141 ? 18.922 -17.047 -6.648 1 98.38 141 GLU B C 1
ATOM 5415 O O . GLU B 1 141 ? 19.422 -15.914 -6.508 1 98.38 141 GLU B O 1
ATOM 5420 N N . ALA B 1 142 ? 19.594 -18.047 -7.219 1 98.75 142 ALA B N 1
ATOM 5421 C CA . ALA B 1 142 ? 20.969 -17.859 -7.672 1 98.75 142 ALA B CA 1
ATOM 5422 C C . ALA B 1 142 ? 21.062 -16.719 -8.688 1 98.75 142 ALA B C 1
ATOM 5424 O O . ALA B 1 142 ? 22.094 -16.062 -8.797 1 98.75 142 ALA B O 1
ATOM 5425 N N . THR B 1 143 ? 20.016 -16.469 -9.406 1 98.69 143 THR B N 1
ATOM 5426 C CA . THR B 1 143 ? 20.016 -15.445 -10.445 1 98.69 143 THR B CA 1
ATOM 5427 C C . THR B 1 143 ? 20.125 -14.055 -9.828 1 98.69 143 THR B C 1
ATOM 5429 O O . THR B 1 143 ? 20.484 -13.094 -10.516 1 98.69 143 THR B O 1
ATOM 5432 N N . TYR B 1 144 ? 19.828 -13.914 -8.516 1 98.75 144 TYR B N 1
ATOM 5433 C CA . TYR B 1 144 ? 19.953 -12.625 -7.855 1 98.75 144 TYR B CA 1
ATOM 5434 C C . TYR B 1 144 ? 21.391 -12.133 -7.871 1 98.75 144 TYR B C 1
ATOM 5436 O O . TYR B 1 144 ? 21.641 -10.922 -7.852 1 98.75 144 TYR B O 1
ATOM 5444 N N . ALA B 1 145 ? 22.344 -13.062 -7.918 1 98.69 145 ALA B N 1
ATOM 5445 C CA . ALA B 1 145 ? 23.766 -12.734 -7.879 1 98.69 145 ALA B CA 1
ATOM 5446 C C . ALA B 1 145 ? 24.172 -11.922 -9.102 1 98.69 145 ALA B C 1
ATOM 5448 O O . ALA B 1 145 ? 25.188 -11.227 -9.086 1 98.69 145 ALA B O 1
ATOM 5449 N N . LEU B 1 146 ? 23.375 -12.008 -10.117 1 98.75 146 LEU B N 1
ATOM 5450 C CA . LEU B 1 146 ? 23.672 -11.25 -11.336 1 98.75 146 LEU B CA 1
ATOM 5451 C C . LEU B 1 146 ? 23.609 -9.75 -11.07 1 98.75 146 LEU B C 1
ATOM 5453 O O . LEU B 1 146 ? 24.344 -8.977 -11.695 1 98.75 146 LEU B O 1
ATOM 5457 N N . ALA B 1 147 ? 22.766 -9.336 -10.195 1 98.69 147 ALA B N 1
ATOM 5458 C CA . ALA B 1 147 ? 22.703 -7.926 -9.82 1 98.69 147 ALA B CA 1
ATOM 5459 C C . ALA B 1 147 ? 24.031 -7.465 -9.211 1 98.69 147 ALA B C 1
ATOM 5461 O O . ALA B 1 147 ? 24.484 -6.352 -9.477 1 98.69 147 ALA B O 1
ATOM 5462 N N . HIS B 1 148 ? 24.562 -8.32 -8.398 1 98.31 148 HIS B N 1
ATOM 5463 C CA . HIS B 1 148 ? 25.875 -8.031 -7.809 1 98.31 148 HIS B CA 1
ATOM 5464 C C . HIS B 1 148 ? 26.969 -8.062 -8.867 1 98.31 148 HIS B C 1
ATOM 5466 O O . HIS B 1 148 ? 27.828 -7.172 -8.906 1 98.31 148 HIS B O 1
ATOM 5472 N N . LYS B 1 149 ? 26.953 -9.094 -9.719 1 98.06 149 LYS B N 1
ATOM 5473 C CA . LYS B 1 149 ? 27.969 -9.234 -10.758 1 98.06 149 LYS B CA 1
ATOM 5474 C C . LYS B 1 149 ? 28.062 -7.965 -11.602 1 98.06 149 LYS B C 1
ATOM 5476 O O . LYS B 1 149 ? 29.156 -7.52 -11.93 1 98.06 149 LYS B O 1
ATOM 5481 N N . TYR B 1 150 ? 26.969 -7.41 -11.914 1 97.94 150 TYR B N 1
ATOM 5482 C CA . TYR B 1 150 ? 26.953 -6.309 -12.867 1 97.94 150 TYR B CA 1
ATOM 5483 C C . TYR B 1 150 ? 26.734 -4.977 -12.156 1 97.94 150 TYR B C 1
ATOM 5485 O O . TYR B 1 150 ? 26.516 -3.947 -12.805 1 97.94 150 TYR B O 1
ATOM 5493 N N . ASN B 1 151 ? 26.734 -4.957 -10.852 1 97.56 151 ASN B N 1
ATOM 5494 C CA . ASN B 1 151 ? 26.578 -3.762 -10.031 1 97.56 151 ASN B CA 1
ATOM 5495 C C . ASN B 1 151 ? 25.344 -2.955 -10.453 1 97.56 151 ASN B C 1
ATOM 5497 O O . ASN B 1 151 ? 25.453 -1.764 -10.742 1 97.56 151 ASN B O 1
ATOM 5501 N N . ALA B 1 152 ? 24.25 -3.648 -10.484 1 98.38 152 ALA B N 1
ATOM 5502 C CA . ALA B 1 152 ? 22.984 -3.057 -10.914 1 98.38 152 ALA B CA 1
ATOM 5503 C C . ALA B 1 152 ? 21.875 -3.342 -9.898 1 98.38 152 ALA B C 1
ATOM 5505 O O . ALA B 1 152 ? 21.938 -4.332 -9.164 1 98.38 152 ALA B O 1
ATOM 5506 N N . PRO B 1 153 ? 20.828 -2.422 -9.828 1 98.62 153 PRO B N 1
ATOM 5507 C CA . PRO B 1 153 ? 19.688 -2.717 -8.953 1 98.62 153 PRO B CA 1
ATOM 5508 C C . PRO B 1 153 ? 18.953 -3.99 -9.359 1 98.62 153 PRO B C 1
ATOM 5510 O O . PRO B 1 153 ? 19 -4.395 -10.523 1 98.62 153 PRO B O 1
ATOM 5513 N N . LEU B 1 154 ? 18.312 -4.621 -8.359 1 98.81 154 LEU B N 1
ATOM 5514 C CA . LEU B 1 154 ? 17.578 -5.863 -8.562 1 98.81 154 LEU B CA 1
ATOM 5515 C C . LEU B 1 154 ? 16.078 -5.637 -8.43 1 98.81 154 LEU B C 1
ATOM 5517 O O . LEU B 1 154 ? 15.617 -5.031 -7.457 1 98.81 154 LEU B O 1
ATOM 5521 N N . ILE B 1 155 ? 15.32 -6.012 -9.414 1 98.88 155 ILE B N 1
ATOM 5522 C CA . ILE B 1 155 ? 13.867 -6.102 -9.336 1 98.88 155 ILE B CA 1
ATOM 5523 C C . ILE B 1 155 ? 13.438 -7.562 -9.398 1 98.88 155 ILE B C 1
ATOM 5525 O O . ILE B 1 155 ? 14 -8.352 -10.164 1 98.88 155 ILE B O 1
ATOM 5529 N N . LEU B 1 156 ? 12.484 -7.895 -8.586 1 98.81 156 LEU B N 1
ATOM 5530 C CA . LEU B 1 156 ? 11.953 -9.25 -8.586 1 98.81 156 LEU B CA 1
ATOM 5531 C C . LEU B 1 156 ? 10.508 -9.273 -9.086 1 98.81 156 LEU B C 1
ATOM 5533 O O . LEU B 1 156 ? 9.727 -8.375 -8.781 1 98.81 156 LEU B O 1
ATOM 5537 N N . ILE B 1 157 ? 10.164 -10.273 -9.844 1 98.62 157 ILE B N 1
ATOM 5538 C CA . ILE B 1 157 ? 8.797 -10.523 -10.281 1 98.62 157 ILE B CA 1
ATOM 5539 C C . ILE B 1 157 ? 8.344 -11.898 -9.789 1 98.62 157 ILE B C 1
ATOM 5541 O O . ILE B 1 157 ? 8.898 -12.922 -10.195 1 98.62 157 ILE B O 1
ATOM 5545 N N . SER B 1 158 ? 7.34 -11.852 -8.961 1 97.69 158 SER B N 1
ATOM 5546 C CA . SER B 1 158 ? 6.789 -13.109 -8.469 1 97.69 158 SER B CA 1
ATOM 5547 C C . SER B 1 158 ? 5.738 -13.664 -9.422 1 97.69 158 SER B C 1
ATOM 5549 O O . SER B 1 158 ? 4.836 -12.938 -9.852 1 97.69 158 SER B O 1
ATOM 5551 N N . THR B 1 159 ? 5.852 -14.891 -9.719 1 96.25 159 THR B N 1
ATOM 5552 C CA . THR B 1 159 ? 4.836 -15.555 -10.531 1 96.25 159 THR B CA 1
ATOM 5553 C C . THR B 1 159 ? 3.73 -16.125 -9.648 1 96.25 159 THR B C 1
ATOM 5555 O O . THR B 1 159 ? 2.754 -16.688 -10.156 1 96.25 159 THR B O 1
ATOM 5558 N N . MET B 1 160 ? 3.863 -15.906 -8.359 1 93.56 160 MET B N 1
ATOM 5559 C CA . MET B 1 160 ? 2.842 -16.266 -7.379 1 93.56 160 MET B CA 1
ATOM 5560 C C . MET B 1 160 ? 2.119 -15.031 -6.867 1 93.56 160 MET B C 1
ATOM 5562 O O . MET B 1 160 ? 2.547 -13.906 -7.125 1 93.56 160 MET B O 1
ATOM 5566 N N . VAL B 1 161 ? 1.046 -15.195 -6.152 1 90.94 161 VAL B N 1
ATOM 5567 C CA . VAL B 1 161 ? 0.225 -14.102 -5.652 1 90.94 161 VAL B CA 1
ATOM 5568 C C . VAL B 1 161 ? 0.946 -13.398 -4.504 1 90.94 161 VAL B C 1
ATOM 5570 O O . VAL B 1 161 ? 0.833 -12.18 -4.348 1 90.94 161 VAL B O 1
ATOM 5573 N N . ASN B 1 162 ? 1.545 -14.055 -3.645 1 85.5 162 ASN B N 1
ATOM 5574 C CA . ASN B 1 162 ? 2.27 -13.5 -2.51 1 85.5 162 ASN B CA 1
ATOM 5575 C C . ASN B 1 162 ? 3.551 -14.273 -2.225 1 85.5 162 ASN B C 1
ATOM 5577 O O . ASN B 1 162 ? 3.73 -15.391 -2.721 1 85.5 162 ASN B O 1
ATOM 5581 N N . CYS B 1 163 ? 4.418 -13.664 -1.667 1 87.94 163 CYS B N 1
ATOM 5582 C CA . CYS B 1 163 ? 5.617 -14.312 -1.152 1 87.94 163 CYS B CA 1
ATOM 5583 C C . CYS B 1 163 ? 5.891 -13.891 0.287 1 87.94 163 CYS B C 1
ATOM 5585 O O . CYS B 1 163 ? 6.547 -12.875 0.528 1 87.94 163 CYS B O 1
ATOM 5587 N N . MET B 1 164 ? 5.453 -14.734 1.191 1 93.88 164 MET B N 1
ATOM 5588 C CA . MET B 1 164 ? 5.488 -14.398 2.609 1 93.88 164 MET B CA 1
ATOM 5589 C C . MET B 1 164 ? 6.926 -14.234 3.096 1 93.88 164 MET B C 1
ATOM 5591 O O . MET B 1 164 ? 7.215 -13.375 3.924 1 93.88 164 MET B O 1
ATOM 5595 N N . LYS B 1 165 ? 7.793 -15.055 2.561 1 93.94 165 LYS B N 1
ATOM 5596 C CA . LYS B 1 165 ? 9.188 -14.961 2.994 1 93.94 165 LYS B CA 1
ATOM 5597 C C . LYS B 1 165 ? 9.797 -13.625 2.586 1 93.94 165 LYS B C 1
ATOM 5599 O O . LYS B 1 165 ? 10.602 -13.055 3.324 1 93.94 165 LYS B O 1
ATOM 5604 N N . HIS B 1 166 ? 9.43 -13.156 1.396 1 94.31 166 HIS B N 1
ATOM 5605 C CA . HIS B 1 166 ? 9.914 -11.852 0.974 1 94.31 166 HIS B CA 1
ATOM 5606 C C . HIS B 1 166 ? 9.414 -10.742 1.9 1 94.31 166 HIS B C 1
ATOM 5608 O O . HIS B 1 166 ? 10.156 -9.812 2.219 1 94.31 166 HIS B O 1
ATOM 5614 N N . SER B 1 167 ? 8.164 -10.828 2.316 1 94.12 167 SER B N 1
ATOM 5615 C CA . SER B 1 167 ? 7.613 -9.859 3.264 1 94.12 167 SER B CA 1
ATOM 5616 C C . SER B 1 167 ? 8.391 -9.875 4.574 1 94.12 167 SER B C 1
ATOM 5618 O O . SER B 1 167 ? 8.711 -8.812 5.121 1 94.12 167 SER B O 1
ATOM 5620 N N . LEU B 1 168 ? 8.664 -11.023 4.992 1 92.5 168 LEU B N 1
ATOM 5621 C CA . LEU B 1 168 ? 9.43 -11.156 6.227 1 92.5 168 LEU B CA 1
ATOM 5622 C C . LEU B 1 168 ? 10.805 -10.508 6.09 1 92.5 168 LEU B C 1
ATOM 5624 O O . LEU B 1 168 ? 11.258 -9.797 6.988 1 92.5 168 LEU B O 1
ATOM 5628 N N . LEU B 1 169 ? 11.398 -10.75 4.969 1 93.19 169 LEU B N 1
ATOM 5629 C CA . LEU B 1 169 ? 12.758 -10.289 4.703 1 93.19 169 LEU B CA 1
ATOM 5630 C C . LEU B 1 169 ? 12.797 -8.773 4.555 1 93.19 169 LEU B C 1
ATOM 5632 O O . LEU B 1 169 ? 13.773 -8.125 4.949 1 93.19 169 LEU B O 1
ATOM 5636 N N . THR B 1 170 ? 11.789 -8.195 4.02 1 93.56 170 THR B N 1
ATOM 5637 C CA . THR B 1 170 ? 11.836 -6.789 3.627 1 93.56 170 THR B CA 1
ATOM 5638 C C . THR B 1 170 ? 11.102 -5.922 4.641 1 93.56 170 THR B C 1
ATOM 5640 O O . THR B 1 170 ? 11.062 -4.695 4.508 1 93.56 170 THR B O 1
ATOM 5643 N N . GLY B 1 171 ? 10.516 -6.512 5.586 1 91.75 171 GLY B N 1
ATOM 5644 C CA . GLY B 1 171 ? 9.844 -5.762 6.633 1 91.75 171 GLY B CA 1
ATOM 5645 C C . GLY B 1 171 ? 8.406 -5.414 6.281 1 91.75 171 GLY B C 1
ATOM 5646 O O . GLY B 1 171 ? 7.809 -4.531 6.906 1 91.75 171 GLY B O 1
ATOM 5647 N N . ASN B 1 172 ? 7.848 -6.004 5.242 1 95.75 172 ASN B N 1
ATOM 5648 C CA . ASN B 1 172 ? 6.418 -5.848 5 1 95.75 172 ASN B CA 1
ATOM 5649 C C . ASN B 1 172 ? 5.59 -6.602 6.035 1 95.75 172 ASN B C 1
ATOM 5651 O O . ASN B 1 172 ? 5.922 -7.73 6.398 1 95.75 172 ASN B O 1
ATOM 5655 N N . PRO B 1 173 ? 4.527 -5.977 6.492 1 94.5 173 PRO B N 1
ATOM 5656 C CA . PRO B 1 173 ? 3.695 -6.691 7.465 1 94.5 173 PRO B CA 1
ATOM 5657 C C . PRO B 1 173 ? 3.168 -8.023 6.926 1 94.5 173 PRO B C 1
ATOM 5659 O O . PRO B 1 173 ? 2.779 -8.109 5.758 1 94.5 173 PRO B O 1
ATOM 5662 N N . LEU B 1 174 ? 3.127 -9.031 7.75 1 94.12 174 LEU B N 1
ATOM 5663 C CA . LEU B 1 174 ? 2.771 -10.375 7.297 1 94.12 174 LEU B CA 1
ATOM 5664 C C . LEU B 1 174 ? 1.259 -10.555 7.273 1 94.12 174 LEU B C 1
ATOM 5666 O O . LEU B 1 174 ? 0.73 -11.297 6.441 1 94.12 174 LEU B O 1
ATOM 5670 N N . GLU B 1 175 ? 0.565 -9.953 8.234 1 94.88 175 GLU B N 1
ATOM 5671 C CA . GLU B 1 175 ? -0.886 -10.07 8.336 1 94.88 175 GLU B CA 1
ATOM 5672 C C . GLU B 1 175 ? -1.325 -11.531 8.297 1 94.88 175 GLU B C 1
ATOM 5674 O O . GLU B 1 175 ? -2.189 -11.906 7.504 1 94.88 175 GLU B O 1
ATOM 5679 N N . LEU B 1 176 ? -0.876 -12.32 9.195 1 95.12 176 LEU B N 1
ATOM 5680 C CA . LEU B 1 176 ? -0.976 -13.773 9.156 1 95.12 176 LEU B CA 1
ATOM 5681 C C . LEU B 1 176 ? -2.424 -14.227 9.312 1 95.12 176 LEU B C 1
ATOM 5683 O O . LEU B 1 176 ? -2.779 -15.336 8.922 1 95.12 176 LEU B O 1
ATOM 5687 N N . ALA B 1 177 ? -3.236 -13.398 9.852 1 95.19 177 ALA B N 1
ATOM 5688 C CA . ALA B 1 177 ? -4.629 -13.781 10.062 1 95.19 177 ALA B CA 1
ATOM 5689 C C . ALA B 1 177 ? -5.41 -13.758 8.75 1 95.19 177 ALA B C 1
ATOM 5691 O O . ALA B 1 177 ? -6.391 -14.484 8.594 1 95.19 177 ALA B O 1
ATOM 5692 N N . THR B 1 178 ? -4.934 -12.938 7.828 1 93.38 178 THR B N 1
ATOM 5693 C CA . THR B 1 178 ? -5.766 -12.711 6.652 1 93.38 178 THR B CA 1
ATOM 5694 C C . THR B 1 178 ? -4.984 -13.016 5.375 1 93.38 178 THR B C 1
ATOM 5696 O O . THR B 1 178 ? -5.57 -13.102 4.293 1 93.38 178 THR B O 1
ATOM 5699 N N . THR B 1 179 ? -3.713 -13.141 5.473 1 93.31 179 THR B N 1
ATOM 5700 C CA . THR B 1 179 ? -2.873 -13.477 4.324 1 93.31 179 THR B CA 1
ATOM 5701 C C . THR B 1 179 ? -2.348 -14.906 4.441 1 93.31 179 THR B C 1
ATOM 5703 O O . THR B 1 179 ? -1.719 -15.258 5.441 1 93.31 179 THR B O 1
ATOM 5706 N N . SER B 1 180 ? -2.543 -15.633 3.422 1 91.56 180 SER B N 1
ATOM 5707 C CA . SER B 1 180 ? -2.205 -17.047 3.484 1 91.56 180 SER B CA 1
ATOM 5708 C C . SER B 1 180 ? -0.881 -17.328 2.783 1 91.56 180 SER B C 1
ATOM 5710 O O . SER B 1 180 ? -0.512 -16.641 1.835 1 91.56 180 SER B O 1
ATOM 5712 N N . PHE B 1 181 ? -0.271 -18.359 3.285 1 93.19 181 PHE B N 1
ATOM 5713 C CA . PHE B 1 181 ? 0.883 -18.938 2.609 1 93.19 181 PHE B CA 1
ATOM 5714 C C . PHE B 1 181 ? 0.535 -19.328 1.175 1 93.19 181 PHE B C 1
ATOM 5716 O O . PHE B 1 181 ? -0.59 -19.734 0.893 1 93.19 181 PHE B O 1
ATOM 5723 N N . GLU B 1 182 ? 1.43 -19.219 0.285 1 90.19 182 GLU B N 1
ATOM 5724 C CA . GLU B 1 182 ? 1.193 -19.359 -1.148 1 90.19 182 GLU B CA 1
ATOM 5725 C C . GLU B 1 182 ? 0.654 -20.75 -1.484 1 90.19 182 GLU B C 1
ATOM 5727 O O . GLU B 1 182 ? -0.168 -20.891 -2.391 1 90.19 182 GLU B O 1
ATOM 5732 N N . PHE B 1 183 ? 1.089 -21.766 -0.716 1 89.56 183 PHE B N 1
ATOM 5733 C CA . PHE B 1 183 ? 0.688 -23.141 -0.993 1 89.56 183 PHE B CA 1
ATOM 5734 C C . PHE B 1 183 ? -0.135 -23.703 0.158 1 89.56 183 PHE B C 1
ATOM 5736 O O . PHE B 1 183 ? -0.026 -24.891 0.482 1 89.56 183 PHE B O 1
ATOM 5743 N N . LEU B 1 184 ? -0.863 -22.812 0.748 1 82.69 184 LEU B N 1
ATOM 5744 C CA . LEU B 1 184 ? -1.674 -23.25 1.881 1 82.69 184 LEU B CA 1
ATOM 5745 C C . LEU B 1 184 ? -2.691 -24.297 1.451 1 82.69 184 LEU B C 1
ATOM 5747 O O . LEU B 1 184 ? -3.375 -24.141 0.438 1 82.69 184 LEU B O 1
ATOM 5751 N N . ASP B 1 185 ? -2.764 -25.344 2.17 1 82.44 185 ASP B N 1
ATOM 5752 C CA . ASP B 1 185 ? -3.688 -26.438 1.909 1 82.44 185 ASP B CA 1
ATOM 5753 C C . ASP B 1 185 ? -4.754 -26.531 2.998 1 82.44 185 ASP B C 1
ATOM 5755 O O . ASP B 1 185 ? -4.926 -27.578 3.619 1 82.44 185 ASP B O 1
ATOM 5759 N N . ALA B 1 186 ? -5.406 -25.406 3.258 1 84.38 186 ALA B N 1
ATOM 5760 C CA . ALA B 1 186 ? -6.477 -25.375 4.246 1 84.38 186 ALA B CA 1
ATOM 5761 C C . ALA B 1 186 ? -7.773 -24.859 3.633 1 84.38 186 ALA B C 1
ATOM 5763 O O . ALA B 1 186 ? -7.766 -23.859 2.896 1 84.38 186 ALA B O 1
ATOM 5764 N N . SER B 1 187 ? -8.812 -25.5 3.982 1 84.56 187 SER B N 1
ATOM 5765 C CA . SER B 1 187 ? -10.109 -25.172 3.402 1 84.56 187 SER B CA 1
ATOM 5766 C C . SER B 1 187 ? -10.656 -23.875 3.992 1 84.56 187 SER B C 1
ATOM 5768 O O . SER B 1 187 ? -11.383 -23.141 3.324 1 84.56 187 SER B O 1
ATOM 5770 N N . ASN B 1 188 ? -10.352 -23.656 5.266 1 90.19 188 ASN B N 1
ATOM 5771 C CA . ASN B 1 188 ? -10.789 -22.422 5.938 1 90.19 188 ASN B CA 1
ATOM 5772 C C . ASN B 1 188 ? -9.609 -21.672 6.539 1 90.19 188 ASN B C 1
ATOM 5774 O O . ASN B 1 188 ? -9.391 -21.719 7.75 1 90.19 188 ASN B O 1
ATOM 5778 N N . PRO B 1 189 ? -9.055 -20.922 5.738 1 90.19 189 PRO B N 1
ATOM 5779 C CA . PRO B 1 189 ? -7.805 -20.281 6.16 1 90.19 189 PRO B CA 1
ATOM 5780 C C . PRO B 1 189 ? -7.996 -19.328 7.336 1 90.19 189 PRO B C 1
ATOM 5782 O O . PRO B 1 189 ? -7.039 -19.031 8.062 1 90.19 189 PRO B O 1
ATOM 5785 N N . THR B 1 190 ? -9.18 -18.812 7.594 1 90.94 190 THR B N 1
ATOM 5786 C CA . THR B 1 190 ? -9.383 -17.812 8.633 1 90.94 190 THR B CA 1
ATOM 5787 C C . THR B 1 190 ? -9.805 -18.469 9.945 1 90.94 190 THR B C 1
ATOM 5789 O O . THR B 1 190 ? -9.875 -17.812 10.984 1 90.94 190 THR B O 1
ATOM 5792 N N . SER B 1 191 ? -10.094 -19.812 9.914 1 94.06 191 SER B N 1
ATOM 5793 C CA . SER B 1 191 ? -10.391 -20.531 11.141 1 94.06 191 SER B CA 1
ATOM 5794 C C . SER B 1 191 ? -9.156 -20.656 12.023 1 94.06 191 SER B C 1
ATOM 5796 O O . SER B 1 191 ? -8.039 -20.359 11.594 1 94.06 191 SER B O 1
ATOM 5798 N N . PHE B 1 192 ? -9.398 -21.078 13.312 1 96.19 192 PHE B N 1
ATOM 5799 C CA . PHE B 1 192 ? -8.281 -21.266 14.227 1 96.19 192 PHE B CA 1
ATOM 5800 C C . PHE B 1 192 ? -7.262 -22.234 13.648 1 96.19 192 PHE B C 1
ATOM 5802 O O . PHE B 1 192 ? -6.07 -21.938 13.586 1 96.19 192 PHE B O 1
ATOM 5809 N N . TRP B 1 193 ? -7.719 -23.359 13.133 1 96.38 193 TRP B N 1
ATOM 5810 C CA . TRP B 1 193 ? -6.836 -24.391 12.594 1 96.38 193 TRP B CA 1
ATOM 5811 C C . TRP B 1 193 ? -6.203 -23.938 11.281 1 96.38 193 TRP B C 1
ATOM 5813 O O . TRP B 1 193 ? -5.062 -24.297 10.984 1 96.38 193 TRP B O 1
ATOM 5823 N N . GLY B 1 194 ? -7.012 -23.203 10.484 1 95.5 194 GLY B N 1
ATOM 5824 C CA . GLY B 1 194 ? -6.465 -22.656 9.258 1 95.5 194 GLY B CA 1
ATOM 5825 C C . GLY B 1 194 ? -5.32 -21.688 9.508 1 95.5 194 GLY B C 1
ATOM 5826 O O . GLY B 1 194 ? -4.281 -21.766 8.852 1 95.5 194 GLY B O 1
ATOM 5827 N N . ARG B 1 195 ? -5.473 -20.844 10.539 1 96.69 195 ARG B N 1
ATOM 5828 C CA . ARG B 1 195 ? -4.445 -19.859 10.883 1 96.69 195 ARG B CA 1
ATOM 5829 C C . ARG B 1 195 ? -3.225 -20.531 11.492 1 96.69 195 ARG B C 1
ATOM 5831 O O . ARG B 1 195 ? -2.09 -20.125 11.242 1 96.69 195 ARG B O 1
ATOM 5838 N N . LEU B 1 196 ? -3.488 -21.547 12.289 1 97.31 196 LEU B N 1
ATOM 5839 C CA . LEU B 1 196 ? -2.381 -22.312 12.852 1 97.31 196 LEU B CA 1
ATOM 5840 C C . LEU B 1 196 ? -1.568 -22.984 11.75 1 97.31 196 LEU B C 1
ATOM 5842 O O . LEU B 1 196 ? -0.337 -22.938 11.766 1 97.31 196 LEU B O 1
ATOM 5846 N N . ARG B 1 197 ? -2.258 -23.641 10.797 1 96.56 197 ARG B N 1
ATOM 5847 C CA . ARG B 1 197 ? -1.6 -24.281 9.656 1 96.56 197 ARG B CA 1
ATOM 5848 C C . ARG B 1 197 ? -0.84 -23.25 8.82 1 96.56 197 ARG B C 1
ATOM 5850 O O . ARG B 1 197 ? 0.271 -23.516 8.359 1 96.56 197 ARG B O 1
ATOM 5857 N N . ASN B 1 198 ? -1.481 -22.141 8.664 1 96.06 198 ASN B N 1
ATOM 5858 C CA . ASN B 1 198 ? -0.854 -21.031 7.941 1 96.06 198 ASN B CA 1
ATOM 5859 C C . ASN B 1 198 ? 0.453 -20.594 8.602 1 96.06 198 ASN B C 1
ATOM 5861 O O . ASN B 1 198 ? 1.478 -20.469 7.93 1 96.06 198 ASN B O 1
ATOM 5865 N N . LEU B 1 199 ? 0.406 -20.359 9.883 1 97 199 LEU B N 1
ATOM 5866 C CA . LEU B 1 199 ? 1.604 -19.984 10.625 1 97 199 LEU B CA 1
ATOM 5867 C C . LEU B 1 199 ? 2.676 -21.062 10.508 1 97 199 LEU B C 1
ATOM 5869 O O . LEU B 1 199 ? 3.846 -20.766 10.266 1 97 199 LEU B O 1
ATOM 5873 N N . TYR B 1 200 ? 2.326 -22.312 10.695 1 96.75 200 TYR B N 1
ATOM 5874 C CA . TYR B 1 200 ? 3.256 -23.422 10.625 1 96.75 200 TYR B CA 1
ATOM 5875 C C . TYR B 1 200 ? 3.971 -23.453 9.273 1 96.75 200 TYR B C 1
ATOM 5877 O O . TYR B 1 200 ? 5.195 -23.562 9.219 1 96.75 200 TYR B O 1
ATOM 5885 N N . LEU B 1 201 ? 3.191 -23.359 8.195 1 95.94 201 LEU B N 1
ATOM 5886 C CA . LEU B 1 201 ? 3.781 -23.469 6.863 1 95.94 201 LEU B CA 1
ATOM 5887 C C . LEU B 1 201 ? 4.703 -22.281 6.578 1 95.94 201 LEU B C 1
ATOM 5889 O O . LEU B 1 201 ? 5.723 -22.438 5.906 1 95.94 201 LEU B O 1
ATOM 5893 N N . ASN B 1 202 ? 4.316 -21.109 7.09 1 96.12 202 ASN B N 1
ATOM 5894 C CA . ASN B 1 202 ? 5.191 -19.953 6.93 1 96.12 202 ASN B CA 1
ATOM 5895 C C . ASN B 1 202 ? 6.531 -20.172 7.629 1 96.12 202 ASN B C 1
ATOM 5897 O O . ASN B 1 202 ? 7.586 -19.859 7.066 1 96.12 202 ASN B O 1
ATOM 5901 N N . VAL B 1 203 ? 6.48 -20.656 8.797 1 96.25 203 VAL B N 1
ATOM 5902 C CA . VAL B 1 203 ? 7.695 -20.906 9.57 1 96.25 203 VAL B CA 1
ATOM 5903 C C . VAL B 1 203 ? 8.508 -22.016 8.914 1 96.25 203 VAL B C 1
ATOM 5905 O O . VAL B 1 203 ? 9.727 -21.891 8.758 1 96.25 203 VAL B O 1
ATOM 5908 N N . TYR B 1 204 ? 7.797 -23.062 8.531 1 96.12 204 TYR B N 1
ATOM 5909 C CA . TYR B 1 204 ? 8.438 -24.203 7.883 1 96.12 204 TYR B CA 1
ATOM 5910 C C . TYR B 1 204 ? 9.156 -23.766 6.613 1 96.12 204 TYR B C 1
ATOM 5912 O O . TYR B 1 204 ? 10.336 -24.094 6.426 1 96.12 204 TYR B O 1
ATOM 5920 N N . ASP B 1 205 ? 8.445 -23.109 5.773 1 95.25 205 ASP B N 1
ATOM 5921 C CA . ASP B 1 205 ? 9 -22.672 4.504 1 95.25 205 ASP B CA 1
ATOM 5922 C C . ASP B 1 205 ? 10.188 -21.719 4.719 1 95.25 205 ASP B C 1
ATOM 5924 O O . ASP B 1 205 ? 11.227 -21.875 4.078 1 95.25 205 ASP B O 1
ATOM 5928 N N . TYR B 1 206 ? 10.078 -20.797 5.629 1 95.69 206 TYR B N 1
ATOM 5929 C CA . TYR B 1 206 ? 11.141 -19.844 5.898 1 95.69 206 TYR B CA 1
ATOM 5930 C C . TYR B 1 206 ? 12.398 -20.547 6.395 1 95.69 206 TYR B C 1
ATOM 5932 O O . TYR B 1 206 ? 13.508 -20.234 5.949 1 95.69 206 TYR B O 1
ATOM 5940 N N . PHE B 1 207 ? 12.203 -21.422 7.266 1 96.5 207 PHE B N 1
ATOM 5941 C CA . PHE B 1 207 ? 13.328 -22.094 7.898 1 96.5 207 PHE B CA 1
ATOM 5942 C C . PHE B 1 207 ? 14.141 -22.859 6.871 1 96.5 207 PHE B C 1
ATOM 5944 O O . PHE B 1 207 ? 15.359 -22.688 6.773 1 96.5 207 PHE B O 1
ATOM 5951 N N . TRP B 1 208 ? 13.492 -23.672 6.094 1 96.62 208 TRP B N 1
ATOM 5952 C CA . TRP B 1 208 ? 14.203 -24.516 5.133 1 96.62 208 TRP B CA 1
ATOM 5953 C C . TRP B 1 208 ? 14.727 -23.688 3.967 1 96.62 208 TRP B C 1
ATOM 5955 O O . TRP B 1 208 ? 15.789 -24 3.412 1 96.62 208 TRP B O 1
ATOM 5965 N N . TRP B 1 209 ? 13.969 -22.688 3.609 1 96.62 209 TRP B N 1
ATOM 5966 C CA . TRP B 1 209 ? 14.422 -21.766 2.564 1 96.62 209 TRP B CA 1
ATOM 5967 C C . TRP B 1 209 ? 15.695 -21.047 2.99 1 96.62 209 TRP B C 1
ATOM 5969 O O . TRP B 1 209 ? 16.688 -21.031 2.256 1 96.62 209 TRP B O 1
ATOM 5979 N N . ARG B 1 210 ? 15.758 -20.5 4.219 1 96.5 210 ARG B N 1
ATOM 5980 C CA . ARG B 1 210 ? 16.844 -19.656 4.707 1 96.5 210 ARG B CA 1
ATOM 5981 C C . ARG B 1 210 ? 18.094 -20.5 4.992 1 96.5 210 ARG B C 1
ATOM 5983 O O . ARG B 1 210 ? 19.203 -20.078 4.676 1 96.5 210 ARG B O 1
ATOM 5990 N N . TYR B 1 211 ? 17.938 -21.672 5.551 1 97 211 TYR B N 1
ATOM 5991 C CA . TYR B 1 211 ? 19.094 -22.328 6.141 1 97 211 TYR B CA 1
ATOM 5992 C C . TYR B 1 211 ? 19.531 -23.531 5.305 1 97 211 TYR B C 1
ATOM 5994 O O . TYR B 1 211 ? 20.562 -24.141 5.562 1 97 211 TYR B O 1
ATOM 6002 N N . TRP B 1 212 ? 18.781 -23.859 4.367 1 97.69 212 TRP B N 1
ATOM 6003 C CA . TRP B 1 212 ? 19.188 -24.969 3.506 1 97.69 212 TRP B CA 1
ATOM 6004 C C . TRP B 1 212 ? 19.125 -24.562 2.037 1 97.69 212 TRP B C 1
ATOM 6006 O O . TRP B 1 212 ? 20.141 -24.641 1.329 1 97.69 212 TRP B O 1
ATOM 6016 N N . PHE B 1 213 ? 18.031 -24.156 1.514 1 97.88 213 PHE B N 1
ATOM 6017 C CA . PHE B 1 213 ? 17.812 -23.906 0.093 1 97.88 213 PHE B CA 1
ATOM 6018 C C . PHE B 1 213 ? 18.719 -22.812 -0.415 1 97.88 213 PHE B C 1
ATOM 6020 O O . PHE B 1 213 ? 19.328 -22.938 -1.477 1 97.88 213 PHE B O 1
ATOM 6027 N N . LEU B 1 214 ? 18.766 -21.672 0.318 1 98 214 LEU B N 1
ATOM 6028 C CA . LEU B 1 214 ? 19.625 -20.562 -0.101 1 98 214 LEU B CA 1
ATOM 6029 C C . LEU B 1 214 ? 21.094 -20.969 -0.118 1 98 214 LEU B C 1
ATOM 6031 O O . LEU B 1 214 ? 21.859 -20.516 -0.971 1 98 214 LEU B O 1
ATOM 6035 N N . GLU B 1 215 ? 21.484 -21.781 0.812 1 98.06 215 GLU B N 1
ATOM 6036 C CA . GLU B 1 215 ? 22.859 -22.281 0.817 1 98.06 215 GLU B CA 1
ATOM 6037 C C . GLU B 1 215 ? 23.156 -23.078 -0.446 1 98.06 215 GLU B C 1
ATOM 6039 O O . GLU B 1 215 ? 24.234 -22.922 -1.038 1 98.06 215 GLU B O 1
ATOM 6044 N N . LYS B 1 216 ? 22.25 -23.922 -0.779 1 98.56 216 LYS B N 1
ATOM 6045 C CA . LYS B 1 216 ? 22.438 -24.703 -1.991 1 98.56 216 LYS B CA 1
ATOM 6046 C C . LYS B 1 216 ? 22.469 -23.828 -3.23 1 98.56 216 LYS B C 1
ATOM 6048 O O . LYS B 1 216 ? 23.234 -24.078 -4.16 1 98.56 216 LYS B O 1
ATOM 6053 N N . GLN B 1 217 ? 21.641 -22.828 -3.291 1 98.62 217 GLN B N 1
ATOM 6054 C CA . GLN B 1 217 ? 21.656 -21.859 -4.387 1 98.62 217 GLN B CA 1
ATOM 6055 C C . GLN B 1 217 ? 22.984 -21.109 -4.441 1 98.62 217 GLN B C 1
ATOM 6057 O O . GLN B 1 217 ? 23.5 -20.828 -5.523 1 98.62 217 GLN B O 1
ATOM 6062 N N . GLU B 1 218 ? 23.5 -20.766 -3.326 1 98.44 218 GLU B N 1
ATOM 6063 C CA . GLU B 1 218 ? 24.781 -20.062 -3.262 1 98.44 218 GLU B CA 1
ATOM 6064 C C . GLU B 1 218 ? 25.922 -20.938 -3.762 1 98.44 218 GLU B C 1
ATOM 6066 O O . GLU B 1 218 ? 26.875 -20.438 -4.371 1 98.44 218 GLU B O 1
ATOM 6071 N N . GLU B 1 219 ? 25.828 -22.234 -3.475 1 98.31 219 GLU B N 1
ATOM 6072 C CA . GLU B 1 219 ? 26.797 -23.172 -4.039 1 98.31 219 GLU B CA 1
ATOM 6073 C C . GLU B 1 219 ? 26.797 -23.109 -5.566 1 98.31 219 GLU B C 1
ATOM 6075 O O . GLU B 1 219 ? 27.844 -23.156 -6.199 1 98.31 219 GLU B O 1
ATOM 6080 N N . LEU B 1 220 ? 25.594 -23.047 -6.117 1 98.56 220 LEU B N 1
ATOM 6081 C CA . LEU B 1 220 ? 25.469 -22.938 -7.566 1 98.56 220 LEU B CA 1
ATOM 6082 C C . LEU B 1 220 ? 26.078 -21.641 -8.07 1 98.56 220 LEU B C 1
ATOM 6084 O O . LEU B 1 220 ? 26.703 -21.609 -9.133 1 98.56 220 LEU B O 1
ATOM 6088 N N . VAL B 1 221 ? 25.875 -20.547 -7.336 1 98.62 221 VAL B N 1
ATOM 6089 C CA . VAL B 1 221 ? 26.469 -19.266 -7.688 1 98.62 221 VAL B CA 1
ATOM 6090 C C . VAL B 1 221 ? 27.984 -19.375 -7.742 1 98.62 221 VAL B C 1
ATOM 6092 O O . VAL B 1 221 ? 28.609 -18.969 -8.727 1 98.62 221 VAL B O 1
ATOM 6095 N N . ARG B 1 222 ? 28.578 -19.969 -6.758 1 97.69 222 ARG B N 1
ATOM 6096 C CA . ARG B 1 222 ? 30.031 -20.125 -6.684 1 97.69 222 ARG B CA 1
ATOM 6097 C C . ARG B 1 222 ? 30.547 -21 -7.824 1 97.69 222 ARG B C 1
ATOM 6099 O O . ARG B 1 222 ? 31.625 -20.75 -8.375 1 97.69 222 ARG B O 1
ATOM 6106 N N . LYS B 1 223 ? 29.797 -21.906 -8.141 1 97.88 223 LYS B N 1
ATOM 6107 C CA . LYS B 1 223 ? 30.234 -22.906 -9.117 1 97.88 223 LYS B CA 1
ATOM 6108 C C . LYS B 1 223 ? 30.109 -22.359 -10.539 1 97.88 223 LYS B C 1
ATOM 6110 O O . LYS B 1 223 ? 30.969 -22.641 -11.391 1 97.88 223 LYS B O 1
ATOM 6115 N N . TYR B 1 224 ? 29.062 -21.562 -10.812 1 97.94 224 TYR B N 1
ATOM 6116 C CA . TYR B 1 224 ? 28.734 -21.359 -12.219 1 97.94 224 TYR B CA 1
ATOM 6117 C C . TYR B 1 224 ? 28.797 -19.875 -12.586 1 97.94 224 TYR B C 1
ATOM 6119 O O . TYR B 1 224 ? 28.734 -19.531 -13.766 1 97.94 224 TYR B O 1
ATOM 6127 N N . ILE B 1 225 ? 28.844 -18.969 -11.656 1 97.56 225 ILE B N 1
ATOM 6128 C CA . ILE B 1 225 ? 28.938 -17.547 -11.969 1 97.56 225 ILE B CA 1
ATOM 6129 C C . ILE B 1 225 ? 30.344 -17.047 -11.656 1 97.56 225 ILE B C 1
ATOM 6131 O O . ILE B 1 225 ? 30.703 -16.844 -10.492 1 97.56 225 ILE B O 1
ATOM 6135 N N . PRO B 1 226 ? 31.078 -16.766 -12.688 1 92.94 226 PRO B N 1
ATOM 6136 C CA . PRO B 1 226 ? 32.469 -16.391 -12.5 1 92.94 226 PRO B CA 1
ATOM 6137 C C . PRO B 1 226 ? 32.656 -14.906 -12.203 1 92.94 226 PRO B C 1
ATOM 6139 O O . PRO B 1 226 ? 31.734 -14.117 -12.43 1 92.94 226 PRO B O 1
ATOM 6142 N N . ASN B 1 227 ? 33.75 -14.477 -11.617 1 92.75 227 ASN B N 1
ATOM 6143 C CA . ASN B 1 227 ? 34.25 -13.109 -11.5 1 92.75 227 ASN B CA 1
ATOM 6144 C C . ASN B 1 227 ? 33.312 -12.227 -10.711 1 92.75 227 ASN B C 1
ATOM 6146 O O . ASN B 1 227 ? 33 -11.109 -11.125 1 92.75 227 ASN B O 1
ATOM 6150 N N . LEU B 1 228 ? 32.812 -12.789 -9.711 1 95.62 228 LEU B N 1
ATOM 6151 C CA . LEU B 1 228 ? 31.984 -11.969 -8.812 1 95.62 228 LEU B CA 1
ATOM 6152 C C . LEU B 1 228 ? 32.875 -11.055 -7.965 1 95.62 228 LEU B C 1
ATOM 6154 O O . LEU B 1 228 ? 33.844 -11.508 -7.355 1 95.62 228 LEU B O 1
ATOM 6158 N N . PRO B 1 229 ? 32.5 -9.773 -7.941 1 95.5 229 PRO B N 1
ATOM 6159 C CA . PRO B 1 229 ? 33.219 -8.891 -7.016 1 95.5 229 PRO B CA 1
ATOM 6160 C C . PRO B 1 229 ? 33.125 -9.352 -5.562 1 95.5 229 PRO B C 1
ATOM 6162 O O . PRO B 1 229 ? 32.062 -9.812 -5.129 1 95.5 229 PRO B O 1
ATOM 6165 N N . GLN B 1 230 ? 34.25 -9.242 -4.875 1 95.88 230 GLN B N 1
ATOM 6166 C CA . GLN B 1 230 ? 34.281 -9.695 -3.49 1 95.88 230 GLN B CA 1
ATOM 6167 C C . GLN B 1 230 ? 34.188 -8.523 -2.521 1 95.88 230 GLN B C 1
ATOM 6169 O O . GLN B 1 230 ? 34.688 -7.434 -2.799 1 95.88 230 GLN B O 1
ATOM 6174 N N . PRO B 1 231 ? 33.562 -8.641 -1.341 1 96.5 231 PRO B N 1
ATOM 6175 C CA . PRO B 1 231 ? 32.844 -9.844 -0.893 1 96.5 231 PRO B CA 1
ATOM 6176 C C . PRO B 1 231 ? 31.484 -10 -1.552 1 96.5 231 PRO B C 1
ATOM 6178 O O . PRO B 1 231 ? 30.797 -9.008 -1.827 1 96.5 231 PRO B O 1
ATOM 6181 N N . VAL B 1 232 ? 31.094 -11.266 -1.788 1 96.69 232 VAL B N 1
ATOM 6182 C CA . VAL B 1 232 ? 29.797 -11.547 -2.395 1 96.69 232 VAL B CA 1
ATOM 6183 C C . VAL B 1 232 ? 28.703 -11.531 -1.322 1 96.69 232 VAL B C 1
ATOM 6185 O O . VAL B 1 232 ? 28.766 -12.289 -0.356 1 96.69 232 VAL B O 1
ATOM 6188 N N . PRO B 1 233 ? 27.719 -10.648 -1.458 1 97.62 233 PRO B N 1
ATOM 6189 C CA . PRO B 1 233 ? 26.609 -10.703 -0.507 1 97.62 233 PRO B CA 1
ATOM 6190 C C . PRO B 1 233 ? 25.844 -12.023 -0.57 1 97.62 233 PRO B C 1
ATOM 6192 O O . PRO B 1 233 ? 25.844 -12.695 -1.607 1 97.62 233 PRO B O 1
ATOM 6195 N N . SER B 1 234 ? 25.234 -12.391 0.543 1 97.94 234 SER B N 1
ATOM 6196 C CA . SER B 1 234 ? 24.359 -13.57 0.516 1 97.94 234 SER B CA 1
ATOM 6197 C C . SER B 1 234 ? 23.141 -13.328 -0.363 1 97.94 234 SER B C 1
ATOM 6199 O O . SER B 1 234 ? 22.766 -12.188 -0.608 1 97.94 234 SER B O 1
ATOM 6201 N N . LEU B 1 235 ? 22.609 -14.422 -0.852 1 98.44 235 LEU B N 1
ATOM 6202 C CA . LEU B 1 235 ? 21.375 -14.297 -1.613 1 98.44 235 LEU B CA 1
ATOM 6203 C C . LEU B 1 235 ? 20.266 -13.711 -0.75 1 98.44 235 LEU B C 1
ATOM 6205 O O . LEU B 1 235 ? 19.391 -12.992 -1.252 1 98.44 235 LEU B O 1
ATOM 6209 N N . TYR B 1 236 ? 20.328 -14.031 0.515 1 97.38 236 TYR B N 1
ATOM 6210 C CA . TYR B 1 236 ? 19.406 -13.445 1.497 1 97.38 236 TYR B CA 1
ATOM 6211 C C . TYR B 1 236 ? 19.5 -11.93 1.493 1 97.38 236 TYR B C 1
ATOM 6213 O O . TYR B 1 236 ? 18.484 -11.234 1.428 1 97.38 236 TYR B O 1
ATOM 6221 N N . ASP B 1 237 ? 20.719 -11.43 1.529 1 97.06 237 ASP B N 1
ATOM 6222 C CA . ASP B 1 237 ? 20.938 -9.984 1.564 1 97.06 237 ASP B CA 1
ATOM 6223 C C . ASP B 1 237 ? 20.562 -9.336 0.235 1 97.06 237 ASP B C 1
ATOM 6225 O O . ASP B 1 237 ? 20.062 -8.211 0.208 1 97.06 237 ASP B O 1
ATOM 6229 N N . LEU B 1 238 ? 20.812 -10.039 -0.835 1 98.25 238 LEU B N 1
ATOM 6230 C CA . LEU B 1 238 ? 20.453 -9.508 -2.148 1 98.25 238 LEU B CA 1
ATOM 6231 C C . LEU B 1 238 ? 18.953 -9.359 -2.283 1 98.25 238 LEU B C 1
ATOM 6233 O O . LEU B 1 238 ? 18.469 -8.336 -2.779 1 98.25 238 LEU B O 1
ATOM 6237 N N . GLU B 1 239 ? 18.219 -10.375 -1.876 1 97.88 239 GLU B N 1
ATOM 6238 C CA . GLU B 1 239 ? 16.766 -10.281 -1.93 1 97.88 239 GLU B CA 1
ATOM 6239 C C . GLU B 1 239 ? 16.25 -9.195 -0.996 1 97.88 239 GLU B C 1
ATOM 6241 O O . GLU B 1 239 ? 15.328 -8.453 -1.352 1 97.88 239 GLU B O 1
ATOM 6246 N N . LYS B 1 240 ? 16.812 -9.125 0.162 1 96.38 240 LYS B N 1
ATOM 6247 C CA . LYS B 1 240 ? 16.438 -8.125 1.158 1 96.38 240 LYS B CA 1
ATOM 6248 C C . LYS B 1 240 ? 16.609 -6.711 0.611 1 96.38 240 LYS B C 1
ATOM 6250 O O . LYS B 1 240 ? 15.828 -5.812 0.936 1 96.38 240 LYS B O 1
ATOM 6255 N N . ASN B 1 241 ? 17.562 -6.551 -0.237 1 96.44 241 ASN B N 1
ATOM 6256 C CA . ASN B 1 241 ? 17.906 -5.223 -0.738 1 96.44 241 ASN B CA 1
ATOM 6257 C C . ASN B 1 241 ? 17.328 -4.984 -2.131 1 96.44 241 ASN B C 1
ATOM 6259 O O . ASN B 1 241 ? 17.703 -4.031 -2.809 1 96.44 241 ASN B O 1
ATOM 6263 N N . ALA B 1 242 ? 16.469 -5.898 -2.592 1 98.19 242 ALA B N 1
ATOM 6264 C CA . ALA B 1 242 ? 15.844 -5.688 -3.895 1 98.19 242 ALA B CA 1
ATOM 6265 C C . ALA B 1 242 ? 15.078 -4.367 -3.928 1 98.19 242 ALA B C 1
ATOM 6267 O O . ALA B 1 242 ? 14.469 -3.973 -2.934 1 98.19 242 ALA B O 1
ATOM 6268 N N . SER B 1 243 ? 15.078 -3.705 -5.074 1 98.31 243 SER B N 1
ATOM 6269 C CA . SER B 1 243 ? 14.461 -2.391 -5.234 1 98.31 243 SER B CA 1
ATOM 6270 C C . SER B 1 243 ? 12.945 -2.488 -5.266 1 98.31 243 SER B C 1
ATOM 6272 O O . SER B 1 243 ? 12.25 -1.594 -4.777 1 98.31 243 SER B O 1
ATOM 6274 N N . LEU B 1 244 ? 12.5 -3.561 -5.871 1 97.75 244 LEU B N 1
ATOM 6275 C CA . LEU B 1 244 ? 11.078 -3.68 -6.148 1 97.75 244 LEU B CA 1
ATOM 6276 C C . LEU B 1 244 ? 10.664 -5.145 -6.27 1 97.75 244 LEU B C 1
ATOM 6278 O O . LEU B 1 244 ? 11.469 -5.988 -6.672 1 97.75 244 LEU B O 1
ATOM 6282 N N . LEU B 1 245 ? 9.469 -5.395 -5.816 1 98.38 245 LEU B N 1
ATOM 6283 C CA . LEU B 1 245 ? 8.828 -6.684 -6.047 1 98.38 245 LEU B CA 1
ATOM 6284 C C . LEU B 1 245 ? 7.484 -6.504 -6.742 1 98.38 245 LEU B C 1
ATOM 6286 O O . LEU B 1 245 ? 6.648 -5.715 -6.293 1 98.38 245 LEU B O 1
ATOM 6290 N N . PHE B 1 246 ? 7.34 -7.195 -7.832 1 98.56 246 PHE B N 1
ATOM 6291 C CA . PHE B 1 246 ? 6.035 -7.297 -8.469 1 98.56 246 PHE B CA 1
ATOM 6292 C C . PHE B 1 246 ? 5.332 -8.586 -8.062 1 98.56 246 PHE B C 1
ATOM 6294 O O . PHE B 1 246 ? 5.949 -9.656 -8.039 1 98.56 246 PHE B O 1
ATOM 6301 N N . LEU B 1 247 ? 4.074 -8.422 -7.746 1 97.75 247 LEU B N 1
ATOM 6302 C CA . LEU B 1 247 ? 3.268 -9.586 -7.379 1 97.75 247 LEU B CA 1
ATOM 6303 C C . LEU B 1 247 ? 2.223 -9.883 -8.445 1 97.75 247 LEU B C 1
ATOM 6305 O O . LEU B 1 247 ? 1.623 -8.961 -9.008 1 97.75 247 LEU B O 1
ATOM 6309 N N . ASN B 1 248 ? 2.049 -11.156 -8.688 1 97.44 248 ASN B N 1
ATOM 6310 C CA . ASN B 1 248 ? 1.021 -11.594 -9.625 1 97.44 248 ASN B CA 1
ATOM 6311 C C . ASN B 1 248 ? -0.354 -11.648 -8.969 1 97.44 248 ASN B C 1
ATOM 6313 O O . ASN B 1 248 ? -1.026 -12.68 -9.016 1 97.44 248 ASN B O 1
ATOM 6317 N N . SER B 1 249 ? -0.758 -10.586 -8.422 1 96.19 249 SER B N 1
ATOM 6318 C CA . SER B 1 249 ? -2.016 -10.477 -7.688 1 96.19 249 SER B CA 1
ATOM 6319 C C . SER B 1 249 ? -2.668 -9.117 -7.902 1 96.19 249 SER B C 1
ATOM 6321 O O . SER B 1 249 ? -2.088 -8.242 -8.547 1 96.19 249 SER B O 1
ATOM 6323 N N . HIS B 1 250 ? -3.855 -9.055 -7.523 1 97 250 HIS B N 1
ATOM 6324 C CA . HIS B 1 250 ? -4.605 -7.805 -7.445 1 97 250 HIS B CA 1
ATOM 6325 C C . HIS B 1 250 ? -5.652 -7.863 -6.336 1 97 250 HIS B C 1
ATOM 6327 O O . HIS B 1 250 ? -6.305 -8.891 -6.145 1 97 250 HIS B O 1
ATOM 6333 N N . PHE B 1 251 ? -5.867 -6.793 -5.719 1 96 251 PHE B N 1
ATOM 6334 C CA . PHE B 1 251 ? -6.699 -6.781 -4.52 1 96 251 PHE B CA 1
ATOM 6335 C C . PHE B 1 251 ? -8.148 -7.09 -4.863 1 96 251 PHE B C 1
ATOM 6337 O O . PHE B 1 251 ? -8.93 -7.492 -3.996 1 96 251 PHE B O 1
ATOM 6344 N N . SER B 1 252 ? -8.602 -6.875 -6.098 1 95.44 252 SER B N 1
ATOM 6345 C CA . SER B 1 252 ? -9.992 -7.109 -6.461 1 95.44 252 SER B CA 1
ATOM 6346 C C . SER B 1 252 ? -10.328 -8.594 -6.438 1 95.44 252 SER B C 1
ATOM 6348 O O . SER B 1 252 ? -11.492 -8.977 -6.305 1 95.44 252 SER B O 1
ATOM 6350 N N . PHE B 1 253 ? -9.344 -9.398 -6.652 1 95.38 253 PHE B N 1
ATOM 6351 C CA . PHE B 1 253 ? -9.57 -10.836 -6.652 1 95.38 253 PHE B CA 1
ATOM 6352 C C . PHE B 1 253 ? -8.898 -11.492 -5.449 1 95.38 253 PHE B C 1
ATOM 6354 O O . PHE B 1 253 ? -9.492 -12.359 -4.801 1 95.38 253 PHE B O 1
ATOM 6361 N N . GLN B 1 254 ? -7.711 -10.93 -5.266 1 91.81 254 GLN B N 1
ATOM 6362 C CA . GLN B 1 254 ? -7.027 -11.398 -4.066 1 91.81 254 GLN B CA 1
ATOM 6363 C C . GLN B 1 254 ? -7.379 -10.531 -2.859 1 91.81 254 GLN B C 1
ATOM 6365 O O . GLN B 1 254 ? -7.832 -9.398 -3.014 1 91.81 254 GLN B O 1
ATOM 6370 N N . SER B 1 255 ? -7.352 -11.086 -1.653 1 88.5 255 SER B N 1
ATOM 6371 C CA . SER B 1 255 ? -7.656 -10.328 -0.444 1 88.5 255 SER B CA 1
ATOM 6372 C C . SER B 1 255 ? -6.754 -9.102 -0.32 1 88.5 255 SER B C 1
ATOM 6374 O O . SER B 1 255 ? -5.562 -9.172 -0.632 1 88.5 255 SER B O 1
ATOM 6376 N N . PRO B 1 256 ? -7.391 -7.961 0.061 1 95.31 256 PRO B N 1
ATOM 6377 C CA . PRO B 1 256 ? -6.57 -6.77 0.303 1 95.31 256 PRO B CA 1
ATOM 6378 C C . PRO B 1 256 ? -5.461 -7.016 1.323 1 95.31 256 PRO B C 1
ATOM 6380 O O . PRO B 1 256 ? -5.699 -7.629 2.367 1 95.31 256 PRO B O 1
ATOM 6383 N N . VAL B 1 257 ? -4.312 -6.637 0.968 1 96.06 257 VAL B N 1
ATOM 6384 C CA . VAL B 1 257 ? -3.129 -6.73 1.814 1 96.06 257 VAL B CA 1
ATOM 6385 C C . VAL B 1 257 ? -2.416 -5.383 1.86 1 96.06 257 VAL B C 1
ATOM 6387 O O . VAL B 1 257 ? -2.414 -4.641 0.875 1 96.06 257 VAL B O 1
ATOM 6390 N N . ALA B 1 258 ? -1.892 -5.047 3.01 1 96.94 258 ALA B N 1
ATOM 6391 C CA . ALA B 1 258 ? -1.081 -3.834 3.1 1 96.94 258 ALA B CA 1
ATOM 6392 C C . ALA B 1 258 ? 0.316 -4.066 2.531 1 96.94 258 ALA B C 1
ATOM 6394 O O . ALA B 1 258 ? 1.034 -4.961 2.98 1 96.94 258 ALA B O 1
ATOM 6395 N N . PHE B 1 259 ? 0.684 -3.258 1.567 1 97.19 259 PHE B N 1
ATOM 6396 C CA . PHE B 1 259 ? 2.002 -3.4 0.96 1 97.19 259 PHE B CA 1
ATOM 6397 C C . PHE B 1 259 ? 2.803 -2.111 1.093 1 97.19 259 PHE B C 1
ATOM 6399 O O . PHE B 1 259 ? 2.236 -1.017 1.043 1 97.19 259 PHE B O 1
ATOM 6406 N N . LEU B 1 260 ? 4.07 -2.297 1.277 1 97.31 260 LEU B N 1
ATOM 6407 C CA . LEU B 1 260 ? 5.008 -1.188 1.129 1 97.31 260 LEU B CA 1
ATOM 6408 C C . LEU B 1 260 ? 4.977 -0.638 -0.293 1 97.31 260 LEU B C 1
ATOM 6410 O O . LEU B 1 260 ? 4.562 -1.333 -1.224 1 97.31 260 LEU B O 1
ATOM 6414 N N . PRO B 1 261 ? 5.469 0.582 -0.472 1 96.69 261 PRO B N 1
ATOM 6415 C CA . PRO B 1 261 ? 5.402 1.197 -1.8 1 96.69 261 PRO B CA 1
ATOM 6416 C C . PRO B 1 261 ? 6.18 0.411 -2.854 1 96.69 261 PRO B C 1
ATOM 6418 O O . PRO B 1 261 ? 5.891 0.52 -4.047 1 96.69 261 PRO B O 1
ATOM 6421 N N . ASN B 1 262 ? 7.176 -0.342 -2.463 1 97.38 262 ASN B N 1
ATOM 6422 C CA . ASN B 1 262 ? 8 -1.041 -3.443 1 97.38 262 ASN B CA 1
ATOM 6423 C C . ASN B 1 262 ? 7.504 -2.465 -3.678 1 97.38 262 ASN B C 1
ATOM 6425 O O . ASN B 1 262 ? 8.242 -3.305 -4.199 1 97.38 262 ASN B O 1
ATOM 6429 N N . ILE B 1 263 ? 6.363 -2.814 -3.211 1 97.81 263 ILE B N 1
ATOM 6430 C CA . ILE B 1 263 ? 5.664 -4.051 -3.547 1 97.81 263 ILE B CA 1
ATOM 6431 C C . ILE B 1 263 ? 4.402 -3.73 -4.34 1 97.81 263 ILE B C 1
ATOM 6433 O O . ILE B 1 263 ? 3.467 -3.121 -3.812 1 97.81 263 ILE B O 1
ATOM 6437 N N . ILE B 1 264 ? 4.398 -4.148 -5.586 1 97.88 264 ILE B N 1
ATOM 6438 C CA . ILE B 1 264 ? 3.381 -3.674 -6.52 1 97.88 264 ILE B CA 1
ATOM 6439 C C . ILE B 1 264 ? 2.656 -4.863 -7.145 1 97.88 264 ILE B C 1
ATOM 6441 O O . ILE B 1 264 ? 3.295 -5.812 -7.609 1 97.88 264 ILE B O 1
ATOM 6445 N N . GLU B 1 265 ? 1.339 -4.758 -7.156 1 97.62 265 GLU B N 1
ATOM 6446 C CA . GLU B 1 265 ? 0.531 -5.809 -7.766 1 97.62 265 GLU B CA 1
ATOM 6447 C C . GLU B 1 265 ? 0.371 -5.578 -9.266 1 97.62 265 GLU B C 1
ATOM 6449 O O . GLU B 1 265 ? -0.025 -4.492 -9.695 1 97.62 265 GLU B O 1
ATOM 6454 N N . ILE B 1 266 ? 0.629 -6.641 -10.031 1 98.19 266 ILE B N 1
ATOM 6455 C CA . ILE B 1 266 ? 0.496 -6.512 -11.477 1 98.19 266 ILE B CA 1
ATOM 6456 C C . ILE B 1 266 ? -0.251 -7.719 -12.031 1 98.19 266 ILE B C 1
ATOM 6458 O O . ILE B 1 266 ? 0.047 -8.188 -13.141 1 98.19 266 ILE B O 1
ATOM 6462 N N . GLY B 1 267 ? -1.152 -8.266 -11.188 1 97.56 267 GLY B N 1
ATOM 6463 C CA . GLY B 1 267 ? -1.955 -9.383 -11.656 1 97.56 267 GLY B CA 1
ATOM 6464 C C . GLY B 1 267 ? -2.682 -9.102 -12.953 1 97.56 267 GLY B C 1
ATOM 6465 O O . GLY B 1 267 ? -3.26 -8.023 -13.125 1 97.56 267 GLY B O 1
ATOM 6466 N N . GLY B 1 268 ? -2.645 -10.094 -13.93 1 96.75 268 GLY B N 1
ATOM 6467 C CA . GLY B 1 268 ? -3.303 -9.938 -15.219 1 96.75 268 GLY B CA 1
ATOM 6468 C C . GLY B 1 268 ? -2.418 -9.297 -16.266 1 96.75 268 GLY B C 1
ATOM 6469 O O . GLY B 1 268 ? -2.895 -8.914 -17.344 1 96.75 268 GLY B O 1
ATOM 6470 N N . ILE B 1 269 ? -1.135 -9.203 -15.969 1 97.31 269 ILE B N 1
ATOM 6471 C CA . ILE B 1 269 ? -0.209 -8.516 -16.859 1 97.31 269 ILE B CA 1
ATOM 6472 C C . ILE B 1 269 ? -0.172 -9.227 -18.219 1 97.31 269 ILE B C 1
ATOM 6474 O O . ILE B 1 269 ? 0.119 -8.617 -19.25 1 97.31 269 ILE B O 1
ATOM 6478 N N . HIS B 1 270 ? -0.532 -10.516 -18.281 1 93.94 270 HIS B N 1
ATOM 6479 C CA . HIS B 1 270 ? -0.525 -11.297 -19.5 1 93.94 270 HIS B CA 1
ATOM 6480 C C . HIS B 1 270 ? -1.827 -11.125 -20.281 1 93.94 270 HIS B C 1
ATOM 6482 O O . HIS B 1 270 ? -1.974 -11.656 -21.375 1 93.94 270 HIS B O 1
ATOM 6488 N N . LEU B 1 271 ? -2.734 -10.367 -19.688 1 93.69 271 LEU B N 1
ATOM 6489 C CA . LEU B 1 271 ? -4.074 -10.297 -20.25 1 93.69 271 LEU B CA 1
ATOM 6490 C C . LEU B 1 271 ? -4.27 -9.008 -21.047 1 93.69 271 LEU B C 1
ATOM 6492 O O . LEU B 1 271 ? -3.826 -7.941 -20.609 1 93.69 271 LEU B O 1
ATOM 6496 N N . LYS B 1 272 ? -4.676 -9.086 -22.188 1 84.56 272 LYS B N 1
ATOM 6497 C CA . LYS B 1 272 ? -5.117 -7.984 -23.031 1 84.56 272 LYS B CA 1
ATOM 6498 C C . LYS B 1 272 ? -6.414 -8.336 -23.766 1 84.56 272 LYS B C 1
ATOM 6500 O O . LYS B 1 272 ? -6.727 -9.508 -23.953 1 84.56 272 LYS B O 1
ATOM 6505 N N . GLU B 1 273 ? -7.125 -7.215 -23.984 1 76.19 273 GLU B N 1
ATOM 6506 C CA . GLU B 1 273 ? -8.305 -7.469 -24.812 1 76.19 273 GLU B CA 1
ATOM 6507 C C . GLU B 1 273 ? -7.918 -7.996 -26.188 1 76.19 273 GLU B C 1
ATOM 6509 O O . GLU B 1 273 ? -6.941 -7.539 -26.781 1 76.19 273 GLU B O 1
ATOM 6514 N N . SER B 1 274 ? -8.25 -9.211 -26.391 1 64.62 274 SER B N 1
ATOM 6515 C CA . SER B 1 274 ? -7.793 -9.93 -27.578 1 64.62 274 SER B CA 1
ATOM 6516 C C . SER B 1 274 ? -8.438 -9.367 -28.844 1 64.62 274 SER B C 1
ATOM 6518 O O . SER B 1 274 ? -9.641 -9.109 -28.875 1 64.62 274 SER B O 1
ATOM 6520 N N . ASP B 1 275 ? -7.559 -9.055 -29.672 1 63.78 275 ASP B N 1
ATOM 6521 C CA . ASP B 1 275 ? -8.031 -8.75 -31.016 1 63.78 275 ASP B CA 1
ATOM 6522 C C . ASP B 1 275 ? -8.023 -10 -31.891 1 63.78 275 ASP B C 1
ATOM 6524 O O . ASP B 1 275 ? -8.398 -9.945 -33.062 1 63.78 275 ASP B O 1
ATOM 6528 N N . SER B 1 276 ? -7.641 -11.078 -31.203 1 70.94 276 SER B N 1
ATOM 6529 C CA . SER B 1 276 ? -7.508 -12.266 -32.062 1 70.94 276 SER B CA 1
ATOM 6530 C C . SER B 1 276 ? -8.844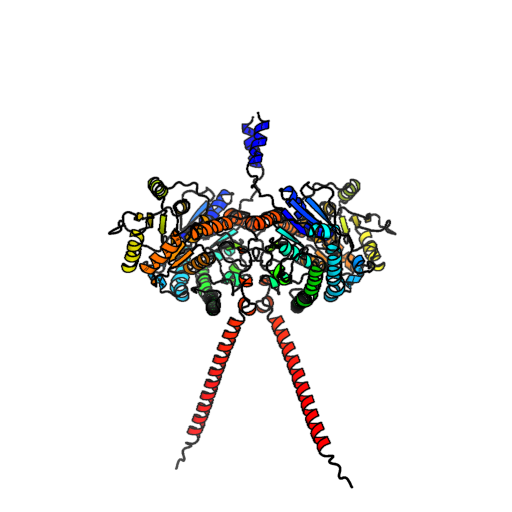 -12.977 -32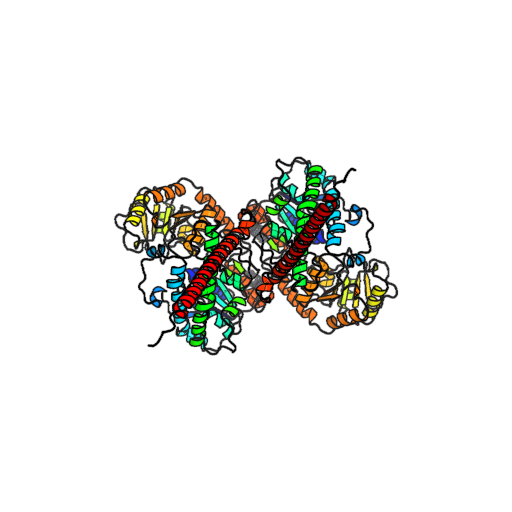.219 1 70.94 276 SER B C 1
ATOM 6532 O O . SER B 1 276 ? -9.711 -12.906 -31.344 1 70.94 276 SER B O 1
ATOM 6534 N N . GLN B 1 277 ? -8.906 -13.586 -33.406 1 83.25 277 GLN B N 1
ATOM 6535 C CA . GLN B 1 277 ? -10.141 -14.273 -33.781 1 83.25 277 GLN B CA 1
ATOM 6536 C C . GLN B 1 277 ? -10.031 -15.773 -33.531 1 83.25 277 GLN B C 1
ATOM 6538 O O . GLN B 1 277 ? -8.953 -16.359 -33.656 1 83.25 277 GLN B O 1
ATOM 6543 N N . LEU B 1 278 ? -11.078 -16.328 -33 1 91.44 278 LEU B N 1
ATOM 6544 C CA . LEU B 1 278 ? -11.195 -17.781 -32.906 1 91.44 278 LEU B CA 1
ATOM 6545 C C . LEU B 1 278 ? -11.148 -18.438 -34.281 1 91.44 278 LEU B C 1
ATOM 6547 O O . LEU B 1 278 ? -11.586 -17.844 -35.25 1 91.44 278 LEU B O 1
ATOM 6551 N N . PRO B 1 279 ? -10.547 -19.688 -34.25 1 92.38 279 PRO B N 1
ATOM 6552 C CA . PRO B 1 279 ? -10.75 -20.438 -35.5 1 92.38 279 PRO B CA 1
ATOM 6553 C C . PRO B 1 279 ? -12.219 -20.5 -35.906 1 92.38 279 PRO B C 1
ATOM 6555 O O . PRO B 1 279 ? -13.102 -20.594 -35.062 1 92.38 279 PRO B O 1
ATOM 6558 N N . ALA B 1 280 ? -12.43 -20.531 -37.188 1 94.19 280 ALA B N 1
ATOM 6559 C CA . ALA B 1 280 ? -13.773 -20.422 -37.75 1 94.19 280 ALA B CA 1
ATOM 6560 C C . ALA B 1 280 ? -14.688 -21.516 -37.219 1 94.19 280 ALA B C 1
ATOM 6562 O O . ALA B 1 280 ? -15.859 -21.266 -36.906 1 94.19 280 ALA B O 1
ATOM 6563 N N . ASP B 1 281 ? -14.203 -22.672 -37.125 1 94.94 281 ASP B N 1
ATOM 6564 C CA . ASP B 1 281 ? -15.008 -23.797 -36.656 1 94.94 281 ASP B CA 1
ATOM 6565 C C . ASP B 1 281 ? -15.406 -23.609 -35.188 1 94.94 281 ASP B C 1
ATOM 6567 O O . ASP B 1 281 ? -16.547 -23.875 -34.812 1 94.94 281 ASP B O 1
ATOM 6571 N N . LEU B 1 282 ? -14.508 -23.125 -34.375 1 95.88 282 LEU B N 1
ATOM 6572 C CA . LEU B 1 282 ? -14.789 -22.891 -32.969 1 95.88 282 LEU B CA 1
ATOM 6573 C C . LEU B 1 282 ? -15.742 -21.703 -32.781 1 95.88 282 LEU B C 1
ATOM 6575 O O . LEU B 1 282 ? -16.594 -21.719 -31.906 1 95.88 282 LEU B O 1
ATOM 6579 N N . GLN B 1 283 ? -15.523 -20.703 -33.625 1 95.69 283 GLN B N 1
ATOM 6580 C CA . GLN B 1 283 ? -16.422 -19.547 -33.562 1 95.69 283 GLN B CA 1
ATOM 6581 C C . GLN B 1 283 ? -17.859 -19.969 -33.844 1 95.69 283 GLN B C 1
ATOM 6583 O O . GLN B 1 283 ? -18.766 -19.578 -33.125 1 95.69 283 GLN B O 1
ATOM 6588 N N . LYS B 1 284 ? -17.984 -20.75 -34.906 1 96.69 284 LYS B N 1
ATOM 6589 C CA . LYS B 1 284 ? -19.312 -21.219 -35.281 1 96.69 284 LYS B CA 1
ATOM 6590 C C . LYS B 1 284 ? -19.922 -22.062 -34.156 1 96.69 284 LYS B C 1
ATOM 6592 O O . LYS B 1 284 ? -21.078 -21.875 -33.812 1 96.69 284 LYS B O 1
ATOM 6597 N N . LEU B 1 285 ? -19.109 -22.922 -33.625 1 97.12 285 LEU B N 1
ATOM 6598 C CA . LEU B 1 285 ? -19.562 -23.797 -32.562 1 97.12 285 LEU B CA 1
ATOM 6599 C C . LEU B 1 285 ? -20.047 -22.984 -31.359 1 97.12 285 LEU B C 1
ATOM 6601 O O . LEU B 1 285 ? -21.125 -23.266 -30.828 1 97.12 285 LEU B O 1
ATOM 6605 N N . LEU B 1 286 ? -19.328 -22.016 -30.969 1 97.44 286 LEU B N 1
ATOM 6606 C CA . LEU B 1 286 ? -19.641 -21.219 -29.797 1 97.44 286 LEU B CA 1
ATOM 6607 C C . LEU B 1 286 ? -20.844 -20.312 -30.062 1 97.44 286 LEU B C 1
ATOM 6609 O O . LEU B 1 286 ? -21.703 -20.125 -29.203 1 97.44 286 LEU B O 1
ATOM 6613 N N . ASP B 1 287 ? -20.891 -19.766 -31.281 1 97 287 ASP B N 1
ATOM 6614 C CA . ASP B 1 287 ? -22.016 -18.906 -31.656 1 97 287 ASP B CA 1
ATOM 6615 C C . ASP B 1 287 ? -23.328 -19.688 -31.625 1 97 287 ASP B C 1
ATOM 6617 O O . ASP B 1 287 ? -24.375 -19.141 -31.25 1 97 287 ASP B O 1
ATOM 6621 N N . GLU B 1 288 ? -23.281 -20.891 -31.984 1 97.12 288 GLU B N 1
ATOM 6622 C CA . GLU B 1 288 ? -24.484 -21.703 -32.125 1 97.12 288 GLU B CA 1
ATOM 6623 C C . GLU B 1 288 ? -24.875 -22.344 -30.797 1 97.12 288 GLU B C 1
ATOM 6625 O O . GLU B 1 288 ? -25.969 -22.875 -30.656 1 97.12 288 GLU B O 1
ATOM 6630 N N . ALA B 1 289 ? -23.984 -22.281 -29.828 1 97 289 ALA B N 1
ATOM 6631 C CA . ALA B 1 289 ? -24.266 -22.844 -28.5 1 97 289 ALA B CA 1
ATOM 6632 C C . ALA B 1 289 ? -25.109 -21.891 -27.656 1 97 289 ALA B C 1
ATOM 6634 O O . ALA B 1 289 ? -24.656 -21.406 -26.625 1 97 289 ALA B O 1
ATOM 6635 N N . THR B 1 290 ? -26.375 -21.75 -27.984 1 94.06 290 THR B N 1
ATOM 6636 C CA . THR B 1 290 ? -27.234 -20.719 -27.422 1 94.06 290 THR B CA 1
ATOM 6637 C C . THR B 1 290 ? -27.625 -21.078 -25.984 1 94.06 290 THR B C 1
ATOM 6639 O O . THR B 1 290 ? -27.969 -20.203 -25.203 1 94.06 290 THR B O 1
ATOM 6642 N N . GLU B 1 291 ? -27.531 -22.422 -25.672 1 95.06 291 GLU B N 1
ATOM 6643 C CA . GLU B 1 291 ? -27.828 -22.812 -24.297 1 95.06 291 GLU B CA 1
ATOM 6644 C C . GLU B 1 291 ? -26.609 -22.594 -23.391 1 95.06 291 GLU B C 1
ATOM 6646 O O . GLU B 1 291 ? -26.703 -22.75 -22.172 1 95.06 291 GLU B O 1
ATOM 6651 N N . GLY B 1 292 ? -25.531 -22.266 -24.031 1 96.5 292 GLY B N 1
ATOM 6652 C CA . GLY B 1 292 ? -24.312 -22 -23.266 1 96.5 292 GLY B CA 1
ATOM 6653 C C . GLY B 1 292 ? -23.25 -23.078 -23.453 1 96.5 292 GLY B C 1
ATOM 6654 O O . GLY B 1 292 ? -23.5 -24.094 -24.109 1 96.5 292 GLY B O 1
ATOM 6655 N N . VAL B 1 293 ? -22.078 -22.781 -22.938 1 98.19 293 VAL B N 1
ATOM 6656 C CA . VAL B 1 293 ? -20.938 -23.672 -23.094 1 98.19 293 VAL B CA 1
ATOM 6657 C C . VAL B 1 293 ? -20.281 -23.922 -21.734 1 98.19 293 VAL B C 1
ATOM 6659 O O . VAL B 1 293 ? -20.094 -22.984 -20.938 1 98.19 293 VAL B O 1
ATOM 6662 N N . VAL B 1 294 ? -20.016 -25.156 -21.453 1 98.44 294 VAL B N 1
ATOM 6663 C CA . VAL B 1 294 ? -19.141 -25.562 -20.359 1 98.44 294 VAL B CA 1
ATOM 6664 C C . VAL B 1 294 ? -17.734 -25.844 -20.922 1 98.44 294 VAL B C 1
ATOM 6666 O O . VAL B 1 294 ? -17.547 -26.75 -21.719 1 98.44 294 VAL B O 1
ATOM 6669 N N . TYR B 1 295 ? -16.797 -25.047 -20.5 1 98.5 295 TYR B N 1
ATOM 6670 C CA . TYR B 1 295 ? -15.43 -25.188 -20.984 1 98.5 295 TYR B CA 1
ATOM 6671 C C . TYR B 1 295 ? -14.578 -25.953 -19.984 1 98.5 295 TYR B C 1
ATOM 6673 O O . TYR B 1 295 ? -14.453 -25.547 -18.828 1 98.5 295 TYR B O 1
ATOM 6681 N N . VAL B 1 296 ? -13.984 -27.062 -20.406 1 98.06 296 VAL B N 1
ATOM 6682 C CA . VAL B 1 296 ? -13.211 -27.938 -19.531 1 98.06 296 VAL B CA 1
ATOM 6683 C C . VAL B 1 296 ? -11.75 -27.969 -19.984 1 98.06 296 VAL B C 1
ATOM 6685 O O . VAL B 1 296 ? -11.445 -28.422 -21.094 1 98.06 296 VAL B O 1
ATOM 6688 N N . ASN B 1 297 ? -10.867 -27.5 -19.156 1 97 297 ASN B N 1
ATOM 6689 C CA . ASN B 1 297 ? -9.438 -27.469 -19.453 1 97 297 ASN B CA 1
ATOM 6690 C C . ASN B 1 297 ? -8.609 -27.5 -18.172 1 97 297 ASN B C 1
ATOM 6692 O O . ASN B 1 297 ? -8.688 -26.594 -17.344 1 97 297 ASN B O 1
ATOM 6696 N N . PHE B 1 298 ? -7.785 -28.5 -18.016 1 93.62 298 PHE B N 1
ATOM 6697 C CA . PHE B 1 298 ? -7.004 -28.656 -16.797 1 93.62 298 PHE B CA 1
ATOM 6698 C C . PHE B 1 298 ? -5.57 -28.188 -17 1 93.62 298 PHE B C 1
ATOM 6700 O O . PHE B 1 298 ? -4.652 -28.641 -16.328 1 93.62 298 PHE B O 1
ATOM 6707 N N . GLY B 1 299 ? -5.359 -27.359 -18.047 1 86.25 299 GLY B N 1
ATOM 6708 C CA . GLY B 1 299 ? -4.062 -26.734 -18.25 1 86.25 299 GLY B CA 1
ATOM 6709 C C . GLY B 1 299 ? -3.115 -27.578 -19.078 1 86.25 299 GLY B C 1
ATOM 6710 O O . GLY B 1 299 ? -3.525 -28.594 -19.656 1 86.25 299 GLY B O 1
ATOM 6711 N N . SER B 1 300 ? -1.792 -27.172 -19.125 1 78.44 300 SER B N 1
ATOM 6712 C CA . SER B 1 300 ? -0.801 -27.828 -19.969 1 78.44 300 SER B CA 1
ATOM 6713 C C . SER B 1 300 ? -0.161 -29.016 -19.25 1 78.44 300 SER B C 1
ATOM 6715 O O . SER B 1 300 ? 0.328 -29.953 -19.891 1 78.44 300 SER B O 1
ATOM 6717 N N . ASN B 1 301 ? -0.254 -28.953 -17.953 1 82.31 301 ASN B N 1
ATOM 6718 C CA . ASN B 1 301 ? 0.466 -29.984 -17.203 1 82.31 301 ASN B CA 1
ATOM 6719 C C . ASN B 1 301 ? -0.45 -31.141 -16.812 1 82.31 301 ASN B C 1
ATOM 6721 O O . ASN B 1 301 ? -0.098 -32.312 -16.984 1 82.31 301 ASN B O 1
ATOM 6725 N N . VAL B 1 302 ? -1.604 -30.781 -16.359 1 88.5 302 VAL B N 1
ATOM 6726 C CA . VAL B 1 302 ? -2.588 -31.797 -16 1 88.5 302 VAL B CA 1
ATOM 6727 C C . VAL B 1 302 ? -3.35 -32.219 -17.25 1 88.5 302 VAL B C 1
ATOM 6729 O O . VAL B 1 302 ? -3.971 -31.406 -17.922 1 88.5 302 VAL B O 1
ATOM 6732 N N . ARG B 1 303 ? -3.365 -33.562 -17.453 1 92.38 303 ARG B N 1
ATOM 6733 C CA . ARG B 1 303 ? -3.975 -34.094 -18.672 1 92.38 303 ARG B CA 1
ATOM 6734 C C . ARG B 1 303 ? -5.293 -34.781 -18.359 1 92.38 303 ARG B C 1
ATOM 6736 O O . ARG B 1 303 ? -5.34 -35.688 -17.531 1 92.38 303 ARG B O 1
ATOM 6743 N N . SER B 1 304 ? -6.25 -34.375 -19.094 1 93.69 304 SER B N 1
ATOM 6744 C CA . SER B 1 304 ? -7.57 -34.969 -18.922 1 93.69 304 SER B CA 1
ATOM 6745 C C . SER B 1 304 ? -7.539 -36.469 -19.188 1 93.69 304 SER B C 1
ATOM 6747 O O . SER B 1 304 ? -8.266 -37.25 -18.547 1 93.69 304 SER B O 1
ATOM 6749 N N . THR B 1 305 ? -6.695 -36.875 -20.047 1 93.56 305 THR B N 1
ATOM 6750 C CA . THR B 1 305 ? -6.617 -38.281 -20.453 1 93.56 305 THR B CA 1
ATOM 6751 C C . THR B 1 305 ? -6.105 -39.156 -19.297 1 93.56 305 THR B C 1
ATOM 6753 O O . THR B 1 305 ? -6.215 -40.375 -19.344 1 93.56 305 THR B O 1
ATOM 6756 N N . GLU B 1 306 ? -5.543 -38.469 -18.359 1 94.19 306 GLU B N 1
ATOM 6757 C CA . GLU B 1 306 ? -4.953 -39.219 -17.25 1 94.19 306 GLU B CA 1
ATOM 6758 C C . GLU B 1 306 ? -5.941 -39.344 -16.094 1 94.19 306 GLU B C 1
ATOM 6760 O O . GLU B 1 306 ? -5.617 -39.969 -15.062 1 94.19 306 GLU B O 1
ATOM 6765 N N . LEU B 1 307 ? -7.121 -38.938 -16.266 1 94.12 307 LEU B N 1
ATOM 6766 C CA . LEU B 1 307 ? -8.172 -39.125 -15.281 1 94.12 307 LEU B CA 1
ATOM 6767 C C . LEU B 1 307 ? -8.453 -40.625 -15.078 1 94.12 307 LEU B C 1
ATOM 6769 O O . LEU B 1 307 ? -8.5 -41.375 -16.047 1 94.12 307 LEU B O 1
ATOM 6773 N N . PRO B 1 308 ? -8.672 -40.969 -13.852 1 94.38 308 PRO B N 1
ATOM 6774 C CA . PRO B 1 308 ? -9.156 -42.344 -13.656 1 94.38 308 PRO B CA 1
ATOM 6775 C C . PRO B 1 308 ? -10.477 -42.594 -14.375 1 94.38 308 PRO B C 1
ATOM 6777 O O . PRO B 1 308 ? -11.328 -41.688 -14.461 1 94.38 308 PRO B O 1
ATOM 6780 N N . ILE B 1 309 ? -10.68 -43.781 -14.688 1 94.19 309 ILE B N 1
ATOM 6781 C CA . ILE B 1 309 ? -11.805 -44.188 -15.523 1 94.19 309 ILE B CA 1
ATOM 6782 C C . ILE B 1 309 ? -13.117 -43.812 -14.836 1 94.19 309 ILE B C 1
ATOM 6784 O O . ILE B 1 309 ? -14.055 -43.344 -15.484 1 94.19 309 ILE B O 1
ATOM 6788 N N . GLU B 1 310 ? -13.164 -44.031 -13.562 1 95.5 310 GLU B N 1
ATOM 6789 C CA . GLU B 1 310 ? -14.383 -43.75 -12.812 1 95.5 310 GLU B CA 1
ATOM 6790 C C . GLU B 1 310 ? -14.734 -42.281 -12.867 1 95.5 310 GLU B C 1
ATOM 6792 O O . GLU B 1 310 ? -15.898 -41.906 -13.031 1 95.5 310 GLU B O 1
ATOM 6797 N N . LYS B 1 311 ? -13.766 -41.469 -12.75 1 96.06 311 LYS B N 1
ATOM 6798 C CA . LYS B 1 311 ? -13.992 -40.031 -12.758 1 96.06 311 LYS B CA 1
ATOM 6799 C C . LYS B 1 311 ? -14.281 -39.531 -14.164 1 96.06 311 LYS B C 1
ATOM 6801 O O . LYS B 1 311 ? -15.086 -38.594 -14.352 1 96.06 311 LYS B O 1
ATOM 6806 N N . LYS B 1 312 ? -13.539 -40.062 -15.125 1 95.31 312 LYS B N 1
ATOM 6807 C CA . LYS B 1 312 ? -13.812 -39.75 -16.531 1 95.31 312 LYS B CA 1
ATOM 6808 C C . LYS B 1 312 ? -15.258 -40.062 -16.891 1 95.31 312 LYS B C 1
ATOM 6810 O O . LYS B 1 312 ? -15.953 -39.25 -17.5 1 95.31 312 LYS B O 1
ATOM 6815 N N . ASN B 1 313 ? -15.672 -41.25 -16.484 1 95.62 313 ASN B N 1
ATOM 6816 C CA . ASN B 1 313 ? -17.031 -41.688 -16.766 1 95.62 313 ASN B CA 1
ATOM 6817 C C . ASN B 1 313 ? -18.062 -40.781 -16.078 1 95.62 313 ASN B C 1
ATOM 6819 O O . ASN B 1 313 ? -19.109 -40.469 -16.656 1 95.62 313 ASN B O 1
ATOM 6823 N N . ALA B 1 314 ? -17.75 -40.406 -14.891 1 96.81 314 ALA B N 1
ATOM 6824 C CA . ALA B 1 314 ? -18.641 -39.5 -14.18 1 96.81 314 ALA B CA 1
ATOM 6825 C C . ALA B 1 314 ? -18.828 -38.188 -14.945 1 96.81 314 ALA B C 1
ATOM 6827 O O . ALA B 1 314 ? -19.938 -37.688 -15.086 1 96.81 314 ALA B O 1
ATOM 6828 N N . LEU B 1 315 ? -17.766 -37.656 -15.438 1 96.94 315 LEU B N 1
ATOM 6829 C CA . LEU B 1 315 ? -17.812 -36.406 -16.219 1 96.94 315 LEU B CA 1
ATOM 6830 C C . LEU B 1 315 ? -18.641 -36.625 -17.484 1 96.94 315 LEU B C 1
ATOM 6832 O O . LEU B 1 315 ? -19.562 -35.844 -17.766 1 96.94 315 LEU B O 1
ATOM 6836 N N . ILE B 1 316 ? -18.359 -37.688 -18.172 1 96.94 316 ILE B N 1
ATOM 6837 C CA . ILE B 1 316 ? -19.016 -37.969 -19.438 1 96.94 316 ILE B CA 1
ATOM 6838 C C . ILE B 1 316 ? -20.516 -38.125 -19.219 1 96.94 316 ILE B C 1
ATOM 6840 O O . ILE B 1 316 ? -21.328 -37.562 -19.969 1 96.94 316 ILE B O 1
ATOM 6844 N N . ASN B 1 317 ? -20.875 -38.875 -18.203 1 97.12 317 ASN B N 1
ATOM 6845 C CA . ASN B 1 317 ? -22.281 -39.156 -17.906 1 97.12 317 ASN B CA 1
ATOM 6846 C C . ASN B 1 317 ? -23.047 -37.875 -17.578 1 97.12 317 ASN B C 1
ATOM 6848 O O . ASN B 1 317 ? -24.188 -37.688 -18 1 97.12 317 ASN B O 1
ATOM 6852 N N . VAL B 1 318 ? -22.422 -37.031 -16.859 1 97.88 318 VAL B N 1
ATOM 6853 C CA . VAL B 1 318 ? -23.078 -35.812 -16.469 1 97.88 318 VAL B CA 1
ATOM 6854 C C . VAL B 1 318 ? -23.141 -34.875 -17.672 1 97.88 318 VAL B C 1
ATOM 6856 O O . VAL B 1 318 ? -24.172 -34.219 -17.922 1 97.88 318 VAL B O 1
ATOM 6859 N N . PHE B 1 319 ? -22.094 -34.781 -18.484 1 97.81 319 PHE B N 1
ATOM 6860 C CA . PHE B 1 319 ? -22.062 -33.906 -19.656 1 97.81 319 PHE B CA 1
ATOM 6861 C C . PHE B 1 319 ? -23.141 -34.312 -20.656 1 97.81 319 PHE B C 1
ATOM 6863 O O . PHE B 1 319 ? -23.766 -33.438 -21.281 1 97.81 319 PHE B O 1
ATOM 6870 N N . LYS B 1 320 ? -23.312 -35.562 -20.703 1 96.75 320 LYS B N 1
ATOM 6871 C CA . LYS B 1 320 ? -24.297 -36.094 -21.656 1 96.75 320 LYS B CA 1
ATOM 6872 C C . LYS B 1 320 ? -25.688 -35.562 -21.359 1 96.75 320 LYS B C 1
ATOM 6874 O O . LYS B 1 320 ? -26.516 -35.438 -22.266 1 96.75 320 LYS B O 1
ATOM 6879 N N . ARG B 1 321 ? -25.953 -35.25 -20.219 1 96.19 321 ARG B N 1
ATOM 6880 C CA . ARG B 1 321 ? -27.297 -34.875 -19.781 1 96.19 321 ARG B CA 1
ATOM 6881 C C . ARG B 1 321 ? -27.484 -33.375 -19.859 1 96.19 321 ARG B C 1
ATOM 6883 O O . ARG B 1 321 ? -28.578 -32.844 -19.641 1 96.19 321 ARG B O 1
ATOM 6890 N N . LEU B 1 322 ? -26.484 -32.656 -20.25 1 96.62 322 LEU B N 1
ATOM 6891 C CA . LEU B 1 322 ? -26.562 -31.203 -20.328 1 96.62 322 LEU B CA 1
ATOM 6892 C C . LEU B 1 322 ? -27.125 -30.75 -21.672 1 96.62 322 LEU B C 1
ATOM 6894 O O . LEU B 1 322 ? -26.859 -31.375 -22.688 1 96.62 322 LEU B O 1
ATOM 6898 N N . ASN B 1 323 ? -27.906 -29.672 -21.594 1 95.44 323 ASN B N 1
ATOM 6899 C CA . ASN B 1 323 ? -28.328 -29.016 -22.844 1 95.44 323 ASN B CA 1
ATOM 6900 C C . ASN B 1 323 ? -27.203 -28.172 -23.422 1 95.44 323 ASN B C 1
ATOM 6902 O O . ASN B 1 323 ? -27.219 -27.875 -24.625 1 95.44 323 ASN B O 1
ATOM 6906 N N . GLN B 1 324 ? -26.266 -27.844 -22.625 1 97.38 324 GLN B N 1
ATOM 6907 C CA . GLN B 1 324 ? -25.125 -27.016 -23.016 1 97.38 324 GLN B CA 1
ATOM 6908 C C . GLN B 1 324 ? -24.125 -27.812 -23.844 1 97.38 324 GLN B C 1
ATOM 6910 O O . GLN B 1 324 ? -24.047 -29.031 -23.703 1 97.38 324 GLN B O 1
ATOM 6915 N N . THR B 1 325 ? -23.438 -27.109 -24.641 1 98.06 325 THR B N 1
ATOM 6916 C CA . THR B 1 325 ? -22.266 -27.672 -25.297 1 98.06 325 THR B CA 1
ATOM 6917 C C . THR B 1 325 ? -21.094 -27.75 -24.344 1 98.06 325 THR B C 1
ATOM 6919 O O . THR B 1 325 ? -20.859 -26.828 -23.562 1 98.06 325 THR B O 1
ATOM 6922 N N . VAL B 1 326 ? -20.406 -28.875 -24.375 1 98.19 326 VAL B N 1
ATOM 6923 C CA . VAL B 1 326 ? -19.219 -29.031 -23.547 1 98.19 326 VAL B CA 1
ATOM 6924 C C . VAL B 1 326 ? -17.969 -29.031 -24.438 1 98.19 326 VAL B C 1
ATOM 6926 O O . VAL B 1 326 ? -17.844 -29.859 -25.344 1 98.19 326 VAL B O 1
ATOM 6929 N N . LEU B 1 327 ? -17.125 -28.062 -24.234 1 97.88 327 LEU B N 1
ATOM 6930 C CA . LEU B 1 327 ? -15.805 -28.016 -24.859 1 97.88 327 LEU B CA 1
ATOM 6931 C C . LEU B 1 327 ? -14.742 -28.547 -23.906 1 97.88 327 LEU B C 1
ATOM 6933 O O . LEU B 1 327 ? -14.508 -27.969 -22.844 1 97.88 327 LEU B O 1
ATOM 6937 N N . TRP B 1 328 ? -14.102 -29.625 -24.297 1 97.5 328 TRP B N 1
ATOM 6938 C CA . TRP B 1 328 ? -13.195 -30.312 -23.391 1 97.5 328 TRP B CA 1
ATOM 6939 C C . TRP B 1 328 ? -11.836 -30.547 -24.031 1 97.5 328 TRP B C 1
ATOM 6941 O O . TRP B 1 328 ? -11.727 -31.266 -25.016 1 97.5 328 TRP B O 1
ATOM 6951 N N . LYS B 1 329 ? -10.766 -29.891 -23.5 1 96.5 329 LYS B N 1
ATOM 6952 C CA . LYS B 1 329 ? -9.414 -30.188 -23.969 1 96.5 329 LYS B CA 1
ATOM 6953 C C . LYS B 1 329 ? -9.031 -31.625 -23.641 1 96.5 329 LYS B C 1
ATOM 6955 O O . LYS B 1 329 ? -9.023 -32.031 -22.469 1 96.5 329 LYS B O 1
ATOM 6960 N N . TRP B 1 330 ? -8.734 -32.344 -24.609 1 94.62 330 TRP B N 1
ATOM 6961 C CA . TRP B 1 330 ? -8.453 -33.781 -24.531 1 94.62 330 TRP B CA 1
ATOM 6962 C C . TRP B 1 330 ? -7.176 -34.125 -25.281 1 94.62 330 TRP B C 1
ATOM 6964 O O . TRP B 1 330 ? -7.09 -33.938 -26.5 1 94.62 330 TRP B O 1
ATOM 6974 N N . GLU B 1 331 ? -6.176 -34.719 -24.594 1 92.5 331 GLU B N 1
ATOM 6975 C CA . GLU B 1 331 ? -4.832 -34.812 -25.141 1 92.5 331 GLU B CA 1
ATOM 6976 C C . GLU B 1 331 ? -4.711 -36.031 -26.062 1 92.5 331 GLU B C 1
ATOM 6978 O O . GLU B 1 331 ? -3.736 -36.156 -26.797 1 92.5 331 GLU B O 1
ATOM 6983 N N . ALA B 1 332 ? -5.703 -36.875 -26.109 1 90.81 332 ALA B N 1
ATOM 6984 C CA . ALA B 1 332 ? -5.695 -38.031 -27 1 90.81 332 ALA B CA 1
ATOM 6985 C C . ALA B 1 332 ? -6.496 -37.75 -28.266 1 90.81 332 ALA B C 1
ATOM 6987 O O . ALA B 1 332 ? -7.172 -36.719 -28.359 1 90.81 332 ALA B O 1
ATOM 6988 N N . GLU B 1 333 ? -6.406 -38.594 -29.203 1 86.69 333 GLU B N 1
ATOM 6989 C CA . GLU B 1 333 ? -7.027 -38.406 -30.5 1 86.69 333 GLU B CA 1
ATOM 6990 C C . GLU B 1 333 ? -8.547 -38.531 -30.422 1 86.69 333 GLU B C 1
ATOM 6992 O O . GLU B 1 333 ? -9.273 -37.844 -31.125 1 86.69 333 GLU B O 1
ATOM 6997 N N . SER B 1 334 ? -8.883 -39.5 -29.594 1 85.88 334 SER B N 1
ATOM 6998 C CA . SER B 1 334 ? -10.328 -39.688 -29.516 1 85.88 334 SER B CA 1
ATOM 6999 C C . SER B 1 334 ? -10.766 -40 -28.094 1 85.88 334 SER B C 1
ATOM 7001 O O . SER B 1 334 ? -9.969 -40.469 -27.281 1 85.88 334 SER B O 1
ATOM 7003 N N . LEU B 1 335 ? -11.945 -39.5 -27.859 1 89.44 335 LEU B N 1
ATOM 7004 C CA . LEU B 1 335 ? -12.664 -39.875 -26.641 1 89.44 335 LEU B CA 1
ATOM 7005 C C . LEU B 1 335 ? -13.727 -40.906 -26.922 1 89.44 335 LEU B C 1
ATOM 7007 O O . LEU B 1 335 ? -14.672 -40.656 -27.688 1 89.44 335 LEU B O 1
ATOM 7011 N N . ASP B 1 336 ? -13.547 -42.031 -26.328 1 83.88 336 ASP B N 1
ATOM 7012 C CA . ASP B 1 336 ? -14.492 -43.125 -26.562 1 83.88 336 ASP B CA 1
ATOM 7013 C C . ASP B 1 336 ? -15.883 -42.75 -26.047 1 83.88 336 ASP B C 1
ATOM 7015 O O . ASP B 1 336 ? -16.016 -42.188 -24.969 1 83.88 336 ASP B O 1
ATOM 7019 N N . GLU B 1 337 ? -16.938 -43.094 -26.828 1 83.62 337 GLU B N 1
ATOM 7020 C CA . GLU B 1 337 ? -18.328 -42.844 -26.469 1 83.62 337 GLU B CA 1
ATOM 7021 C C . GLU B 1 337 ? -18.594 -41.375 -26.156 1 83.62 337 GLU B C 1
ATOM 7023 O O . GLU B 1 337 ? -19.25 -41.062 -25.172 1 83.62 337 GLU B O 1
ATOM 7028 N N . LYS B 1 338 ? -17.969 -40.625 -26.875 1 89.81 338 LYS B N 1
ATOM 7029 C CA . LYS B 1 338 ? -18.156 -39.188 -26.703 1 89.81 338 LYS B CA 1
ATOM 7030 C C . LYS B 1 338 ? -19.594 -38.75 -27 1 89.81 338 LYS B C 1
ATOM 7032 O O . LYS B 1 338 ? -20.109 -39.031 -28.094 1 89.81 338 LYS B O 1
ATOM 7037 N N . PRO B 1 339 ? -20.266 -38.156 -26.031 1 94.94 339 PRO B N 1
ATOM 7038 C CA . PRO B 1 339 ? -21.625 -37.656 -26.312 1 94.94 339 PRO B CA 1
ATOM 7039 C C . PRO B 1 339 ? -21.656 -36.625 -27.438 1 94.94 339 PRO B C 1
ATOM 7041 O O . PRO B 1 339 ? -20.641 -36 -27.719 1 94.94 339 PRO B O 1
ATOM 7044 N N . ASP B 1 340 ? -22.828 -36.344 -28.031 1 94.69 340 ASP B N 1
ATOM 7045 C CA . ASP B 1 340 ? -22.984 -35.469 -29.188 1 94.69 340 ASP B CA 1
ATOM 7046 C C . ASP B 1 340 ? -22.703 -34 -28.797 1 94.69 340 ASP B C 1
ATOM 7048 O O . ASP B 1 340 ? -22.234 -33.219 -29.625 1 94.69 340 ASP B O 1
ATOM 7052 N N . ASN B 1 341 ? -23 -33.719 -27.594 1 97.12 341 ASN B N 1
ATOM 7053 C CA . ASN B 1 341 ? -22.859 -32.312 -27.188 1 97.12 341 ASN B CA 1
ATOM 7054 C C . ASN B 1 341 ? -21.453 -32.031 -26.641 1 97.12 341 ASN B C 1
ATOM 7056 O O . ASN B 1 341 ? -21.203 -30.938 -26.141 1 97.12 341 ASN B O 1
ATOM 7060 N N . VAL B 1 342 ? -20.578 -33 -26.688 1 97.38 342 VAL B N 1
ATOM 7061 C CA . VAL B 1 342 ? -19.219 -32.844 -26.203 1 97.38 342 VAL B CA 1
ATOM 7062 C C . VAL B 1 342 ? -18.25 -32.75 -27.375 1 97.38 342 VAL B C 1
ATOM 7064 O O . VAL B 1 342 ? -18.25 -33.594 -28.266 1 97.38 342 VAL B O 1
ATOM 7067 N N . VAL B 1 343 ? -17.484 -31.688 -27.375 1 96.25 343 VAL B N 1
ATOM 7068 C CA . VAL B 1 343 ? -16.469 -31.469 -28.391 1 96.25 343 VAL B CA 1
ATOM 7069 C C . VAL B 1 343 ? -15.086 -31.484 -27.75 1 96.25 343 VAL B C 1
ATOM 7071 O O . VAL B 1 343 ? -14.852 -30.797 -26.75 1 96.25 343 VAL B O 1
ATOM 7074 N N . VAL B 1 344 ? -14.117 -32.25 -28.312 1 95.88 344 VAL B N 1
ATOM 7075 C CA . VAL B 1 344 ? -12.789 -32.375 -27.734 1 95.88 344 VAL B CA 1
ATOM 7076 C C . VAL B 1 344 ? -11.742 -31.891 -28.734 1 95.88 344 VAL B C 1
ATOM 7078 O O . VAL B 1 344 ? -11.938 -32 -29.953 1 95.88 344 VAL B O 1
ATOM 7081 N N . ARG B 1 345 ? -10.695 -31.312 -28.203 1 93.62 345 ARG B N 1
ATOM 7082 C CA . ARG B 1 345 ? -9.516 -30.922 -28.969 1 93.62 345 ARG B CA 1
ATOM 7083 C C . ARG B 1 345 ? -8.25 -31.031 -28.125 1 93.62 345 ARG B C 1
ATOM 7085 O O . ARG B 1 345 ? -8.297 -30.906 -26.906 1 93.62 345 ARG B O 1
ATOM 7092 N N . LYS B 1 346 ? -7.16 -31.266 -28.859 1 93 346 LYS B N 1
ATOM 7093 C CA . LYS B 1 346 ? -5.875 -31.406 -28.172 1 93 346 LYS B CA 1
ATOM 7094 C C . LYS B 1 346 ? -5.391 -30.062 -27.625 1 93 346 LYS B C 1
ATOM 7096 O O . LYS B 1 346 ? -4.691 -30 -26.625 1 93 346 LYS B O 1
ATOM 7101 N N . TRP B 1 347 ? -5.703 -29.062 -28.375 1 90.69 347 TRP B N 1
ATOM 7102 C CA . TRP B 1 347 ? -5.344 -27.703 -27.984 1 90.69 347 TRP B CA 1
ATOM 7103 C C . TRP B 1 347 ? -6.508 -26.75 -28.203 1 90.69 347 TRP B C 1
ATOM 7105 O O . TRP B 1 347 ? -7.25 -26.875 -29.172 1 90.69 347 TRP B O 1
ATOM 7115 N N . MET B 1 348 ? -6.664 -25.812 -27.25 1 92.5 348 MET B N 1
ATOM 7116 C CA . MET B 1 348 ? -7.738 -24.828 -27.297 1 92.5 348 MET B CA 1
ATOM 7117 C C . MET B 1 348 ? -7.203 -23.422 -27.016 1 92.5 348 MET B C 1
ATOM 7119 O O . MET B 1 348 ? -6.422 -23.234 -26.078 1 92.5 348 MET B O 1
ATOM 7123 N N . PRO B 1 349 ? -7.582 -22.453 -27.875 1 92.31 349 PRO B N 1
ATOM 7124 C CA . PRO B 1 349 ? -7.242 -21.062 -27.547 1 92.31 349 PRO B CA 1
ATOM 7125 C C . PRO B 1 349 ? -8.062 -20.516 -26.375 1 92.31 349 PRO B C 1
ATOM 7127 O O . PRO B 1 349 ? -9.016 -19.766 -26.578 1 92.31 349 PRO B O 1
ATOM 7130 N N . GLN B 1 350 ? -7.641 -20.812 -25.188 1 92.88 350 GLN B N 1
ATOM 7131 C CA . GLN B 1 350 ? -8.414 -20.609 -23.969 1 92.88 350 GLN B CA 1
ATOM 7132 C C . GLN B 1 350 ? -8.812 -19.141 -23.797 1 92.88 350 GLN B C 1
ATOM 7134 O O . GLN B 1 350 ? -9.961 -18.844 -23.453 1 92.88 350 GLN B O 1
ATOM 7139 N N . LYS B 1 351 ? -7.863 -18.219 -24.031 1 89.25 351 LYS B N 1
ATOM 7140 C CA . LYS B 1 351 ? -8.141 -16.797 -23.844 1 89.25 351 LYS B CA 1
ATOM 7141 C C . LYS B 1 351 ? -9.312 -16.344 -24.719 1 89.25 351 LYS B C 1
ATOM 7143 O O . LYS B 1 351 ? -10.219 -15.656 -24.25 1 89.25 351 LYS B O 1
ATOM 7148 N N . GLU B 1 352 ? -9.266 -16.781 -25.938 1 92.38 352 GLU B N 1
ATOM 7149 C CA . GLU B 1 352 ? -10.32 -16.406 -26.891 1 92.38 352 GLU B CA 1
ATOM 7150 C C . GLU B 1 352 ? -11.633 -17.109 -26.562 1 92.38 352 GLU B C 1
ATOM 7152 O O . GLU B 1 352 ? -12.711 -16.531 -26.688 1 92.38 352 GLU B O 1
ATOM 7157 N N . ILE B 1 353 ? -11.523 -18.312 -26.125 1 95.81 353 ILE B N 1
ATOM 7158 C CA . ILE B 1 353 ? -12.719 -19.062 -25.781 1 95.81 353 ILE B CA 1
ATOM 7159 C C . ILE B 1 353 ? -13.414 -18.422 -24.578 1 95.81 353 ILE B C 1
ATOM 7161 O O . ILE B 1 353 ? -14.617 -18.188 -24.609 1 95.81 353 ILE B O 1
ATOM 7165 N N . LEU B 1 354 ? -12.648 -18.062 -23.594 1 95.81 354 LEU B N 1
ATOM 7166 C CA . LEU B 1 354 ? -13.211 -17.5 -22.375 1 95.81 354 LEU B CA 1
ATOM 7167 C C . LEU B 1 354 ? -13.805 -16.125 -22.641 1 95.81 354 LEU B C 1
ATOM 7169 O O . LEU B 1 354 ? -14.625 -15.641 -21.844 1 95.81 354 LEU B O 1
ATOM 7173 N N . SER B 1 355 ? -13.422 -15.492 -23.719 1 93.81 355 SER B N 1
ATOM 7174 C CA . SER B 1 355 ? -13.938 -14.164 -24.031 1 93.81 355 SER B CA 1
ATOM 7175 C C . SER B 1 355 ? -15.297 -14.242 -24.719 1 93.81 355 SER B C 1
ATOM 7177 O O . SER B 1 355 ? -15.992 -13.234 -24.844 1 93.81 355 SER B O 1
ATOM 7179 N N . HIS B 1 356 ? -15.695 -15.422 -25.172 1 95.25 356 HIS B N 1
ATOM 7180 C CA . HIS B 1 356 ? -16.969 -15.578 -25.875 1 95.25 356 HIS B CA 1
ATOM 7181 C C . HIS B 1 356 ? -18.141 -15.445 -24.922 1 95.25 356 HIS B C 1
ATOM 7183 O O . HIS B 1 356 ? -18.109 -15.984 -23.812 1 95.25 356 HIS B O 1
ATOM 7189 N N . PRO B 1 357 ? -19.203 -14.812 -25.281 1 94.38 357 PRO B N 1
ATOM 7190 C CA . PRO B 1 357 ? -20.297 -14.508 -24.375 1 94.38 357 PRO B CA 1
ATOM 7191 C C . PRO B 1 357 ? -21.094 -15.75 -23.984 1 94.38 357 PRO B C 1
ATOM 7193 O O . PRO B 1 357 ? -21.828 -15.734 -22.984 1 94.38 357 PRO B O 1
ATOM 7196 N N . ASN B 1 358 ? -20.953 -16.844 -24.719 1 96.75 358 ASN B N 1
ATOM 7197 C CA . ASN B 1 358 ? -21.781 -18.016 -24.438 1 96.75 358 ASN B CA 1
ATOM 7198 C C . ASN B 1 358 ? -21.109 -18.969 -23.453 1 96.75 358 ASN B C 1
ATOM 7200 O O . ASN B 1 358 ? -21.688 -19.984 -23.078 1 96.75 358 ASN B O 1
ATOM 7204 N N . ILE B 1 359 ? -19.906 -18.641 -23 1 97.5 359 ILE B N 1
ATOM 7205 C CA . ILE B 1 359 ? -19.266 -19.453 -21.984 1 97.5 359 ILE B CA 1
ATOM 7206 C C . ILE B 1 359 ? -19.953 -19.25 -20.641 1 97.5 359 ILE B C 1
ATOM 7208 O O . ILE B 1 359 ? -19.984 -18.141 -20.109 1 97.5 359 ILE B O 1
ATOM 7212 N N . LYS B 1 360 ? -20.438 -20.359 -20.062 1 97.69 360 LYS B N 1
ATOM 7213 C CA . LYS B 1 360 ? -21.219 -20.25 -18.828 1 97.69 360 LYS B CA 1
ATOM 7214 C C . LYS B 1 360 ? -20.359 -20.609 -17.609 1 97.69 360 LYS B C 1
ATOM 7216 O O . LYS B 1 360 ? -20.578 -20.078 -16.516 1 97.69 360 LYS B O 1
ATOM 7221 N N . VAL B 1 361 ? -19.469 -21.516 -17.812 1 98.06 361 VAL B N 1
ATOM 7222 C CA . VAL B 1 361 ? -18.656 -21.953 -16.688 1 98.06 361 VAL B CA 1
ATOM 7223 C C . VAL B 1 361 ? -17.344 -22.547 -17.203 1 98.06 361 VAL B C 1
ATOM 7225 O O . VAL B 1 361 ? -17.297 -23.109 -18.297 1 98.06 361 VAL B O 1
ATOM 7228 N N . PHE B 1 362 ? -16.281 -22.359 -16.484 1 98.62 362 PHE B N 1
ATOM 7229 C CA . PHE B 1 362 ? -14.945 -22.875 -16.75 1 98.62 362 PHE B CA 1
ATOM 7230 C C . PHE B 1 362 ? -14.562 -23.938 -15.727 1 98.62 362 PHE B C 1
ATOM 7232 O O . PHE B 1 362 ? -14.391 -23.641 -14.539 1 98.62 362 PHE B O 1
ATOM 7239 N N . LEU B 1 363 ? -14.516 -25.156 -16.125 1 98.25 363 LEU B N 1
ATOM 7240 C CA . LEU B 1 363 ? -14 -26.25 -15.297 1 98.25 363 LEU B CA 1
ATOM 7241 C C . LEU B 1 363 ? -12.492 -26.375 -15.438 1 98.25 363 LEU B C 1
ATOM 7243 O O . LEU B 1 363 ? -11.984 -26.703 -16.516 1 98.25 363 LEU B O 1
ATOM 7247 N N . SER B 1 364 ? -11.742 -26.094 -14.375 1 96.88 364 SER B N 1
ATOM 7248 C CA . SER B 1 364 ? -10.289 -26 -14.438 1 96.88 364 SER B CA 1
ATOM 7249 C C . SER B 1 364 ? -9.641 -26.578 -13.18 1 96.88 364 SER B C 1
ATOM 7251 O O . SER B 1 364 ? -10.344 -26.969 -12.242 1 96.88 364 SER B O 1
ATOM 7253 N N . HIS B 1 365 ? -8.344 -26.703 -13.195 1 95.75 365 HIS B N 1
ATOM 7254 C CA . HIS B 1 365 ? -7.648 -27.172 -12 1 95.75 365 HIS B CA 1
ATOM 7255 C C . HIS B 1 365 ? -7.336 -26.016 -11.062 1 95.75 365 HIS B C 1
ATOM 7257 O O . HIS B 1 365 ? -6.77 -26.219 -9.984 1 95.75 365 HIS B O 1
ATOM 7263 N N . GLY B 1 366 ? -7.578 -24.797 -11.484 1 95.06 366 GLY B N 1
ATOM 7264 C CA . GLY B 1 366 ? -7.453 -23.656 -10.594 1 95.06 366 GLY B CA 1
ATOM 7265 C C . GLY B 1 366 ? -6.062 -23.047 -10.594 1 95.06 366 GLY B C 1
ATOM 7266 O O . GLY B 1 366 ? -5.66 -22.406 -9.617 1 95.06 366 GLY B O 1
ATOM 7267 N N . GLY B 1 367 ? -5.297 -23.234 -11.664 1 95 367 GLY B N 1
ATOM 7268 C CA . GLY B 1 367 ? -4.035 -22.531 -11.805 1 95 367 GLY B CA 1
ATOM 7269 C C . GLY B 1 367 ? -4.195 -21.016 -11.867 1 95 367 GLY B C 1
ATOM 7270 O O . GLY B 1 367 ? -5.242 -20.516 -12.281 1 95 367 GLY B O 1
ATOM 7271 N N . LEU B 1 368 ? -3.209 -20.328 -11.516 1 94.94 368 LEU B N 1
ATOM 7272 C CA . LEU B 1 368 ? -3.32 -18.891 -11.375 1 94.94 368 LEU B CA 1
ATOM 7273 C C . LEU B 1 368 ? -3.584 -18.219 -12.719 1 94.94 368 LEU B C 1
ATOM 7275 O O . LEU B 1 368 ? -4.461 -17.359 -12.836 1 94.94 368 LEU B O 1
ATOM 7279 N N . ILE B 1 369 ? -2.877 -18.594 -13.789 1 94.19 369 ILE B N 1
ATOM 7280 C CA . ILE B 1 369 ? -3.016 -17.953 -15.102 1 94.19 369 ILE B CA 1
ATOM 7281 C C . ILE B 1 369 ? -4.434 -18.172 -15.625 1 94.19 369 ILE B C 1
ATOM 7283 O O . ILE B 1 369 ? -5.094 -17.219 -16.047 1 94.19 369 ILE B O 1
ATOM 7287 N N . GLY B 1 370 ? -4.875 -19.453 -15.578 1 94.94 370 GLY B N 1
ATOM 7288 C CA . GLY B 1 370 ? -6.227 -19.75 -16.016 1 94.94 370 GLY B CA 1
ATOM 7289 C C . GLY B 1 370 ? -7.289 -19.062 -15.18 1 94.94 370 GLY B C 1
ATOM 7290 O O . GLY B 1 370 ? -8.289 -18.578 -15.711 1 94.94 370 GLY B O 1
ATOM 7291 N N . THR B 1 371 ? -7.062 -19.047 -13.914 1 96.56 371 THR B N 1
ATOM 7292 C CA . THR B 1 371 ? -8 -18.391 -13.008 1 96.56 371 THR B CA 1
ATOM 7293 C C . THR B 1 371 ? -8.102 -16.891 -13.312 1 96.56 371 THR B C 1
ATOM 7295 O O . THR B 1 371 ? -9.195 -16.344 -13.367 1 96.56 371 THR B O 1
ATOM 7298 N N . LEU B 1 372 ? -6.965 -16.234 -13.531 1 97 372 LEU B N 1
ATOM 7299 C CA . LEU B 1 372 ? -6.973 -14.812 -13.852 1 97 372 LEU B CA 1
ATOM 7300 C C . LEU B 1 372 ? -7.637 -14.562 -15.195 1 97 372 LEU B C 1
ATOM 7302 O O . LEU B 1 372 ? -8.289 -13.531 -15.391 1 97 372 LEU B O 1
ATOM 7306 N N . GLU B 1 373 ? -7.477 -15.5 -16.125 1 96.25 373 GLU B N 1
ATOM 7307 C CA . GLU B 1 373 ? -8.172 -15.391 -17.406 1 96.25 373 GLU B CA 1
ATOM 7308 C C . GLU B 1 373 ? -9.688 -15.438 -17.219 1 96.25 373 GLU B C 1
ATOM 7310 O O . GLU B 1 373 ? -10.422 -14.656 -17.828 1 96.25 373 GLU B O 1
ATOM 7315 N N . ALA B 1 374 ? -10.086 -16.359 -16.391 1 97.56 374 ALA B N 1
ATOM 7316 C CA . ALA B 1 374 ? -11.516 -16.469 -16.078 1 97.56 374 ALA B CA 1
ATOM 7317 C C . ALA B 1 374 ? -12.023 -15.188 -15.414 1 97.56 374 ALA B C 1
ATOM 7319 O O . ALA B 1 374 ? -13.086 -14.672 -15.781 1 97.56 374 ALA B O 1
ATOM 7320 N N . VAL B 1 375 ? -11.273 -14.648 -14.484 1 97.88 375 VAL B N 1
ATOM 7321 C CA . VAL B 1 375 ? -11.633 -13.414 -13.797 1 97.88 375 VAL B CA 1
ATOM 7322 C C . VAL B 1 375 ? -11.719 -12.266 -14.797 1 97.88 375 VAL B C 1
ATOM 7324 O O . VAL B 1 375 ? -12.695 -11.516 -14.805 1 97.88 375 VAL B O 1
ATOM 7327 N N . PHE B 1 376 ? -10.75 -12.172 -15.609 1 97.38 376 PHE B N 1
ATOM 7328 C CA . PHE B 1 376 ? -10.664 -11.094 -16.578 1 97.38 376 PHE B CA 1
ATOM 7329 C C . PHE B 1 376 ? -11.867 -11.109 -17.516 1 97.38 376 PHE B C 1
ATOM 7331 O O . PHE B 1 376 ? -12.406 -10.055 -17.859 1 97.38 376 PHE B O 1
ATOM 7338 N N . HIS B 1 377 ? -12.312 -12.281 -17.875 1 96.62 377 HIS B N 1
ATOM 7339 C CA . HIS B 1 377 ? -13.375 -12.398 -18.859 1 96.62 377 HIS B CA 1
ATOM 7340 C C . HIS B 1 377 ? -14.727 -12.602 -18.203 1 96.62 377 HIS B C 1
ATOM 7342 O O . HIS B 1 377 ? -15.75 -12.711 -18.875 1 96.62 377 HIS B O 1
ATOM 7348 N N . GLY B 1 378 ? -14.797 -12.664 -16.875 1 97.56 378 GLY B N 1
ATOM 7349 C CA . GLY B 1 378 ? -16.047 -12.75 -16.141 1 97.56 378 GLY B CA 1
ATOM 7350 C C . GLY B 1 378 ? -16.719 -14.102 -16.266 1 97.56 378 GLY B C 1
ATOM 7351 O O . GLY B 1 378 ? -17.922 -14.188 -16.453 1 97.56 378 GLY B O 1
ATOM 7352 N N . VAL B 1 379 ? -15.93 -15.141 -16.172 1 98.31 379 VAL B N 1
ATOM 7353 C CA . VAL B 1 379 ? -16.453 -16.5 -16.281 1 98.31 379 VAL B CA 1
ATOM 7354 C C . VAL B 1 379 ? -16.312 -17.203 -14.93 1 98.31 379 VAL B C 1
ATOM 7356 O O . VAL B 1 379 ? -15.234 -17.219 -14.336 1 98.31 379 VAL B O 1
ATOM 7359 N N . PRO B 1 380 ? -17.375 -17.781 -14.391 1 98.38 380 PRO B N 1
ATOM 7360 C CA . PRO B 1 380 ? -17.266 -18.531 -13.133 1 98.38 380 PRO B CA 1
ATOM 7361 C C . PRO B 1 380 ? -16.453 -19.812 -13.281 1 98.38 380 PRO B C 1
ATOM 7363 O O . PRO B 1 380 ? -16.344 -20.359 -14.383 1 98.38 380 PRO B O 1
ATOM 7366 N N . ILE B 1 381 ? -15.984 -20.344 -12.133 1 98.44 381 ILE B N 1
ATOM 7367 C CA . ILE B 1 381 ? -15.039 -21.453 -12.188 1 98.44 381 ILE B CA 1
ATOM 7368 C C . ILE B 1 381 ? -15.523 -22.594 -11.289 1 98.44 381 ILE B C 1
ATOM 7370 O O . ILE B 1 381 ? -15.938 -22.359 -10.148 1 98.44 381 ILE B O 1
ATOM 7374 N N . ILE B 1 382 ? -15.555 -23.719 -11.797 1 98.38 382 ILE B N 1
ATOM 7375 C CA . ILE B 1 382 ? -15.555 -24.953 -11.008 1 98.38 382 ILE B CA 1
ATOM 7376 C C . ILE B 1 382 ? -14.156 -25.562 -11.008 1 98.38 382 ILE B C 1
ATOM 7378 O O . ILE B 1 382 ? -13.688 -26.062 -12.039 1 98.38 382 ILE B O 1
ATOM 7382 N N . GLY B 1 383 ? -13.562 -25.5 -9.867 1 97.31 383 GLY B N 1
ATOM 7383 C CA . GLY B 1 383 ? -12.156 -25.875 -9.812 1 97.31 383 GLY B CA 1
ATOM 7384 C C . GLY B 1 383 ? -11.938 -27.234 -9.18 1 97.31 383 GLY B C 1
ATOM 7385 O O . GLY B 1 383 ? -12.594 -27.594 -8.203 1 97.31 383 GLY B O 1
ATOM 7386 N N . ILE B 1 384 ? -11.055 -27.984 -9.758 1 96.56 384 ILE B N 1
ATOM 7387 C CA . ILE B 1 384 ? -10.555 -29.25 -9.227 1 96.56 384 ILE B CA 1
ATOM 7388 C C . ILE B 1 384 ? -9.062 -29.141 -8.945 1 96.56 384 ILE B C 1
ATOM 7390 O O . ILE B 1 384 ? -8.234 -29.516 -9.781 1 96.56 384 ILE B O 1
ATOM 7394 N N . PRO B 1 385 ? -8.734 -28.656 -7.746 1 95.19 385 PRO B N 1
ATOM 7395 C CA . PRO B 1 385 ? -7.312 -28.453 -7.461 1 95.19 385 PRO B CA 1
ATOM 7396 C C . PRO B 1 385 ? -6.551 -29.766 -7.316 1 95.19 385 PRO B C 1
ATOM 7398 O O . PRO B 1 385 ? -7.082 -30.734 -6.77 1 95.19 385 PRO B O 1
ATOM 7401 N N . VAL B 1 386 ? -5.348 -29.75 -7.809 1 93.44 386 VAL B N 1
ATOM 7402 C CA . VAL B 1 386 ? -4.527 -30.969 -7.801 1 93.44 386 VAL B CA 1
ATOM 7403 C C . VAL B 1 386 ? -3.271 -30.734 -6.961 1 93.44 386 VAL B C 1
ATOM 7405 O O . VAL B 1 386 ? -2.857 -31.609 -6.195 1 93.44 386 VAL B O 1
ATOM 7408 N N . TYR B 1 387 ? -2.619 -29.562 -7.09 1 89.44 387 TYR B N 1
ATOM 7409 C CA . TYR B 1 387 ? -1.398 -29.297 -6.336 1 89.44 387 TYR B CA 1
ATOM 7410 C C . TYR B 1 387 ? -1.117 -27.797 -6.266 1 89.44 387 TYR B C 1
ATOM 7412 O O . TYR B 1 387 ? -1.769 -27.016 -6.949 1 89.44 387 TYR B O 1
ATOM 7420 N N . GLY B 1 388 ? -0.231 -27.422 -5.367 1 88.62 388 GLY B N 1
ATOM 7421 C CA . GLY B 1 388 ? 0.351 -26.094 -5.34 1 88.62 388 GLY B CA 1
ATOM 7422 C C . GLY B 1 388 ? -0.62 -25.031 -4.863 1 88.62 388 GLY B C 1
ATOM 7423 O O . GLY B 1 388 ? -1.258 -25.188 -3.82 1 88.62 388 GLY B O 1
ATOM 7424 N N . ASP B 1 389 ? -0.668 -23.969 -5.703 1 91.31 389 ASP B N 1
ATOM 7425 C CA . ASP B 1 389 ? -1.442 -22.797 -5.289 1 91.31 389 ASP B CA 1
ATOM 7426 C C . ASP B 1 389 ? -2.889 -22.906 -5.766 1 91.31 389 ASP B C 1
ATOM 7428 O O . ASP B 1 389 ? -3.693 -22 -5.523 1 91.31 389 ASP B O 1
ATOM 7432 N N . GLN B 1 390 ? -3.248 -23.969 -6.371 1 93.94 390 GLN B N 1
ATOM 7433 C CA . GLN B 1 390 ? -4.543 -24.109 -7.02 1 93.94 390 GLN B CA 1
ATOM 7434 C C . GLN B 1 390 ? -5.68 -24.031 -6.008 1 93.94 390 GLN B C 1
ATOM 7436 O O . GLN B 1 390 ? -6.656 -23.297 -6.219 1 93.94 390 GLN B O 1
ATOM 7441 N N . TYR B 1 391 ? -5.457 -24.734 -4.938 1 92.56 391 TYR B N 1
ATOM 7442 C CA . TYR B 1 391 ? -6.492 -24.734 -3.908 1 92.56 391 TYR B CA 1
ATOM 7443 C C . TYR B 1 391 ? -6.738 -23.312 -3.387 1 92.56 391 TYR B C 1
ATOM 7445 O O . TYR B 1 391 ? -7.891 -22.891 -3.246 1 92.56 391 TYR B O 1
ATOM 7453 N N . LYS B 1 392 ? -5.762 -22.625 -3.115 1 92.44 392 LYS B N 1
ATOM 7454 C CA . LYS B 1 392 ? -5.871 -21.266 -2.607 1 92.44 392 LYS B CA 1
ATOM 7455 C C . LYS B 1 392 ? -6.574 -20.344 -3.613 1 92.44 392 LYS B C 1
ATOM 7457 O O . LYS B 1 392 ? -7.414 -19.531 -3.238 1 92.44 392 LYS B O 1
ATOM 7462 N N . ASN B 1 393 ? -6.219 -20.453 -4.852 1 94.5 393 ASN B N 1
ATOM 7463 C CA . ASN B 1 393 ? -6.855 -19.656 -5.891 1 94.5 393 ASN B CA 1
ATOM 7464 C C . ASN B 1 393 ? -8.359 -19.891 -5.938 1 94.5 393 ASN B C 1
ATOM 7466 O O . ASN B 1 393 ? -9.141 -18.953 -6.098 1 94.5 393 ASN B O 1
ATOM 7470 N N . LEU B 1 394 ? -8.719 -21.125 -5.754 1 95.38 394 LEU B N 1
ATOM 7471 C CA . LEU B 1 394 ? -10.125 -21.484 -5.852 1 95.38 394 LEU B CA 1
ATOM 7472 C C . LEU B 1 394 ? -10.891 -21.016 -4.621 1 95.38 394 LEU B C 1
ATOM 7474 O O . LEU B 1 394 ? -12.07 -20.641 -4.715 1 95.38 394 LEU B O 1
ATOM 7478 N N . ILE B 1 395 ? -10.234 -21.016 -3.527 1 93.56 395 ILE B N 1
ATOM 7479 C CA . ILE B 1 395 ? -10.852 -20.469 -2.32 1 93.56 395 ILE B CA 1
ATOM 7480 C C . ILE B 1 395 ? -11.195 -19 -2.531 1 93.56 395 ILE B C 1
ATOM 7482 O O . ILE B 1 395 ? -12.258 -18.531 -2.098 1 93.56 395 ILE B O 1
ATOM 7486 N N . LYS B 1 396 ? -10.359 -18.281 -3.15 1 94.12 396 LYS B N 1
ATOM 7487 C CA . LYS B 1 396 ? -10.625 -16.875 -3.43 1 94.12 396 LYS B CA 1
ATOM 7488 C C . LYS B 1 396 ? -11.812 -16.719 -4.371 1 94.12 396 LYS B C 1
ATOM 7490 O O . LYS B 1 396 ? -12.617 -15.789 -4.215 1 94.12 396 LYS B O 1
ATOM 7495 N N . ALA B 1 397 ? -11.906 -17.609 -5.332 1 96.12 397 ALA B N 1
ATOM 7496 C CA . ALA B 1 397 ? -13.07 -17.594 -6.215 1 96.12 397 ALA B CA 1
ATOM 7497 C C . ALA B 1 397 ? -14.359 -17.844 -5.438 1 96.12 397 ALA B C 1
ATOM 7499 O O . ALA B 1 397 ? -15.383 -17.219 -5.691 1 96.12 397 ALA B O 1
ATOM 7500 N N . GLU B 1 398 ? -14.273 -18.734 -4.527 1 95.31 398 GLU B N 1
ATOM 7501 C CA . GLU B 1 398 ? -15.422 -19.031 -3.684 1 95.31 398 GLU B CA 1
ATOM 7502 C C . GLU B 1 398 ? -15.812 -17.828 -2.828 1 95.31 398 GLU B C 1
ATOM 7504 O O . GLU B 1 398 ? -17 -17.484 -2.727 1 95.31 398 GLU B O 1
ATOM 7509 N N . GLU B 1 399 ? -14.828 -17.234 -2.295 1 92.38 399 GLU B N 1
ATOM 7510 C CA . GLU B 1 399 ? -15.07 -16.062 -1.455 1 92.38 399 GLU B CA 1
ATOM 7511 C C . GLU B 1 399 ? -15.719 -14.93 -2.252 1 92.38 399 GLU B C 1
ATOM 7513 O O . GLU B 1 399 ? -16.547 -14.188 -1.725 1 92.38 399 GLU B O 1
ATOM 7518 N N . ALA B 1 400 ? -15.328 -14.844 -3.479 1 94.56 400 ALA B N 1
ATOM 7519 C CA . ALA B 1 400 ? -15.875 -13.805 -4.348 1 94.56 400 ALA B CA 1
ATOM 7520 C C . ALA B 1 400 ? -17.25 -14.203 -4.883 1 94.56 400 ALA B C 1
ATOM 7522 O O . ALA B 1 400 ? -17.938 -13.398 -5.516 1 94.56 400 ALA B O 1
ATOM 7523 N N . GLY B 1 401 ? -17.656 -15.438 -4.695 1 95.56 401 GLY B N 1
ATOM 7524 C CA . GLY B 1 401 ? -18.938 -15.938 -5.176 1 95.56 401 GLY B CA 1
ATOM 7525 C C . GLY B 1 401 ? -18.922 -16.297 -6.652 1 95.56 401 GLY B C 1
ATOM 7526 O O . GLY B 1 401 ? -19.984 -16.344 -7.293 1 95.56 401 GLY B O 1
ATOM 7527 N N . THR B 1 402 ? -17.734 -16.484 -7.16 1 97.62 402 THR B N 1
ATOM 7528 C CA . THR B 1 402 ? -17.625 -16.703 -8.602 1 97.62 402 THR B CA 1
ATOM 7529 C C . THR B 1 402 ? -17.172 -18.125 -8.898 1 97.62 402 THR B C 1
ATOM 7531 O O . THR B 1 402 ? -16.922 -18.469 -10.062 1 97.62 402 THR B O 1
ATOM 7534 N N . GLY B 1 403 ? -17.016 -18.922 -7.906 1 97.12 403 GLY B N 1
ATOM 7535 C CA . GLY B 1 403 ? -16.547 -20.281 -8.156 1 97.12 403 GLY B CA 1
ATOM 7536 C C . GLY B 1 403 ? -16.812 -21.234 -6.996 1 97.12 403 GLY B C 1
ATOM 7537 O O . GLY B 1 403 ? -17.359 -20.812 -5.965 1 97.12 403 GLY B O 1
ATOM 7538 N N . THR B 1 404 ? -16.531 -22.469 -7.262 1 96.5 404 THR B N 1
ATOM 7539 C CA . THR B 1 404 ? -16.594 -23.516 -6.242 1 96.5 404 THR B CA 1
ATOM 7540 C C . THR B 1 404 ? -15.5 -24.547 -6.457 1 96.5 404 THR B C 1
ATOM 7542 O O . THR B 1 404 ? -14.898 -24.609 -7.531 1 96.5 404 THR B O 1
ATOM 7545 N N . THR B 1 405 ? -15.227 -25.234 -5.383 1 96.25 405 THR B N 1
ATOM 7546 C CA . THR B 1 405 ? -14.195 -26.266 -5.434 1 96.25 405 THR B CA 1
ATOM 7547 C C . THR B 1 405 ? -14.82 -27.656 -5.395 1 96.25 405 THR B C 1
ATOM 7549 O O . THR B 1 405 ? -15.648 -27.953 -4.523 1 96.25 405 THR B O 1
ATOM 7552 N N . LEU B 1 406 ? -14.508 -28.438 -6.352 1 96.81 406 LEU B N 1
ATOM 7553 C CA . LEU B 1 406 ? -14.773 -29.875 -6.34 1 96.81 406 LEU B CA 1
ATOM 7554 C C . LEU B 1 406 ? -13.492 -30.656 -6.102 1 96.81 406 LEU B C 1
ATOM 7556 O O . LEU B 1 406 ? -12.672 -30.812 -7.008 1 96.81 406 LEU B O 1
ATOM 7560 N N . LEU B 1 407 ? -13.383 -31.188 -4.934 1 95.56 407 LEU B N 1
ATOM 7561 C CA . LEU B 1 407 ? -12.156 -31.922 -4.598 1 95.56 407 LEU B CA 1
ATOM 7562 C C . LEU B 1 407 ? -12.031 -33.188 -5.43 1 95.56 407 LEU B C 1
ATOM 7564 O O . LEU B 1 407 ? -13.039 -33.844 -5.715 1 95.56 407 LEU B O 1
ATOM 7568 N N . TYR B 1 408 ? -10.859 -33.531 -5.711 1 95.56 408 TYR B N 1
ATOM 7569 C CA . TYR B 1 408 ? -10.539 -34.656 -6.57 1 95.56 408 TYR B CA 1
ATOM 7570 C C . TYR B 1 408 ? -11.219 -35.938 -6.074 1 95.56 408 TYR B C 1
ATOM 7572 O O . TYR B 1 408 ? -11.812 -36.656 -6.859 1 95.56 408 TYR B O 1
ATOM 7580 N N . HIS B 1 409 ? -11.242 -36.156 -4.852 1 95.62 409 HIS B N 1
ATOM 7581 C CA . HIS B 1 409 ? -11.773 -37.406 -4.277 1 95.62 409 HIS B CA 1
ATOM 7582 C C . HIS B 1 409 ? -13.297 -37.344 -4.211 1 95.62 409 HIS B C 1
ATOM 7584 O O . HIS B 1 409 ? -13.938 -38.375 -3.994 1 95.62 409 HIS B O 1
ATOM 7590 N N . ASP B 1 410 ? -13.844 -36.219 -4.457 1 96.5 410 ASP B N 1
ATOM 7591 C CA . ASP B 1 410 ? -15.289 -36.062 -4.387 1 96.5 410 ASP B CA 1
ATOM 7592 C C . ASP B 1 410 ? -15.914 -36.094 -5.781 1 96.5 410 ASP B C 1
ATOM 7594 O O . ASP B 1 410 ? -17.125 -35.969 -5.926 1 96.5 410 ASP B O 1
ATOM 7598 N N . ILE B 1 411 ? -15.156 -36.375 -6.801 1 97.19 411 ILE B N 1
ATOM 7599 C CA . ILE B 1 411 ? -15.672 -36.406 -8.164 1 97.19 411 ILE B CA 1
ATOM 7600 C C . ILE B 1 411 ? -16.516 -37.656 -8.367 1 97.19 411 ILE B C 1
ATOM 7602 O O . ILE B 1 411 ? -16 -38.781 -8.305 1 97.19 411 ILE B O 1
ATOM 7606 N N . ASN B 1 412 ? -17.688 -37.469 -8.508 1 97.69 412 ASN B N 1
ATOM 7607 C CA . ASN B 1 412 ? -18.688 -38.469 -8.906 1 97.69 412 ASN B CA 1
ATOM 7608 C C . ASN B 1 412 ? -19.875 -37.812 -9.602 1 97.69 412 ASN B C 1
ATOM 7610 O O . ASN B 1 412 ? -19.984 -36.594 -9.672 1 97.69 412 ASN B O 1
ATOM 7614 N N . GLU B 1 413 ? -20.703 -38.656 -10.141 1 97.75 413 GLU B N 1
ATOM 7615 C CA . GLU B 1 413 ? -21.812 -38.156 -10.953 1 97.75 413 GLU B CA 1
ATOM 7616 C C . GLU B 1 413 ? -22.719 -37.219 -10.141 1 97.75 413 GLU B C 1
ATOM 7618 O O . GLU B 1 413 ? -23.125 -36.156 -10.609 1 97.75 413 GLU B O 1
ATOM 7623 N N . GLU B 1 414 ? -22.969 -37.594 -8.945 1 97.94 414 GLU B N 1
ATOM 7624 C CA . GLU B 1 414 ? -23.891 -36.844 -8.102 1 97.94 414 GLU B CA 1
ATOM 7625 C C . GLU B 1 414 ? -23.359 -35.438 -7.773 1 97.94 414 GLU B C 1
ATOM 7627 O O . GLU B 1 414 ? -24.062 -34.438 -7.961 1 97.94 414 GLU B O 1
ATOM 7632 N N . ASN B 1 415 ? -22.172 -35.406 -7.285 1 98.06 415 ASN B N 1
ATOM 7633 C CA . ASN B 1 415 ? -21.578 -34.125 -6.906 1 98.06 415 ASN B CA 1
ATOM 7634 C C . ASN B 1 415 ? -21.391 -33.188 -8.117 1 98.06 415 ASN B C 1
ATOM 7636 O O . ASN B 1 415 ? -21.688 -32 -8.039 1 98.06 415 ASN B O 1
ATOM 7640 N N . LEU B 1 416 ? -20.922 -33.781 -9.164 1 97.94 416 LEU B N 1
ATOM 7641 C CA . LEU B 1 416 ? -20.688 -32.969 -10.375 1 97.94 416 LEU B CA 1
ATOM 7642 C C . LEU B 1 416 ? -22 -32.438 -10.922 1 97.94 416 LEU B C 1
ATOM 7644 O O . LEU B 1 416 ? -22.078 -31.266 -11.32 1 97.94 416 LEU B O 1
ATOM 7648 N N . GLU B 1 417 ? -22.984 -33.312 -10.961 1 97.5 417 GLU B N 1
ATOM 7649 C CA . GLU B 1 417 ? -24.281 -32.906 -11.469 1 97.5 417 GLU B CA 1
ATOM 7650 C C . GLU B 1 417 ? -24.875 -31.781 -10.617 1 97.5 417 GLU B C 1
ATOM 7652 O O . GLU B 1 417 ? -25.391 -30.812 -11.156 1 97.5 417 GLU B O 1
ATOM 7657 N N . ARG B 1 418 ? -24.781 -31.938 -9.359 1 97.31 418 ARG B N 1
ATOM 7658 C CA . ARG B 1 418 ? -25.297 -30.922 -8.438 1 97.31 418 ARG B CA 1
ATOM 7659 C C . ARG B 1 418 ? -24.609 -29.578 -8.656 1 97.31 418 ARG B C 1
ATOM 7661 O O . ARG B 1 418 ? -25.281 -28.547 -8.766 1 97.31 418 ARG B O 1
ATOM 7668 N N . ILE B 1 419 ? -23.328 -29.547 -8.742 1 97.5 419 ILE B N 1
ATOM 7669 C CA . ILE B 1 419 ? -22.547 -28.328 -8.883 1 97.5 419 ILE B CA 1
ATOM 7670 C C . ILE B 1 419 ? -22.844 -27.672 -10.234 1 97.5 419 ILE B C 1
ATOM 7672 O O . ILE B 1 419 ? -23.109 -26.469 -10.305 1 97.5 419 ILE B O 1
ATOM 7676 N N . LEU B 1 420 ? -22.859 -28.469 -11.312 1 97.56 420 LEU B N 1
ATOM 7677 C CA . LEU B 1 420 ? -23.109 -27.922 -12.641 1 97.56 420 LEU B CA 1
ATOM 7678 C C . LEU B 1 420 ? -24.516 -27.359 -12.742 1 97.56 420 LEU B C 1
ATOM 7680 O O . LEU B 1 420 ? -24.734 -26.312 -13.359 1 97.56 420 LEU B O 1
ATOM 7684 N N . HIS B 1 421 ? -25.422 -28.031 -12.141 1 96.12 421 HIS B N 1
ATOM 7685 C CA . HIS B 1 421 ? -26.797 -27.547 -12.141 1 96.12 421 HIS B CA 1
ATOM 7686 C C . HIS B 1 421 ? -26.906 -26.203 -11.43 1 96.12 421 HIS B C 1
ATOM 7688 O O . HIS B 1 421 ? -27.625 -25.312 -11.867 1 96.12 421 HIS B O 1
ATOM 7694 N N . GLU B 1 422 ? -26.266 -26.109 -10.305 1 95.81 422 GLU B N 1
ATOM 7695 C CA . GLU B 1 422 ? -26.281 -24.859 -9.555 1 95.81 422 GLU B CA 1
ATOM 7696 C C . GLU B 1 422 ? -25.719 -23.703 -10.391 1 95.81 422 GLU B C 1
ATOM 7698 O O . GLU B 1 422 ? -26.234 -22.594 -10.352 1 95.81 422 GLU B O 1
ATOM 7703 N N . PHE B 1 423 ? -24.688 -23.953 -11.125 1 96.62 423 PHE B N 1
ATOM 7704 C CA . PHE B 1 423 ? -24.016 -22.938 -11.914 1 96.62 423 PHE B CA 1
ATOM 7705 C C . PHE B 1 423 ? -24.828 -22.578 -13.148 1 96.62 423 PHE B C 1
ATOM 7707 O O . PHE B 1 423 ? -24.781 -21.438 -13.625 1 96.62 423 PHE B O 1
ATOM 7714 N N . LEU B 1 424 ? -25.609 -23.531 -13.641 1 95.94 424 LEU B N 1
ATOM 7715 C CA . LEU B 1 424 ? -26.25 -23.359 -14.938 1 95.94 424 LEU B CA 1
ATOM 7716 C C . LEU B 1 424 ? -27.734 -23.031 -14.766 1 95.94 424 LEU B C 1
ATOM 7718 O O . LEU B 1 424 ? -28.422 -22.703 -15.734 1 95.94 424 LEU B O 1
ATOM 7722 N N . LYS B 1 425 ? -28.188 -23.141 -13.5 1 90.62 425 LYS B N 1
ATOM 7723 C CA . LYS B 1 425 ? -29.594 -22.938 -13.234 1 90.62 425 LYS B CA 1
ATOM 7724 C C . LYS B 1 425 ? -30.016 -21.5 -13.539 1 90.62 425 LYS B C 1
ATOM 7726 O O . LYS B 1 425 ? -31.125 -21.266 -14.031 1 90.62 425 LYS B O 1
ATOM 7731 N N . ASP B 1 426 ? -29.172 -20.562 -13.109 1 87.5 426 ASP B N 1
ATOM 7732 C CA . ASP B 1 426 ? -29.406 -19.141 -13.398 1 87.5 426 ASP B CA 1
ATOM 7733 C C . ASP B 1 426 ? -28.094 -18.406 -13.609 1 87.5 426 ASP B C 1
ATOM 7735 O O . ASP B 1 426 ? -27.031 -19.031 -13.711 1 87.5 426 ASP B O 1
ATOM 7739 N N . ASP B 1 427 ? -28.203 -17.109 -13.758 1 91.06 427 ASP B N 1
ATOM 7740 C CA . ASP B 1 427 ? -27.016 -16.344 -14.141 1 91.06 427 ASP B CA 1
ATOM 7741 C C . ASP B 1 427 ? -26.359 -15.688 -12.93 1 91.06 427 ASP B C 1
ATOM 7743 O O . ASP B 1 427 ? -25.625 -14.711 -13.07 1 91.06 427 ASP B O 1
ATOM 7747 N N . SER B 1 428 ? -26.625 -16.266 -11.75 1 95.19 428 SER B N 1
ATOM 7748 C CA . SER B 1 428 ? -26.125 -15.617 -10.547 1 95.19 428 SER B CA 1
ATOM 7749 C C . SER B 1 428 ? -24.609 -15.641 -10.5 1 95.19 428 SER B C 1
ATOM 7751 O O . SER B 1 428 ? -23.969 -14.609 -10.25 1 95.19 428 SER B O 1
ATOM 7753 N N . TYR B 1 429 ? -24.031 -16.812 -10.766 1 96.75 429 TYR B N 1
ATOM 7754 C CA . TYR B 1 429 ? -22.562 -16.906 -10.773 1 96.75 429 TYR B CA 1
ATOM 7755 C C . TYR B 1 429 ? -21.969 -16.062 -11.898 1 96.75 429 TYR B C 1
ATOM 7757 O O . TYR B 1 429 ? -20.938 -15.414 -11.711 1 96.75 429 TYR B O 1
ATOM 7765 N N . LEU B 1 430 ? -22.625 -16.109 -12.984 1 96.75 430 LEU B N 1
ATOM 7766 C CA . LEU B 1 430 ? -22.156 -15.352 -14.141 1 96.75 430 LEU B CA 1
ATOM 7767 C C . LEU B 1 430 ? -22.188 -13.852 -13.852 1 96.75 430 LEU B C 1
ATOM 7769 O O . LEU B 1 430 ? -21.25 -13.125 -14.195 1 96.75 430 LEU B O 1
ATOM 7773 N N . LYS B 1 431 ? -23.25 -13.398 -13.234 1 97.06 431 LYS B N 1
ATOM 7774 C CA . LYS B 1 431 ? -23.391 -11.984 -12.898 1 97.06 431 LYS B CA 1
ATOM 7775 C C . LYS B 1 431 ? -22.297 -11.539 -11.93 1 97.06 431 LYS B C 1
ATOM 7777 O O . LYS B 1 431 ? -21.688 -10.484 -12.117 1 97.06 431 LYS B O 1
ATOM 7782 N N . ARG B 1 432 ? -21.984 -12.336 -10.961 1 97.5 432 ARG B N 1
ATOM 7783 C CA . ARG B 1 432 ? -20.938 -12.016 -10 1 97.5 432 ARG B CA 1
ATOM 7784 C C . ARG B 1 432 ? -19.562 -12.047 -10.648 1 97.5 432 ARG B C 1
ATOM 7786 O O . ARG B 1 432 ? -18.688 -11.242 -10.32 1 97.5 432 ARG B O 1
ATOM 7793 N N . ALA B 1 433 ? -19.391 -12.984 -11.531 1 98.25 433 ALA B N 1
ATOM 7794 C CA . ALA B 1 433 ? -18.109 -13.07 -12.25 1 98.25 433 ALA B CA 1
ATOM 7795 C C . ALA B 1 433 ? -17.891 -11.828 -13.109 1 98.25 433 ALA B C 1
ATOM 7797 O O . ALA B 1 433 ? -16.766 -11.32 -13.195 1 98.25 433 ALA B O 1
ATOM 7798 N N . LYS B 1 434 ? -18.922 -11.375 -13.719 1 97.75 434 LYS B N 1
ATOM 7799 C CA . LYS B 1 434 ? -18.812 -10.172 -14.547 1 97.75 434 LYS B CA 1
ATOM 7800 C C . LYS B 1 434 ? -18.531 -8.945 -13.695 1 97.75 434 LYS B C 1
ATOM 7802 O O . LYS B 1 434 ? -17.766 -8.062 -14.102 1 97.75 434 LYS B O 1
ATOM 7807 N N . GLU B 1 435 ? -19.125 -8.922 -12.562 1 97.19 435 GLU B N 1
ATOM 7808 C CA . GLU B 1 435 ? -18.844 -7.832 -11.633 1 97.19 435 GLU B CA 1
ATOM 7809 C C . GLU B 1 435 ? -17.375 -7.859 -11.188 1 97.19 435 GLU B C 1
ATOM 7811 O O . GLU B 1 435 ? -16.719 -6.816 -11.141 1 97.19 435 GLU B O 1
ATOM 7816 N N . LEU B 1 436 ? -16.922 -9.016 -10.867 1 97.5 436 LEU B N 1
ATOM 7817 C CA . LEU B 1 436 ? -15.523 -9.164 -10.484 1 97.5 436 LEU B CA 1
ATOM 7818 C C . LEU B 1 436 ? -14.602 -8.75 -11.625 1 97.5 436 LEU B C 1
ATOM 7820 O O . LEU B 1 436 ? -13.57 -8.117 -11.398 1 97.5 436 LEU B O 1
ATOM 7824 N N . SER B 1 437 ? -14.93 -9.141 -12.805 1 97.44 437 SER B N 1
ATOM 7825 C CA . SER B 1 437 ? -14.156 -8.766 -13.984 1 97.44 437 SER B CA 1
ATOM 7826 C C . SER B 1 437 ? -14.055 -7.25 -14.117 1 97.44 437 SER B C 1
ATOM 7828 O O . SER B 1 437 ? -12.977 -6.715 -14.383 1 97.44 437 SER B O 1
ATOM 7830 N N . ARG B 1 438 ? -15.148 -6.574 -13.922 1 97.06 438 ARG B N 1
ATOM 7831 C CA . ARG B 1 438 ? -15.164 -5.117 -13.984 1 97.06 438 ARG B CA 1
ATOM 7832 C C . ARG B 1 438 ? -14.242 -4.512 -12.938 1 97.06 438 ARG B C 1
ATOM 7834 O O . ARG B 1 438 ? -13.469 -3.592 -13.227 1 97.06 438 ARG B O 1
ATOM 7841 N N . ARG B 1 439 ? -14.328 -5.008 -11.758 1 96.94 439 ARG B N 1
ATOM 7842 C CA . ARG B 1 439 ? -13.484 -4.516 -10.672 1 96.94 439 ARG B CA 1
ATOM 7843 C C . ARG B 1 439 ? -12.008 -4.777 -10.969 1 96.94 439 ARG B C 1
ATOM 7845 O O . ARG B 1 439 ? -11.156 -3.932 -10.688 1 96.94 439 ARG B O 1
ATOM 7852 N N . PHE B 1 440 ? -11.734 -5.969 -11.531 1 97.19 440 PHE B N 1
ATOM 7853 C CA . PHE B 1 440 ? -10.375 -6.379 -11.844 1 97.19 440 PHE B CA 1
ATOM 7854 C C . PHE B 1 440 ? -9.758 -5.469 -12.898 1 97.19 440 PHE B C 1
ATOM 7856 O O . PHE B 1 440 ? -8.57 -5.156 -12.844 1 97.19 440 PHE B O 1
ATOM 7863 N N . LYS B 1 441 ? -10.562 -4.996 -13.789 1 96.38 441 LYS B N 1
ATOM 7864 C CA . LYS B 1 441 ? -10.102 -4.168 -14.898 1 96.38 441 LYS B CA 1
ATOM 7865 C C . LYS B 1 441 ? -10.109 -2.688 -14.516 1 96.38 441 LYS B C 1
ATOM 7867 O O . LYS B 1 441 ? -9.516 -1.86 -15.211 1 96.38 441 LYS B O 1
ATOM 7872 N N . ASP B 1 442 ? -10.805 -2.387 -13.406 1 96.81 442 ASP B N 1
ATOM 7873 C CA . ASP B 1 442 ? -10.898 -1.006 -12.945 1 96.81 442 ASP B CA 1
ATOM 7874 C C . ASP B 1 442 ? -9.625 -0.578 -12.219 1 96.81 442 ASP B C 1
ATOM 7876 O O . ASP B 1 442 ? -9.547 -0.658 -10.992 1 96.81 442 ASP B O 1
ATOM 7880 N N . ARG B 1 443 ? -8.672 -0.113 -12.984 1 95.44 443 ARG B N 1
ATOM 7881 C CA . ARG B 1 443 ? -7.348 0.282 -12.508 1 95.44 443 ARG B CA 1
ATOM 7882 C C . ARG B 1 443 ? -6.918 1.61 -13.125 1 95.44 443 ARG B C 1
ATOM 7884 O O . ARG B 1 443 ? -7.305 1.932 -14.25 1 95.44 443 ARG B O 1
ATOM 7891 N N . PRO B 1 444 ? -6.109 2.367 -12.352 1 95.19 444 PRO B N 1
ATOM 7892 C CA . PRO B 1 444 ? -5.637 3.625 -12.938 1 95.19 444 PRO B CA 1
ATOM 7893 C C . PRO B 1 444 ? -4.789 3.414 -14.188 1 95.19 444 PRO B C 1
ATOM 7895 O O . PRO B 1 444 ? -4.824 4.234 -15.109 1 95.19 444 PRO B O 1
ATOM 7898 N N . MET B 1 445 ? -3.967 2.385 -14.164 1 96 445 MET B N 1
ATOM 7899 C CA . MET B 1 445 ? -3.115 1.962 -15.273 1 96 445 MET B CA 1
ATOM 7900 C C . MET B 1 445 ? -3.201 0.453 -15.477 1 96 445 MET B C 1
ATOM 7902 O O . MET B 1 445 ? -3.42 -0.297 -14.523 1 96 445 MET B O 1
ATOM 7906 N N . SER B 1 446 ? -2.998 0.049 -16.734 1 96.44 446 SER B N 1
ATOM 7907 C CA . SER B 1 446 ? -2.938 -1.391 -16.969 1 96.44 446 SER B CA 1
ATOM 7908 C C . SER B 1 446 ? -1.801 -2.027 -16.172 1 96.44 446 SER B C 1
ATOM 7910 O O . SER B 1 446 ? -0.851 -1.346 -15.781 1 96.44 446 SER B O 1
ATOM 7912 N N . PRO B 1 447 ? -1.921 -3.305 -15.922 1 97.75 447 PRO B N 1
ATOM 7913 C CA . PRO B 1 447 ? -0.823 -3.965 -15.211 1 97.75 447 PRO B CA 1
ATOM 7914 C C . PRO B 1 447 ? 0.521 -3.795 -15.914 1 97.75 447 PRO B C 1
ATOM 7916 O O . PRO B 1 447 ? 1.541 -3.568 -15.258 1 97.75 447 PRO B O 1
ATOM 7919 N N . LEU B 1 448 ? 0.543 -3.877 -17.188 1 97.94 448 LEU B N 1
ATOM 7920 C CA . LEU B 1 448 ? 1.781 -3.74 -17.938 1 97.94 448 LEU B CA 1
ATOM 7921 C C . LEU B 1 448 ? 2.334 -2.322 -17.828 1 97.94 448 LEU B C 1
ATOM 7923 O O . LEU B 1 448 ? 3.529 -2.137 -17.578 1 97.94 448 LEU B O 1
ATOM 7927 N N . ASP B 1 449 ? 1.479 -1.336 -18 1 97.75 449 ASP B N 1
ATOM 7928 C CA . ASP B 1 449 ? 1.92 0.049 -17.859 1 97.75 449 ASP B CA 1
ATOM 7929 C C . ASP B 1 449 ? 2.424 0.324 -16.438 1 97.75 449 ASP B C 1
ATOM 7931 O O . ASP B 1 449 ? 3.367 1.095 -16.25 1 97.75 449 ASP B O 1
ATOM 7935 N N . THR B 1 450 ? 1.749 -0.278 -15.5 1 98.25 450 THR B N 1
ATOM 7936 C CA . THR B 1 450 ? 2.191 -0.152 -14.117 1 98.25 450 THR B CA 1
ATOM 7937 C C . THR B 1 450 ? 3.604 -0.708 -13.953 1 98.25 450 THR B C 1
ATOM 7939 O O . THR B 1 450 ? 4.465 -0.054 -13.359 1 98.25 450 THR B O 1
ATOM 7942 N N . ALA B 1 451 ? 3.818 -1.873 -14.477 1 98.69 451 ALA B N 1
ATOM 7943 C CA . ALA B 1 451 ? 5.148 -2.477 -14.398 1 98.69 451 ALA B CA 1
ATOM 7944 C C . ALA B 1 451 ? 6.191 -1.592 -15.078 1 98.69 451 ALA B C 1
ATOM 7946 O O . ALA B 1 451 ? 7.27 -1.359 -14.523 1 98.69 451 ALA B O 1
ATOM 7947 N N . MET B 1 452 ? 5.871 -1.069 -16.281 1 98.44 452 MET B N 1
ATOM 7948 C CA . MET B 1 452 ? 6.805 -0.228 -17.016 1 98.44 452 MET B CA 1
ATOM 7949 C C . MET B 1 452 ? 7.16 1.024 -16.219 1 98.44 452 MET B C 1
ATOM 7951 O O . MET B 1 452 ? 8.336 1.386 -16.125 1 98.44 452 MET B O 1
ATOM 7955 N N . TYR B 1 453 ? 6.152 1.651 -15.664 1 98.25 453 TYR B N 1
ATOM 7956 C CA . TYR B 1 453 ? 6.391 2.877 -14.914 1 98.25 453 TYR B CA 1
ATOM 7957 C C . TYR B 1 453 ? 7.375 2.633 -13.773 1 98.25 453 TYR B C 1
ATOM 7959 O O . TYR B 1 453 ? 8.344 3.383 -13.609 1 98.25 453 TYR B O 1
ATOM 7967 N N . TRP B 1 454 ? 7.168 1.614 -13.023 1 98.5 454 TRP B N 1
ATOM 7968 C CA . TRP B 1 454 ? 7.945 1.415 -11.805 1 98.5 454 TRP B CA 1
ATOM 7969 C C . TRP B 1 454 ? 9.336 0.866 -12.125 1 98.5 454 TRP B C 1
ATOM 7971 O O . TRP B 1 454 ? 10.305 1.164 -11.43 1 98.5 454 TRP B O 1
ATOM 7981 N N . ILE B 1 455 ? 9.422 0.032 -13.188 1 98.75 455 ILE B N 1
ATOM 7982 C CA . ILE B 1 455 ? 10.75 -0.393 -13.633 1 98.75 455 ILE B CA 1
ATOM 7983 C C . ILE B 1 455 ? 11.578 0.828 -14.023 1 98.75 455 ILE B C 1
ATOM 7985 O O . ILE B 1 455 ? 12.719 0.984 -13.57 1 98.75 455 ILE B O 1
ATOM 7989 N N . GLU B 1 456 ? 11.039 1.657 -14.812 1 98.44 456 GLU B N 1
ATOM 7990 C CA . GLU B 1 456 ? 11.734 2.867 -15.242 1 98.44 456 GLU B CA 1
ATOM 7991 C C . GLU B 1 456 ? 11.969 3.814 -14.062 1 98.44 456 GLU B C 1
ATOM 7993 O O . GLU B 1 456 ? 12.961 4.555 -14.047 1 98.44 456 GLU B O 1
ATOM 7998 N N . TYR B 1 457 ? 11.055 3.805 -13.086 1 98 457 TYR B N 1
ATOM 7999 C CA . TYR B 1 457 ? 11.25 4.559 -11.852 1 98 457 TYR B CA 1
ATOM 8000 C C . TYR B 1 457 ? 12.539 4.145 -11.164 1 98 457 TYR B C 1
ATOM 8002 O O . TYR B 1 457 ? 13.305 4.996 -10.703 1 98 457 TYR B O 1
ATOM 8010 N N . VAL B 1 458 ? 12.781 2.832 -11.062 1 98.25 458 VAL B N 1
ATOM 8011 C CA . VAL B 1 458 ? 13.992 2.311 -10.43 1 98.25 458 VAL B CA 1
ATOM 8012 C C . VAL B 1 458 ? 15.219 2.742 -11.219 1 98.25 458 VAL B C 1
ATOM 8014 O O . VAL B 1 458 ? 16.25 3.113 -10.641 1 98.25 458 VAL B O 1
ATOM 8017 N N . ILE B 1 459 ? 15.109 2.719 -12.547 1 97.75 459 ILE B N 1
ATOM 8018 C CA . ILE B 1 459 ? 16.234 3.104 -13.398 1 97.75 459 ILE B CA 1
ATOM 8019 C C . ILE B 1 459 ? 16.531 4.586 -13.211 1 97.75 459 ILE B C 1
ATOM 8021 O O . ILE B 1 459 ? 17.672 4.957 -12.914 1 97.75 459 ILE B O 1
ATOM 8025 N N . ARG B 1 460 ? 15.523 5.434 -13.305 1 95.38 460 ARG B N 1
ATOM 8026 C CA . ARG B 1 460 ? 15.773 6.871 -13.297 1 95.38 460 ARG B CA 1
ATOM 8027 C C . ARG B 1 460 ? 16.094 7.363 -11.891 1 95.38 460 ARG B C 1
ATOM 8029 O O . ARG B 1 460 ? 16.688 8.43 -11.719 1 95.38 460 ARG B O 1
ATOM 8036 N N . ASN B 1 461 ? 15.711 6.578 -10.867 1 95.81 461 ASN B N 1
ATOM 8037 C CA . ASN B 1 461 ? 16.047 6.941 -9.492 1 95.81 461 ASN B CA 1
ATOM 8038 C C . ASN B 1 461 ? 17.188 6.082 -8.945 1 95.81 461 ASN B C 1
ATOM 8040 O O . ASN B 1 461 ? 17.359 5.969 -7.734 1 95.81 461 ASN B O 1
ATOM 8044 N N . LYS B 1 462 ? 17.938 5.398 -9.789 1 94.5 462 LYS B N 1
ATOM 8045 C CA . LYS B 1 462 ? 19.188 4.719 -9.492 1 94.5 462 LYS B CA 1
ATOM 8046 C C . LYS B 1 462 ? 19.016 3.715 -8.359 1 94.5 462 LYS B C 1
ATOM 8048 O O . LYS B 1 462 ? 19.75 3.748 -7.371 1 94.5 462 LYS B O 1
ATOM 8053 N N . GLY B 1 463 ? 18.031 2.898 -8.484 1 96.94 463 GLY B N 1
ATOM 8054 C CA . GLY B 1 463 ? 17.812 1.828 -7.523 1 96.94 463 GLY B CA 1
ATOM 8055 C C . GLY B 1 463 ? 16.672 2.111 -6.562 1 96.94 463 GLY B C 1
ATOM 8056 O O . GLY B 1 463 ? 16.141 1.196 -5.926 1 96.94 463 GLY B O 1
ATOM 8057 N N . ALA B 1 464 ? 16.328 3.455 -6.348 1 96.75 464 ALA B N 1
ATOM 8058 C CA . ALA B 1 464 ? 15.172 3.906 -5.57 1 96.75 464 ALA B CA 1
ATOM 8059 C C . ALA B 1 464 ? 15.234 3.373 -4.141 1 96.75 464 ALA B C 1
ATOM 8061 O O . ALA B 1 464 ? 14.266 2.783 -3.654 1 96.75 464 ALA B O 1
ATOM 8062 N N . ASP B 1 465 ? 16.25 3.586 -3.414 1 94.94 465 ASP B N 1
ATOM 8063 C CA . ASP B 1 465 ? 16.422 3.111 -2.045 1 94.94 465 ASP B CA 1
ATOM 8064 C C . ASP B 1 465 ? 15.391 3.744 -1.113 1 94.94 465 ASP B C 1
ATOM 8066 O O . ASP B 1 465 ? 14.977 3.131 -0.127 1 94.94 465 ASP B O 1
ATOM 8070 N N . HIS B 1 466 ? 14.898 4.887 -1.493 1 93.75 466 HIS B N 1
ATOM 8071 C CA . HIS B 1 466 ? 14.016 5.68 -0.643 1 93.75 466 HIS B CA 1
ATOM 8072 C C . HIS B 1 466 ? 12.633 5.055 -0.55 1 93.75 466 HIS B C 1
ATOM 8074 O O . HIS B 1 466 ? 11.82 5.449 0.295 1 93.75 466 HIS B O 1
ATOM 8080 N N . ILE B 1 467 ? 12.305 4.031 -1.383 1 95.56 467 ILE B N 1
ATOM 8081 C CA . ILE B 1 467 ? 10.961 3.463 -1.347 1 95.56 467 ILE B CA 1
ATOM 8082 C C . ILE B 1 467 ? 10.969 2.178 -0.523 1 95.56 467 ILE B C 1
ATOM 8084 O O . ILE B 1 467 ? 9.922 1.557 -0.32 1 95.56 467 ILE B O 1
ATOM 8088 N N . LYS B 1 468 ? 12.141 1.79 -0.033 1 95.75 468 LYS B N 1
ATOM 8089 C CA . LYS B 1 468 ? 12.266 0.581 0.776 1 95.75 468 LYS B CA 1
ATOM 8090 C C . LYS B 1 468 ? 11.891 0.851 2.23 1 95.75 468 LYS B C 1
ATOM 8092 O O . LYS B 1 468 ? 11.906 2 2.676 1 95.75 468 LYS B O 1
ATOM 8097 N N . SER B 1 469 ? 11.602 -0.163 2.936 1 93.81 469 SER B N 1
ATOM 8098 C CA . SER B 1 469 ? 11.211 -0.06 4.336 1 93.81 469 SER B CA 1
ATOM 8099 C C . SER B 1 469 ? 12.359 0.476 5.191 1 93.81 469 SER B C 1
ATOM 8101 O O . SER B 1 469 ? 13.492 0.004 5.086 1 93.81 469 SER B O 1
ATOM 8103 N N . PRO B 1 470 ? 12.023 1.411 6.082 1 92.19 470 PRO B N 1
ATOM 8104 C CA . PRO B 1 470 ? 13.062 1.861 7.016 1 92.19 470 PRO B CA 1
ATOM 8105 C C . PRO B 1 470 ? 13.469 0.777 8.008 1 92.19 470 PRO B C 1
ATOM 8107 O O . PRO B 1 470 ? 14.539 0.871 8.625 1 92.19 470 PRO B O 1
ATOM 8110 N N . SER B 1 471 ? 12.641 -0.23 8.125 1 92.38 471 SER B N 1
ATOM 8111 C CA . SER B 1 471 ? 12.93 -1.295 9.086 1 92.38 471 SER B CA 1
ATOM 8112 C C . SER B 1 471 ? 14.172 -2.082 8.68 1 92.38 471 SER B C 1
ATOM 8114 O O . SER B 1 471 ? 14.75 -2.801 9.5 1 92.38 471 SER B O 1
ATOM 8116 N N . LEU B 1 472 ? 14.555 -1.974 7.457 1 93.19 472 LEU B N 1
ATOM 8117 C CA . LEU B 1 472 ? 15.727 -2.689 6.969 1 93.19 472 LEU B CA 1
ATOM 8118 C C . LEU B 1 472 ? 16.984 -2.256 7.719 1 93.19 472 LEU B C 1
ATOM 8120 O O . LEU B 1 472 ? 17.984 -2.98 7.742 1 93.19 472 LEU B O 1
ATOM 8124 N N . LYS B 1 473 ? 16.875 -1.094 8.297 1 90.38 473 LYS B N 1
ATOM 8125 C CA . LYS B 1 473 ? 18.031 -0.555 9.023 1 90.38 473 LYS B CA 1
ATOM 8126 C C . LYS B 1 473 ? 17.953 -0.897 10.508 1 90.38 473 LYS B C 1
ATOM 8128 O O . LYS B 1 473 ? 18.766 -0.426 11.305 1 90.38 473 LYS B O 1
ATOM 8133 N N . MET B 1 474 ? 17 -1.664 10.867 1 92.62 474 MET B N 1
ATOM 8134 C CA . MET B 1 474 ? 16.781 -2.043 12.258 1 92.62 474 MET B CA 1
ATOM 8135 C C . MET B 1 474 ? 17 -3.539 12.453 1 92.62 474 MET B C 1
ATOM 8137 O O . MET B 1 474 ? 16.859 -4.32 11.516 1 92.62 474 MET B O 1
ATOM 8141 N N . ASN B 1 475 ? 17.375 -3.83 13.703 1 91.31 475 ASN B N 1
ATOM 8142 C CA . ASN B 1 475 ? 17.406 -5.258 14 1 91.31 475 ASN B CA 1
ATOM 8143 C C . ASN B 1 475 ? 16 -5.805 14.281 1 91.31 475 ASN B C 1
ATOM 8145 O O . ASN B 1 475 ? 15.062 -5.035 14.461 1 91.31 475 ASN B O 1
ATOM 8149 N N . TRP B 1 476 ? 15.906 -7.102 14.289 1 88.12 476 TRP B N 1
ATOM 8150 C CA . TRP B 1 476 ? 14.617 -7.781 14.383 1 88.12 476 TRP B CA 1
ATOM 8151 C C . TRP B 1 476 ? 13.922 -7.461 15.695 1 88.12 476 TRP B C 1
ATOM 8153 O O . TRP B 1 476 ? 12.703 -7.281 15.734 1 88.12 476 TRP B O 1
ATOM 8163 N N . ILE B 1 477 ? 14.594 -7.375 16.781 1 93.31 477 ILE B N 1
ATOM 8164 C CA . ILE B 1 477 ? 14.047 -7.086 18.094 1 93.31 477 ILE B CA 1
ATOM 8165 C C . ILE B 1 477 ? 13.453 -5.676 18.109 1 93.31 477 ILE B C 1
ATOM 8167 O O . ILE B 1 477 ? 12.336 -5.473 18.594 1 93.31 477 ILE B O 1
ATOM 8171 N N . THR B 1 478 ? 14.18 -4.723 17.5 1 94.56 478 THR B N 1
ATOM 8172 C CA . THR B 1 478 ? 13.781 -3.32 17.5 1 94.56 478 THR B CA 1
ATOM 8173 C C . THR B 1 478 ? 12.586 -3.102 16.578 1 94.56 478 THR B C 1
ATOM 8175 O O . THR B 1 478 ? 11.625 -2.432 16.953 1 94.56 478 THR B O 1
ATOM 8178 N N . TYR B 1 479 ? 12.68 -3.729 15.422 1 92.5 479 TYR B N 1
ATOM 8179 C CA . TYR B 1 479 ? 11.625 -3.479 14.453 1 92.5 479 TYR B CA 1
ATOM 8180 C C . TYR B 1 479 ? 10.297 -4.07 14.922 1 92.5 479 TYR B C 1
ATOM 8182 O O . TYR B 1 479 ? 9.227 -3.543 14.609 1 92.5 479 TYR B O 1
ATOM 8190 N N . ASN B 1 480 ? 10.352 -5.094 15.734 1 91 480 ASN B N 1
ATOM 8191 C CA . ASN B 1 480 ? 9.133 -5.707 16.25 1 91 480 ASN B CA 1
ATOM 8192 C C . ASN B 1 480 ? 8.758 -5.152 17.625 1 91 480 ASN B C 1
ATOM 8194 O O . ASN B 1 480 ? 7.848 -5.66 18.266 1 91 480 ASN B O 1
ATOM 8198 N N . MET B 1 481 ? 9.43 -4.207 18.141 1 95.75 481 MET B N 1
ATOM 8199 C CA . MET B 1 481 ? 9.133 -3.488 19.375 1 95.75 481 MET B CA 1
ATOM 8200 C C . MET B 1 481 ? 9.305 -4.398 20.594 1 95.75 481 MET B C 1
ATOM 8202 O O . MET B 1 481 ? 8.719 -4.152 21.641 1 95.75 481 MET B O 1
ATOM 8206 N N . LEU B 1 482 ? 10.023 -5.465 20.453 1 95.19 482 LEU B N 1
ATOM 8207 C CA . LEU B 1 482 ? 10.125 -6.457 21.516 1 95.19 482 LEU B CA 1
ATOM 8208 C C . LEU B 1 482 ? 10.867 -5.887 22.719 1 95.19 482 LEU B C 1
ATOM 8210 O O . LEU B 1 482 ? 10.57 -6.238 23.859 1 95.19 482 LEU B O 1
ATOM 8214 N N . ASP B 1 483 ? 11.914 -5.09 22.438 1 96.75 483 ASP B N 1
ATOM 8215 C CA . ASP B 1 483 ? 12.633 -4.445 23.547 1 96.75 483 ASP B CA 1
ATOM 8216 C C . ASP B 1 483 ? 11.703 -3.535 24.344 1 96.75 483 ASP B C 1
ATOM 8218 O O . ASP B 1 483 ? 11.711 -3.553 25.562 1 96.75 483 ASP B O 1
ATOM 8222 N N . VAL B 1 484 ? 10.828 -2.779 23.625 1 97.5 484 VAL B N 1
ATOM 8223 C CA . VAL B 1 484 ? 9.898 -1.859 24.266 1 97.5 484 VAL B CA 1
ATOM 8224 C C . VAL B 1 484 ? 8.844 -2.648 25.031 1 97.5 484 VAL B C 1
ATOM 8226 O O . VAL B 1 484 ? 8.562 -2.354 26.203 1 97.5 484 VAL B O 1
ATOM 8229 N N . TYR B 1 485 ? 8.258 -3.67 24.469 1 96.06 485 TYR B N 1
ATOM 8230 C CA . TYR B 1 485 ? 7.273 -4.504 25.141 1 96.06 485 TYR B CA 1
ATOM 8231 C C . TYR B 1 485 ? 7.887 -5.203 26.359 1 96.06 485 TYR B C 1
ATOM 8233 O O . TYR B 1 485 ? 7.262 -5.285 27.406 1 96.06 485 TYR B O 1
ATOM 8241 N N . GLY B 1 486 ? 9.047 -5.75 26.156 1 95.88 486 GLY B N 1
ATOM 8242 C CA . GLY B 1 486 ? 9.75 -6.367 27.281 1 95.88 486 GLY B CA 1
ATOM 8243 C C . GLY B 1 486 ? 9.938 -5.43 28.453 1 95.88 486 GLY B C 1
ATOM 8244 O O . GLY B 1 486 ? 9.719 -5.816 29.609 1 95.88 486 GLY B O 1
ATOM 8245 N N . PHE B 1 487 ? 10.375 -4.246 28.156 1 97.19 487 PHE B N 1
ATOM 8246 C CA . PHE B 1 487 ? 10.555 -3.227 29.188 1 97.19 487 PHE B CA 1
ATOM 8247 C C . PHE B 1 487 ? 9.25 -2.982 29.938 1 97.19 487 PHE B C 1
ATOM 8249 O O . PHE B 1 487 ? 9.234 -2.918 31.172 1 97.19 487 PHE B O 1
ATOM 8256 N N . ILE B 1 488 ? 8.148 -2.832 29.219 1 96.94 488 ILE B N 1
ATOM 8257 C CA . ILE B 1 488 ? 6.84 -2.576 29.812 1 96.94 488 ILE B CA 1
ATOM 8258 C C . ILE B 1 488 ? 6.438 -3.75 30.703 1 96.94 488 ILE B C 1
ATOM 8260 O O . ILE B 1 488 ? 5.945 -3.553 31.812 1 96.94 488 ILE B O 1
ATOM 8264 N N . VAL B 1 489 ? 6.633 -4.961 30.234 1 94.88 489 VAL B N 1
ATOM 8265 C CA . VAL B 1 489 ? 6.301 -6.156 31 1 94.88 489 VAL B CA 1
ATOM 8266 C C . VAL B 1 489 ? 7.121 -6.184 32.281 1 94.88 489 VAL B C 1
ATOM 8268 O O . VAL B 1 489 ? 6.598 -6.512 33.344 1 94.88 489 VAL B O 1
ATOM 8271 N N . ILE B 1 490 ? 8.352 -5.859 32.219 1 96.19 490 ILE B N 1
ATOM 8272 C CA . ILE B 1 490 ? 9.227 -5.84 33.406 1 96.19 490 ILE B CA 1
ATOM 8273 C C . ILE B 1 490 ? 8.719 -4.809 34.406 1 96.19 490 ILE B C 1
ATOM 8275 O O . ILE B 1 490 ? 8.617 -5.098 35.594 1 96.19 490 ILE B O 1
ATOM 8279 N N . ILE B 1 491 ? 8.422 -3.625 33.906 1 96.25 491 ILE B N 1
ATOM 8280 C CA . ILE B 1 491 ? 7.945 -2.562 34.781 1 96.25 491 ILE B CA 1
ATOM 8281 C C . ILE B 1 491 ? 6.633 -2.99 35.438 1 96.25 491 ILE B C 1
ATOM 8283 O O . ILE B 1 491 ? 6.438 -2.787 36.656 1 96.25 491 ILE B O 1
ATOM 8287 N N . PHE B 1 492 ? 5.781 -3.533 34.656 1 94.75 492 PHE B N 1
ATOM 8288 C CA . PHE B 1 492 ? 4.5 -3.986 35.188 1 94.75 492 PHE B CA 1
ATOM 8289 C C . PHE B 1 492 ? 4.699 -5.098 36.219 1 94.75 492 PHE B C 1
ATOM 8291 O O . PHE B 1 492 ? 4.023 -5.129 37.25 1 94.75 492 PHE B O 1
ATOM 8298 N N . SER B 1 493 ? 5.547 -5.98 35.938 1 95.38 493 SER B N 1
ATOM 8299 C CA . SER B 1 493 ? 5.836 -7.066 36.875 1 95.38 493 SER B CA 1
ATOM 8300 C C . SER B 1 493 ? 6.43 -6.543 38.188 1 95.38 493 SER B C 1
ATOM 8302 O O . SER B 1 493 ? 6.074 -7.012 39.25 1 95.38 493 SER B O 1
ATOM 8304 N N . LEU B 1 494 ? 7.293 -5.633 38.062 1 96.06 494 LEU B N 1
ATOM 8305 C CA . LEU B 1 494 ? 7.902 -5.027 39.25 1 96.06 494 LEU B CA 1
ATOM 8306 C C . LEU B 1 494 ? 6.859 -4.289 40.094 1 96.06 494 LEU B C 1
ATOM 8308 O O . LEU B 1 494 ? 6.852 -4.398 41.312 1 96.06 494 LEU B O 1
ATOM 8312 N N . CYS B 1 495 ? 6.035 -3.553 39.406 1 95.69 495 CYS B N 1
ATOM 8313 C CA . CYS B 1 495 ? 4.969 -2.844 40.094 1 95.69 495 CYS B CA 1
ATOM 8314 C C . CYS B 1 495 ? 4.027 -3.82 40.812 1 95.69 495 CYS B C 1
ATOM 8316 O O . CYS B 1 495 ? 3.629 -3.596 41.938 1 95.69 495 CYS B O 1
ATOM 8318 N N . SER B 1 496 ? 3.674 -4.848 40.156 1 95.31 496 SER B N 1
ATOM 8319 C CA . SER B 1 496 ? 2.803 -5.867 40.719 1 95.31 496 SER B CA 1
ATOM 8320 C C . SER B 1 496 ? 3.455 -6.527 41.938 1 95.31 496 SER B C 1
ATOM 8322 O O . SER B 1 496 ? 2.785 -6.816 42.938 1 95.31 496 SER B O 1
ATOM 8324 N N . TYR B 1 497 ? 4.672 -6.75 41.812 1 94.62 497 TYR B N 1
ATOM 8325 C CA . TYR B 1 497 ? 5.422 -7.336 42.906 1 94.62 497 TYR B CA 1
ATOM 8326 C C . TYR B 1 497 ? 5.426 -6.406 44.125 1 94.62 497 TYR B C 1
ATOM 8328 O O . TYR B 1 497 ? 5.215 -6.848 45.25 1 94.62 497 TYR B O 1
ATOM 8336 N N . VAL B 1 498 ? 5.645 -5.176 43.906 1 95.5 498 VAL B N 1
ATOM 8337 C CA . VAL B 1 498 ? 5.66 -4.176 44.969 1 95.5 498 VAL B CA 1
ATOM 8338 C C . VAL B 1 498 ? 4.281 -4.094 45.625 1 95.5 498 VAL B C 1
ATOM 8340 O O . VAL B 1 498 ? 4.168 -4.051 46.844 1 95.5 498 VAL B O 1
ATOM 8343 N N . ILE B 1 499 ? 3.312 -4.031 44.781 1 95.19 499 ILE B N 1
ATOM 8344 C CA . ILE B 1 499 ? 1.945 -3.994 45.312 1 95.19 499 ILE B CA 1
ATOM 8345 C C . ILE B 1 499 ? 1.674 -5.234 46.156 1 95.19 499 ILE B C 1
ATOM 8347 O O . ILE B 1 499 ? 1.07 -5.145 47.219 1 95.19 499 ILE B O 1
ATOM 8351 N N . TYR B 1 500 ? 2.084 -6.379 45.688 1 94.38 500 TYR B N 1
ATOM 8352 C CA . TYR B 1 500 ? 1.924 -7.633 46.406 1 94.38 500 TYR B CA 1
ATOM 8353 C C . TYR B 1 500 ? 2.648 -7.578 47.75 1 94.38 500 TYR B C 1
ATOM 8355 O O . TYR B 1 500 ? 2.105 -8 48.781 1 94.38 500 TYR B O 1
ATOM 8363 N N . LYS B 1 501 ? 3.773 -7.043 47.781 1 94.12 501 LYS B N 1
ATOM 8364 C CA . LYS B 1 501 ? 4.562 -6.941 49 1 94.12 501 LYS B CA 1
ATOM 8365 C C . LYS B 1 501 ? 3.924 -5.969 49.969 1 94.12 501 LYS B C 1
ATOM 8367 O O . LYS B 1 501 ? 3.953 -6.191 51.188 1 94.12 501 LYS B O 1
ATOM 8372 N N . ILE B 1 502 ? 3.422 -4.922 49.469 1 94.44 502 ILE B N 1
ATOM 8373 C CA . ILE B 1 502 ? 2.727 -3.959 50.312 1 94.44 502 ILE B CA 1
ATOM 8374 C C . ILE B 1 502 ? 1.48 -4.602 50.906 1 94.44 502 ILE B C 1
ATOM 8376 O O . ILE B 1 502 ? 1.203 -4.441 52.094 1 94.44 502 ILE B O 1
ATOM 8380 N N . TRP B 1 503 ? 0.8 -5.312 50.094 1 93.31 503 TRP B N 1
ATOM 8381 C CA . TRP B 1 503 ? -0.387 -6.02 50.562 1 93.31 503 TRP B CA 1
ATOM 8382 C C . TRP B 1 503 ? -0.026 -7.043 51.656 1 93.31 503 TRP B C 1
ATOM 8384 O O . TRP B 1 503 ? -0.732 -7.172 52.656 1 93.31 503 TRP B O 1
ATOM 8394 N N . GLU B 1 504 ? 1.049 -7.703 51.406 1 92.44 504 GLU B N 1
ATOM 8395 C CA . GLU B 1 504 ? 1.527 -8.672 52.375 1 92.44 504 GLU B CA 1
ATOM 8396 C C . GLU B 1 504 ? 1.898 -7.992 53.688 1 92.44 504 GLU B C 1
ATOM 8398 O O . GLU B 1 504 ? 1.585 -8.5 54.781 1 92.44 504 GLU B O 1
ATOM 8403 N N . LEU B 1 505 ? 2.484 -6.902 53.625 1 92.44 505 LEU B N 1
ATOM 8404 C CA . LEU B 1 505 ? 2.9 -6.145 54.812 1 92.44 505 LEU B CA 1
ATOM 8405 C C . LEU B 1 505 ? 1.689 -5.605 55.562 1 92.44 505 LEU B C 1
ATOM 8407 O O . LEU B 1 505 ? 1.646 -5.652 56.812 1 92.44 505 LEU B O 1
ATOM 8411 N N . VAL B 1 506 ? 0.759 -5.168 54.844 1 92.44 506 VAL B N 1
ATOM 8412 C CA . VAL B 1 506 ? -0.453 -4.621 55.469 1 92.44 506 VAL B CA 1
ATOM 8413 C C . VAL B 1 506 ? -1.258 -5.746 56.094 1 92.44 506 VAL B C 1
ATOM 8415 O O . VAL B 1 506 ? -1.813 -5.57 57.188 1 92.44 506 VAL B O 1
ATOM 8418 N N . SER B 1 507 ? -1.262 -6.891 55.469 1 90.38 507 SER B N 1
ATOM 8419 C CA . SER B 1 507 ? -1.985 -8.039 56.031 1 90.38 507 SER B CA 1
ATOM 8420 C C . SER B 1 507 ? -1.327 -8.555 57.281 1 90.38 507 SER B C 1
ATOM 8422 O O . SER B 1 507 ? -2.016 -8.977 58.219 1 90.38 507 SER B O 1
ATOM 8424 N N . GLN B 1 508 ? -0.065 -8.469 57.375 1 88.94 508 GLN B N 1
ATOM 8425 C CA . GLN B 1 508 ? 0.667 -8.883 58.594 1 88.94 508 GLN B CA 1
ATOM 8426 C C . GLN B 1 508 ? 0.459 -7.898 59.719 1 88.94 508 GLN B C 1
ATOM 8428 O O . GLN B 1 508 ? 0.328 -8.305 60.875 1 88.94 508 GLN B O 1
ATOM 8433 N N . CYS B 1 509 ? 0.32 -6.688 59.375 1 83.31 509 CYS B N 1
ATOM 8434 C CA . CYS B 1 509 ? 0.083 -5.668 60.375 1 83.31 509 CYS B CA 1
ATOM 8435 C C . CYS B 1 509 ? -1.331 -5.773 60.938 1 83.31 509 CYS B C 1
ATOM 8437 O O . CYS B 1 509 ? -1.539 -5.625 62.156 1 83.31 509 CYS B O 1
ATOM 8439 N N . LYS B 1 510 ? -2.232 -6.031 60.094 1 74.5 510 LYS B N 1
ATOM 8440 C CA . LYS B 1 510 ? -3.6 -6.23 60.562 1 74.5 510 LYS B CA 1
ATOM 8441 C C . LYS B 1 510 ? -3.693 -7.449 61.5 1 74.5 510 LYS B C 1
ATOM 8443 O O . LYS B 1 510 ? -4.41 -7.43 62.5 1 74.5 510 LYS B O 1
ATOM 8448 N N . PHE B 1 511 ? -2.984 -8.445 61.156 1 74.31 511 PHE B N 1
ATOM 8449 C CA . PHE B 1 511 ? -2.943 -9.648 62 1 74.31 511 PHE B CA 1
ATOM 8450 C C . PHE B 1 511 ? -2.301 -9.352 63.344 1 74.31 511 PHE B C 1
ATOM 8452 O O . PHE B 1 511 ? -2.789 -9.805 64.375 1 74.31 511 PHE B O 1
ATOM 8459 N N . LEU B 1 512 ? -1.395 -8.547 63.406 1 69.38 512 LEU B N 1
ATOM 8460 C CA . LEU B 1 512 ? -0.706 -8.18 64.625 1 69.38 512 LEU B CA 1
ATOM 8461 C C . LEU B 1 512 ? -1.571 -7.266 65.5 1 69.38 512 LEU B C 1
ATOM 8463 O O . LEU B 1 512 ? -1.602 -7.398 66.75 1 69.38 512 LEU B O 1
ATOM 8467 N N . VAL B 1 513 ? -2.271 -6.426 64.875 1 72.5 513 VAL B N 1
ATOM 8468 C CA . VAL B 1 513 ? -3.168 -5.539 65.562 1 72.5 513 VAL B CA 1
ATOM 8469 C C . VAL B 1 513 ? -4.32 -6.344 66.188 1 72.5 513 VAL B C 1
ATOM 8471 O O . VAL B 1 513 ? -4.727 -6.109 67.312 1 72.5 513 VAL B O 1
ATOM 8474 N N . ARG B 1 514 ? -4.801 -7.336 65.562 1 70.94 514 ARG B N 1
ATOM 8475 C CA . ARG B 1 514 ? -5.867 -8.195 66.062 1 70.94 514 ARG B CA 1
ATOM 8476 C C . ARG B 1 514 ? -5.379 -9.047 67.25 1 70.94 514 ARG B C 1
ATOM 8478 O O . ARG B 1 514 ? -6.105 -9.258 68.188 1 70.94 514 ARG B O 1
ATOM 8485 N N . ILE B 1 515 ? -4.289 -9.461 67.25 1 69.88 515 ILE B N 1
ATOM 8486 C CA . ILE B 1 515 ? -3.738 -10.242 68.312 1 69.88 515 ILE B CA 1
ATOM 8487 C C . ILE B 1 515 ? -3.463 -9.328 69.5 1 69.88 515 ILE B C 1
ATOM 8489 O O . ILE B 1 515 ? -3.713 -9.703 70.688 1 69.88 515 ILE B O 1
ATOM 8493 N N . GLY B 1 516 ? -3.031 -8.195 69.312 1 63.06 516 GLY B N 1
ATOM 8494 C CA . GLY B 1 516 ? -2.783 -7.281 70.375 1 63.06 516 GLY B CA 1
ATOM 8495 C C . GLY B 1 516 ? -4.055 -6.832 71.062 1 63.06 516 GLY B C 1
ATOM 8496 O O . GLY B 1 516 ? -4.082 -6.715 72.312 1 63.06 516 GLY B O 1
ATOM 8497 N N . PHE B 1 517 ? -5.023 -6.582 70.375 1 61.66 517 PHE B N 1
ATOM 8498 C CA . PHE B 1 517 ? -6.258 -6.148 71 1 61.66 517 PHE B CA 1
ATOM 8499 C C . PHE B 1 517 ? -7.062 -7.348 71.5 1 61.66 517 PHE B C 1
ATOM 8501 O O . PHE B 1 517 ? -7.965 -7.203 72.312 1 61.66 517 PHE B O 1
ATOM 8508 N N . GLY B 1 518 ? -6.891 -8.453 71 1 55.47 518 GLY B N 1
ATOM 8509 C CA . GLY B 1 518 ? -7.617 -9.586 71.562 1 55.47 518 GLY B CA 1
ATOM 8510 C C . GLY B 1 518 ? -7.121 -10.008 72.938 1 55.47 518 GLY B C 1
ATOM 8511 O O . GLY B 1 518 ? -7.805 -10.75 73.625 1 55.47 518 GLY B O 1
ATOM 8512 N N . HIS B 1 519 ? -5.961 -9.766 73.25 1 49.53 519 HIS B N 1
ATOM 8513 C CA . HIS B 1 519 ? -5.594 -10.172 74.625 1 49.53 519 HIS B CA 1
ATOM 8514 C C . HIS B 1 519 ? -6.043 -9.141 75.688 1 49.53 519 HIS B C 1
ATOM 8516 O O . HIS B 1 519 ? -5.785 -9.297 76.875 1 49.53 519 HIS B O 1
ATOM 8522 N N . ARG B 1 520 ? -6.57 -7.949 75.438 1 39.12 520 ARG B N 1
ATOM 8523 C CA . ARG B 1 520 ? -7.129 -7.191 76.562 1 39.12 520 ARG B CA 1
ATOM 8524 C C . ARG B 1 520 ? -8.531 -7.68 76.875 1 39.12 520 ARG B C 1
ATOM 8526 O O . ARG B 1 520 ? -9.516 -7.203 76.312 1 39.12 520 ARG B O 1
ATOM 8533 N N . LYS B 1 521 ? -8.773 -9.031 76.938 1 42.06 521 LYS B N 1
ATOM 8534 C CA . LYS B 1 521 ? -9.938 -9.391 77.75 1 42.06 521 LYS B CA 1
ATOM 8535 C C . LYS B 1 521 ? -9.805 -8.859 79.125 1 42.06 521 LYS B C 1
ATOM 8537 O O . LYS B 1 521 ? -8.773 -9.047 79.812 1 42.06 521 LYS B O 1
ATOM 8542 N N . LEU B 1 522 ? -10.859 -7.984 79.562 1 29.61 522 LEU B N 1
ATOM 8543 C CA . LEU B 1 522 ? -11.172 -7.457 80.875 1 29.61 522 LEU B CA 1
ATOM 8544 C C . LEU B 1 522 ? -11.227 -8.578 81.938 1 29.61 522 LEU B C 1
ATOM 8546 O O . LEU B 1 522 ? -11.961 -9.555 81.75 1 29.61 522 LEU B O 1
ATOM 8550 N N . LYS B 1 523 ? -10.156 -8.836 82.5 1 36.81 523 LYS B N 1
ATOM 8551 C CA . LYS B 1 523 ? -10.32 -9.336 83.875 1 36.81 523 LYS B CA 1
ATOM 8552 C C . LYS B 1 523 ? -11.141 -8.367 84.75 1 36.81 523 LYS B C 1
ATOM 8554 O O . LYS B 1 523 ? -10.688 -7.254 85 1 36.81 523 LYS B O 1
ATOM 8559 N N . CYS B 1 524 ? -12.539 -8.297 84.5 1 25.97 524 CYS B N 1
ATOM 8560 C CA . CYS B 1 524 ? -13.445 -7.871 85.562 1 25.97 524 CYS B CA 1
ATOM 8561 C C . CYS B 1 524 ? -13.172 -8.641 86.812 1 25.97 524 CYS B C 1
ATOM 8563 O O . CYS B 1 524 ? -13.203 -9.875 86.812 1 25.97 524 CYS B O 1
ATOM 8565 N N . LEU B 1 525 ? -12.352 -8.07 87.688 1 24.92 525 LEU B N 1
ATOM 8566 C CA . LEU B 1 525 ? -12.711 -8.18 89.125 1 24.92 525 LEU B CA 1
ATOM 8567 C C . LEU B 1 525 ? -14.141 -7.688 89.312 1 24.92 525 LEU B C 1
ATOM 8569 O O . LEU B 1 525 ? -14.539 -6.66 88.812 1 24.92 525 LEU B O 1
#

Nearest PDB structures (foldseek):
  2o6l-assembly1_B  TM=9.180E-01  e=9.831E-13  Homo sapiens
  7yf5-assembly1_B  TM=9.192E-01  e=1.567E-12  Homo sapiens
  2o6l-assembly1_A  TM=9.197E-01  e=2.138E-12  Homo sapiens
  7yf5-assembly1_A  TM=8.952E-01  e=2.498E-12  Homo sapiens
  7cjx-assembly2_B  TM=9.035E-01  e=3.408E-12  Homo sapiens

pLDDT: mean 91.83, std 13.27, range [23.77, 98.94]

Radius of gyration: 34.03 Å; Cα contacts (8 Å, |Δi|>4): 1749; chains: 2; bounding box: 72×113×135 Å

Organism: Spodoptera litura (NCBI:txid69820)

Sequence (1050 aa):
MLGILKLGFVLTLATFCETANILYAIPYSVKSHYIMQRPVGLELARRGHNVTVITAHREIDHPPNYHQVIVVNKTIWDVLGRERPNLFTLVEYSAEQLHKEILWKGGLALTEGSLKSAEVQSLLAENRTFDLVISELFFQEATYALAHKYNAPLILISTMVNCMKHSLLTGNPLELATTSFEFLDASNPTSFWGRLRNLYLNVYDYFWWRYWFLEKQEELVRKYIPNLPQPVPSLYDLEKNASLLFLNSHFSFQSPVAFLPNIIEIGGIHLKESDSQLPADLQKLLDEATEGVVYVNFGSNVRSTELPIEKKNALINVFKRLNQTVLWKWEAESLDEKPDNVVVRKWMPQKEILSHPNIKVFLSHGGLIGTLEAVFHGVPIIGIPVYGDQYKNLIKAEEAGTGTTLLYHDINEENLERILHEFLKDDSYLKRAKELSRRFKDRPMSPLDTAMYWIEYVIRNKGADHIKSPSLKMNWITYNMLDVYGFIVIIFSLCSYVIYKIWELVSQCKFLVRIGFGHRKLKCLMLGILKLGFVLTLATFCETANILYAIPYSVKSHYIMQRPVGLELARRGHNVTVITAHREIDHPPNYHQVIVVNKTIWDVLGRERPNLFTLVEYSAEQLHKEILWKGGLALTEGSLKSAEVQSLLAENRTFDLVISELFFQEATYALAHKYNAPLILISTMVNCMKHSLLTGNPLELATTSFEFLDASNPTSFWGRLRNLYLNVYDYFWWRYWFLEKQEELVRKYIPNLPQPVPSLYDLEKNASLLFLNSHFSFQSPVAFLPNIIEIGGIHLKESDSQLPADLQKLLDEATEGVVYVNFGSNVRSTELPIEKKNALINVFKRLNQTVLWKWEAESLDEKPDNVVVRKWMPQKEILSHPNIKVFLSHGGLIGTLEAVFHGVPIIGIPVYGDQYKNLIKAEEAGTGTTLLYHDINEENLERILHEFLKDDSYLKRAKELSRRFKDRPMSPLDTAMYWIEYVIRNKGADHIKSPSLKMNWITYNMLDVYGFIVIIFSLCSYVIYKIWELVSQCKFLVRIGFGHRKLKCL

Secondary structure (DSSP, 8-state):
-HHHHHHHHTTTT-------EEEEEE----HHHHHHHHHHHHHHHHTT-EEEEEESS--SS--TTEEEEEPP---HHHHHT-PPP-GGGGGG--HHHHIIIIIIHHHHHHHHHHHHSHHHHHHHHS----SEEEEEESS-GGGGHHHHHTT--EEEEESSS--HHHHHHHT----TTT---TT---S-TTSHHHHHHHHHHHHHHHHHIIIIIHHHHHHHHHHH---PPSSPPPHHHHHHT-SEEEES--TTTSPP--B-TTEEE-TTTT-----PPPPHHHHHHHHH-TT-EEEE--TTTS-GGGS-HHHHHHHHHHHHT-SSEEEEE-SSS--TT--TTEEEES---HHHHHHSTTEEEEEE---HHHHHHHHHHT--EEE---STTHHHHHHHHHHTTSEEE--GGG-SHHHHHHHHHHHHHSSHHHHHHHHHHHHHH--SS-HHHHHHHHHHHHHHTTT-GGGS-GGGGS-HHHHTTHHHHHHHHHHHHHHHHHHHHHHHHHHHHHHHHHHHHHT------/-HHHHHHHHTTTT-------EEEEEE----HHHHHHHHHHHHHHHHTT-EEEEEESS--SS--TTEEEEEPP---HHHHHT-PPP-GGGGGG--HHHHIIIIIIHHHHHHHHHHHHSHHHHHHHHS----SEEEEEESS-GGGGHHHHHTT--EEEEESSS--HHHHHHHT----TTT---TT---S-TTSHHHHHHHHHHHHHHHHHIIIIIHHHHHHHHHHH---PPSSPPPHHHHHHT-SEEEES--TTTSPP--B-TTEEE-TTTT-----PPPPHHHHHHHHH-TT-EEEE--TTTS-GGGS-HHHHHHHHHHHHT-SSEEEEE-SSS--TT--TTEEEES---HHHHHHSTTEEEEEE---HHHHHHHHHHT--EEE---STTHHHHHHHHHHHTSEEE--GGG-SHHHHHHHHHHHHHSSHHHHHHHHHHHHHH--SS-HHHHHHHHHHHHHHTTT-GGGS-GGGGS-HHHHTTHHHHHHHHHHHHHHHHHHHHHHHHHHHHHHHHHHHHHT------

Solvent-accessible surface area (backbone atoms only — not comparable to full-atom values): 55969 Å² total; per-residue (Å²): 120,73,74,61,53,62,61,55,63,71,59,59,84,60,71,80,64,77,69,44,37,33,37,36,44,47,52,67,52,54,60,72,54,43,53,51,50,49,53,56,58,55,50,44,21,70,72,55,22,38,29,39,32,34,21,36,70,87,72,85,86,66,52,91,44,50,42,79,33,56,27,70,70,55,55,59,36,58,62,66,72,40,76,78,67,69,53,70,61,41,52,76,50,50,62,66,50,44,38,60,68,41,48,52,50,26,20,53,39,50,41,48,49,35,46,65,17,67,48,43,44,51,57,66,70,46,94,70,77,36,59,31,28,36,32,49,50,72,58,41,63,43,61,57,52,53,17,62,54,41,71,23,40,34,33,34,39,27,79,42,59,58,55,67,61,58,26,63,60,38,62,35,71,68,57,62,40,78,44,71,44,58,45,40,88,54,95,46,50,72,40,74,66,22,30,45,50,34,51,49,49,49,51,51,51,43,50,48,42,65,73,42,50,48,52,55,32,48,51,49,34,69,71,55,50,73,85,58,62,80,83,70,75,50,66,67,55,50,60,46,64,38,40,33,36,37,24,42,24,44,46,68,66,38,76,38,59,48,37,33,73,34,47,41,66,31,38,60,39,63,61,65,89,71,86,69,77,64,57,69,68,58,42,52,52,50,68,66,26,78,74,16,27,40,37,34,45,48,66,94,78,38,55,60,73,67,48,54,66,71,46,47,49,21,50,50,59,42,53,58,72,46,85,31,34,31,43,34,49,28,74,56,94,72,67,84,88,62,44,91,52,51,46,72,34,68,71,71,67,54,73,57,52,51,59,39,86,38,48,50,35,36,38,27,29,23,44,68,70,62,46,46,49,28,39,64,49,20,34,14,35,44,18,36,40,35,56,64,44,8,50,46,50,30,51,39,31,36,73,66,50,20,30,41,75,47,51,68,89,58,59,35,46,66,54,49,44,52,53,51,45,64,52,66,69,50,62,64,34,37,52,38,12,40,53,46,14,50,50,61,66,63,54,99,56,55,33,52,56,47,50,51,52,52,54,50,45,29,54,78,50,72,31,34,70,67,42,44,46,69,48,71,80,42,54,72,52,55,48,68,38,45,62,54,51,49,51,51,52,50,51,50,50,51,51,51,50,51,52,50,51,51,50,52,52,51,53,51,49,50,53,51,52,52,58,58,58,64,67,69,69,80,81,78,127,118,73,71,60,54,63,60,56,64,69,58,60,84,59,71,80,64,76,68,42,38,33,38,38,43,48,53,66,49,54,60,73,55,41,52,51,50,49,53,57,58,53,51,44,20,71,70,55,20,37,28,39,32,34,21,36,70,87,72,85,86,68,52,90,44,49,42,79,33,58,30,70,69,53,53,58,36,60,63,67,71,41,77,79,68,70,53,70,61,42,53,75,48,50,62,65,49,43,39,59,70,41,49,52,50,27,20,52,38,50,40,49,48,36,47,65,16,68,46,43,45,52,57,67,70,46,95,69,76,37,61,32,27,36,32,51,48,73,57,40,62,42,61,58,53,53,17,60,55,42,72,24,40,34,33,34,38,27,80,41,58,60,54,69,62,56,25,65,59,37,62,36,72,68,57,62,41,78,43,72,46,62,46,42,89,53,94,46,49,73,40,74,68,23,30,45,51,34,52,50,50,49,52,51,51,42,50,47,41,65,73,43,50,48,53,56,32,48,50,47,34,69,72,55,51,75,84,58,62,81,83,72,74,50,64,67,56,49,61,44,62,37,40,33,37,36,23,42,24,43,47,70,65,38,75,39,58,47,36,34,74,34,48,40,67,32,38,59,41,62,62,66,89,72,85,68,77,63,58,68,67,57,44,51,52,51,69,66,27,80,75,16,28,40,38,35,44,48,66,94,76,39,55,60,73,68,49,53,67,70,46,47,48,21,50,51,59,42,52,58,73,44,85,30,33,31,43,33,48,27,74,55,96,72,65,85,87,60,44,91,51,51,47,72,34,67,71,74,68,55,72,57,53,52,60,39,88,39,47,52,34,37,36,27,28,25,46,66,70,61,45,48,51,28,39,62,48,19,33,13,35,45,20,36,40,34,57,64,46,8,49,45,49,31,50,38,30,35,74,63,50,21,31,41,74,48,51,67,92,59,59,36,46,66,54,49,41,52,52,52,46,64,53,67,70,48,61,62,33,38,52,38,11,40,51,46,14,51,51,61,67,64,56,99,56,55,34,53,57,47,50,51,52,51,54,49,44,29,53,77,49,74,33,34,70,65,43,44,48,68,50,72,81,44,56,74,52,55,49,67,39,45,62,53,50,49,52,51,51,49,52,50,49,52,51,51,50,51,52,50,50,50,50,51,52,50,52,51,48,53,52,50,51,51,55,60,59,61,66,69,62,79,77,76,125